Protein AF-0000000075467381 (afdb_homodimer)

Radius of gyration: 31.98 Å; Cα contacts (8 Å, |Δi|>4): 2139; chains: 2; bounding box: 88×91×66 Å

Secondary structure (DSSP, 8-state):
-BS-TTSSS--B----EEEE-TT--TTPPEEEEE--SS-SHHHHHHHTS-TTEEEHHHHHHHHTT-EEEEEPPTTBTTB-SS--STT--HHHHTT--HHHHHHHHHHHHHH----HHHHTT-TTS---GGGGSTTTS-EEEEEESHHHHHHHHHHHH-TTT--EEEEET-----EEE-TTTTHHHHHHS-HHHHHHHHHHHHHHHHHHHHS-HHHHHHHHHHHHHHHH--SS---PPPHHHHHHS-HHHHHGGGGGGGGGHHHHHIIIIIHHHHHHHHTTTTTSPPPTT-HHHHS-HHHHHHHHHHHHHHH-GGGS-PPPP-HHHHHHHHHHIIIIIEEE----TT-TT--S-TTS-HHHHHHHHHHHH-BTB-SS--THHHHTT-GGG---SSEEEEEETT-GGGGGSTT--STTS---EEE-SPPPTT-PPPTTEEEEEEETT--TT-SSEEE-S--GGGSTT--SSS---S-SHHHHHHHHHHHHHHHHHGGGTTHHHHHHHHHHHTT-/-BS-TTSSS--B----EEEE-TT--TTPPEEEEE--SS-SGGGIIIIIS-TTEEEHHHHHHHHTT-EEEEEPPTTBTTB-SS--STT--HHHHTT--HHHHHHHHHHHHHH----HHHHTT-TT----GGGGSTTTS-EEEEEESHHHHHHHHHHHH-TTT--EEEEET-----EEE-TTTTHHHHHHS-HHHHHHHHHHHHHHHHHHHHS-HHHHHHHHHHHHHHHH--SS---PPPHHHHHHS-HHHHHGGGGGGGGGHHHHHIIIIIHHHHHHHHTTTTTSPPPTT-HHHHS-HHHHHHHHHHHHHHH-GGGS-PPPP-HHHHHHHHHHIIIIIEEE----TT-TT--S-TTS-HHHHHHHHHHHH-BTB-SS--THHHHTT-GGG---SSEEEEEETT-GGGGGSTT--STTS---EEE-SPPPTT-PPPTTEEEEEEETT--TT-SSEEE-S--GGGSTT--SSS---S-SHHHHHHHHHHHHHHHHHGGGTTHHHHHHHHHHHTT-

pLDDT: mean 93.48, std 11.97, range [26.91, 98.94]

Structure (mmCIF, N/CA/C/O backbone):
data_AF-0000000075467381-model_v1
#
loop_
_entity.id
_entity.type
_entity.pdbx_description
1 polymer 'Peptidase S28'
#
loop_
_atom_site.group_PDB
_atom_site.id
_atom_site.type_symbol
_atom_site.label_atom_id
_atom_site.label_alt_id
_atom_site.label_comp_id
_atom_site.label_asym_id
_atom_site.label_entity_id
_atom_site.label_seq_id
_atom_site.pdbx_PDB_ins_code
_atom_site.Cartn_x
_atom_site.Cartn_y
_atom_site.Cartn_z
_atom_site.occupancy
_atom_site.B_iso_or_equiv
_atom_site.auth_seq_id
_atom_site.auth_comp_id
_atom_site.auth_asym_id
_atom_site.auth_atom_id
_atom_site.pdbx_PDB_model_num
ATOM 1 N N . MET A 1 1 ? 21.75 33.625 12.688 1 98 1 MET A N 1
ATOM 2 C CA . MET A 1 1 ? 20.641 33.812 11.758 1 98 1 MET A CA 1
ATOM 3 C C . MET A 1 1 ? 20.078 35.219 11.82 1 98 1 MET A C 1
ATOM 5 O O . MET A 1 1 ? 19.766 35.719 12.898 1 98 1 MET A O 1
ATOM 9 N N . PRO A 1 2 ? 19.922 35.875 10.727 1 98 2 PRO A N 1
ATOM 10 C CA . PRO A 1 2 ? 19.328 37.219 10.789 1 98 2 PRO A CA 1
ATOM 11 C C . PRO A 1 2 ? 17.875 37.188 11.25 1 98 2 PRO A C 1
ATOM 13 O O . PRO A 1 2 ? 17.125 36.281 10.875 1 98 2 PRO A O 1
ATOM 16 N N . LEU A 1 3 ? 17.531 38.125 12.039 1 98.19 3 LEU A N 1
ATOM 17 C CA . LEU A 1 3 ? 16.141 38.281 12.438 1 98.19 3 LEU A CA 1
ATOM 18 C C . LEU A 1 3 ? 15.258 38.656 11.242 1 98.19 3 LEU A C 1
ATOM 20 O O . LEU A 1 3 ? 14.148 38.125 11.102 1 98.19 3 LEU A O 1
ATOM 24 N N . ASP A 1 4 ? 15.695 39.531 10.516 1 98.25 4 ASP A N 1
ATOM 25 C CA . ASP A 1 4 ? 15.039 40 9.297 1 98.25 4 ASP A CA 1
ATOM 26 C C . ASP A 1 4 ? 15.992 39.938 8.102 1 98.25 4 ASP A C 1
ATOM 28 O O . ASP A 1 4 ? 16.969 40.719 8.039 1 98.25 4 ASP A O 1
ATOM 32 N N . HIS A 1 5 ? 15.664 39.125 7.176 1 97.88 5 HIS A N 1
ATOM 33 C CA . HIS A 1 5 ? 16.531 38.938 6.016 1 97.88 5 HIS A CA 1
ATOM 34 C C . HIS A 1 5 ? 16.344 40.062 4.996 1 97.88 5 HIS A C 1
ATOM 36 O O . HIS A 1 5 ? 17.141 40.188 4.074 1 97.88 5 HIS A O 1
ATOM 42 N N . PHE A 1 6 ? 15.391 40.875 5.102 1 95.94 6 PHE A N 1
ATOM 43 C CA . PHE A 1 6 ? 15.016 41.812 4.051 1 95.94 6 PHE A CA 1
ATOM 44 C C . PHE A 1 6 ? 15.227 43.25 4.504 1 95.94 6 PHE A C 1
ATOM 46 O O . PHE A 1 6 ? 14.711 44.188 3.885 1 95.94 6 PHE A O 1
ATOM 53 N N . GLY A 1 7 ? 16.078 43.562 5.543 1 86.56 7 GLY A N 1
ATOM 54 C CA . GLY A 1 7 ? 16.656 44.844 5.922 1 86.56 7 GLY A CA 1
ATOM 55 C C . GLY A 1 7 ? 15.734 45.719 6.758 1 86.56 7 GLY A C 1
ATOM 56 O O . GLY A 1 7 ? 16.031 46.875 7.016 1 86.56 7 GLY A O 1
ATOM 57 N N . GLY A 1 8 ? 14.805 45.281 7.312 1 82.75 8 GLY A N 1
ATOM 58 C CA . GLY A 1 8 ? 13.898 46.125 8.078 1 82.75 8 GLY A CA 1
ATOM 59 C C . GLY A 1 8 ? 14.25 46.188 9.555 1 82.75 8 GLY A C 1
ATOM 60 O O . GLY A 1 8 ? 13.883 47.156 10.242 1 82.75 8 GLY A O 1
ATOM 61 N N . ALA A 1 9 ? 14.93 45.219 10.023 1 89.12 9 ALA A N 1
ATOM 62 C CA . ALA A 1 9 ? 15.258 45.156 11.445 1 89.12 9 ALA A CA 1
ATOM 63 C C . ALA A 1 9 ? 16.609 44.469 11.672 1 89.12 9 ALA A C 1
ATOM 65 O O . ALA A 1 9 ? 16.875 43.406 11.109 1 89.12 9 ALA A O 1
ATOM 66 N N . PRO A 1 10 ? 17.438 45.156 12.422 1 92 10 PRO A N 1
ATOM 67 C CA . PRO A 1 10 ? 18.703 44.5 12.75 1 92 10 PRO A CA 1
ATOM 68 C C . PRO A 1 10 ? 18.547 43.375 13.781 1 92 10 PRO A C 1
ATOM 70 O O . PRO A 1 10 ? 17.484 43.25 14.383 1 92 10 PRO A O 1
ATOM 73 N N . GLY A 1 11 ? 19.562 42.562 13.875 1 95.31 11 GLY A N 1
ATOM 74 C CA . GLY A 1 11 ? 19.578 41.531 14.914 1 95.31 11 GLY A CA 1
ATOM 75 C C . GLY A 1 11 ? 19.734 40.125 14.367 1 95.31 11 GLY A C 1
ATOM 76 O O . GLY A 1 11 ? 19.562 39.906 13.172 1 95.31 11 GLY A O 1
ATOM 77 N N . THR A 1 12 ? 20.094 39.281 15.258 1 97.38 12 THR A N 1
ATOM 78 C CA . THR A 1 12 ? 20.25 37.875 14.969 1 97.38 12 THR A CA 1
ATOM 79 C C . THR A 1 12 ? 19.656 37.031 16.109 1 97.38 12 THR A C 1
ATOM 81 O O . THR A 1 12 ? 19.312 37.562 17.156 1 97.38 12 THR A O 1
ATOM 84 N N . PHE A 1 13 ? 19.375 35.844 15.852 1 98 13 PHE A N 1
ATOM 85 C CA . PHE A 1 13 ? 19.016 34.875 16.859 1 98 13 PHE A CA 1
ATOM 86 C C . PHE A 1 13 ? 19.781 33.562 16.656 1 98 13 PHE A C 1
ATOM 88 O O . PHE A 1 13 ? 20.375 33.375 15.609 1 98 13 PHE A O 1
ATOM 95 N N . LYS A 1 14 ? 19.781 32.781 17.672 1 97.62 14 LYS A N 1
ATOM 96 C CA . LYS A 1 14 ? 20.453 31.469 17.594 1 97.62 14 LYS A CA 1
ATOM 97 C C . LYS A 1 14 ? 19.562 30.438 16.906 1 97.62 14 LYS A C 1
ATOM 99 O O . LYS A 1 14 ? 18.375 30.312 17.234 1 97.62 14 LYS A O 1
ATOM 104 N N . ASN A 1 15 ? 20.078 29.828 15.922 1 98.06 15 ASN A N 1
ATOM 105 C CA . ASN A 1 15 ? 19.422 28.75 15.211 1 98.06 15 ASN A CA 1
ATOM 106 C C . ASN A 1 15 ? 20.016 27.391 15.578 1 98.06 15 ASN A C 1
ATOM 108 O O . ASN A 1 15 ? 21.234 27.25 15.68 1 98.06 15 ASN A O 1
ATOM 112 N N . ARG A 1 16 ? 19.141 26.375 15.82 1 98.31 16 ARG A N 1
ATOM 113 C CA . ARG A 1 16 ? 19.578 25.062 16.25 1 98.31 16 ARG A CA 1
ATOM 114 C C . ARG A 1 16 ? 19.422 24.031 15.141 1 98.31 16 ARG A C 1
ATOM 116 O O . ARG A 1 16 ? 18.406 24.031 14.438 1 98.31 16 ARG A O 1
ATOM 123 N N . TYR A 1 17 ? 20.438 23.219 14.938 1 98 17 TYR A N 1
ATOM 124 C CA . TYR A 1 17 ? 20.406 22.125 13.977 1 98 17 TYR A CA 1
ATOM 125 C C . TYR A 1 17 ? 21.328 21 14.422 1 98 17 TYR A C 1
ATOM 127 O O . TYR A 1 17 ? 22.141 21.172 15.328 1 98 17 TYR A O 1
ATOM 135 N N . TRP A 1 18 ? 21.156 19.828 13.93 1 97.88 18 TRP A N 1
ATOM 136 C CA . TRP A 1 18 ? 22 18.656 14.148 1 97.88 18 TRP A CA 1
ATOM 137 C C . TRP A 1 18 ? 22.531 18.109 12.828 1 97.88 18 TRP A C 1
ATOM 139 O O . TRP A 1 18 ? 21.891 18.281 11.781 1 97.88 18 TRP A O 1
ATOM 149 N N . VAL A 1 19 ? 23.734 17.547 12.875 1 97 19 VAL A N 1
ATOM 150 C CA . VAL A 1 19 ? 24.375 17 11.68 1 97 19 VAL A CA 1
ATOM 151 C C . VAL A 1 19 ? 24.781 15.555 11.938 1 97 19 VAL A C 1
ATOM 153 O O . VAL A 1 19 ? 25.266 15.219 13.023 1 97 19 VAL A O 1
ATOM 156 N N . ASN A 1 20 ? 24.5 14.656 11.016 1 97.19 20 ASN A N 1
ATOM 157 C CA . ASN A 1 20 ? 25.031 13.305 10.945 1 97.19 20 ASN A CA 1
ATOM 158 C C . ASN A 1 20 ? 25.781 13.062 9.633 1 97.19 20 ASN A C 1
ATOM 160 O O . ASN A 1 20 ? 25.172 12.969 8.57 1 97.19 20 ASN A O 1
ATOM 164 N N . ALA A 1 21 ? 27.094 12.969 9.727 1 95.06 21 ALA A N 1
ATOM 165 C CA . ALA A 1 21 ? 27.938 12.82 8.539 1 95.06 21 ALA A CA 1
ATOM 166 C C . ALA A 1 21 ? 28.562 11.422 8.492 1 95.06 21 ALA A C 1
ATOM 168 O O . ALA A 1 21 ? 29.656 11.25 7.93 1 95.06 21 ALA A O 1
ATOM 169 N N . SER A 1 22 ? 27.922 10.453 9.062 1 94.44 22 SER A N 1
ATOM 170 C CA . SER A 1 22 ? 28.438 9.094 9.18 1 94.44 22 SER A CA 1
ATOM 171 C C . SER A 1 22 ? 28.75 8.492 7.812 1 94.44 22 SER A C 1
ATOM 173 O O . SER A 1 22 ? 29.672 7.691 7.664 1 94.44 22 SER A O 1
ATOM 175 N N . TYR A 1 23 ? 28.031 8.898 6.773 1 95 23 TYR A N 1
ATOM 176 C CA . TYR A 1 23 ? 28.141 8.258 5.465 1 95 23 TYR A CA 1
ATOM 177 C C . TYR A 1 23 ? 28.781 9.203 4.453 1 95 23 TYR A C 1
ATOM 179 O O . TYR A 1 23 ? 28.906 8.867 3.273 1 95 23 TYR A O 1
ATOM 187 N N . TYR A 1 24 ? 29.203 10.336 4.871 1 94.31 24 TYR A N 1
ATOM 188 C CA . TYR A 1 24 ? 29.594 11.398 3.951 1 94.31 24 TYR A CA 1
ATOM 189 C C . TYR A 1 24 ? 30.922 11.07 3.27 1 94.31 24 TYR A C 1
ATOM 191 O O . TYR A 1 24 ? 31.875 10.672 3.928 1 94.31 24 TYR A O 1
ATOM 199 N N . GLU A 1 25 ? 30.891 11.141 1.985 1 91.75 25 GLU A N 1
ATOM 200 C CA . GLU A 1 25 ? 32.094 11.227 1.135 1 91.75 25 GLU A CA 1
ATOM 201 C C . GLU A 1 25 ? 32.094 12.523 0.335 1 91.75 25 GLU A C 1
ATOM 203 O O . GLU A 1 25 ? 31.031 13.07 0.015 1 91.75 25 GLU A O 1
ATOM 208 N N . LEU A 1 26 ? 33.312 12.992 0.006 1 88.31 26 LEU A N 1
ATOM 209 C CA . LEU A 1 26 ? 33.469 14.25 -0.709 1 88.31 26 LEU A CA 1
ATOM 210 C C . LEU A 1 26 ? 32.625 14.258 -1.979 1 88.31 26 LEU A C 1
ATOM 212 O O . LEU A 1 26 ? 32.656 13.297 -2.756 1 88.31 26 LEU A O 1
ATOM 216 N N . GLY A 1 27 ? 31.812 15.273 -2.064 1 88.38 27 GLY A N 1
ATOM 217 C CA . GLY A 1 27 ? 30.969 15.406 -3.244 1 88.38 27 GLY A CA 1
ATOM 218 C C . GLY A 1 27 ? 29.547 14.906 -3.027 1 88.38 27 GLY A C 1
ATOM 219 O O . GLY A 1 27 ? 28.656 15.188 -3.83 1 88.38 27 GLY A O 1
ATOM 220 N N . GLY A 1 28 ? 29.344 14.211 -1.9 1 95 28 GLY A N 1
ATOM 221 C CA . GLY A 1 28 ? 28 13.727 -1.598 1 95 28 GLY A CA 1
ATOM 222 C C . GLY A 1 28 ? 27.016 14.844 -1.294 1 95 28 GLY A C 1
ATOM 223 O O . GLY A 1 28 ? 27.406 15.914 -0.834 1 95 28 GLY A O 1
ATOM 224 N N . PRO A 1 29 ? 25.797 14.594 -1.529 1 97.56 29 PRO A N 1
ATOM 225 C CA . PRO A 1 29 ? 24.766 15.617 -1.326 1 97.56 29 PRO A CA 1
ATOM 226 C C . PRO A 1 29 ? 24.516 15.922 0.15 1 97.56 29 PRO A C 1
ATOM 228 O O . PRO A 1 29 ? 25.016 15.203 1.022 1 97.56 29 PRO A O 1
ATOM 231 N N . VAL A 1 30 ? 23.875 17.016 0.38 1 98.06 30 VAL A N 1
ATOM 232 C CA . VAL A 1 30 ? 23.344 17.312 1.699 1 98.06 30 VAL A CA 1
ATOM 233 C C . VAL A 1 30 ? 21.859 16.953 1.743 1 98.06 30 VAL A C 1
ATOM 235 O O . VAL A 1 30 ? 21.078 17.422 0.913 1 98.06 30 VAL A O 1
ATOM 238 N N . PHE A 1 31 ? 21.516 16.109 2.609 1 98.81 31 PHE A N 1
ATOM 239 C CA . PHE A 1 31 ? 20.109 15.781 2.85 1 98.81 31 PHE A CA 1
ATOM 240 C C . PHE A 1 31 ? 19.578 16.562 4.047 1 98.81 31 PHE A C 1
ATOM 242 O O . PHE A 1 31 ? 19.953 16.297 5.188 1 98.81 31 PHE A O 1
ATOM 249 N N . PHE A 1 32 ? 18.656 17.484 3.785 1 98.88 32 PHE A N 1
ATOM 250 C CA . PHE A 1 32 ? 18.156 18.469 4.734 1 98.88 32 PHE A CA 1
ATOM 251 C C . PHE A 1 32 ? 16.75 18.109 5.199 1 98.88 32 PHE A C 1
ATOM 253 O O . PHE A 1 32 ? 15.789 18.188 4.422 1 98.88 32 PHE A O 1
ATOM 260 N N . PHE A 1 33 ? 16.625 17.719 6.445 1 98.81 33 PHE A N 1
ATOM 261 C CA . PHE A 1 33 ? 15.32 17.406 7.035 1 98.81 33 PHE A CA 1
ATOM 262 C C . PHE A 1 33 ? 14.805 18.578 7.859 1 98.81 33 PHE A C 1
ATOM 264 O O . PHE A 1 33 ? 15.43 18.969 8.844 1 98.81 33 PHE A O 1
ATOM 271 N N . ASP A 1 34 ? 13.68 19.094 7.453 1 98.62 34 ASP A N 1
ATOM 272 C CA . ASP A 1 34 ? 13.062 20.234 8.133 1 98.62 34 ASP A CA 1
ATOM 273 C C . ASP A 1 34 ? 12.078 19.766 9.203 1 98.62 34 ASP A C 1
ATOM 275 O O . ASP A 1 34 ? 11.195 18.953 8.922 1 98.62 34 ASP A O 1
ATOM 279 N N . SER A 1 35 ? 12.234 20.281 10.422 1 97.75 35 SER A N 1
ATOM 280 C CA . SER A 1 35 ? 11.398 19.859 11.539 1 97.75 35 SER A CA 1
ATOM 281 C C . SER A 1 35 ? 10.039 20.547 11.508 1 97.75 35 SER A C 1
ATOM 283 O O . SER A 1 35 ? 9.078 20.062 12.109 1 97.75 35 SER A O 1
ATOM 285 N N . GLY A 1 36 ? 10.016 21.656 10.906 1 97.44 36 GLY A N 1
ATOM 286 C CA . GLY A 1 36 ? 8.75 22.359 10.789 1 97.44 36 GLY A CA 1
ATOM 287 C C . GLY A 1 36 ? 8.25 22.906 12.109 1 97.44 36 GLY A C 1
ATOM 288 O O . GLY A 1 36 ? 8.992 23.562 12.844 1 97.44 36 GLY A O 1
ATOM 289 N N . GLU A 1 37 ? 6.98 22.719 12.445 1 96.88 37 GLU A N 1
ATOM 290 C CA . GLU A 1 37 ? 6.234 23.391 13.5 1 96.88 37 GLU A CA 1
ATOM 291 C C . GLU A 1 37 ? 6.367 22.656 14.828 1 96.88 37 GLU A C 1
ATOM 293 O O . GLU A 1 37 ? 5.367 22.344 15.477 1 96.88 37 GLU A O 1
ATOM 298 N N . GLN A 1 38 ? 7.645 22.344 15.188 1 96.31 38 GLN A N 1
ATOM 299 C CA . GLN A 1 38 ? 7.855 21.641 16.453 1 96.31 38 GLN A CA 1
ATOM 300 C C . GLN A 1 38 ? 9.289 21.828 16.953 1 96.31 38 GLN A C 1
ATOM 302 O O . GLN A 1 38 ? 10.156 22.281 16.203 1 96.31 38 GLN A O 1
ATOM 307 N N . ASN A 1 39 ? 9.453 21.531 18.266 1 96.94 39 ASN A N 1
ATOM 308 C CA . ASN A 1 39 ? 10.805 21.297 18.766 1 96.94 39 ASN A CA 1
ATOM 309 C C . ASN A 1 39 ? 11.492 20.172 18.016 1 96.94 39 ASN A C 1
ATOM 311 O O . ASN A 1 39 ? 10.969 19.062 17.953 1 96.94 39 ASN A O 1
ATOM 315 N N . ALA A 1 40 ? 12.656 20.453 17.469 1 97.88 40 ALA A N 1
ATOM 316 C CA . ALA A 1 40 ? 13.305 19.5 16.578 1 97.88 40 ALA A CA 1
ATOM 317 C C . ALA A 1 40 ? 14.023 18.406 17.375 1 97.88 40 ALA A C 1
ATOM 319 O O . ALA A 1 40 ? 14.297 17.328 16.859 1 97.88 40 ALA A O 1
ATOM 320 N N . GLU A 1 41 ? 14.32 18.656 18.594 1 97.06 41 GLU A N 1
ATOM 321 C CA . GLU A 1 41 ? 15.227 17.797 19.359 1 97.06 41 GLU A CA 1
ATOM 322 C C . GLU A 1 41 ? 14.695 16.375 19.438 1 97.06 41 GLU A C 1
ATOM 324 O O . GLU A 1 41 ? 15.445 15.414 19.25 1 97.06 41 GLU A O 1
ATOM 329 N N . PRO A 1 42 ? 13.391 16.203 19.719 1 94.75 42 PRO A N 1
ATOM 330 C CA . PRO A 1 42 ? 12.898 14.82 19.828 1 94.75 42 PRO A CA 1
ATOM 331 C C . PRO A 1 42 ? 13 14.062 18.5 1 94.75 42 PRO A C 1
ATOM 333 O O . PRO A 1 42 ? 12.922 12.828 18.5 1 94.75 42 PRO A O 1
ATOM 336 N N . LEU A 1 43 ? 13.188 14.758 17.391 1 96.88 43 LEU A N 1
ATOM 337 C CA . LEU A 1 43 ? 13.258 14.125 16.078 1 96.88 43 LEU A CA 1
ATOM 338 C C . LEU A 1 43 ? 14.648 13.547 15.828 1 96.88 43 LEU A C 1
ATOM 340 O O . LEU A 1 43 ? 14.82 12.695 14.953 1 96.88 43 LEU A O 1
ATOM 344 N N . LEU A 1 44 ? 15.641 13.992 16.578 1 97.69 44 LEU A N 1
ATOM 345 C CA . LEU A 1 44 ? 17.031 13.617 16.359 1 97.69 44 LEU A CA 1
ATOM 346 C C . LEU A 1 44 ? 17.188 12.102 16.375 1 97.69 44 LEU A C 1
ATOM 348 O O . LEU A 1 44 ? 17.734 11.516 15.438 1 97.69 44 LEU A O 1
ATOM 352 N N . SER A 1 45 ? 16.609 11.438 17.375 1 96.44 45 SER A N 1
ATOM 353 C CA . SER A 1 45 ? 16.766 10 17.562 1 96.44 45 SER A CA 1
ATOM 354 C C . SER A 1 45 ? 16.156 9.227 16.391 1 96.44 45 SER A C 1
ATOM 356 O O . SER A 1 45 ? 16.672 8.164 16.016 1 96.44 45 SER A O 1
ATOM 358 N N . TYR A 1 46 ? 15.172 9.812 15.773 1 96.19 46 TYR A N 1
ATOM 359 C CA . TYR A 1 46 ? 14.406 9.047 14.797 1 96.19 46 TYR A CA 1
ATOM 360 C C . TYR A 1 46 ? 14.859 9.359 13.383 1 96.19 46 TYR A C 1
ATOM 362 O O . TYR A 1 46 ? 14.984 8.461 12.547 1 96.19 46 TYR A O 1
ATOM 370 N N . TYR A 1 47 ? 15.203 10.562 13.094 1 97.56 47 TYR A N 1
ATOM 371 C CA . TYR A 1 47 ? 15.391 10.961 11.703 1 97.56 47 TYR A CA 1
ATOM 372 C C . TYR A 1 47 ? 16.875 11.078 11.367 1 97.56 47 TYR A C 1
ATOM 374 O O . TYR A 1 47 ? 17.25 11.078 10.188 1 97.56 47 TYR A O 1
ATOM 382 N N . LEU A 1 48 ? 17.797 11.141 12.453 1 97.81 48 LEU A N 1
ATOM 383 C CA . LEU A 1 48 ? 19.219 11.227 12.164 1 97.81 48 LEU A CA 1
ATOM 384 C C . LEU A 1 48 ? 19.969 10.062 12.797 1 97.81 48 LEU A C 1
ATOM 386 O O . LEU A 1 48 ? 21.141 9.844 12.5 1 97.81 48 LEU A O 1
ATOM 390 N N . GLN A 1 49 ? 19.266 9.328 13.719 1 96.69 49 GLN A N 1
ATOM 391 C CA . GLN A 1 49 ? 19.969 8.266 14.414 1 96.69 49 GLN A CA 1
ATOM 392 C C . GLN A 1 49 ? 19.297 6.918 14.195 1 96.69 49 GLN A C 1
ATOM 394 O O . GLN A 1 49 ? 19.844 5.871 14.555 1 96.69 49 GLN A O 1
ATOM 399 N N . GLU A 1 50 ? 18.047 6.922 13.641 1 96.06 50 GLU A N 1
ATOM 400 C CA . GLU A 1 50 ? 17.297 5.738 13.242 1 96.06 50 GLU A CA 1
ATOM 401 C C . GLU A 1 50 ? 17.047 4.812 14.43 1 96.06 50 GLU A C 1
ATOM 403 O O . GLU A 1 50 ? 17.219 3.596 14.32 1 96.06 50 GLU A O 1
ATOM 408 N N . TYR A 1 51 ? 16.734 5.5 15.508 1 94.06 51 TYR A N 1
ATOM 409 C CA . TYR A 1 51 ? 16.266 4.73 16.656 1 94.06 51 TYR A CA 1
ATOM 410 C C . TYR A 1 51 ? 14.984 3.98 16.328 1 94.06 51 TYR A C 1
ATOM 412 O O . TYR A 1 51 ? 14.039 4.562 15.789 1 94.06 51 TYR A O 1
ATOM 420 N N . HIS A 1 52 ? 14.945 2.65 16.547 1 94.44 52 HIS A N 1
ATOM 421 C CA . HIS A 1 52 ? 13.805 1.745 16.453 1 94.44 52 HIS A CA 1
ATOM 422 C C . HIS A 1 52 ? 13.32 1.623 15.016 1 94.44 52 HIS A C 1
ATOM 424 O O . HIS A 1 52 ? 12.227 1.1 14.766 1 94.44 52 HIS A O 1
ATOM 430 N N . GLY A 1 53 ? 14.07 2.096 14.047 1 96.88 53 GLY A N 1
ATOM 431 C CA . GLY A 1 53 ? 13.648 2.004 12.656 1 96.88 53 GLY A CA 1
ATOM 432 C C . GLY A 1 53 ? 14.5 2.836 11.719 1 96.88 53 GLY A C 1
ATOM 433 O O . GLY A 1 53 ? 15.617 3.23 12.07 1 96.88 53 GLY A O 1
ATOM 434 N N . LEU A 1 54 ? 14.023 3.021 10.484 1 97.94 54 LEU A N 1
ATOM 435 C CA . LEU A 1 54 ? 14.773 3.711 9.438 1 97.94 54 LEU A CA 1
ATOM 436 C C . LEU A 1 54 ? 14.125 5.047 9.094 1 97.94 54 LEU A C 1
ATOM 438 O O . LEU A 1 54 ? 12.93 5.242 9.336 1 97.94 54 LEU A O 1
ATOM 442 N N . SER A 1 55 ? 14.875 5.984 8.609 1 98.25 55 SER A N 1
ATOM 443 C CA . SER A 1 55 ? 14.367 7.262 8.117 1 98.25 55 SER A CA 1
ATOM 444 C C . SER A 1 55 ? 14.789 7.504 6.672 1 98.25 55 SER A C 1
ATOM 446 O O . SER A 1 55 ? 15.828 7.016 6.23 1 98.25 55 SER A O 1
ATOM 448 N N . ALA A 1 56 ? 13.93 8.203 5.938 1 98.44 56 ALA A N 1
ATOM 449 C CA . ALA A 1 56 ? 14.25 8.578 4.562 1 98.44 56 ALA A CA 1
ATOM 450 C C . ALA A 1 56 ? 15.562 9.359 4.5 1 98.44 56 ALA A C 1
ATOM 452 O O . ALA A 1 56 ? 16.391 9.109 3.629 1 98.44 56 ALA A O 1
ATOM 453 N N . THR A 1 57 ? 15.75 10.258 5.453 1 98.56 57 THR A N 1
ATOM 454 C CA . THR A 1 57 ? 16.922 11.125 5.473 1 98.56 57 THR A CA 1
ATOM 455 C C . THR A 1 57 ? 18.203 10.305 5.57 1 98.56 57 THR A C 1
ATOM 457 O O . THR A 1 57 ? 19.125 10.5 4.781 1 98.56 57 THR A O 1
ATOM 460 N N . MET A 1 58 ? 18.234 9.383 6.453 1 98.56 58 MET A N 1
ATOM 461 C CA . MET A 1 58 ? 19.469 8.633 6.695 1 98.56 58 MET A CA 1
ATOM 462 C C . MET A 1 58 ? 19.688 7.582 5.613 1 98.56 58 MET A C 1
ATOM 464 O O . MET A 1 58 ? 20.812 7.309 5.227 1 98.56 58 MET A O 1
ATOM 468 N N . ARG A 1 59 ? 18.578 6.945 5.09 1 98.5 59 ARG A N 1
ATOM 469 C CA . ARG A 1 59 ? 18.734 5.953 4.031 1 98.5 59 ARG A CA 1
ATOM 470 C C . ARG A 1 59 ? 19.25 6.594 2.748 1 98.5 59 ARG A C 1
ATOM 472 O O . ARG A 1 59 ? 20.078 6.008 2.051 1 98.5 59 ARG A O 1
ATOM 479 N N . LEU A 1 60 ? 18.766 7.812 2.496 1 98.75 60 LEU A N 1
ATOM 480 C CA . LEU A 1 60 ? 19.266 8.531 1.327 1 98.75 60 LEU A CA 1
ATOM 481 C C . LEU A 1 60 ? 20.703 8.969 1.519 1 98.75 60 LEU A C 1
ATOM 483 O O . LEU A 1 60 ? 21.531 8.844 0.604 1 98.75 60 LEU A O 1
ATOM 487 N N . ALA A 1 61 ? 21 9.469 2.734 1 98.56 61 ALA A N 1
ATOM 488 C CA . ALA A 1 61 ? 22.375 9.852 3.02 1 98.56 61 ALA A CA 1
ATOM 489 C C . ALA A 1 61 ? 23.328 8.672 2.846 1 98.56 61 ALA A C 1
ATOM 491 O O . ALA A 1 61 ? 24.422 8.82 2.281 1 98.56 61 ALA A O 1
ATOM 492 N N . LYS A 1 62 ? 22.891 7.559 3.326 1 97.62 62 LYS A N 1
ATOM 493 C CA . LYS A 1 62 ? 23.719 6.363 3.207 1 97.62 62 LYS A CA 1
ATOM 494 C C . LYS A 1 62 ? 23.906 5.965 1.744 1 97.62 62 LYS A C 1
ATOM 496 O O . LYS A 1 62 ? 25.031 5.684 1.311 1 97.62 62 LYS A O 1
ATOM 501 N N . ARG A 1 63 ? 22.891 5.996 1 1 97.06 63 ARG A N 1
ATOM 502 C CA . ARG A 1 63 ? 22.922 5.535 -0.385 1 97.06 63 ARG A CA 1
ATOM 503 C C . ARG A 1 63 ? 23.781 6.445 -1.244 1 97.06 63 ARG A C 1
ATOM 505 O O . ARG A 1 63 ? 24.484 5.973 -2.143 1 97.06 63 ARG A O 1
ATOM 512 N N . TYR A 1 64 ? 23.75 7.727 -1.012 1 97.75 64 TYR A N 1
ATOM 513 C CA . TYR A 1 64 ? 24.391 8.68 -1.923 1 97.75 64 TYR A CA 1
ATOM 514 C C . TYR A 1 64 ? 25.609 9.32 -1.282 1 97.75 64 TYR A C 1
ATOM 516 O O . TYR A 1 64 ? 26.078 10.367 -1.734 1 97.75 64 TYR A O 1
ATOM 524 N N . ASN A 1 65 ? 26.047 8.719 -0.131 1 96.56 65 ASN A N 1
ATOM 525 C CA . ASN A 1 65 ? 27.266 9.172 0.551 1 96.56 65 ASN A CA 1
ATOM 526 C C . ASN A 1 65 ? 27.156 10.641 0.966 1 96.56 65 ASN A C 1
ATOM 528 O O . ASN A 1 65 ? 28.062 11.43 0.718 1 96.56 65 ASN A O 1
ATOM 532 N N . GLY A 1 66 ? 25.938 10.977 1.515 1 97.06 66 GLY A N 1
ATOM 533 C CA . GLY A 1 66 ? 25.672 12.367 1.833 1 97.06 66 GLY A CA 1
ATOM 534 C C . GLY A 1 66 ? 25.766 12.672 3.316 1 97.06 66 GLY A C 1
ATOM 535 O O . GLY A 1 66 ? 26.109 11.797 4.113 1 97.06 66 GLY A O 1
ATOM 536 N N . VAL A 1 67 ? 25.547 13.969 3.625 1 96.44 67 VAL A N 1
ATOM 537 C CA . VAL A 1 67 ? 25.422 14.461 4.992 1 96.44 67 VAL A CA 1
ATOM 538 C C . VAL A 1 67 ? 23.953 14.75 5.309 1 96.44 67 VAL A C 1
ATOM 540 O O . VAL A 1 67 ? 23.219 15.273 4.465 1 96.44 67 VAL A O 1
ATOM 543 N N . ALA A 1 68 ? 23.562 14.352 6.492 1 98.25 68 ALA A N 1
ATOM 544 C CA . ALA A 1 68 ? 22.203 14.617 6.93 1 98.25 68 ALA A CA 1
ATOM 545 C C . ALA A 1 68 ? 22.156 15.773 7.922 1 98.25 68 ALA A C 1
ATOM 547 O O . ALA A 1 68 ? 23.016 15.875 8.805 1 98.25 68 ALA A O 1
ATOM 548 N N . VAL A 1 69 ? 21.203 16.656 7.711 1 98.44 69 VAL A N 1
ATOM 549 C CA . VAL A 1 69 ? 20.984 17.797 8.602 1 98.44 69 VAL A CA 1
ATOM 550 C C . VAL A 1 69 ? 19.547 17.797 9.102 1 98.44 69 VAL A C 1
ATOM 552 O O . VAL A 1 69 ? 18.609 17.625 8.312 1 98.44 69 VAL A O 1
ATOM 555 N N . LEU A 1 70 ? 19.328 17.859 10.383 1 98.69 70 LEU A N 1
ATOM 556 C CA . LEU A 1 70 ? 18.047 18.188 10.992 1 98.69 70 LEU A CA 1
ATOM 557 C C . LEU A 1 70 ? 18 19.656 11.422 1 98.69 70 LEU A C 1
ATOM 559 O O . LEU A 1 70 ? 18.828 20.094 12.227 1 98.69 70 LEU A O 1
ATOM 563 N N . TRP A 1 71 ? 17.078 20.375 10.891 1 98.75 71 TRP A N 1
ATOM 564 C CA . TRP A 1 71 ? 17.078 21.828 11.039 1 98.75 71 TRP A CA 1
ATOM 565 C C . TRP A 1 71 ? 15.828 22.281 11.797 1 98.75 71 TRP A C 1
ATOM 567 O O . TRP A 1 71 ? 14.742 21.75 11.594 1 98.75 71 TRP A O 1
ATOM 577 N N . GLU A 1 72 ? 15.969 23.281 12.672 1 98.81 72 GLU A N 1
ATOM 578 C CA . GLU A 1 72 ? 14.867 23.797 13.484 1 98.81 72 GLU A CA 1
ATOM 579 C C . GLU A 1 72 ? 14.352 25.125 12.945 1 98.81 72 GLU A C 1
ATOM 581 O O . GLU A 1 72 ? 15.141 26.031 12.641 1 98.81 72 GLU A O 1
ATOM 586 N N . HIS A 1 73 ? 13.117 25.281 12.852 1 98.75 73 HIS A N 1
ATOM 587 C CA . HIS A 1 73 ? 12.414 26.438 12.297 1 98.75 73 HIS A CA 1
ATOM 588 C C . HIS A 1 73 ? 12.422 27.609 13.266 1 98.75 73 HIS A C 1
ATOM 590 O O . HIS A 1 73 ? 12.359 27.422 14.484 1 98.75 73 HIS A O 1
ATOM 596 N N . ARG A 1 74 ? 12.539 28.891 12.734 1 98.75 74 ARG A N 1
ATOM 597 C CA . ARG A 1 74 ? 12.398 30.047 13.617 1 98.75 74 ARG A CA 1
ATOM 598 C C . ARG A 1 74 ? 11.094 29.984 14.398 1 98.75 74 ARG A C 1
ATOM 600 O O . ARG A 1 74 ? 10.062 29.562 13.867 1 98.75 74 ARG A O 1
ATOM 607 N N . PHE A 1 75 ? 11.125 30.391 15.695 1 98.69 75 PHE A N 1
ATOM 608 C CA . PHE A 1 75 ? 9.992 30.5 16.609 1 98.69 75 PHE A CA 1
ATOM 609 C C . PHE A 1 75 ? 9.547 29.125 17.094 1 98.69 75 PHE A C 1
ATOM 611 O O . PHE A 1 75 ? 8.438 28.969 17.609 1 98.69 75 PHE A O 1
ATOM 618 N N . TYR A 1 76 ? 10.336 28.094 16.922 1 98.31 76 TYR A N 1
ATOM 619 C CA . TYR A 1 76 ? 10.078 26.766 17.453 1 98.31 76 TYR A CA 1
ATOM 620 C C . TYR A 1 76 ? 11.289 26.234 18.203 1 98.31 76 TYR A C 1
ATOM 622 O O . TYR A 1 76 ? 12.422 26.641 17.938 1 98.31 76 TYR A O 1
ATOM 630 N N . GLY A 1 77 ? 10.984 25.312 19.141 1 97.62 77 GLY A N 1
ATOM 631 C CA . GLY A 1 77 ? 12.07 24.75 19.922 1 97.62 77 GLY A CA 1
ATOM 632 C C . GLY A 1 77 ? 12.922 25.812 20.609 1 97.62 77 GLY A C 1
ATOM 633 O O . GLY A 1 77 ? 12.406 26.672 21.312 1 97.62 77 GLY A O 1
ATOM 634 N N . ASP A 1 78 ? 14.266 25.766 20.266 1 97.94 78 ASP A N 1
ATOM 635 C CA . ASP A 1 78 ? 15.195 26.719 20.859 1 97.94 78 ASP A CA 1
ATOM 636 C C . ASP A 1 78 ? 15.633 27.781 19.859 1 97.94 78 ASP A C 1
ATOM 638 O O . ASP A 1 78 ? 16.406 28.672 20.188 1 97.94 78 ASP A O 1
ATOM 642 N N . SER A 1 79 ? 15.102 27.641 18.656 1 98.62 79 SER A N 1
ATOM 643 C CA . SER A 1 79 ? 15.391 28.656 17.641 1 98.62 79 SER A CA 1
ATOM 644 C C . SER A 1 79 ? 14.414 29.828 17.719 1 98.62 79 SER A C 1
ATOM 646 O O . SER A 1 79 ? 13.594 30.016 16.828 1 98.62 79 SER A O 1
ATOM 648 N N . LEU A 1 80 ? 14.609 30.641 18.766 1 98.5 80 LEU A N 1
ATOM 649 C CA . LEU A 1 80 ? 13.633 31.656 19.125 1 98.5 80 LEU A CA 1
ATOM 650 C C . LEU A 1 80 ? 14.234 33.062 19 1 98.5 80 LEU A C 1
ATOM 652 O O . LEU A 1 80 ? 15.031 33.469 19.844 1 98.5 80 LEU A O 1
ATOM 656 N N . PRO A 1 81 ? 13.805 33.781 18.031 1 97.75 81 PRO A N 1
ATOM 657 C CA . PRO A 1 81 ? 14.227 35.188 18 1 97.75 81 PRO A CA 1
ATOM 658 C C . PRO A 1 81 ? 13.734 36 19.219 1 97.75 81 PRO A C 1
ATOM 660 O O . PRO A 1 81 ? 14.375 36.969 19.625 1 97.75 81 PRO A O 1
ATOM 663 N N . PHE A 1 82 ? 12.586 35.562 19.672 1 97.44 82 PHE A N 1
ATOM 664 C CA . PHE A 1 82 ? 11.953 36.125 20.859 1 97.44 82 PHE A CA 1
ATOM 665 C C . PHE A 1 82 ? 11.359 35.031 21.734 1 97.44 82 PHE A C 1
ATOM 667 O O . PHE A 1 82 ? 11.086 33.938 21.25 1 97.44 82 PHE A O 1
ATOM 674 N N . PRO A 1 83 ? 11.242 35.375 23.031 1 96.75 83 PRO A N 1
ATOM 675 C CA . PRO A 1 83 ? 10.469 34.406 23.812 1 96.75 83 PRO A CA 1
ATOM 676 C C . PRO A 1 83 ? 9.039 34.25 23.297 1 96.75 83 PRO A C 1
ATOM 678 O O . PRO A 1 83 ? 8.391 35.219 22.953 1 96.75 83 PRO A O 1
ATOM 681 N N . VAL A 1 84 ? 8.594 33.062 23.234 1 97.81 84 VAL A N 1
ATOM 682 C CA . VAL A 1 84 ? 7.242 32.781 22.75 1 97.81 84 VAL A CA 1
ATOM 683 C C . VAL A 1 84 ? 6.336 32.406 23.922 1 97.81 84 VAL A C 1
ATOM 685 O O . VAL A 1 84 ? 6.492 31.328 24.5 1 97.81 84 VAL A O 1
ATOM 688 N N . ASN A 1 85 ? 5.496 33.188 24.234 1 96.38 85 ASN A N 1
ATOM 689 C CA . ASN A 1 85 ? 4.496 33.031 25.281 1 96.38 85 ASN A CA 1
ATOM 690 C C . ASN A 1 85 ? 3.355 34.031 25.125 1 96.38 85 ASN A C 1
ATOM 692 O O . ASN A 1 85 ? 3.213 34.656 24.078 1 96.38 85 ASN A O 1
ATOM 696 N N . ASP A 1 86 ? 2.535 34.188 26.172 1 92.5 86 ASP A N 1
ATOM 697 C CA . ASP A 1 86 ? 1.333 35.031 26.094 1 92.5 86 ASP A CA 1
ATOM 698 C C . ASP A 1 86 ? 1.689 36.5 25.969 1 92.5 86 ASP A C 1
ATOM 700 O O . ASP A 1 86 ? 0.846 37.312 25.594 1 92.5 86 ASP A O 1
ATOM 704 N N . ASN A 1 87 ? 2.979 36.812 26.219 1 94.62 87 ASN A N 1
ATOM 705 C CA . ASN A 1 87 ? 3.398 38.219 26.203 1 94.62 87 ASN A CA 1
ATOM 706 C C . ASN A 1 87 ? 4.086 38.562 24.891 1 94.62 87 ASN A C 1
ATOM 708 O O . ASN A 1 87 ? 4.457 39.719 24.672 1 94.62 87 ASN A O 1
ATOM 712 N N . THR A 1 88 ? 4.289 37.562 24.062 1 96.75 88 THR A N 1
ATOM 713 C CA . THR A 1 88 ? 4.875 37.875 22.766 1 96.75 88 THR A CA 1
ATOM 714 C C . THR A 1 88 ? 3.99 38.844 21.984 1 96.75 88 THR A C 1
ATOM 716 O O . THR A 1 88 ? 2.783 38.625 21.859 1 96.75 88 THR A O 1
ATOM 719 N N . THR A 1 89 ? 4.566 39.938 21.438 1 95.88 89 THR A N 1
ATOM 720 C CA . THR A 1 89 ? 3.791 41 20.812 1 95.88 89 THR A CA 1
ATOM 721 C C . THR A 1 89 ? 3.721 40.781 19.297 1 95.88 89 THR A C 1
ATOM 723 O O . THR A 1 89 ? 4.523 40.062 18.719 1 95.88 89 THR A O 1
ATOM 726 N N . THR A 1 90 ? 2.791 41.469 18.656 1 95.75 90 THR A N 1
ATOM 727 C CA . THR A 1 90 ? 2.654 41.406 17.219 1 95.75 90 THR A CA 1
ATOM 728 C C . THR A 1 90 ? 3.895 41.969 16.531 1 95.75 90 THR A C 1
ATOM 730 O O . THR A 1 90 ? 4.246 41.531 15.422 1 95.75 90 THR A O 1
ATOM 733 N N . GLU A 1 91 ? 4.594 42.938 17.219 1 94.69 91 GLU A N 1
ATOM 734 C CA . GLU A 1 91 ? 5.84 43.5 16.688 1 94.69 91 GLU A CA 1
ATOM 735 C C . GLU A 1 91 ? 6.934 42.438 16.641 1 94.69 91 GLU A C 1
ATOM 737 O O . GLU A 1 91 ? 7.879 42.531 15.852 1 94.69 91 GLU A O 1
ATOM 742 N N . GLN A 1 92 ? 6.77 41.469 17.453 1 96.94 92 GLN A N 1
ATOM 743 C CA . GLN A 1 92 ? 7.707 40.375 17.453 1 96.94 92 GLN A CA 1
ATOM 744 C C . GLN A 1 92 ? 7.258 39.25 16.5 1 96.94 92 GLN A C 1
ATOM 746 O O . GLN A 1 92 ? 8.062 38.719 15.734 1 96.94 92 GLN A O 1
ATOM 751 N N . TRP A 1 93 ? 5.926 38.938 16.469 1 97.81 93 TRP A N 1
ATOM 752 C CA . TRP A 1 93 ? 5.352 37.875 15.641 1 97.81 93 TRP A CA 1
ATOM 753 C C . TRP A 1 93 ? 5.547 38.188 14.164 1 97.81 93 TRP A C 1
ATOM 755 O O . TRP A 1 93 ? 5.598 37.281 13.336 1 97.81 93 TRP A O 1
ATOM 765 N N . GLN A 1 94 ? 5.715 39.469 13.852 1 95.81 94 GLN A N 1
ATOM 766 C CA . GLN A 1 94 ? 5.773 39.875 12.453 1 95.81 94 GLN A CA 1
ATOM 767 C C . GLN A 1 94 ? 6.957 39.219 11.734 1 95.81 94 GLN A C 1
ATOM 769 O O . GLN A 1 94 ? 7 39.188 10.5 1 95.81 94 GLN A O 1
ATOM 774 N N . PHE A 1 95 ? 7.938 38.688 12.484 1 97.75 95 PHE A N 1
ATOM 775 C CA . PHE A 1 95 ? 9.133 38.094 11.898 1 97.75 95 PHE A CA 1
ATOM 776 C C . PHE A 1 95 ? 8.938 36.594 11.633 1 97.75 95 PHE A C 1
ATOM 778 O O . PHE A 1 95 ? 9.852 35.938 11.164 1 97.75 95 PHE A O 1
ATOM 785 N N . LEU A 1 96 ? 7.758 36.062 11.969 1 98.31 96 LEU A N 1
ATOM 786 C CA . LEU A 1 96 ? 7.379 34.688 11.586 1 98.31 96 LEU A CA 1
ATOM 787 C C . LEU A 1 96 ? 6.473 34.719 10.359 1 98.31 96 LEU A C 1
ATOM 789 O O . LEU A 1 96 ? 5.254 34.562 10.477 1 98.31 96 LEU A O 1
ATOM 793 N N . THR A 1 97 ? 7.133 34.938 9.234 1 98.12 97 THR A N 1
ATOM 794 C CA . THR A 1 97 ? 6.457 34.875 7.941 1 98.12 97 THR A CA 1
ATOM 795 C C . THR A 1 97 ? 7.023 33.75 7.074 1 98.12 97 THR A C 1
ATOM 797 O O . THR A 1 97 ? 8.125 33.281 7.324 1 98.12 97 THR A O 1
ATOM 800 N N . THR A 1 98 ? 6.27 33.375 6.078 1 98.69 98 THR A N 1
ATOM 801 C CA . THR A 1 98 ? 6.73 32.375 5.105 1 98.69 98 THR A CA 1
ATOM 802 C C . THR A 1 98 ? 8.031 32.844 4.449 1 98.69 98 THR A C 1
ATOM 804 O O . THR A 1 98 ? 8.984 32.062 4.352 1 98.69 98 THR A O 1
ATOM 807 N N . GLU A 1 99 ? 8.156 34.125 4.113 1 98.62 99 GLU A N 1
ATOM 808 C CA . GLU A 1 99 ? 9.32 34.625 3.41 1 98.62 99 GLU A CA 1
ATOM 809 C C . GLU A 1 99 ? 10.562 34.594 4.301 1 98.62 99 GLU A C 1
ATOM 811 O O . GLU A 1 99 ? 11.641 34.188 3.857 1 98.62 99 GLU A O 1
ATOM 816 N N . GLN A 1 100 ? 10.43 35.094 5.539 1 98.5 100 GLN A N 1
ATOM 817 C CA . GLN A 1 100 ? 11.555 35.031 6.473 1 98.5 100 GLN A CA 1
ATOM 818 C C . GLN A 1 100 ? 12.031 33.594 6.684 1 98.5 100 GLN A C 1
ATOM 820 O O . GLN A 1 100 ? 13.234 33.312 6.66 1 98.5 100 GLN A O 1
ATOM 825 N N . ALA A 1 101 ? 11.055 32.75 6.875 1 98.75 101 ALA A N 1
ATOM 826 C CA . ALA A 1 101 ? 11.375 31.344 7.176 1 98.75 101 ALA A CA 1
ATOM 827 C C . ALA A 1 101 ? 12.047 30.672 5.988 1 98.75 101 ALA A C 1
ATOM 829 O O . ALA A 1 101 ? 12.938 29.828 6.16 1 98.75 101 ALA A O 1
ATOM 830 N N . LEU A 1 102 ? 11.594 30.906 4.742 1 98.88 102 LEU A N 1
ATOM 831 C CA . LEU A 1 102 ? 12.242 30.375 3.551 1 98.88 102 LEU A CA 1
ATOM 832 C C . LEU A 1 102 ? 13.656 30.906 3.402 1 98.88 102 LEU A C 1
ATOM 834 O O . LEU A 1 102 ? 14.578 30.172 3.064 1 98.88 102 LEU A O 1
ATOM 838 N N . GLU A 1 103 ? 13.82 32.219 3.688 1 98.69 103 GLU A N 1
ATOM 839 C CA . GLU A 1 103 ? 15.148 32.812 3.547 1 98.69 103 GLU A CA 1
ATOM 840 C C . GLU A 1 103 ? 16.109 32.281 4.609 1 98.69 103 GLU A C 1
ATOM 842 O O . GLU A 1 103 ? 17.328 32.281 4.402 1 98.69 103 GLU A O 1
ATOM 847 N N . ASP A 1 104 ? 15.578 31.891 5.77 1 98.81 104 ASP A N 1
ATOM 848 C CA . ASP A 1 104 ? 16.422 31.281 6.801 1 98.81 104 ASP A CA 1
ATOM 849 C C . ASP A 1 104 ? 17.25 30.125 6.23 1 98.81 104 ASP A C 1
ATOM 851 O O . ASP A 1 104 ? 18.453 30.047 6.469 1 98.81 104 ASP A O 1
ATOM 855 N N . VAL A 1 105 ? 16.609 29.266 5.484 1 98.81 105 VAL A N 1
ATOM 856 C CA . VAL A 1 105 ? 17.281 28.031 5.066 1 98.81 105 VAL A CA 1
ATOM 857 C C . VAL A 1 105 ? 18.203 28.328 3.881 1 98.81 105 VAL A C 1
ATOM 859 O O . VAL A 1 105 ? 19.219 27.656 3.695 1 98.81 105 VAL A O 1
ATOM 862 N N . VAL A 1 106 ? 17.844 29.297 3.062 1 98.62 106 VAL A N 1
ATOM 863 C CA . VAL A 1 106 ? 18.766 29.734 2.014 1 98.62 106 VAL A CA 1
ATOM 864 C C . VAL A 1 106 ? 20.047 30.297 2.641 1 98.62 106 VAL A C 1
ATOM 866 O O . VAL A 1 106 ? 21.156 29.906 2.25 1 98.62 106 VAL A O 1
ATOM 869 N N . TYR A 1 107 ? 19.859 31.156 3.617 1 98.12 107 TYR A N 1
ATOM 870 C CA . TYR A 1 107 ? 20.984 31.719 4.371 1 98.12 107 TYR A CA 1
ATOM 871 C C . TYR A 1 107 ? 21.828 30.625 5 1 98.12 107 TYR A C 1
ATOM 873 O O . TYR A 1 107 ? 23.047 30.656 4.926 1 98.12 107 TYR A O 1
ATOM 881 N N . PHE A 1 108 ? 21.188 29.703 5.605 1 98.06 108 PHE A N 1
ATOM 882 C CA . PHE A 1 108 ? 21.844 28.594 6.277 1 98.06 108 PHE A CA 1
ATOM 883 C C . PHE A 1 108 ? 22.656 27.766 5.285 1 98.06 108 PHE A C 1
ATOM 885 O O . PHE A 1 108 ? 23.844 27.5 5.512 1 98.06 108 PHE A O 1
ATOM 892 N N . ALA A 1 109 ? 22.031 27.344 4.191 1 97.94 109 ALA A N 1
ATOM 893 C CA . ALA A 1 109 ? 22.672 26.484 3.193 1 97.94 109 ALA A CA 1
ATOM 894 C C . ALA A 1 109 ? 23.906 27.172 2.6 1 97.94 109 ALA A C 1
ATOM 896 O O . ALA A 1 109 ? 24.922 26.516 2.363 1 97.94 109 ALA A O 1
ATOM 897 N N . ASP A 1 110 ? 23.844 28.5 2.396 1 95.94 110 ASP A N 1
ATOM 898 C CA . ASP A 1 110 ? 24.922 29.266 1.794 1 95.94 110 ASP A CA 1
ATOM 899 C C . ASP A 1 110 ? 26.141 29.328 2.723 1 95.94 110 ASP A C 1
ATOM 901 O O . ASP A 1 110 ? 27.266 29.562 2.27 1 95.94 110 ASP A O 1
ATOM 905 N N . ARG A 1 111 ? 25.938 29.016 3.982 1 93.94 111 ARG A N 1
ATOM 906 C CA . ARG A 1 111 ? 27 29.266 4.957 1 93.94 111 ARG A CA 1
ATOM 907 C C . ARG A 1 111 ? 27.359 28 5.715 1 93.94 111 ARG A C 1
ATOM 909 O O . ARG A 1 111 ? 28.297 27.984 6.508 1 93.94 111 ARG A O 1
ATOM 916 N N . PHE A 1 112 ? 26.641 26.953 5.469 1 94.62 112 PHE A N 1
ATOM 917 C CA . PHE A 1 112 ? 26.812 25.703 6.207 1 94.62 112 PHE A CA 1
ATOM 918 C C . PHE A 1 112 ? 28.188 25.094 5.938 1 94.62 112 PHE A C 1
ATOM 920 O O . PHE A 1 112 ? 28.641 25.062 4.793 1 94.62 112 PHE A O 1
ATOM 927 N N . THR A 1 113 ? 28.844 24.75 6.984 1 90.12 113 THR A N 1
ATOM 928 C CA . THR A 1 113 ? 30.062 23.953 6.949 1 90.12 113 THR A CA 1
ATOM 929 C C . THR A 1 113 ? 29.984 22.797 7.941 1 90.12 113 THR A C 1
ATOM 931 O O . THR A 1 113 ? 29.266 22.875 8.93 1 90.12 113 THR A O 1
ATOM 934 N N . LEU A 1 114 ? 30.656 21.734 7.594 1 88.44 114 LEU A N 1
ATOM 935 C CA . LEU A 1 114 ? 30.672 20.609 8.539 1 88.44 114 LEU A CA 1
ATOM 936 C C . LEU A 1 114 ? 31.359 21.016 9.836 1 88.44 114 LEU A C 1
ATOM 938 O O . LEU A 1 114 ? 32.438 21.641 9.82 1 88.44 114 LEU A O 1
ATOM 942 N N . PRO A 1 115 ? 30.719 20.734 10.883 1 79.75 115 PRO A N 1
ATOM 943 C CA . PRO A 1 115 ? 31.359 21.062 12.156 1 79.75 115 PRO A CA 1
ATOM 944 C C . PRO A 1 115 ? 32.688 20.344 12.336 1 79.75 115 PRO A C 1
ATOM 946 O O . PRO A 1 115 ? 32.875 19.234 11.836 1 79.75 115 PRO A O 1
ATOM 949 N N . SER A 1 116 ? 33.562 21.047 12.922 1 68.31 116 SER A N 1
ATOM 950 C CA . SER A 1 116 ? 34.938 20.562 13.125 1 68.31 116 SER A CA 1
ATOM 951 C C . SER A 1 116 ? 34.938 19.188 13.781 1 68.31 116 SER A C 1
ATOM 953 O O . SER A 1 116 ? 35.812 18.344 13.484 1 68.31 116 SER A O 1
ATOM 955 N N . SER A 1 117 ? 34.031 18.922 14.672 1 63.66 117 SER A N 1
ATOM 956 C CA . SER A 1 117 ? 33.969 17.625 15.359 1 63.66 117 SER A CA 1
ATOM 957 C C . SER A 1 117 ? 33.688 16.5 14.383 1 63.66 117 SER A C 1
ATOM 959 O O . SER A 1 117 ? 34.062 15.352 14.625 1 63.66 117 SER A O 1
ATOM 961 N N . THR A 1 118 ? 33.094 16.719 13.352 1 62.94 118 THR A N 1
ATOM 962 C CA . THR A 1 118 ? 32.75 15.711 12.336 1 62.94 118 THR A CA 1
ATOM 963 C C . THR A 1 118 ? 33.906 15.516 11.375 1 62.94 118 THR A C 1
ATOM 965 O O . THR A 1 118 ? 34.094 14.422 10.828 1 62.94 118 THR A O 1
ATOM 968 N N . GLN A 1 119 ? 34.688 16.594 11.156 1 57 119 GLN A N 1
ATOM 969 C CA . GLN A 1 119 ? 35.812 16.578 10.258 1 57 119 GLN A CA 1
ATOM 970 C C . GLN A 1 119 ? 36.906 15.648 10.797 1 57 119 GLN A C 1
ATOM 972 O O . GLN A 1 119 ? 37.625 14.984 10.023 1 57 119 GLN A O 1
ATOM 977 N N . SER A 1 120 ? 37 15.641 12.062 1 50.22 120 SER A N 1
ATOM 978 C CA . SER A 1 120 ? 38.062 14.867 12.695 1 50.22 120 SER A CA 1
ATOM 979 C C . SER A 1 120 ? 37.812 13.367 12.516 1 50.22 120 SER A C 1
ATOM 981 O O . SER A 1 120 ? 38.75 12.578 12.602 1 50.22 120 SER A O 1
ATOM 983 N N . GLN A 1 121 ? 36.625 13.039 12.344 1 52.22 121 GLN A N 1
ATOM 984 C CA . GLN A 1 121 ? 36.375 11.609 12.266 1 52.22 121 GLN A CA 1
ATOM 985 C C . GLN A 1 121 ? 36.781 11.047 10.906 1 52.22 121 GLN A C 1
ATOM 987 O O . GLN A 1 121 ? 36.969 9.844 10.758 1 52.22 121 GLN A O 1
ATOM 992 N N . ASN A 1 122 ? 36.969 11.906 9.898 1 51.72 122 ASN A N 1
ATOM 993 C CA . ASN A 1 122 ? 37.5 11.484 8.594 1 51.72 122 ASN A CA 1
ATOM 994 C C . ASN A 1 122 ? 38.594 12.43 8.102 1 51.72 122 ASN A C 1
ATOM 996 O O . ASN A 1 122 ? 38.344 13.305 7.277 1 51.72 122 ASN A O 1
ATOM 1000 N N . PRO A 1 123 ? 39.781 12.383 8.711 1 49.72 123 PRO A N 1
ATOM 1001 C CA . PRO A 1 123 ? 40.875 13.312 8.438 1 49.72 123 PRO A CA 1
ATOM 1002 C C . PRO A 1 123 ? 41.25 13.375 6.953 1 49.72 123 PRO A C 1
ATOM 1004 O O . PRO A 1 123 ? 41.938 14.297 6.523 1 49.72 123 PRO A O 1
ATOM 1007 N N . SER A 1 124 ? 40.938 12.367 6.316 1 49.91 124 SER A N 1
ATOM 1008 C CA . SER A 1 124 ? 41.438 12.305 4.953 1 49.91 124 SER A CA 1
ATOM 1009 C C . SER A 1 124 ? 40.75 13.312 4.051 1 49.91 124 SER A C 1
ATOM 1011 O O . SER A 1 124 ? 41.219 13.586 2.939 1 49.91 124 SER A O 1
ATOM 1013 N N . VAL A 1 125 ? 39.625 13.852 4.551 1 51.56 125 VAL A N 1
ATOM 1014 C CA . VAL A 1 125 ? 38.906 14.75 3.658 1 51.56 125 VAL A CA 1
ATOM 1015 C C . VAL A 1 125 ? 39.031 16.188 4.156 1 51.56 125 VAL A C 1
ATOM 1017 O O . VAL A 1 125 ? 38.625 16.5 5.273 1 51.56 125 VAL A O 1
ATOM 1020 N N . ASN A 1 126 ? 40.125 16.906 3.715 1 50.75 126 ASN A N 1
ATOM 1021 C CA . ASN A 1 126 ? 40.094 18.344 3.924 1 50.75 126 ASN A CA 1
ATOM 1022 C C . ASN A 1 126 ? 38.781 18.984 3.475 1 50.75 126 ASN A C 1
ATOM 1024 O O . ASN A 1 126 ? 38.562 19.172 2.277 1 50.75 126 ASN A O 1
ATOM 1028 N N . PHE A 1 127 ? 37.812 18.984 4.355 1 55.53 127 PHE A N 1
ATOM 1029 C CA . PHE A 1 127 ? 36.469 19.531 4.051 1 55.53 127 PHE A CA 1
ATOM 1030 C C . PHE A 1 127 ? 36.531 21.062 4.02 1 55.53 127 PHE A C 1
ATOM 1032 O O . PHE A 1 127 ? 36.75 21.703 5.047 1 55.53 127 PHE A O 1
ATOM 1039 N N . SER A 1 128 ? 37 21.688 2.889 1 56.19 128 SER A N 1
ATOM 1040 C CA . SER A 1 128 ? 36.812 23.141 2.814 1 56.19 128 SER A CA 1
ATOM 1041 C C . SER A 1 128 ? 35.344 23.531 2.92 1 56.19 128 SER A C 1
ATOM 1043 O O . SER A 1 128 ? 34.469 22.766 2.514 1 56.19 128 SER A O 1
ATOM 1045 N N . SER A 1 129 ? 35.031 24.438 3.816 1 57.94 129 SER A N 1
ATOM 1046 C CA . SER A 1 129 ? 33.688 25.031 3.941 1 57.94 129 SER A CA 1
ATOM 1047 C C . SER A 1 129 ? 33.031 25.172 2.582 1 57.94 129 SER A C 1
ATOM 1049 O O . SER A 1 129 ? 31.797 25.062 2.479 1 57.94 129 SER A O 1
ATOM 1051 N N . ALA A 1 130 ? 33.781 25.297 1.556 1 64.5 130 ALA A N 1
ATOM 1052 C CA . ALA A 1 130 ? 33.281 25.531 0.209 1 64.5 130 ALA A CA 1
ATOM 1053 C C . ALA A 1 130 ? 32.719 24.266 -0.405 1 64.5 130 ALA A C 1
ATOM 1055 O O . ALA A 1 130 ? 31.859 24.312 -1.295 1 64.5 130 ALA A O 1
ATOM 1056 N N . ALA A 1 131 ? 32.906 23.25 0.323 1 80.5 131 ALA A N 1
ATOM 1057 C CA . ALA A 1 131 ? 32.594 21.984 -0.343 1 80.5 131 ALA A CA 1
ATOM 1058 C C . ALA A 1 131 ? 31.109 21.656 -0.285 1 80.5 131 ALA A C 1
ATOM 1060 O O . ALA A 1 131 ? 30.578 21.031 -1.193 1 80.5 131 ALA A O 1
ATOM 1061 N N . LEU A 1 132 ? 30.391 22.297 0.659 1 92.25 132 LEU A N 1
ATOM 1062 C CA . LEU A 1 132 ? 29 21.906 0.828 1 92.25 132 LEU A CA 1
ATOM 1063 C C . LEU A 1 132 ? 28.062 23.031 0.403 1 92.25 132 LEU A C 1
ATOM 1065 O O . LEU A 1 132 ? 26.859 22.969 0.626 1 92.25 132 LEU A O 1
ATOM 1069 N N . HIS A 1 133 ? 28.656 24.109 -0.15 1 94.31 133 HIS A N 1
ATOM 1070 C CA . HIS A 1 133 ? 27.828 25.188 -0.688 1 94.31 133 HIS A CA 1
ATOM 1071 C C . HIS A 1 133 ? 26.906 24.656 -1.778 1 94.31 133 HIS A C 1
ATOM 1073 O O . HIS A 1 133 ? 27.297 23.844 -2.605 1 94.31 133 HIS A O 1
ATOM 1079 N N . PRO A 1 134 ? 25.672 25.203 -1.849 1 96.06 134 PRO A N 1
ATOM 1080 C CA . PRO A 1 134 ? 24.688 24.672 -2.805 1 96.06 134 PRO A CA 1
ATOM 1081 C C . PRO A 1 134 ? 25.141 24.844 -4.258 1 96.06 134 PRO A C 1
ATOM 1083 O O . PRO A 1 134 ? 24.609 24.172 -5.148 1 96.06 134 PRO A O 1
ATOM 1086 N N . SER A 1 135 ? 26.078 25.719 -4.484 1 93.31 135 SER A N 1
ATOM 1087 C CA . SER A 1 135 ? 26.578 25.875 -5.848 1 93.31 135 SER A CA 1
ATOM 1088 C C . SER A 1 135 ? 27.5 24.719 -6.238 1 93.31 135 SER A C 1
ATOM 1090 O O . SER A 1 135 ? 27.75 24.5 -7.422 1 93.31 135 SER A O 1
ATOM 1092 N N . LEU A 1 136 ? 28 23.938 -5.254 1 92.19 136 LEU A N 1
ATOM 1093 C CA . LEU A 1 136 ? 28.984 22.906 -5.516 1 92.19 136 LEU A CA 1
ATOM 1094 C C . LEU A 1 13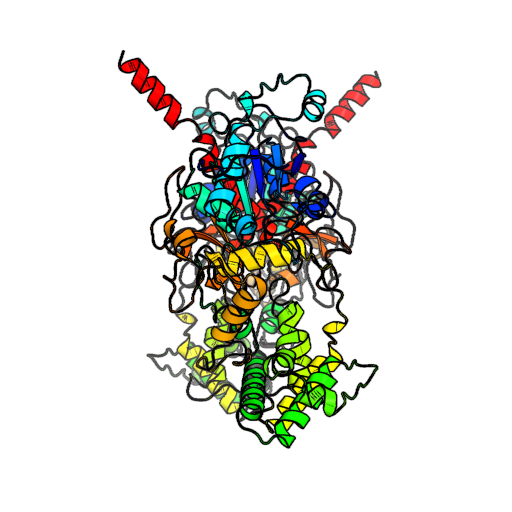6 ? 28.422 21.516 -5.219 1 92.19 136 LEU A C 1
ATOM 1096 O O . LEU A 1 136 ? 28.891 20.516 -5.766 1 92.19 136 LEU A O 1
ATOM 1100 N N . THR A 1 137 ? 27.516 21.5 -4.312 1 94.62 137 THR A N 1
ATOM 1101 C CA . THR A 1 137 ? 26.922 20.25 -3.865 1 94.62 137 THR A CA 1
ATOM 1102 C C . THR A 1 137 ? 25.391 20.328 -3.883 1 94.62 137 THR A C 1
ATOM 1104 O O . THR A 1 137 ? 24.812 21.328 -3.449 1 94.62 137 THR A O 1
ATOM 1107 N N . PRO A 1 138 ? 24.766 19.266 -4.434 1 97.31 138 PRO A N 1
ATOM 1108 C CA . PRO A 1 138 ? 23.297 19.328 -4.422 1 97.31 138 PRO A CA 1
ATOM 1109 C C . PRO A 1 138 ? 22.719 19.203 -3.016 1 97.31 138 PRO A C 1
ATOM 1111 O O . PRO A 1 138 ? 23.141 18.359 -2.236 1 97.31 138 PRO A O 1
ATOM 1114 N N . TRP A 1 139 ? 21.797 20.047 -2.688 1 98.62 139 TRP A N 1
ATOM 1115 C CA . TRP A 1 139 ? 21.016 20 -1.462 1 98.62 139 TRP A CA 1
ATOM 1116 C C . TRP A 1 139 ? 19.641 19.391 -1.729 1 98.62 139 TRP A C 1
ATOM 1118 O O . TRP A 1 139 ? 18.938 19.828 -2.639 1 98.62 139 TRP A O 1
ATOM 1128 N N . VAL A 1 140 ? 19.297 18.359 -1.014 1 98.94 140 VAL A N 1
ATOM 1129 C CA . VAL A 1 140 ? 18.031 17.656 -1.153 1 98.94 140 VAL A CA 1
ATOM 1130 C C . VAL A 1 140 ? 17.172 17.875 0.095 1 98.94 140 VAL A C 1
ATOM 1132 O O . VAL A 1 140 ? 17.594 17.547 1.208 1 98.94 140 VAL A O 1
ATOM 1135 N N . TRP A 1 141 ? 16.016 18.453 -0.102 1 98.94 141 TRP A N 1
ATOM 1136 C CA . TRP A 1 141 ? 15.086 18.766 0.979 1 98.94 141 TRP A CA 1
ATOM 1137 C C . TRP A 1 141 ? 14.133 17.594 1.223 1 98.94 141 TRP A C 1
ATOM 1139 O O . TRP A 1 141 ? 13.547 17.047 0.279 1 98.94 141 TRP A O 1
ATOM 1149 N N . ILE A 1 142 ? 13.969 17.156 2.445 1 98.88 142 ILE A N 1
ATOM 1150 C CA . ILE A 1 142 ? 12.969 16.188 2.857 1 98.88 142 ILE A CA 1
ATOM 1151 C C . ILE A 1 142 ? 12.078 16.797 3.939 1 98.88 142 ILE A C 1
ATOM 1153 O O . ILE A 1 142 ? 12.57 17.281 4.957 1 98.88 142 ILE A O 1
ATOM 1157 N N . GLY A 1 143 ? 10.781 16.766 3.779 1 98.5 143 GLY A N 1
ATOM 1158 C CA . GLY A 1 143 ? 9.875 17.344 4.758 1 98.5 143 GLY A CA 1
ATOM 1159 C C . GLY A 1 143 ? 8.445 16.844 4.605 1 98.5 143 GLY A C 1
ATOM 1160 O O . GLY A 1 143 ? 7.98 16.594 3.492 1 98.5 143 GLY A O 1
ATOM 1161 N N . GLY A 1 144 ? 7.746 16.734 5.648 1 98.44 144 GLY A N 1
ATOM 1162 C CA . GLY A 1 144 ? 6.348 16.344 5.691 1 98.44 144 GLY A CA 1
ATOM 1163 C C . GLY A 1 144 ? 5.43 17.453 6.164 1 98.44 144 GLY A C 1
ATOM 1164 O O . GLY A 1 144 ? 5.789 18.219 7.059 1 98.44 144 GLY A O 1
ATOM 1165 N N . SER A 1 145 ? 4.25 17.484 5.566 1 98.38 145 SER A N 1
ATOM 1166 C CA . SER A 1 145 ? 3.266 18.469 5.992 1 98.38 145 SER A CA 1
ATOM 1167 C C . SER A 1 145 ? 3.756 19.891 5.711 1 98.38 145 SER A C 1
ATOM 1169 O O . SER A 1 145 ? 4.113 20.219 4.578 1 98.38 145 SER A O 1
ATOM 1171 N N . TYR A 1 146 ? 3.844 20.75 6.723 1 98.62 146 TYR A N 1
ATOM 1172 C CA . TYR A 1 146 ? 4.324 22.125 6.578 1 98.62 146 TYR A CA 1
ATOM 1173 C C . TYR A 1 146 ? 5.762 22.141 6.074 1 98.62 146 TYR A C 1
ATOM 1175 O O . TYR A 1 146 ? 6.09 22.906 5.156 1 98.62 146 TYR A O 1
ATOM 1183 N N . PRO A 1 147 ? 6.637 21.266 6.539 1 98.75 147 PRO A N 1
ATOM 1184 C CA . PRO A 1 147 ? 7.98 21.203 5.961 1 98.75 147 PRO A CA 1
ATOM 1185 C C . PRO A 1 147 ? 7.969 20.844 4.477 1 98.75 147 PRO A C 1
ATOM 1187 O O . PRO A 1 147 ? 8.82 21.312 3.715 1 98.75 147 PRO A O 1
ATOM 1190 N N . GLY A 1 148 ? 7.02 19.969 4.109 1 98.81 148 GLY A N 1
ATOM 1191 C CA . GLY A 1 148 ? 6.875 19.688 2.693 1 98.81 148 GLY A CA 1
ATOM 1192 C C . GLY A 1 148 ? 6.5 20.906 1.869 1 98.81 148 GLY A C 1
ATOM 1193 O O . GLY A 1 148 ? 7 21.078 0.759 1 98.81 148 GLY A O 1
ATOM 1194 N N . VAL A 1 149 ? 5.586 21.719 2.408 1 98.94 149 VAL A N 1
ATOM 1195 C CA . VAL A 1 149 ? 5.211 22.969 1.758 1 98.94 149 VAL A CA 1
ATOM 1196 C C . VAL A 1 149 ? 6.453 23.828 1.554 1 98.94 149 VAL A C 1
ATOM 1198 O O . VAL A 1 149 ? 6.691 24.328 0.452 1 98.94 149 VAL A O 1
ATOM 1201 N N . ARG A 1 150 ? 7.227 23.953 2.596 1 98.94 150 ARG A N 1
ATOM 1202 C CA . ARG A 1 150 ? 8.406 24.812 2.533 1 98.94 150 ARG A CA 1
ATOM 1203 C C . ARG A 1 150 ? 9.383 24.328 1.47 1 98.94 150 ARG A C 1
ATOM 1205 O O . ARG A 1 150 ? 9.914 25.125 0.698 1 98.94 150 ARG A O 1
ATOM 1212 N N . GLY A 1 151 ? 9.578 23.031 1.436 1 98.94 151 GLY A N 1
ATOM 1213 C CA . GLY A 1 151 ? 10.438 22.484 0.4 1 98.94 151 GLY A CA 1
ATOM 1214 C C . GLY A 1 151 ? 9.938 22.781 -1.004 1 98.94 151 GLY A C 1
ATOM 1215 O O . GLY A 1 151 ? 10.727 23.156 -1.882 1 98.94 151 GLY A O 1
ATOM 1216 N N . ALA A 1 152 ? 8.656 22.594 -1.187 1 98.88 152 ALA A N 1
ATOM 1217 C CA . ALA A 1 152 ? 8.062 22.844 -2.496 1 98.88 152 ALA A CA 1
ATOM 1218 C C . ALA A 1 152 ? 8.195 24.312 -2.887 1 98.88 152 ALA A C 1
ATOM 1220 O O . ALA A 1 152 ? 8.531 24.625 -4.031 1 98.88 152 ALA A O 1
ATOM 1221 N N . LEU A 1 153 ? 7.953 25.234 -1.938 1 98.94 153 LEU A N 1
ATOM 1222 C CA . LEU A 1 153 ? 8.102 26.656 -2.191 1 98.94 153 LEU A CA 1
ATOM 1223 C C . LEU A 1 153 ? 9.547 27 -2.541 1 98.94 153 LEU A C 1
ATOM 1225 O O . LEU A 1 153 ? 9.797 27.812 -3.432 1 98.94 153 LEU A O 1
ATOM 1229 N N . LEU A 1 154 ? 10.477 26.375 -1.843 1 98.81 154 LEU A N 1
ATOM 1230 C CA . LEU A 1 154 ? 11.891 26.656 -2.066 1 98.81 154 LEU A CA 1
ATOM 1231 C C . LEU A 1 154 ? 12.32 26.219 -3.463 1 98.81 154 LEU A C 1
ATOM 1233 O O . LEU A 1 154 ? 13.188 26.844 -4.078 1 98.81 154 LEU A O 1
ATOM 1237 N N . ARG A 1 155 ? 11.719 25.125 -3.92 1 98.38 155 ARG A N 1
ATOM 1238 C CA . ARG A 1 155 ? 12.062 24.656 -5.262 1 98.38 155 ARG A CA 1
ATOM 1239 C C . ARG A 1 155 ? 11.625 25.656 -6.316 1 98.38 155 ARG A C 1
ATOM 1241 O O . ARG A 1 155 ? 12.25 25.781 -7.371 1 98.38 155 ARG A O 1
ATOM 1248 N N . VAL A 1 156 ? 10.57 26.375 -6.035 1 98.25 156 VAL A N 1
ATOM 1249 C CA . VAL A 1 156 ? 10.094 27.438 -6.93 1 98.25 156 VAL A CA 1
ATOM 1250 C C . VAL A 1 156 ? 10.93 28.688 -6.73 1 98.25 156 VAL A C 1
ATOM 1252 O O . VAL A 1 156 ? 11.398 29.297 -7.699 1 98.25 156 VAL A O 1
ATOM 1255 N N . ARG A 1 157 ? 11.219 29.031 -5.555 1 98 157 ARG A N 1
ATOM 1256 C CA . ARG A 1 157 ? 11.797 30.312 -5.168 1 98 157 ARG A CA 1
ATOM 1257 C C . ARG A 1 157 ? 13.312 30.297 -5.312 1 98 157 ARG A C 1
ATOM 1259 O O . ARG A 1 157 ? 13.914 31.281 -5.758 1 98 157 ARG A O 1
ATOM 1266 N N . ASN A 1 158 ? 13.93 29.234 -4.898 1 98 158 ASN A N 1
ATOM 1267 C CA . ASN A 1 158 ? 15.383 29.109 -4.863 1 98 158 ASN A CA 1
ATOM 1268 C C . ASN A 1 158 ? 15.844 27.75 -5.387 1 98 158 ASN A C 1
ATOM 1270 O O . ASN A 1 158 ? 16.547 27.016 -4.688 1 98 158 ASN A O 1
ATOM 1274 N N . PRO A 1 159 ? 15.57 27.438 -6.629 1 96.56 159 PRO A N 1
ATOM 1275 C CA . PRO A 1 159 ? 15.945 26.109 -7.156 1 96.56 159 PRO A CA 1
ATOM 1276 C C . PRO A 1 159 ? 17.453 25.906 -7.195 1 96.56 159 PRO A C 1
ATOM 1278 O O . PRO A 1 159 ? 17.922 24.766 -7.242 1 96.56 159 PRO A O 1
ATOM 1281 N N . ALA A 1 160 ? 18.234 26.984 -7.129 1 95.69 160 ALA A N 1
ATOM 1282 C CA . ALA A 1 160 ? 19.703 26.875 -7.121 1 95.69 160 ALA A CA 1
ATOM 1283 C C . ALA A 1 160 ? 20.203 26.438 -5.754 1 95.69 160 ALA A C 1
ATOM 1285 O O . ALA A 1 160 ? 21.297 25.875 -5.645 1 95.69 160 ALA A O 1
ATOM 1286 N N . THR A 1 161 ? 19.406 26.703 -4.715 1 98.12 161 THR A N 1
ATOM 1287 C CA . THR A 1 161 ? 19.812 26.328 -3.363 1 98.12 161 THR A CA 1
ATOM 1288 C C . THR A 1 161 ? 19.391 24.891 -3.053 1 98.12 161 THR A C 1
ATOM 1290 O O . THR A 1 161 ? 20.188 24.094 -2.547 1 98.12 161 THR A O 1
ATOM 1293 N N . PHE A 1 162 ? 18.203 24.562 -3.316 1 98.5 162 PHE A N 1
ATOM 1294 C CA . PHE A 1 162 ? 17.703 23.203 -3.102 1 98.5 162 PHE A CA 1
ATOM 1295 C C . PHE A 1 162 ? 17.406 22.516 -4.43 1 98.5 162 PHE A C 1
ATOM 1297 O O . PHE A 1 162 ? 16.484 22.906 -5.141 1 98.5 162 PHE A O 1
ATOM 1304 N N . PHE A 1 163 ? 18.141 21.516 -4.684 1 98.25 163 PHE A N 1
ATOM 1305 C CA . PHE A 1 163 ? 18.203 20.859 -5.984 1 98.25 163 PHE A CA 1
ATOM 1306 C C . PHE A 1 163 ? 17.031 19.906 -6.168 1 98.25 163 PHE A C 1
ATOM 1308 O O . PHE A 1 163 ? 16.516 19.75 -7.281 1 98.25 163 PHE A O 1
ATOM 1315 N N . ALA A 1 164 ? 16.609 19.234 -5.148 1 98.88 164 ALA A N 1
ATOM 1316 C CA . ALA A 1 164 ? 15.508 18.281 -5.168 1 98.88 164 ALA A CA 1
ATOM 1317 C C . ALA A 1 164 ? 14.75 18.281 -3.842 1 98.88 164 ALA A C 1
ATOM 1319 O O . ALA A 1 164 ? 15.281 18.719 -2.818 1 98.88 164 ALA A O 1
ATOM 1320 N N . VAL A 1 165 ? 13.484 17.875 -3.914 1 98.94 165 VAL A N 1
ATOM 1321 C CA . VAL A 1 165 ? 12.633 17.922 -2.729 1 98.94 165 VAL A CA 1
ATOM 1322 C C . VAL A 1 165 ? 11.758 16.672 -2.674 1 98.94 165 VAL A C 1
ATOM 1324 O O . VAL A 1 165 ? 11.234 16.234 -3.695 1 98.94 165 VAL A O 1
ATOM 1327 N N . TRP A 1 166 ? 11.688 16.016 -1.562 1 98.94 166 TRP A N 1
ATOM 1328 C CA . TRP A 1 166 ? 10.594 15.109 -1.22 1 98.94 166 TRP A CA 1
ATOM 1329 C C . TRP A 1 166 ? 9.594 15.797 -0.294 1 98.94 166 TRP A C 1
ATOM 1331 O O . TRP A 1 166 ? 9.852 15.953 0.902 1 98.94 166 TRP A O 1
ATOM 1341 N N . ALA A 1 167 ? 8.5 16.203 -0.858 1 98.94 167 ALA A N 1
ATOM 1342 C CA . ALA A 1 167 ? 7.414 16.859 -0.135 1 98.94 167 ALA A CA 1
ATOM 1343 C C . ALA A 1 167 ? 6.309 15.875 0.215 1 98.94 167 ALA A C 1
ATOM 1345 O O . ALA A 1 167 ? 5.402 15.641 -0.586 1 98.94 167 ALA A O 1
ATOM 1346 N N . SER A 1 168 ? 6.316 15.344 1.431 1 98.81 168 SER A N 1
ATOM 1347 C CA . SER A 1 168 ? 5.328 14.375 1.886 1 98.81 168 SER A CA 1
ATOM 1348 C C . SER A 1 168 ? 4.129 15.062 2.525 1 98.81 168 SER A C 1
ATOM 1350 O O . SER A 1 168 ? 4.289 15.914 3.406 1 98.81 168 SER A O 1
ATOM 1352 N N . SER A 1 169 ? 2.914 14.734 2.074 1 98.69 169 SER A N 1
ATOM 1353 C CA . SER A 1 169 ? 1.67 15.227 2.654 1 98.69 169 SER A CA 1
ATOM 1354 C C . SER A 1 169 ? 1.67 16.75 2.748 1 98.69 169 SER A C 1
ATOM 1356 O O . SER A 1 169 ? 1.274 17.312 3.771 1 98.69 169 SER A O 1
ATOM 1358 N N . ALA A 1 170 ? 2.117 17.453 1.693 1 98.88 170 ALA A N 1
ATOM 1359 C CA . ALA A 1 170 ? 2.305 18.906 1.727 1 98.88 170 ALA A CA 1
ATOM 1360 C C . ALA A 1 170 ? 1.031 19.625 1.31 1 98.88 170 ALA A C 1
ATOM 13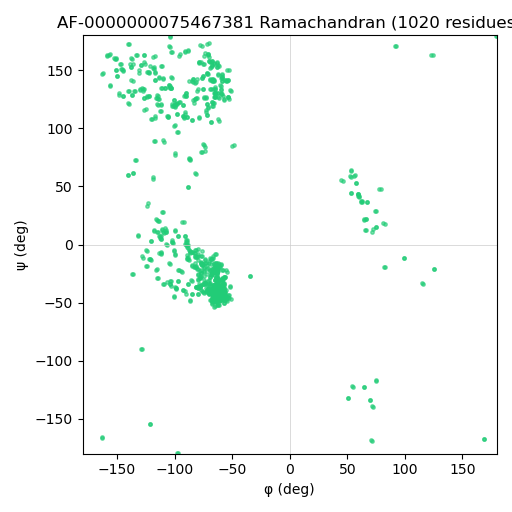62 O O . ALA A 1 170 ? 0.634 19.578 0.143 1 98.88 170 ALA A O 1
ATOM 1363 N N . PRO A 1 171 ? 0.345 20.281 2.199 1 98.75 171 PRO A N 1
ATOM 1364 C CA . PRO A 1 171 ? -0.797 21.125 1.827 1 98.75 171 PRO A CA 1
ATOM 1365 C C . PRO A 1 171 ? -0.377 22.453 1.214 1 98.75 171 PRO A C 1
ATOM 1367 O O . PRO A 1 171 ? -0.501 23.5 1.857 1 98.75 171 PRO A O 1
ATOM 1370 N N . VAL A 1 172 ? -0.024 22.469 -0.033 1 98.88 172 VAL A N 1
ATOM 1371 C CA . VAL A 1 172 ? 0.631 23.594 -0.698 1 98.88 172 VAL A CA 1
ATOM 1372 C C . VAL A 1 172 ? -0.389 24.703 -0.986 1 98.88 172 VAL A C 1
ATOM 1374 O O . VAL A 1 172 ? -0.018 25.844 -1.274 1 98.88 172 VAL A O 1
ATOM 1377 N N . GLN A 1 173 ? -1.673 24.406 -0.96 1 98.94 173 GLN A N 1
ATOM 1378 C CA . GLN A 1 173 ? -2.717 25.406 -1.13 1 98.94 173 GLN A CA 1
ATOM 1379 C C . GLN A 1 173 ? -3.154 25.984 0.215 1 98.94 173 GLN A C 1
ATOM 1381 O O . GLN A 1 173 ? -3.717 25.266 1.046 1 98.94 173 GLN A O 1
ATOM 1386 N N . ALA A 1 174 ? -2.857 27.234 0.43 1 98.81 174 ALA A N 1
ATOM 1387 C CA . ALA A 1 174 ? -3.395 27.938 1.598 1 98.81 174 ALA A CA 1
ATOM 1388 C C . ALA A 1 174 ? -4.809 28.438 1.329 1 98.81 174 ALA A C 1
ATOM 1390 O O . ALA A 1 174 ? -5.105 28.906 0.228 1 98.81 174 ALA A O 1
ATOM 1391 N N . GLN A 1 175 ? -5.566 28.281 2.33 1 98.56 175 GLN A N 1
ATOM 1392 C CA . GLN A 1 175 ? -6.961 28.703 2.223 1 98.56 175 GLN A CA 1
ATOM 1393 C C . GLN A 1 175 ? -7.551 29 3.598 1 98.56 175 GLN A C 1
ATOM 1395 O O . GLN A 1 175 ? -7.312 28.25 4.555 1 98.56 175 GLN A O 1
ATOM 1400 N N . VAL A 1 176 ? -8.289 30.078 3.672 1 98.69 176 VAL A N 1
ATOM 1401 C CA . VAL A 1 176 ? -8.867 30.453 4.961 1 98.69 176 VAL A CA 1
ATOM 1402 C C . VAL A 1 176 ? -9.883 29.391 5.387 1 98.69 176 VAL A C 1
ATOM 1404 O O . VAL A 1 176 ? -9.766 28.797 6.465 1 98.69 176 VAL A O 1
ATOM 1407 N N . ASP A 1 177 ? -10.852 29.109 4.469 1 98.38 177 ASP A N 1
ATOM 1408 C CA . ASP A 1 177 ? -11.914 28.141 4.719 1 98.38 177 ASP A CA 1
ATOM 1409 C C . ASP A 1 177 ? -11.461 26.734 4.387 1 98.38 177 ASP A C 1
ATOM 1411 O O . ASP A 1 177 ? -11.352 26.359 3.213 1 98.38 177 ASP A O 1
ATOM 1415 N N . MET A 1 178 ? -11.219 25.906 5.379 1 98.31 178 MET A N 1
ATOM 1416 C CA . MET A 1 178 ? -10.852 24.516 5.16 1 98.31 178 MET A CA 1
ATOM 1417 C C . MET A 1 178 ? -11.875 23.578 5.789 1 98.31 178 MET A C 1
ATOM 1419 O O . MET A 1 178 ? -11.523 22.703 6.586 1 98.31 178 MET A O 1
ATOM 1423 N N . ALA A 1 179 ? -13.094 23.766 5.363 1 97.88 179 ALA A N 1
ATOM 1424 C CA . ALA A 1 179 ? -14.164 22.875 5.809 1 97.88 179 ALA A CA 1
ATOM 1425 C C . ALA A 1 179 ? -13.93 21.438 5.336 1 97.88 179 ALA A C 1
ATOM 1427 O O . ALA A 1 179 ? -14.578 20.516 5.812 1 97.88 179 ALA A O 1
ATOM 1428 N N . SER A 1 180 ? -12.914 21.266 4.48 1 97.94 180 SER A N 1
ATOM 1429 C CA . SER A 1 180 ? -12.688 19.984 3.814 1 97.94 180 SER A CA 1
ATOM 1430 C C . SER A 1 180 ? -11.828 19.062 4.672 1 97.94 180 SER A C 1
ATOM 1432 O O . SER A 1 180 ? -11.656 17.891 4.352 1 97.94 180 SER A O 1
ATOM 1434 N N . TYR A 1 181 ? -11.297 19.5 5.793 1 98.12 181 TYR A N 1
ATOM 1435 C CA . TYR A 1 181 ? -10.289 18.781 6.559 1 98.12 181 TYR A CA 1
ATOM 1436 C C . TYR A 1 181 ? -10.766 17.375 6.902 1 98.12 181 TYR A C 1
ATOM 1438 O O . TYR A 1 181 ? -10.055 16.391 6.676 1 98.12 181 TYR A O 1
ATOM 1446 N N . TYR A 1 182 ? -11.969 17.188 7.367 1 97.88 182 TYR A N 1
ATOM 1447 C CA . TYR A 1 182 ? -12.414 15.875 7.828 1 97.88 182 TYR A CA 1
ATOM 1448 C C . TYR A 1 182 ? -13.242 15.164 6.762 1 97.88 182 TYR A C 1
ATOM 1450 O O . TYR A 1 182 ? -13.922 14.18 7.043 1 97.88 182 TYR A O 1
ATOM 1458 N N . LYS A 1 183 ? -13.227 15.695 5.543 1 97.19 183 LYS A N 1
ATOM 1459 C CA . LYS A 1 183 ? -13.938 15 4.477 1 97.19 183 LYS A CA 1
ATOM 1460 C C . LYS A 1 183 ? -13.328 13.625 4.215 1 97.19 183 LYS A C 1
ATOM 1462 O O . LYS A 1 183 ? -14.039 12.688 3.846 1 97.19 183 LYS A O 1
ATOM 1467 N N . ALA A 1 184 ? -12.023 13.516 4.402 1 96.56 184 ALA A N 1
ATOM 1468 C CA . ALA A 1 184 ? -11.398 12.203 4.297 1 96.56 184 ALA A CA 1
ATOM 1469 C C . ALA A 1 184 ? -11.992 11.234 5.312 1 96.56 184 ALA A C 1
ATOM 1471 O O . ALA A 1 184 ? -12.227 10.062 5 1 96.56 184 ALA A O 1
ATOM 1472 N N . ALA A 1 185 ? -12.141 11.695 6.516 1 97.94 185 ALA A N 1
ATOM 1473 C CA . ALA A 1 185 ? -12.758 10.867 7.547 1 97.94 185 ALA A CA 1
ATOM 1474 C C . ALA A 1 185 ? -14.18 10.484 7.156 1 97.94 185 ALA A C 1
ATOM 1476 O O . ALA A 1 185 ? -14.578 9.32 7.281 1 97.94 185 ALA A O 1
ATOM 1477 N N . GLU A 1 186 ? -14.977 11.5 6.656 1 97.56 186 GLU A N 1
ATOM 1478 C CA . GLU A 1 186 ? -16.344 11.234 6.195 1 97.56 186 GLU A CA 1
ATOM 1479 C C . GLU A 1 186 ? -16.359 10.102 5.172 1 97.56 186 GLU A C 1
ATOM 1481 O O . GLU A 1 186 ? -17.156 9.164 5.289 1 97.56 186 GLU A O 1
ATOM 1486 N N . ARG A 1 187 ? -15.414 10.148 4.277 1 95.69 187 ARG A N 1
ATOM 1487 C CA . ARG A 1 187 ? -15.375 9.203 3.17 1 95.69 187 ARG A CA 1
ATOM 1488 C C . ARG A 1 187 ? -14.914 7.824 3.645 1 95.69 187 ARG A C 1
ATOM 1490 O O . ARG A 1 187 ? -15.203 6.812 3.004 1 95.69 187 ARG A O 1
ATOM 1497 N N . SER A 1 188 ? -14.219 7.781 4.711 1 96.94 188 SER A N 1
ATOM 1498 C CA . SER A 1 188 ? -13.641 6.523 5.18 1 96.94 188 SER A CA 1
ATOM 1499 C C . SER A 1 188 ? -14.648 5.734 6.012 1 96.94 188 SER A C 1
ATOM 1501 O O . SER A 1 188 ? -14.477 4.531 6.223 1 96.94 188 SER A O 1
ATOM 1503 N N . LEU A 1 189 ? -15.727 6.375 6.523 1 97.19 189 LEU A N 1
ATOM 1504 C CA . LEU A 1 189 ? -16.688 5.75 7.434 1 97.19 189 LEU A CA 1
ATOM 1505 C C . LEU A 1 189 ? -17.547 4.738 6.695 1 97.19 189 LEU A C 1
ATOM 1507 O O . LEU A 1 189 ? -17.812 4.887 5.496 1 97.19 189 LEU A O 1
ATOM 1511 N N . THR A 1 190 ? -17.953 3.666 7.414 1 92.5 190 THR A N 1
ATOM 1512 C CA . THR A 1 190 ? -18.984 2.793 6.883 1 92.5 190 THR A CA 1
ATOM 1513 C C . THR A 1 190 ? -20.297 3.555 6.719 1 92.5 190 THR A C 1
ATOM 1515 O O . THR A 1 190 ? -20.516 4.582 7.367 1 92.5 190 THR A O 1
ATOM 1518 N N . ARG A 1 191 ? -21.125 3.096 5.879 1 90.12 191 ARG A N 1
ATOM 1519 C CA . ARG A 1 191 ? -22.375 3.773 5.547 1 90.12 191 ARG A CA 1
ATOM 1520 C C . ARG A 1 191 ? -23.219 4.008 6.797 1 90.12 191 ARG A C 1
ATOM 1522 O O . ARG A 1 191 ? -23.781 5.094 6.98 1 90.12 191 ARG A O 1
ATOM 1529 N N . ASN A 1 192 ? -23.328 2.994 7.645 1 93.25 192 ASN A N 1
ATOM 1530 C CA . ASN A 1 192 ? -24.188 3.111 8.828 1 93.25 192 ASN A CA 1
ATOM 1531 C C . ASN A 1 192 ? -23.594 4.074 9.852 1 93.25 192 ASN A C 1
ATOM 1533 O O . ASN A 1 192 ? -24.297 4.91 10.406 1 93.25 192 ASN A O 1
ATOM 1537 N N . CYS A 1 193 ? -22.312 3.992 10.047 1 97.25 193 CYS A N 1
ATOM 1538 C CA . CYS A 1 193 ? -21.672 4.863 11.023 1 97.25 193 CYS A CA 1
ATOM 1539 C C . CYS A 1 193 ? -21.734 6.32 10.578 1 97.25 193 CYS A C 1
ATOM 1541 O O . CYS A 1 193 ? -21.969 7.211 11.391 1 97.25 193 CYS A O 1
ATOM 1543 N N . SER A 1 194 ? -21.531 6.551 9.273 1 97.56 194 SER A N 1
ATOM 1544 C CA . SER A 1 194 ? -21.641 7.902 8.742 1 97.56 194 SER A CA 1
ATOM 1545 C C . SER A 1 194 ? -23.062 8.445 8.906 1 97.56 194 SER A C 1
ATOM 1547 O O . SER A 1 194 ? -23.25 9.602 9.289 1 97.56 194 SER A O 1
ATOM 1549 N N . ALA A 1 195 ? -24.031 7.641 8.633 1 96.81 195 ALA A N 1
ATOM 1550 C CA . ALA A 1 195 ? -25.422 8.062 8.742 1 96.81 195 ALA A CA 1
ATOM 1551 C C . ALA A 1 195 ? -25.766 8.477 10.172 1 96.81 195 ALA A C 1
ATOM 1553 O O . ALA A 1 195 ? -26.359 9.531 10.391 1 96.81 195 ALA A O 1
ATOM 1554 N N . ASP A 1 196 ? -25.359 7.676 11.102 1 98.19 196 ASP A N 1
ATOM 1555 C CA . ASP A 1 196 ? -25.688 7.969 12.492 1 98.19 196 ASP A CA 1
ATOM 1556 C C . ASP A 1 196 ? -24.891 9.172 13 1 98.19 196 ASP A C 1
ATOM 1558 O O . ASP A 1 196 ? -25.422 9.992 13.758 1 98.19 196 ASP A O 1
ATOM 1562 N N . TRP A 1 197 ? -23.641 9.25 12.641 1 98.69 197 TRP A N 1
ATOM 1563 C CA . TRP A 1 197 ? -22.812 10.383 13.062 1 98.69 197 TRP A CA 1
ATOM 1564 C C . TRP A 1 197 ? -23.375 11.695 12.539 1 98.69 197 TRP A C 1
ATOM 1566 O O . TRP A 1 197 ? -23.5 12.672 13.289 1 98.69 197 TRP A O 1
ATOM 1576 N N . VAL A 1 198 ? -23.766 11.742 11.297 1 98.38 198 VAL A N 1
ATOM 1577 C CA . VAL A 1 198 ? -24.375 12.922 10.688 1 98.38 198 VAL A CA 1
ATOM 1578 C C . VAL A 1 198 ? -25.688 13.258 11.398 1 98.38 198 VAL A C 1
ATOM 1580 O O . VAL A 1 198 ? -25.922 14.414 11.758 1 98.38 198 VAL A O 1
ATOM 1583 N N . ALA A 1 199 ? -26.516 12.25 11.594 1 98.44 199 ALA A N 1
ATOM 1584 C CA . ALA A 1 199 ? -27.812 12.469 12.234 1 98.44 199 ALA A CA 1
ATOM 1585 C C . ALA A 1 199 ? -27.656 13.031 13.641 1 98.44 199 ALA A C 1
ATOM 1587 O O . ALA A 1 199 ? -28.344 13.984 14.023 1 98.44 199 ALA A O 1
ATOM 1588 N N . VAL A 1 200 ? -26.734 12.438 14.375 1 98.75 200 VAL A N 1
ATOM 1589 C CA . VAL A 1 200 ? -26.5 12.859 15.758 1 98.75 200 VAL A CA 1
ATOM 1590 C C . VAL A 1 200 ? -25.938 14.273 15.773 1 98.75 200 VAL A C 1
ATOM 1592 O O . VAL A 1 200 ? -26.344 15.109 16.578 1 98.75 200 VAL A O 1
ATOM 1595 N N . THR A 1 201 ? -24.969 14.578 14.922 1 98.69 201 THR A N 1
ATOM 1596 C CA . THR A 1 201 ? -24.391 15.914 14.836 1 98.69 201 THR A CA 1
ATOM 1597 C C . THR A 1 201 ? -25.453 16.953 14.516 1 98.69 201 THR A C 1
ATOM 1599 O O . THR A 1 201 ? -25.531 18 15.164 1 98.69 201 THR A O 1
ATOM 1602 N N . LYS A 1 202 ? -26.328 16.672 13.539 1 98 202 LYS A N 1
ATOM 1603 C CA . LYS A 1 202 ? -27.391 17.594 13.156 1 98 202 LYS A CA 1
ATOM 1604 C C . LYS A 1 202 ? -28.375 17.797 14.297 1 98 202 LYS A C 1
ATOM 1606 O O . LYS A 1 202 ? -28.828 18.922 14.539 1 98 202 LYS A O 1
ATOM 1611 N N . TYR A 1 203 ? -28.75 16.75 14.93 1 98.5 203 TYR A N 1
ATOM 1612 C CA . TYR A 1 203 ? -29.688 16.828 16.047 1 98.5 203 TYR A CA 1
ATOM 1613 C C . TYR A 1 203 ? -29.125 17.688 17.172 1 98.5 203 TYR A C 1
ATOM 1615 O O . TYR A 1 203 ? -29.812 18.562 17.703 1 98.5 203 TYR A O 1
ATOM 1623 N N . VAL A 1 204 ? -27.891 17.422 17.516 1 98.81 204 VAL A N 1
ATOM 1624 C CA . VAL A 1 204 ? -27.25 18.156 18.594 1 98.81 204 VAL A CA 1
ATOM 1625 C C . VAL A 1 204 ? -27.141 19.641 18.219 1 98.81 204 VAL A C 1
ATOM 1627 O O . VAL A 1 204 ? -27.5 20.516 19 1 98.81 204 VAL A O 1
ATOM 1630 N N . ASP A 1 205 ? -26.672 19.922 17 1 98.56 205 ASP A N 1
ATOM 1631 C CA . ASP A 1 205 ? -26.547 21.312 16.547 1 98.56 205 ASP A CA 1
ATOM 1632 C C . ASP A 1 205 ? -27.906 22.016 16.562 1 98.56 205 ASP A C 1
ATOM 1634 O O . ASP A 1 205 ? -28.016 23.156 17.016 1 98.56 205 ASP A O 1
ATOM 1638 N N . ALA A 1 206 ? -28.938 21.344 16.094 1 98.19 206 ALA A N 1
ATOM 1639 C CA . ALA A 1 206 ? -30.266 21.938 16.031 1 98.19 206 ALA A CA 1
ATOM 1640 C C . ALA A 1 206 ? -30.797 22.234 17.438 1 98.19 206 ALA A C 1
ATOM 1642 O O . ALA A 1 206 ? -31.406 23.281 17.656 1 98.19 206 ALA A O 1
ATOM 1643 N N . THR A 1 207 ? -30.594 21.297 18.328 1 98.75 207 THR A N 1
ATOM 1644 C CA . THR A 1 207 ? -31.078 21.453 19.688 1 98.75 207 THR A CA 1
ATOM 1645 C C . THR A 1 207 ? -30.344 22.594 20.391 1 98.75 207 THR A C 1
ATOM 1647 O O . THR A 1 207 ? -30.969 23.406 21.078 1 98.75 207 THR A O 1
ATOM 1650 N N . LEU A 1 208 ? -29.078 22.641 20.219 1 98.69 208 LEU A N 1
ATOM 1651 C CA . LEU A 1 208 ? -28.297 23.672 20.875 1 98.69 208 LEU A CA 1
ATOM 1652 C C . LEU A 1 208 ? -28.578 25.047 20.266 1 98.69 208 LEU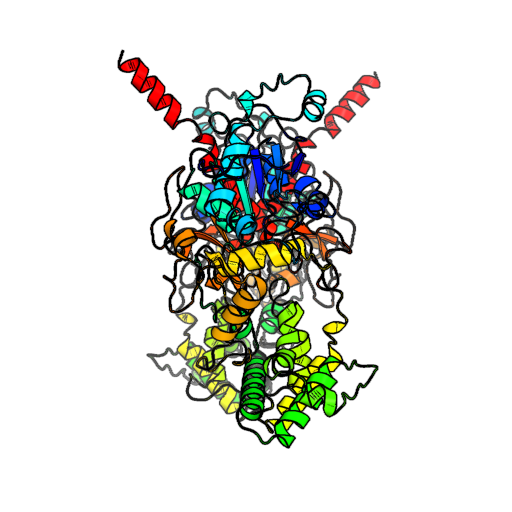 A C 1
ATOM 1654 O O . LEU A 1 208 ? -28.531 26.062 20.969 1 98.69 208 LEU A O 1
ATOM 1658 N N . ALA A 1 209 ? -28.891 25.109 19.031 1 97.94 209 ALA A N 1
ATOM 1659 C CA . ALA A 1 209 ? -29.141 26.375 18.344 1 97.94 209 ALA A CA 1
ATOM 1660 C C . ALA A 1 209 ? -30.562 26.875 18.609 1 97.94 209 ALA A C 1
ATOM 1662 O O . ALA A 1 209 ? -30.797 28.078 18.734 1 97.94 209 ALA A O 1
ATOM 1663 N N . ASN A 1 210 ? -31.562 25.938 18.703 1 97.69 210 ASN A N 1
ATOM 1664 C CA . ASN A 1 210 ? -32.938 26.359 18.594 1 97.69 210 ASN A CA 1
ATOM 1665 C C . ASN A 1 210 ? -33.781 25.828 19.766 1 97.69 210 ASN A C 1
ATOM 1667 O O . ASN A 1 210 ? -34.938 26.203 19.938 1 97.69 210 ASN A O 1
ATOM 1671 N N . GLY A 1 211 ? -33.25 24.953 20.547 1 98 211 GLY A N 1
ATOM 1672 C CA . GLY A 1 211 ? -34 24.359 21.641 1 98 211 GLY A CA 1
ATOM 1673 C C . GLY A 1 211 ? -34.25 25.328 22.781 1 98 211 GLY A C 1
ATOM 1674 O O . GLY A 1 211 ? -33.719 26.422 22.797 1 98 211 GLY A O 1
ATOM 1675 N N . THR A 1 212 ? -35.094 24.875 23.766 1 98.19 212 THR A N 1
ATOM 1676 C CA . THR A 1 212 ? -35.312 25.641 25 1 98.19 212 THR A CA 1
ATOM 1677 C C . THR A 1 212 ? -34.062 25.594 25.875 1 98.19 212 THR A C 1
ATOM 1679 O O . THR A 1 212 ? -33.188 24.75 25.703 1 98.19 212 THR A O 1
ATOM 1682 N N . ASP A 1 213 ? -34.062 26.5 26.766 1 97.56 213 ASP A N 1
ATOM 1683 C CA . ASP A 1 213 ? -32.938 26.547 27.703 1 97.56 213 ASP A CA 1
ATOM 1684 C C . ASP A 1 213 ? -32.781 25.203 28.406 1 97.56 213 ASP A C 1
ATOM 1686 O O . ASP A 1 213 ? -31.656 24.703 28.562 1 97.56 213 ASP A O 1
ATOM 1690 N N . ALA A 1 214 ? -33.844 24.703 28.797 1 97.88 214 ALA A N 1
ATOM 1691 C CA . ALA A 1 214 ? -33.812 23.422 29.516 1 97.88 214 ALA A CA 1
ATOM 1692 C C . ALA A 1 214 ? -33.281 22.312 28.641 1 97.88 214 ALA A C 1
ATOM 1694 O O . ALA A 1 214 ? -32.469 21.469 29.078 1 97.88 214 ALA A O 1
ATOM 1695 N N . GLU A 1 215 ? -33.719 22.297 27.375 1 98.12 215 GLU A N 1
ATOM 1696 C CA . GLU A 1 215 ? -33.281 21.281 26.422 1 98.12 215 GLU A CA 1
ATOM 1697 C C . GLU A 1 215 ? -31.781 21.391 26.156 1 98.12 215 GLU A C 1
ATOM 1699 O O . GLU A 1 215 ? -31.078 20.375 26.094 1 98.12 215 GLU A O 1
ATOM 1704 N N . GLN A 1 216 ? -31.328 22.578 25.984 1 98.69 216 GLN A N 1
ATOM 1705 C CA . GLN A 1 216 ? -29.922 22.828 25.719 1 98.69 216 GLN A CA 1
ATOM 1706 C C . GLN A 1 216 ? -29.062 22.375 26.891 1 98.69 216 GLN A C 1
ATOM 1708 O O . GLN A 1 216 ? -28.062 21.672 26.703 1 98.69 216 GLN A O 1
ATOM 1713 N N . ILE A 1 217 ? -29.453 22.734 28.078 1 98.56 217 ILE A N 1
ATOM 1714 C CA . ILE A 1 217 ? -28.688 22.438 29.281 1 98.56 217 ILE A CA 1
ATOM 1715 C C . ILE A 1 217 ? -28.625 20.922 29.5 1 98.56 217 ILE A C 1
ATOM 1717 O O . ILE A 1 217 ? -27.578 20.375 29.797 1 98.56 217 ILE A O 1
ATOM 1721 N N . LEU A 1 218 ? -29.781 20.266 29.312 1 98.38 218 LEU A N 1
ATOM 1722 C CA . LEU A 1 218 ? -29.828 18.812 29.516 1 98.38 218 LEU A CA 1
ATOM 1723 C C . LEU A 1 218 ? -28.969 18.094 28.484 1 98.38 218 LEU A C 1
ATOM 1725 O O . LEU A 1 218 ? -28.297 17.109 28.797 1 98.38 218 LEU A O 1
ATOM 1729 N N . LEU A 1 219 ? -29.047 18.547 27.203 1 98.75 219 LEU A N 1
ATOM 1730 C CA . LEU A 1 219 ? -28.234 17.938 26.156 1 98.75 219 LEU A CA 1
ATOM 1731 C C . LEU A 1 219 ? -26.75 18.141 26.438 1 98.75 219 LEU A C 1
ATOM 1733 O O . LEU A 1 219 ? -25.953 17.203 26.281 1 98.75 219 LEU A O 1
ATOM 1737 N N . LYS A 1 220 ? -26.359 19.344 26.828 1 98.81 220 LYS A N 1
ATOM 1738 C CA . LYS A 1 220 ? -24.969 19.609 27.188 1 98.81 220 LYS A CA 1
ATOM 1739 C C . LYS A 1 220 ? -24.516 18.703 28.328 1 98.81 220 LYS A C 1
ATOM 1741 O O . LYS A 1 220 ? -23.391 18.203 28.312 1 98.81 220 LYS A O 1
ATOM 1746 N N . GLN A 1 221 ? -25.375 18.531 29.328 1 98.62 221 GLN A N 1
ATOM 1747 C CA . GLN A 1 221 ? -25.047 17.656 30.453 1 98.62 221 GLN A CA 1
ATOM 1748 C C . GLN A 1 221 ? -24.766 16.25 29.969 1 98.62 221 GLN A C 1
ATOM 1750 O O . GLN A 1 221 ? -23.812 15.609 30.438 1 98.62 221 GLN A O 1
ATOM 1755 N N . ARG A 1 222 ? -25.547 15.75 29.047 1 98.31 222 ARG A N 1
ATOM 1756 C CA . ARG A 1 222 ? -25.375 14.398 28.516 1 98.31 222 ARG A CA 1
ATOM 1757 C C . ARG A 1 222 ? -24.047 14.273 27.766 1 98.31 222 ARG A C 1
ATOM 1759 O O . ARG A 1 222 ? -23.312 13.297 27.953 1 98.31 222 ARG A O 1
ATOM 1766 N N . LEU A 1 223 ? -23.797 15.258 26.922 1 98.62 223 LEU A N 1
ATOM 1767 C CA . LEU A 1 223 ? -22.578 15.242 26.109 1 98.62 223 LEU A CA 1
ATOM 1768 C C . LEU A 1 223 ? -21.328 15.305 27 1 98.62 223 LEU A C 1
ATOM 1770 O O . LEU A 1 223 ? -20.438 14.469 26.875 1 98.62 223 LEU A O 1
ATOM 1774 N N . LEU A 1 224 ? -21.344 16.234 27.906 1 98.25 224 LEU A N 1
ATOM 1775 C CA . LEU A 1 224 ? -20.203 16.422 28.797 1 98.25 224 LEU A CA 1
ATOM 1776 C C . LEU A 1 224 ? -20.047 15.242 29.75 1 98.25 224 LEU A C 1
ATOM 1778 O O . LEU A 1 224 ? -18.922 14.844 30.062 1 98.25 224 LEU A O 1
ATOM 1782 N N . GLY A 1 225 ? -21.156 14.742 30.234 1 97.94 225 GLY A N 1
ATOM 1783 C CA . GLY A 1 225 ? -21.109 13.562 31.078 1 97.94 225 GLY A CA 1
ATOM 1784 C C . GLY A 1 225 ? -20.5 12.359 30.406 1 97.94 225 GLY A C 1
ATOM 1785 O O . GLY A 1 225 ? -19.734 11.609 31.016 1 97.94 225 GLY A O 1
ATOM 1786 N N . ALA A 1 226 ? -20.859 12.117 29.141 1 97.81 226 ALA A N 1
ATOM 1787 C CA . ALA A 1 226 ? -20.297 11 28.375 1 97.81 226 ALA A CA 1
ATOM 1788 C C . ALA A 1 226 ? -18.781 11.133 28.25 1 97.81 226 ALA A C 1
ATOM 1790 O O . ALA A 1 226 ? -18.047 10.148 28.422 1 97.81 226 ALA A O 1
ATOM 1791 N N . ARG A 1 227 ? -18.297 12.336 27.938 1 96.75 227 ARG A N 1
ATOM 1792 C CA . ARG A 1 227 ? -16.859 12.555 27.812 1 96.75 227 ARG A CA 1
ATOM 1793 C C . ARG A 1 227 ? -16.141 12.312 29.125 1 96.75 227 ARG A C 1
ATOM 1795 O O . ARG A 1 227 ? -15.039 11.773 29.156 1 96.75 227 ARG A O 1
ATOM 1802 N N . ALA A 1 228 ? -16.766 12.719 30.203 1 96.38 228 ALA A N 1
ATOM 1803 C CA . ALA A 1 228 ? -16.141 12.641 31.531 1 96.38 228 ALA A CA 1
ATOM 1804 C C . ALA A 1 228 ? -16.188 11.219 32.062 1 96.38 228 ALA A C 1
ATOM 1806 O O . ALA A 1 228 ? -15.461 10.883 33.031 1 96.38 228 ALA A O 1
ATOM 1807 N N . SER A 1 229 ? -17 10.375 31.5 1 96.94 229 SER A N 1
ATOM 1808 C CA . SER A 1 229 ? -17.203 9.016 32 1 96.94 229 SER A CA 1
ATOM 1809 C C . SER A 1 229 ? -16.25 8.039 31.344 1 96.94 229 SER A C 1
ATOM 1811 O O . SER A 1 229 ? -15.547 8.391 30.391 1 96.94 229 SER A O 1
ATOM 1813 N N . SER A 1 230 ? -16.141 6.852 31.906 1 95.94 230 SER A N 1
ATOM 1814 C CA . SER A 1 230 ? -15.375 5.707 31.406 1 95.94 230 SER A CA 1
ATOM 1815 C C . SER A 1 230 ? -16.141 4.402 31.609 1 95.94 230 SER A C 1
ATOM 1817 O O . SER A 1 230 ? -17.203 4.391 32.25 1 95.94 230 SER A O 1
ATOM 1819 N N . PRO A 1 231 ? -15.57 3.312 31.031 1 93.25 231 PRO A N 1
ATOM 1820 C CA . PRO A 1 231 ? -16.266 2.039 31.25 1 93.25 231 PRO A CA 1
ATOM 1821 C C . PRO A 1 231 ? -16.391 1.691 32.75 1 93.25 231 PRO A C 1
ATOM 1823 O O . PRO A 1 231 ? -17.328 0.975 33.125 1 93.25 231 PRO A O 1
ATOM 1826 N N . THR A 1 232 ? -15.523 2.271 33.625 1 94.88 232 THR A N 1
ATOM 1827 C CA . THR A 1 232 ? -15.508 1.872 35.031 1 94.88 232 THR A CA 1
ATOM 1828 C C . THR A 1 232 ? -16.016 3.004 35.906 1 94.88 232 THR A C 1
ATOM 1830 O O . THR A 1 232 ? -16.141 2.838 37.125 1 94.88 232 THR A O 1
ATOM 1833 N N . LYS A 1 233 ? -16.219 4.133 35.375 1 94.81 233 LYS A N 1
ATOM 1834 C CA . LYS A 1 233 ? -16.625 5.277 36.188 1 94.81 233 LYS A CA 1
ATOM 1835 C C . LYS A 1 233 ? -17.688 6.105 35.469 1 94.81 233 LYS A C 1
ATOM 1837 O O . LYS A 1 233 ? -17.438 6.625 34.375 1 94.81 233 LYS A O 1
ATOM 1842 N N . ASN A 1 234 ? -18.828 6.25 36.062 1 95.56 234 ASN A N 1
ATOM 1843 C CA . ASN A 1 234 ? -19.906 7.109 35.562 1 95.56 234 ASN A CA 1
ATOM 1844 C C . ASN A 1 234 ? -19.859 8.484 36.219 1 95.56 234 ASN A C 1
ATOM 1846 O O . ASN A 1 234 ? -19.953 8.602 37.438 1 95.56 234 ASN A O 1
ATOM 1850 N N . VAL A 1 235 ? -19.75 9.5 35.438 1 96.56 235 VAL A N 1
ATOM 1851 C CA . VAL A 1 235 ? -19.656 10.867 35.938 1 96.56 235 VAL A CA 1
ATOM 1852 C C . VAL A 1 235 ? -20.875 11.664 35.5 1 96.56 235 VAL A C 1
ATOM 1854 O O . VAL A 1 235 ? -21.234 11.672 34.312 1 96.56 235 VAL A O 1
ATOM 1857 N N . THR A 1 236 ? -21.547 12.266 36.438 1 96.31 236 THR A N 1
ATOM 1858 C CA . THR A 1 236 ? -22.625 13.203 36.125 1 96.31 236 THR A CA 1
ATOM 1859 C C . THR A 1 236 ? -22.156 14.641 36.281 1 96.31 236 THR A C 1
ATOM 1861 O O . THR A 1 236 ? -21.734 15.07 37.344 1 96.31 236 THR A O 1
ATOM 1864 N N . VAL A 1 237 ? -22.25 15.352 35.188 1 97.69 237 VAL A N 1
ATOM 1865 C CA . VAL A 1 237 ? -21.875 16.766 35.188 1 97.69 237 VAL A CA 1
ATOM 1866 C C . VAL A 1 237 ? -23.016 17.609 35.75 1 97.69 237 VAL A C 1
ATOM 1868 O O . VAL A 1 237 ? -24.188 17.328 35.469 1 97.69 237 VAL A O 1
ATOM 1871 N N . SER A 1 238 ? -22.75 18.625 36.5 1 98.19 238 SER A N 1
ATOM 1872 C CA . SER A 1 238 ? -23.781 19.469 37.094 1 98.19 238 SER A CA 1
ATOM 1873 C C . SER A 1 238 ? -24.516 20.297 36.062 1 98.19 238 SER A C 1
ATOM 1875 O O . SER A 1 238 ? -23.938 20.625 35.031 1 98.19 238 SER A O 1
ATOM 1877 N N . LEU A 1 239 ? -25.766 20.641 36.344 1 97.88 239 LEU A N 1
ATOM 1878 C CA . LEU A 1 239 ? -26.531 21.484 35.469 1 97.88 239 LEU A CA 1
ATOM 1879 C C . LEU A 1 239 ? -25.875 22.859 35.312 1 97.88 239 LEU A C 1
ATOM 1881 O O . LEU A 1 239 ? -25.938 23.469 34.25 1 97.88 239 LEU A O 1
ATOM 1885 N N . ALA A 1 240 ? -25.266 23.297 36.375 1 98 240 ALA A N 1
ATOM 1886 C CA . ALA A 1 240 ? -24.594 24.594 36.344 1 98 240 ALA A CA 1
ATOM 1887 C C . ALA A 1 240 ? -23.422 24.562 35.375 1 98 240 ALA A C 1
ATOM 1889 O O . ALA A 1 240 ? -23.234 25.516 34.594 1 98 240 ALA A O 1
ATOM 1890 N N . THR A 1 241 ? -22.625 23.531 35.469 1 98.19 241 THR A N 1
ATOM 1891 C CA . THR A 1 241 ? -21.5 23.375 34.562 1 98.19 241 THR A CA 1
ATOM 1892 C C . THR A 1 241 ? -22 23.281 33.094 1 98.19 241 THR A C 1
ATOM 1894 O O . THR A 1 241 ? -21.422 23.922 32.219 1 98.19 241 THR A O 1
ATOM 1897 N N . ALA A 1 242 ? -23 22.5 32.844 1 98.44 242 ALA A N 1
ATOM 1898 C CA . ALA A 1 242 ? -23.594 22.359 31.516 1 98.44 242 ALA A CA 1
ATOM 1899 C C . ALA A 1 242 ? -24.078 23.719 30.984 1 98.44 242 ALA A C 1
ATOM 1901 O O . ALA A 1 242 ? -23.812 24.062 29.844 1 98.44 242 ALA A O 1
ATOM 1902 N N . ALA A 1 243 ? -24.781 24.406 31.891 1 98.12 243 ALA A N 1
ATOM 1903 C CA . ALA A 1 243 ? -25.344 25.703 31.5 1 98.12 243 ALA A CA 1
ATOM 1904 C C . ALA A 1 243 ? -24.234 26.688 31.125 1 98.12 243 ALA A C 1
ATOM 1906 O O . ALA A 1 243 ? -24.422 27.531 30.234 1 98.12 243 ALA A O 1
ATOM 1907 N N . ASN A 1 244 ? -23.109 26.578 31.75 1 98.12 244 ASN A N 1
ATOM 1908 C CA . ASN A 1 244 ? -22.016 27.531 31.562 1 98.12 244 ASN A CA 1
ATOM 1909 C C . ASN A 1 244 ? -21.109 27.094 30.406 1 98.12 244 ASN A C 1
ATOM 1911 O O . ASN A 1 244 ? -20.203 27.844 30.016 1 98.12 244 ASN A O 1
ATOM 1915 N N . THR A 1 245 ? -21.25 25.938 29.859 1 98.31 245 THR A N 1
ATOM 1916 C CA . THR A 1 245 ? -20.438 25.438 28.75 1 98.31 245 THR A CA 1
ATOM 1917 C C . THR A 1 245 ? -20.938 26 27.422 1 98.31 245 THR A C 1
ATOM 1919 O O . THR A 1 245 ? -22.141 26.031 27.172 1 98.31 245 THR A O 1
ATOM 1922 N N . SER A 1 246 ? -20.016 26.5 26.609 1 98.06 246 SER A N 1
ATOM 1923 C CA . SER A 1 246 ? -20.406 27.031 25.312 1 98.06 246 SER A CA 1
ATOM 1924 C C . SER A 1 246 ? -20.953 25.922 24.406 1 98.06 246 SER A C 1
ATOM 1926 O O . SER A 1 246 ? -20.672 24.75 24.609 1 98.06 246 SER A O 1
ATOM 1928 N N . ASP A 1 247 ? -21.797 26.281 23.391 1 98.31 247 ASP A N 1
ATOM 1929 C CA . ASP A 1 247 ? -22.359 25.312 22.453 1 98.31 247 ASP A CA 1
ATOM 1930 C C . ASP A 1 247 ? -21.281 24.578 21.672 1 98.31 247 ASP A C 1
ATOM 1932 O O . ASP A 1 247 ? -21.359 23.375 21.469 1 98.31 247 ASP A O 1
ATOM 1936 N N . VAL A 1 248 ? -20.234 25.297 21.281 1 98.31 248 VAL A N 1
ATOM 1937 C CA . VAL A 1 248 ? -19.172 24.688 20.5 1 98.31 248 VAL A CA 1
ATOM 1938 C C . VAL A 1 248 ? -18.406 23.688 21.344 1 98.31 248 VAL A C 1
ATOM 1940 O O . VAL A 1 248 ? -18.031 22.609 20.859 1 98.31 248 VAL A O 1
ATOM 1943 N N . SER A 1 249 ? -18.141 23.969 22.594 1 97.94 249 SER A N 1
ATOM 1944 C CA . SER A 1 249 ? -17.438 23.047 23.484 1 97.94 249 SER A CA 1
ATOM 1945 C C . SER A 1 249 ? -18.266 21.766 23.719 1 97.94 249 SER A C 1
ATOM 1947 O O . SER A 1 249 ? -17.703 20.672 23.75 1 97.94 249 SER A O 1
ATOM 1949 N N . ALA A 1 250 ? -19.578 21.984 23.922 1 98.56 250 ALA A N 1
ATOM 1950 C CA . ALA A 1 250 ? -20.453 20.828 24.141 1 98.56 250 ALA A CA 1
ATOM 1951 C C . ALA A 1 250 ? -20.562 19.984 22.875 1 98.56 250 ALA A C 1
ATOM 1953 O O . ALA A 1 250 ? -20.359 18.766 22.922 1 98.56 250 ALA A O 1
ATOM 1954 N N . ALA A 1 251 ? -20.875 20.625 21.75 1 98.62 251 ALA A N 1
ATOM 1955 C CA . ALA A 1 251 ? -21.031 19.891 20.5 1 98.62 251 ALA A CA 1
ATOM 1956 C C . ALA A 1 251 ? -19.734 19.219 20.078 1 98.62 251 ALA A C 1
ATOM 1958 O O . ALA A 1 251 ? -19.734 18.172 19.422 1 98.62 251 ALA A O 1
ATOM 1959 N N . GLY A 1 252 ? -18.562 19.828 20.469 1 97.94 252 GLY A N 1
ATOM 1960 C CA . GLY A 1 252 ? -17.25 19.297 20.141 1 97.94 252 GLY A CA 1
ATOM 1961 C C . GLY A 1 252 ? -17 17.906 20.703 1 97.94 252 GLY A C 1
ATOM 1962 O O . GLY A 1 252 ? -16.141 17.188 20.203 1 97.94 252 GLY A O 1
ATOM 1963 N N . VAL A 1 253 ? -17.797 17.547 21.703 1 97.88 253 VAL A N 1
ATOM 1964 C CA . VAL A 1 253 ? -17.672 16.219 22.297 1 97.88 253 VAL A CA 1
ATOM 1965 C C . VAL A 1 253 ? -17.891 15.141 21.234 1 97.88 253 VAL A C 1
ATOM 1967 O O . VAL A 1 253 ? -17.25 14.094 21.266 1 97.88 253 VAL A O 1
ATOM 1970 N N . LEU A 1 254 ? -18.75 15.438 20.25 1 98 254 LEU A N 1
ATOM 1971 C CA . LEU A 1 254 ? -19.078 14.492 19.203 1 98 254 LEU A CA 1
ATOM 1972 C C . LEU A 1 254 ? -17.875 14.281 18.281 1 98 254 LEU A C 1
ATOM 1974 O O . LEU A 1 254 ? -17.859 13.344 17.484 1 98 254 LEU A O 1
ATOM 1978 N N . MET A 1 255 ? -16.844 15.109 18.391 1 97.5 255 MET A N 1
ATOM 1979 C CA . MET A 1 255 ? -15.695 15.062 17.5 1 97.5 255 MET A CA 1
ATOM 1980 C C . MET A 1 255 ? -14.508 14.391 18.156 1 97.5 255 MET A C 1
ATOM 1982 O O . MET A 1 255 ? -13.445 14.234 17.547 1 97.5 255 MET A O 1
ATOM 1986 N N . ASP A 1 256 ? -14.633 13.891 19.391 1 95.88 256 ASP A N 1
ATOM 1987 C CA . ASP A 1 256 ? -13.539 13.281 20.141 1 95.88 256 ASP A CA 1
ATOM 1988 C C . ASP A 1 256 ? -12.922 12.117 19.359 1 95.88 256 ASP A C 1
ATOM 1990 O O . ASP A 1 256 ? -11.703 11.969 19.328 1 95.88 256 ASP A O 1
ATOM 1994 N N . PRO A 1 257 ? -13.719 11.289 18.672 1 95.25 257 PRO A N 1
ATOM 1995 C CA . PRO A 1 257 ? -13.125 10.18 17.922 1 95.25 257 PRO A CA 1
ATOM 1996 C C . PRO A 1 257 ? -12.188 10.656 16.812 1 95.25 257 PRO A C 1
ATOM 1998 O O . PRO A 1 257 ? -11.336 9.898 16.344 1 95.25 257 PRO A O 1
ATOM 2001 N N . LEU A 1 258 ? -12.328 11.906 16.359 1 96.44 258 LEU A N 1
ATOM 2002 C CA . LEU A 1 258 ? -11.586 12.438 15.219 1 96.44 258 LEU A CA 1
ATOM 2003 C C . LEU A 1 258 ? -10.195 12.906 15.641 1 96.44 258 LEU A C 1
ATOM 2005 O O . LEU A 1 258 ? -9.328 13.148 14.805 1 96.44 258 LEU A O 1
ATOM 2009 N N . ASP A 1 259 ? -9.891 12.93 16.938 1 92.31 259 ASP A N 1
ATOM 2010 C CA . ASP A 1 259 ? -8.68 13.539 17.469 1 92.31 259 ASP A CA 1
ATOM 2011 C C . ASP A 1 259 ? -7.43 12.812 16.984 1 92.31 259 ASP A C 1
ATOM 2013 O O . ASP A 1 259 ? -6.352 13.406 16.891 1 92.31 259 ASP A O 1
ATOM 2017 N N . PHE A 1 260 ? -7.562 11.602 16.531 1 91.75 260 PHE A N 1
ATOM 2018 C CA . PHE A 1 260 ? -6.383 10.812 16.188 1 91.75 260 PHE A CA 1
ATOM 2019 C C . PHE A 1 260 ? -6.406 10.398 14.727 1 91.75 260 PHE A C 1
ATOM 2021 O O . PHE A 1 260 ? -5.508 9.688 14.266 1 91.75 260 PHE A O 1
ATOM 2028 N N . TYR A 1 261 ? -7.387 10.852 14.039 1 95.88 261 TYR A N 1
ATOM 2029 C CA . TYR A 1 261 ? -7.633 10.375 12.68 1 95.88 261 TYR A CA 1
ATOM 2030 C C . TYR A 1 261 ? -6.449 10.688 11.773 1 95.88 261 TYR A C 1
ATOM 2032 O O . TYR A 1 261 ? -6.078 9.867 10.922 1 95.88 261 TYR A O 1
ATOM 2040 N N . GLN A 1 262 ? -5.809 11.812 11.953 1 96.31 262 GLN A N 1
ATOM 2041 C CA . GLN A 1 262 ? -4.793 12.312 11.039 1 96.31 262 GLN A CA 1
ATOM 2042 C C . GLN A 1 262 ? -3.662 11.305 10.859 1 96.31 262 GLN A C 1
ATOM 2044 O O . GLN A 1 262 ? -3.148 11.125 9.75 1 96.31 262 GLN A O 1
ATOM 2049 N N . TYR A 1 263 ? -3.281 10.609 11.938 1 95.25 263 TYR A N 1
ATOM 2050 C CA . TYR A 1 263 ? -2.123 9.727 11.852 1 95.25 263 TYR A CA 1
ATOM 2051 C C . TYR A 1 263 ? -2.539 8.266 11.969 1 95.25 263 TYR A C 1
ATOM 2053 O O . TYR A 1 263 ? -1.747 7.367 11.688 1 95.25 263 TYR A O 1
ATOM 2061 N N . TYR A 1 264 ? -3.869 8.016 12.297 1 94.62 264 TYR A N 1
ATOM 2062 C CA . TYR A 1 264 ? -4.219 6.633 12.602 1 94.62 264 TYR A CA 1
ATOM 2063 C C . TYR A 1 264 ? -5.355 6.145 11.711 1 94.62 264 TYR A C 1
ATOM 2065 O O . TYR A 1 264 ? -5.582 4.941 11.586 1 94.62 264 TYR A O 1
ATOM 2073 N N . GLY A 1 265 ? -6.117 7.055 11.094 1 96.25 265 GLY A N 1
ATOM 2074 C CA . GLY A 1 265 ? -7.102 6.703 10.078 1 96.25 265 GLY A CA 1
ATOM 2075 C C . GLY A 1 265 ? -8.312 5.992 10.648 1 96.25 265 GLY A C 1
ATOM 2076 O O . GLY A 1 265 ? -8.516 5.965 11.859 1 96.25 265 GLY A O 1
ATOM 2077 N N . PHE A 1 266 ? -9.117 5.449 9.797 1 97.44 266 PHE A N 1
ATOM 2078 C CA . PHE A 1 266 ? -10.406 4.855 10.125 1 97.44 266 PHE A CA 1
ATOM 2079 C C . PHE A 1 266 ? -10.227 3.602 10.969 1 97.44 266 PHE A C 1
ATOM 2081 O O . PHE A 1 266 ? -10.789 3.498 12.062 1 97.44 266 PHE A O 1
ATOM 2088 N N . ASN A 1 267 ? -9.359 2.723 10.531 1 94.75 267 ASN A N 1
ATOM 2089 C CA . ASN A 1 267 ? -9.266 1.396 11.141 1 94.75 267 ASN A CA 1
ATOM 2090 C C . ASN A 1 267 ? -8.82 1.471 12.594 1 94.75 267 ASN A C 1
ATOM 2092 O O . ASN A 1 267 ? -9.375 0.784 13.453 1 94.75 267 ASN A O 1
ATOM 2096 N N . ALA A 1 268 ? -7.859 2.346 12.797 1 92.69 268 ALA A N 1
ATOM 2097 C CA . ALA A 1 268 ? -7.285 2.385 14.133 1 92.69 268 ALA A CA 1
ATOM 2098 C C . ALA A 1 268 ? -8.055 3.348 15.031 1 92.69 268 ALA A C 1
ATOM 2100 O O . ALA A 1 268 ? -8.242 3.08 16.219 1 92.69 268 ALA A O 1
ATOM 2101 N N . SER A 1 269 ? -8.562 4.414 14.469 1 93.44 269 SER A N 1
ATOM 2102 C CA . SER A 1 269 ? -9.086 5.469 15.344 1 93.44 269 SER A CA 1
ATOM 2103 C C . SER A 1 269 ? -10.609 5.457 15.375 1 93.44 269 SER A C 1
ATOM 2105 O O . SER A 1 269 ? -11.211 5.75 16.406 1 93.44 269 SER A O 1
ATOM 2107 N N . LEU A 1 270 ? -11.328 5.121 14.305 1 97.06 270 LEU A N 1
ATOM 2108 C CA . LEU A 1 270 ? -12.766 5.34 14.234 1 97.06 270 LEU A CA 1
ATOM 2109 C C . LEU A 1 270 ? -13.523 4.012 14.281 1 97.06 270 LEU A C 1
ATOM 2111 O O . LEU A 1 270 ? -14.617 3.939 14.836 1 97.06 270 LEU A O 1
ATOM 2115 N N . LEU A 1 271 ? -12.938 2.977 13.711 1 97 271 LEU A N 1
ATOM 2116 C CA . LEU A 1 271 ? -13.664 1.72 13.547 1 97 271 LEU A CA 1
ATOM 2117 C C . LEU A 1 271 ? -14.078 1.146 14.898 1 97 271 LEU A C 1
ATOM 2119 O O . LEU A 1 271 ? -15.203 0.682 15.055 1 97 271 LEU A O 1
ATOM 2123 N N . PRO A 1 272 ? -13.195 1.125 15.922 1 95.75 272 PRO A N 1
ATOM 2124 C CA . PRO A 1 272 ? -13.633 0.622 17.219 1 95.75 272 PRO A CA 1
ATOM 2125 C C . PRO A 1 272 ? -14.844 1.379 17.766 1 95.75 272 PRO A C 1
ATOM 2127 O O . PRO A 1 272 ? -15.758 0.769 18.328 1 95.75 272 PRO A O 1
ATOM 2130 N N . PHE A 1 273 ? -14.875 2.709 17.609 1 97.19 273 PHE A N 1
ATOM 2131 C CA . PHE A 1 273 ? -16 3.535 18.016 1 97.19 273 PHE A CA 1
ATOM 2132 C C . PHE A 1 273 ? -17.25 3.186 17.219 1 97.19 273 PHE A C 1
ATOM 2134 O O . PHE A 1 273 ? -18.328 2.994 17.797 1 97.19 273 PHE A O 1
ATOM 2141 N N . CYS A 1 274 ? -17.156 3.037 15.93 1 97.75 274 CYS A N 1
ATOM 2142 C CA . CYS A 1 274 ? -18.281 2.736 15.047 1 97.75 274 CYS A CA 1
ATOM 2143 C C . CYS A 1 274 ? -18.875 1.373 15.375 1 97.75 274 CYS A C 1
ATOM 2145 O O . CYS A 1 274 ? -20.094 1.193 15.305 1 97.75 274 CYS A O 1
ATOM 2147 N N . ASN A 1 275 ? -18 0.419 15.695 1 96.56 275 ASN A N 1
ATOM 2148 C CA . ASN A 1 275 ? -18.484 -0.903 16.062 1 96.56 275 ASN A CA 1
ATOM 2149 C C . ASN A 1 275 ? -19.375 -0.84 17.297 1 96.56 275 ASN A C 1
ATOM 2151 O O . ASN A 1 275 ? -20.438 -1.478 17.344 1 96.56 275 ASN A O 1
ATOM 2155 N N . ILE A 1 276 ? -18.969 -0.106 18.25 1 97.38 276 ILE A N 1
ATOM 2156 C CA . ILE A 1 276 ? -19.75 0.038 19.469 1 97.38 276 ILE A CA 1
ATOM 2157 C C . ILE A 1 276 ? -21.047 0.786 19.156 1 97.38 276 ILE A C 1
ATOM 2159 O O . ILE A 1 276 ? -22.141 0.341 19.531 1 97.38 276 ILE A O 1
ATOM 2163 N N . LEU A 1 277 ? -20.984 1.909 18.453 1 97.88 277 LEU A N 1
ATOM 2164 C CA . LEU A 1 277 ? -22.125 2.742 18.109 1 97.88 277 LEU A CA 1
ATOM 2165 C C . LEU A 1 277 ? -23.188 1.929 17.359 1 97.88 277 LEU A C 1
ATOM 2167 O O . LEU A 1 277 ? -24.359 1.921 17.766 1 97.88 277 LEU A O 1
ATOM 2171 N N . GLU A 1 278 ? -22.734 1.174 16.391 1 95.94 278 GLU A N 1
ATOM 2172 C CA . GLU A 1 278 ? -23.672 0.56 15.453 1 95.94 278 GLU A CA 1
ATOM 2173 C C . GLU A 1 278 ? -24.266 -0.721 16.031 1 95.94 278 GLU A C 1
ATOM 2175 O O . GLU A 1 278 ? -25.25 -1.248 15.516 1 95.94 278 GLU A O 1
ATOM 2180 N N . THR A 1 279 ? -23.672 -1.187 17.172 1 94.44 279 THR A N 1
ATOM 2181 C CA . THR A 1 279 ? -24.188 -2.408 17.781 1 94.44 279 THR A CA 1
ATOM 2182 C C . THR A 1 279 ? -24.719 -2.129 19.188 1 94.44 279 THR A C 1
ATOM 2184 O O . THR A 1 279 ? -25 -3.059 19.953 1 94.44 279 THR A O 1
ATOM 2187 N N . HIS A 1 280 ? -24.844 -0.9 19.484 1 91.56 280 HIS A N 1
ATOM 2188 C CA . HIS A 1 280 ? -25.25 -0.542 20.844 1 91.56 280 HIS A CA 1
ATOM 2189 C C . HIS A 1 280 ? -24.438 -1.332 21.875 1 91.56 280 HIS A C 1
ATOM 2191 O O . HIS A 1 280 ? -25.016 -2.012 22.734 1 91.56 280 HIS A O 1
ATOM 2197 N N . ASN A 1 281 ? -23.109 -1.187 21.688 1 93.81 281 ASN A N 1
ATOM 2198 C CA . ASN A 1 281 ? -22.141 -1.861 22.562 1 93.81 281 ASN A CA 1
ATOM 2199 C C . ASN A 1 281 ? -22.266 -3.379 22.469 1 93.81 281 ASN A C 1
ATOM 2201 O O . ASN A 1 281 ? -22.297 -4.074 23.484 1 93.81 281 ASN A O 1
ATOM 2205 N N . PHE A 1 282 ? -22.547 -3.871 21.297 1 91.5 282 PHE A N 1
ATOM 2206 C CA . PHE A 1 282 ? -22.531 -5.277 20.906 1 91.5 282 PHE A CA 1
ATOM 2207 C C . PHE A 1 282 ? -23.75 -6.004 21.469 1 91.5 282 PHE A C 1
ATOM 2209 O O . PHE A 1 282 ? -23.703 -7.207 21.734 1 91.5 282 PHE A O 1
ATOM 2216 N N . ILE A 1 283 ? -24.781 -5.293 21.641 1 91.5 283 ILE A N 1
ATOM 2217 C CA . ILE A 1 283 ? -26.016 -5.871 22.172 1 91.5 283 ILE A CA 1
ATOM 2218 C C . ILE A 1 283 ? -26.953 -6.215 21.016 1 91.5 283 ILE A C 1
ATOM 2220 O O . ILE A 1 283 ? -27.75 -7.152 21.109 1 91.5 283 ILE A O 1
ATOM 2224 N N . VAL A 1 284 ? -26.859 -5.402 19.938 1 88.81 284 VAL A N 1
ATOM 2225 C CA . VAL A 1 284 ? -27.719 -5.625 18.781 1 88.81 284 VAL A CA 1
ATOM 2226 C C . VAL A 1 284 ? -26.875 -5.742 17.516 1 88.81 284 VAL A C 1
ATOM 2228 O O . VAL A 1 284 ? -25.719 -5.336 17.5 1 88.81 284 VAL A O 1
ATOM 2231 N N . ASP A 1 285 ? -27.453 -6.273 16.469 1 85 285 ASP A N 1
ATOM 2232 C CA . ASP A 1 285 ? -26.781 -6.328 15.164 1 85 285 ASP A CA 1
ATOM 2233 C C . ASP A 1 285 ? -26.781 -4.957 14.492 1 85 285 ASP A C 1
ATOM 2235 O O . ASP A 1 285 ? -27.75 -4.203 14.602 1 85 285 ASP A O 1
ATOM 2239 N N . ALA A 1 286 ? -25.719 -4.703 13.789 1 87.75 286 ALA A N 1
ATOM 2240 C CA . ALA A 1 286 ? -25.609 -3.441 13.062 1 87.75 286 ALA A CA 1
ATOM 2241 C C . ALA A 1 286 ? -26.641 -3.379 11.93 1 87.75 286 ALA A C 1
ATOM 2243 O O . ALA A 1 286 ? -26.906 -4.391 11.281 1 87.75 286 ALA A O 1
ATOM 2244 N N . GLN A 1 287 ? -27.188 -2.203 11.781 1 85.06 287 GLN A N 1
ATOM 2245 C CA . GLN A 1 287 ? -28.141 -1.947 10.711 1 85.06 287 GLN A CA 1
ATOM 2246 C C . GLN A 1 287 ? -27.484 -1.188 9.562 1 85.06 287 GLN A C 1
ATOM 2248 O O . GLN A 1 287 ? -26.688 -0.274 9.789 1 85.06 287 GLN A O 1
ATOM 2253 N N . GLU A 1 288 ? -27.828 -1.448 8.289 1 81.31 288 GLU A N 1
ATOM 2254 C CA . GLU A 1 288 ? -27.172 -0.929 7.09 1 81.31 288 GLU A CA 1
ATOM 2255 C C . GLU A 1 288 ? -27.266 0.593 7.027 1 81.31 288 GLU A C 1
ATOM 2257 O O . GLU A 1 288 ? -26.328 1.259 6.578 1 81.31 288 GLU A O 1
ATOM 2262 N N . PHE A 1 289 ? -28.406 1.086 7.492 1 88.5 289 PHE A N 1
ATOM 2263 C CA . PHE A 1 289 ? -28.625 2.516 7.301 1 88.5 289 PHE A CA 1
ATOM 2264 C C . PHE A 1 289 ? -28.5 3.264 8.625 1 88.5 289 PHE A C 1
ATOM 2266 O O . PHE A 1 289 ? -28.844 4.441 8.711 1 88.5 289 PHE A O 1
ATOM 2273 N N . GLY A 1 290 ? -28 2.549 9.688 1 93.25 290 GLY A N 1
ATOM 2274 C CA . GLY A 1 290 ? -27.734 3.18 10.977 1 93.25 290 GLY A CA 1
ATOM 2275 C C . GLY A 1 290 ? -28.922 3.092 11.93 1 93.25 290 GLY A C 1
ATOM 2276 O O . GLY A 1 290 ? -30.016 2.715 11.531 1 93.25 290 GLY A O 1
ATOM 2277 N N . LEU A 1 291 ? -28.75 3.445 13.125 1 96 291 LEU A N 1
ATOM 2278 C CA . LEU A 1 291 ? -29.688 3.32 14.227 1 96 291 LEU A CA 1
ATOM 2279 C C . LEU A 1 291 ? -30.75 4.41 14.156 1 96 291 LEU A C 1
ATOM 2281 O O . LEU A 1 291 ? -31.906 4.176 14.5 1 96 291 LEU A O 1
ATOM 2285 N N . ALA A 1 292 ? -30.328 5.633 13.711 1 96.81 292 ALA A N 1
ATOM 2286 C CA . ALA A 1 292 ? -31.281 6.734 13.641 1 96.81 292 ALA A CA 1
ATOM 2287 C C . ALA A 1 292 ? -32.438 6.402 12.688 1 96.81 292 ALA A C 1
ATOM 2289 O O . ALA A 1 292 ? -33.594 6.695 12.984 1 96.81 292 ALA A O 1
ATOM 2290 N N . ALA A 1 293 ? -32.125 5.844 11.578 1 94.12 293 ALA A N 1
ATOM 2291 C CA . ALA A 1 293 ? -33.125 5.477 10.578 1 94.12 293 ALA A CA 1
ATOM 2292 C C . ALA A 1 293 ? -33.875 4.234 11.008 1 94.12 293 ALA A C 1
ATOM 2294 O O . ALA A 1 293 ? -35.094 4.137 10.781 1 94.12 293 ALA A O 1
ATOM 2295 N N . ALA A 1 294 ? -33.219 3.248 11.57 1 91.38 294 ALA A N 1
ATOM 2296 C CA . ALA A 1 294 ? -33.812 1.951 11.891 1 91.38 294 ALA A CA 1
ATOM 2297 C C . ALA A 1 294 ? -34.656 2.031 13.164 1 91.38 294 ALA A C 1
ATOM 2299 O O . ALA A 1 294 ? -35.625 1.271 13.336 1 91.38 294 ALA A O 1
ATOM 2300 N N . ASP A 1 295 ? -34.344 2.887 14.055 1 94.38 295 ASP A N 1
ATOM 2301 C CA . ASP A 1 295 ? -35.031 3.018 15.336 1 94.38 295 ASP A CA 1
ATOM 2302 C C . ASP A 1 295 ? -35.438 4.465 15.594 1 94.38 295 ASP A C 1
ATOM 2304 O O . ASP A 1 295 ? -36.375 4.957 14.992 1 94.38 295 ASP A O 1
ATOM 2308 N N . SER A 1 296 ? -34.5 5.34 16.297 1 97.12 296 SER A N 1
ATOM 2309 C CA . SER A 1 296 ? -34.781 6.746 16.578 1 97.12 296 SER A CA 1
ATOM 2310 C C . SER A 1 296 ? -33.5 7.535 16.766 1 97.12 296 SER A C 1
ATOM 2312 O O . SER A 1 296 ? -32.438 6.957 17.016 1 97.12 296 SER A O 1
ATOM 2314 N N . ILE A 1 297 ? -33.625 8.82 16.688 1 97.94 297 ILE A N 1
ATOM 2315 C CA . ILE A 1 297 ? -32.5 9.703 16.906 1 97.94 297 ILE A CA 1
ATOM 2316 C C . ILE A 1 297 ? -32 9.562 18.344 1 97.94 297 ILE A C 1
ATOM 2318 O O . ILE A 1 297 ? -30.797 9.664 18.609 1 97.94 297 ILE A O 1
ATOM 2322 N N . GLU A 1 298 ? -32.906 9.273 19.281 1 97.69 298 GLU A N 1
ATOM 2323 C CA . GLU A 1 298 ? -32.531 9.117 20.688 1 97.69 298 GLU A CA 1
ATOM 2324 C C . GLU A 1 298 ? -31.688 7.875 20.906 1 97.69 298 GLU A C 1
ATOM 2326 O O . GLU A 1 298 ? -30.734 7.898 21.688 1 97.69 298 GLU A O 1
ATOM 2331 N N . VAL A 1 299 ? -32.031 6.824 20.234 1 97.06 299 VAL A N 1
ATOM 2332 C CA . VAL A 1 299 ? -31.25 5.59 20.328 1 97.06 299 VAL A CA 1
ATOM 2333 C C . VAL A 1 299 ? -29.859 5.797 19.734 1 97.06 299 VAL A C 1
ATOM 2335 O O . VAL A 1 299 ? -28.859 5.34 20.297 1 97.06 299 VAL A O 1
ATOM 2338 N N . ALA A 1 300 ? -29.812 6.484 18.562 1 97.94 300 ALA A N 1
ATOM 2339 C CA . ALA A 1 300 ? -28.531 6.777 17.922 1 97.94 300 ALA A CA 1
ATOM 2340 C C . ALA A 1 300 ? -27.641 7.633 18.828 1 97.94 300 ALA A C 1
ATOM 2342 O O . ALA A 1 300 ? -26.453 7.371 18.969 1 97.94 300 ALA A O 1
ATOM 2343 N N . LEU A 1 301 ? -28.25 8.648 19.453 1 98.62 301 LEU A N 1
ATOM 2344 C CA . LEU A 1 301 ? -27.5 9.516 20.359 1 98.62 301 LEU A CA 1
ATOM 2345 C C . LEU A 1 301 ? -26.984 8.727 21.562 1 98.62 301 LEU A C 1
ATOM 2347 O O . LEU A 1 301 ? -25.828 8.852 21.938 1 98.62 301 LEU A O 1
ATOM 2351 N N . ASP A 1 302 ? -27.875 7.922 22.156 1 97.94 302 ASP A N 1
ATOM 2352 C CA . ASP A 1 302 ? -27.484 7.121 23.312 1 97.94 302 ASP A CA 1
ATOM 2353 C C . ASP A 1 302 ? -26.328 6.188 22.969 1 97.94 302 ASP A C 1
ATOM 2355 O O . ASP A 1 302 ? -25.391 6.035 23.75 1 97.94 302 ASP A O 1
ATOM 2359 N N . SER A 1 303 ? -26.422 5.539 21.828 1 98.25 303 SER A N 1
ATOM 2360 C CA . SER A 1 303 ? -25.375 4.625 21.391 1 98.25 303 SER A CA 1
ATOM 2361 C C . SER A 1 303 ? -24.078 5.367 21.109 1 98.25 303 SER A C 1
ATOM 2363 O O . SER A 1 303 ? -23 4.855 21.391 1 98.25 303 SER A O 1
ATOM 2365 N N . PHE A 1 304 ? -24.203 6.547 20.484 1 98.5 304 PHE A N 1
ATOM 2366 C CA . PHE A 1 304 ? -23.047 7.398 20.234 1 98.5 304 PHE A CA 1
ATOM 2367 C C . PHE A 1 304 ? -22.328 7.727 21.531 1 98.5 304 PHE A C 1
ATOM 2369 O O . PHE A 1 304 ? -21.109 7.566 21.625 1 98.5 304 PHE A O 1
ATOM 2376 N N . LEU A 1 305 ? -23.062 8.172 22.516 1 98.25 305 LEU A N 1
ATOM 2377 C CA . LEU A 1 305 ? -22.484 8.547 23.797 1 98.25 305 LEU A CA 1
ATOM 2378 C C . LEU A 1 305 ? -21.891 7.332 24.5 1 98.25 305 LEU A C 1
ATOM 2380 O O . LEU A 1 305 ? -20.859 7.438 25.172 1 98.25 305 LEU A O 1
ATOM 2384 N N . THR A 1 306 ? -22.516 6.184 24.328 1 97.56 306 THR A N 1
ATOM 2385 C CA . THR A 1 306 ? -21.953 4.945 24.859 1 97.56 306 THR A CA 1
ATOM 2386 C C . THR A 1 306 ? -20.594 4.66 24.234 1 97.56 306 THR A C 1
ATOM 2388 O O . THR A 1 306 ? -19.672 4.227 24.922 1 97.56 306 THR A O 1
ATOM 2391 N N . GLY A 1 307 ? -20.531 4.887 22.906 1 97.5 307 GLY A N 1
ATOM 2392 C CA . GLY A 1 307 ? -19.25 4.727 22.234 1 97.5 307 GLY A CA 1
ATOM 2393 C C . GLY A 1 307 ? -18.156 5.605 22.812 1 97.5 307 GLY A C 1
ATOM 2394 O O . GLY A 1 307 ? -17.031 5.156 23 1 97.5 307 GLY A O 1
ATOM 2395 N N . LEU A 1 308 ? -18.5 6.855 23.141 1 97.31 308 LEU A N 1
ATOM 2396 C CA . LEU A 1 308 ? -17.531 7.785 23.719 1 97.31 308 LEU A CA 1
ATOM 2397 C C . LEU A 1 308 ? -17.078 7.305 25.094 1 97.31 308 LEU A C 1
ATOM 2399 O O . LEU A 1 308 ? -15.891 7.363 25.406 1 97.31 308 LEU A O 1
ATOM 2403 N N . VAL A 1 309 ? -17.984 6.801 25.875 1 96.94 309 VAL A N 1
ATOM 2404 C CA . VAL A 1 309 ? -17.672 6.32 27.219 1 96.94 309 VAL A CA 1
ATOM 2405 C C . VAL A 1 309 ? -16.766 5.098 27.141 1 96.94 309 VAL A C 1
ATOM 2407 O O . VAL A 1 309 ? -15.758 5.016 27.844 1 96.94 309 VAL A O 1
ATOM 2410 N N . GLN A 1 310 ? -17.094 4.188 26.25 1 95.81 310 GLN A N 1
ATOM 2411 C CA . GLN A 1 310 ? -16.406 2.902 26.188 1 95.81 310 GLN A CA 1
ATOM 2412 C C . GLN A 1 310 ? -14.992 3.066 25.656 1 95.81 310 GLN A C 1
ATOM 2414 O O . GLN A 1 310 ? -14.07 2.383 26.109 1 95.81 310 GLN A O 1
ATOM 2419 N N . ILE A 1 311 ? -14.797 3.957 24.672 1 93.44 311 ILE A N 1
ATOM 2420 C CA . ILE A 1 311 ? -13.469 4.148 24.094 1 93.44 311 ILE A CA 1
ATOM 2421 C C . ILE A 1 311 ? -12.617 5.008 25.031 1 93.44 311 ILE A C 1
ATOM 2423 O O . ILE A 1 311 ? -11.406 4.812 25.141 1 93.44 311 ILE A O 1
ATOM 2427 N N . ASN A 1 312 ? -13.25 6.004 25.688 1 92.31 312 ASN A N 1
ATOM 2428 C CA . ASN A 1 312 ? -12.594 6.867 26.672 1 92.31 312 ASN A CA 1
ATOM 2429 C C . ASN A 1 312 ? -11.375 7.566 26.062 1 92.31 312 ASN A C 1
ATOM 2431 O O . ASN A 1 312 ? -10.266 7.457 26.578 1 92.31 312 ASN A O 1
ATOM 2435 N N . TYR A 1 313 ? -11.609 8.352 25.016 1 85.31 313 TYR A N 1
ATOM 2436 C CA . TYR A 1 313 ? -10.562 9.023 24.25 1 85.31 313 TYR A CA 1
ATOM 2437 C C . TYR A 1 313 ? -9.734 9.938 25.156 1 85.31 313 TYR A C 1
ATOM 2439 O O . TYR A 1 313 ? -8.547 10.156 24.922 1 85.31 313 TYR A O 1
ATOM 2447 N N . ASP A 1 314 ? -10.281 10.492 26.25 1 81.38 314 ASP A N 1
ATOM 2448 C CA . ASP A 1 314 ? -9.609 11.43 27.156 1 81.38 314 ASP A CA 1
ATOM 2449 C C . ASP A 1 314 ? -8.477 10.742 27.906 1 81.38 314 ASP A C 1
ATOM 2451 O O . ASP A 1 314 ? -7.555 11.414 28.391 1 81.38 314 ASP A O 1
ATOM 2455 N N . GLU A 1 315 ? -8.586 9.461 27.953 1 81.94 315 GLU A N 1
ATOM 2456 C CA . GLU A 1 315 ? -7.574 8.734 28.719 1 81.94 315 GLU A CA 1
ATOM 2457 C C . GLU A 1 315 ? -6.375 8.391 27.828 1 81.94 315 GLU A C 1
ATOM 2459 O O . GLU A 1 315 ? -5.312 8.016 28.344 1 81.94 315 GLU A O 1
ATOM 2464 N N . ILE A 1 316 ? -6.492 8.531 26.578 1 79.38 316 ILE A N 1
ATOM 2465 C CA . ILE A 1 316 ? -5.375 8.242 25.688 1 79.38 316 ILE A CA 1
ATOM 2466 C C . ILE A 1 316 ? -4.32 9.344 25.812 1 79.38 316 ILE A C 1
ATOM 2468 O O . ILE A 1 316 ? -4.613 10.523 25.609 1 79.38 316 ILE A O 1
ATOM 2472 N N . PRO A 1 317 ? -3.127 8.875 26.312 1 73.38 317 PRO A N 1
ATOM 2473 C CA . PRO A 1 317 ? -2.092 9.891 26.547 1 73.38 317 PRO A CA 1
ATOM 2474 C C . PRO A 1 317 ? -1.657 10.594 25.266 1 73.38 317 PRO A C 1
ATOM 2476 O O . PRO A 1 317 ? -1.476 9.945 24.234 1 73.38 317 PRO A O 1
ATOM 2479 N N . GLY A 1 318 ? -2.008 11.742 25.109 1 67.88 318 GLY A N 1
ATOM 2480 C CA . GLY A 1 318 ? -1.523 12.477 23.953 1 67.88 318 GLY A CA 1
ATOM 2481 C C . GLY A 1 318 ? -0.098 12.977 24.109 1 67.88 318 GLY A C 1
ATOM 2482 O O . GLY A 1 318 ? 0.58 12.625 25.078 1 67.88 318 GLY A O 1
ATOM 2483 N N . ASP A 1 319 ? 0.508 13.531 23 1 66.81 319 ASP A N 1
ATOM 2484 C CA . ASP A 1 319 ? 1.833 14.141 23.031 1 66.81 319 ASP A CA 1
ATOM 2485 C C . ASP A 1 319 ? 1.876 15.297 24.031 1 66.81 319 ASP A C 1
ATOM 2487 O O . ASP A 1 319 ? 0.856 15.945 24.281 1 66.81 319 ASP A O 1
ATOM 2491 N N . PRO A 1 320 ? 3.051 15.438 24.641 1 72.69 320 PRO A N 1
ATOM 2492 C CA . PRO A 1 320 ? 3.178 16.578 25.547 1 72.69 320 PRO A CA 1
ATOM 2493 C C . PRO A 1 320 ? 2.85 17.906 24.875 1 72.69 320 PRO A C 1
ATOM 2495 O O . PRO A 1 320 ? 3.156 18.094 23.688 1 72.69 320 PRO A O 1
ATOM 2498 N N . ASP A 1 321 ? 2.211 18.672 25.641 1 81 321 ASP A N 1
ATOM 2499 C CA . ASP A 1 321 ? 1.855 20.016 25.172 1 81 321 ASP A CA 1
ATOM 2500 C C . ASP A 1 321 ? 3.104 20.859 24.938 1 81 321 ASP A C 1
ATOM 2502 O O . ASP A 1 321 ? 4.047 20.828 25.734 1 81 321 ASP A O 1
ATOM 2506 N N . ASP A 1 322 ? 3.211 21.5 23.781 1 92.31 322 ASP A N 1
ATOM 2507 C CA . ASP A 1 322 ? 4.242 22.484 23.438 1 92.31 322 ASP A CA 1
ATOM 2508 C C . ASP A 1 322 ? 3.627 23.844 23.141 1 92.31 322 ASP A C 1
ATOM 2510 O O . ASP A 1 322 ? 3.361 24.156 21.969 1 92.31 322 ASP A O 1
ATOM 2514 N N . PRO A 1 323 ? 3.486 24.641 24.219 1 94.69 323 PRO A N 1
ATOM 2515 C CA . PRO A 1 323 ? 2.814 25.938 24.031 1 94.69 323 PRO A CA 1
ATOM 2516 C C . PRO A 1 323 ? 3.516 26.828 23.016 1 94.69 323 PRO A C 1
ATOM 2518 O O . PRO A 1 323 ? 2.861 27.609 22.328 1 94.69 323 PRO A O 1
ATOM 2521 N N . VAL A 1 324 ? 4.828 26.672 22.969 1 96.12 324 VAL A N 1
ATOM 2522 C CA . VAL A 1 324 ? 5.59 27.453 22 1 96.12 324 VAL A CA 1
ATOM 2523 C C . VAL A 1 324 ? 5.164 27.078 20.578 1 96.12 324 VAL A C 1
ATOM 2525 O O . VAL A 1 324 ? 4.824 27.938 19.781 1 96.12 324 VAL A O 1
ATOM 2528 N N . ALA A 1 325 ? 5.188 25.781 20.312 1 96.5 325 ALA A N 1
ATOM 2529 C CA . ALA A 1 325 ? 4.801 25.297 18.984 1 96.5 325 ALA A CA 1
ATOM 2530 C C . ALA A 1 325 ? 3.355 25.672 18.672 1 96.5 325 ALA A C 1
ATOM 2532 O O . ALA A 1 325 ? 3.039 26.062 17.531 1 96.5 325 ALA A O 1
ATOM 2533 N N . ASP A 1 326 ? 2.486 25.625 19.656 1 96.44 326 ASP A N 1
ATOM 2534 C CA . ASP A 1 326 ? 1.068 25.906 19.453 1 96.44 326 ASP A CA 1
ATOM 2535 C C . ASP A 1 326 ? 0.847 27.375 19.062 1 96.44 326 ASP A C 1
ATOM 2537 O O . ASP A 1 326 ? 0.124 27.656 18.094 1 96.44 326 ASP A O 1
ATOM 2541 N N . LEU A 1 327 ? 1.461 28.25 19.797 1 97.75 327 LEU A N 1
ATOM 2542 C CA . LEU A 1 327 ? 1.283 29.672 19.531 1 97.75 327 LEU A CA 1
ATOM 2543 C C . LEU A 1 327 ? 1.909 30.062 18.188 1 97.75 327 LEU A C 1
ATOM 2545 O O . LEU A 1 327 ? 1.335 30.859 17.438 1 97.75 327 LEU A O 1
ATOM 2549 N N . SER A 1 328 ? 3.066 29.5 17.938 1 98.56 328 SER A N 1
ATOM 2550 C CA . SER A 1 328 ? 3.756 29.812 16.688 1 98.56 328 SER A CA 1
ATOM 2551 C C . SER A 1 328 ? 2.949 29.344 15.484 1 98.56 328 SER A C 1
ATOM 2553 O O . SER A 1 328 ? 2.764 30.094 14.523 1 98.56 328 SER A O 1
ATOM 2555 N N . TRP A 1 329 ? 2.49 28.141 15.539 1 98.12 329 TRP A N 1
ATOM 2556 C CA . TRP A 1 329 ? 1.686 27.641 14.43 1 98.12 329 TRP A CA 1
ATOM 2557 C C . TRP A 1 329 ? 0.386 28.422 14.297 1 98.12 329 TRP A C 1
ATOM 2559 O O . TRP A 1 329 ? -0.066 28.703 13.188 1 98.12 329 TRP A O 1
ATOM 2569 N N . MET A 1 330 ? -0.24 28.766 15.453 1 98.19 330 MET A N 1
ATOM 2570 C CA . MET A 1 330 ? -1.454 29.578 15.414 1 98.19 330 MET A CA 1
ATOM 2571 C C . MET A 1 330 ? -1.196 30.906 14.719 1 98.19 330 MET A C 1
ATOM 2573 O O . MET A 1 330 ? -2.014 31.359 13.914 1 98.19 330 MET A O 1
ATOM 2577 N N . TRP A 1 331 ? -0.091 31.516 15.016 1 98.5 331 TRP A N 1
ATOM 2578 C CA . TRP A 1 331 ? 0.242 32.75 14.328 1 98.5 331 TRP A CA 1
ATOM 2579 C C . TRP A 1 331 ? 0.33 32.531 12.82 1 98.5 331 TRP A C 1
ATOM 2581 O O . TRP A 1 331 ? -0.185 33.344 12.031 1 98.5 331 TRP A O 1
ATOM 2591 N N . GLN A 1 332 ? 0.961 31.453 12.445 1 98.75 332 GLN A N 1
ATOM 2592 C CA . GLN A 1 332 ? 1.181 31.172 11.031 1 98.75 332 GLN A CA 1
ATOM 2593 C C . GLN A 1 332 ? -0.143 30.953 10.305 1 98.75 332 GLN A C 1
ATOM 2595 O O . GLN A 1 332 ? -0.348 31.5 9.211 1 98.75 332 GLN A O 1
ATOM 2600 N N . TYR A 1 333 ? -1.108 30.141 10.875 1 98.5 333 TYR A N 1
ATOM 2601 C CA . TYR A 1 333 ? -2.334 29.922 10.117 1 98.5 333 TYR A CA 1
ATOM 2602 C C . TYR A 1 333 ? -3.264 31.125 10.219 1 98.5 333 TYR A C 1
ATOM 2604 O O . TYR A 1 333 ? -4.07 31.359 9.32 1 98.5 333 TYR A O 1
ATOM 2612 N N . CYS A 1 334 ? -3.137 32 11.289 1 98.56 334 CYS A N 1
ATOM 2613 C CA . CYS A 1 334 ? -3.945 33.188 11.422 1 98.56 334 CYS A CA 1
ATOM 2614 C C . CYS A 1 334 ? -3.443 34.312 10.5 1 98.56 334 CYS A C 1
ATOM 2616 O O . CYS A 1 334 ? -4.211 35.188 10.086 1 98.56 334 CYS A O 1
ATOM 2618 N N . SER A 1 335 ? -2.17 34.281 10.203 1 98.69 335 SER A N 1
ATOM 2619 C CA . SER A 1 335 ? -1.6 35.406 9.469 1 98.69 335 SER A CA 1
ATOM 2620 C C . SER A 1 335 ? -1.49 35.094 7.977 1 98.69 335 SER A C 1
ATOM 2622 O O . SER A 1 335 ? -1.718 35.969 7.133 1 98.69 335 SER A O 1
ATOM 2624 N N . GLU A 1 336 ? -1.138 33.781 7.664 1 98.75 336 GLU A N 1
ATOM 2625 C CA . GLU A 1 336 ? -0.786 33.625 6.258 1 98.75 336 GLU A CA 1
ATOM 2626 C C . GLU A 1 336 ? -1.407 32.344 5.68 1 98.75 336 GLU A C 1
ATOM 2628 O O . GLU A 1 336 ? -1.609 32.25 4.469 1 98.75 336 GLU A O 1
ATOM 2633 N N . TYR A 1 337 ? -1.732 31.281 6.41 1 98.81 337 TYR A N 1
ATOM 2634 C CA . TYR A 1 337 ? -2.062 29.984 5.816 1 98.81 337 TYR A CA 1
ATOM 2635 C C . TYR A 1 337 ? -3.566 29.75 5.836 1 98.81 337 TYR A C 1
ATOM 2637 O O . TYR A 1 337 ? -4.102 29.062 4.965 1 98.81 337 TYR A O 1
ATOM 2645 N N . GLY A 1 338 ? -4.238 30.328 6.906 1 98.75 338 GLY A N 1
ATOM 2646 C CA . GLY A 1 338 ? -5.641 29.969 7.074 1 98.75 338 GLY A CA 1
ATOM 2647 C C . GLY A 1 338 ? -5.844 28.578 7.641 1 98.75 338 GLY A C 1
ATOM 2648 O O . GLY A 1 338 ? -5.375 28.281 8.734 1 98.75 338 GLY A O 1
ATOM 2649 N N . PHE A 1 339 ? -6.48 27.719 6.836 1 98.75 339 PHE A N 1
ATOM 2650 C CA . PHE A 1 339 ? -6.727 26.344 7.246 1 98.75 339 PHE A CA 1
ATOM 2651 C C . PHE A 1 339 ? -7.711 26.281 8.406 1 98.75 339 PHE A C 1
ATOM 2653 O O . PHE A 1 339 ? -7.488 25.578 9.383 1 98.75 339 PHE A O 1
ATOM 2660 N N . TYR A 1 340 ? -8.727 27.188 8.398 1 98.62 340 TYR A N 1
ATOM 2661 C CA . TYR A 1 340 ? -9.781 27.094 9.398 1 98.62 340 TYR A CA 1
ATOM 2662 C C . TYR A 1 340 ? -10.641 25.859 9.188 1 98.62 340 TYR A C 1
ATOM 2664 O O . TYR A 1 340 ? -11.469 25.812 8.273 1 98.62 340 TYR A O 1
ATOM 2672 N N . GLN A 1 341 ? -10.453 24.875 10.016 1 98.12 341 GLN A N 1
ATOM 2673 C CA . GLN A 1 341 ? -11.086 23.562 9.891 1 98.12 341 GLN A CA 1
ATOM 2674 C C . GLN A 1 341 ? -12.508 23.594 10.461 1 98.12 341 GLN A C 1
ATOM 2676 O O . GLN A 1 341 ? -12.82 22.828 11.375 1 98.12 341 GLN A O 1
ATOM 2681 N N . ARG A 1 342 ? -13.344 24.422 9.891 1 97.62 342 ARG A N 1
ATOM 2682 C CA . ARG A 1 342 ? -14.695 24.672 10.383 1 97.62 342 ARG A CA 1
ATOM 2683 C C . ARG A 1 342 ? -15.641 23.547 9.977 1 97.62 342 ARG A C 1
ATOM 2685 O O . ARG A 1 342 ? -15.367 22.812 9.031 1 97.62 342 ARG A O 1
ATOM 2692 N N . GLY A 1 343 ? -16.75 23.391 10.75 1 97.44 343 GLY A N 1
ATOM 2693 C CA . GLY A 1 343 ? -17.859 22.547 10.328 1 97.44 343 GLY A CA 1
ATOM 2694 C C . GLY A 1 343 ? -18.797 23.25 9.375 1 97.44 343 GLY A C 1
ATOM 2695 O O . GLY A 1 343 ? -19.234 24.375 9.625 1 97.44 343 GLY A O 1
ATOM 2696 N N . ASP A 1 344 ? -19.047 22.641 8.172 1 95.75 344 ASP A N 1
ATOM 2697 C CA . ASP A 1 344 ? -19.875 23.25 7.137 1 95.75 344 ASP A CA 1
ATOM 2698 C C . ASP A 1 344 ? -21.328 22.828 7.273 1 95.75 344 ASP A C 1
ATOM 2700 O O . ASP A 1 344 ? -21.688 21.688 6.965 1 95.75 344 ASP A O 1
ATOM 2704 N N . PRO A 1 345 ? -22.203 23.734 7.664 1 93.62 345 PRO A N 1
ATOM 2705 C CA . PRO A 1 345 ? -23.609 23.359 7.812 1 93.62 345 PRO A CA 1
ATOM 2706 C C . PRO A 1 345 ? -24.266 23 6.48 1 93.62 345 PRO A C 1
ATOM 2708 O O . PRO A 1 345 ? -25.328 22.391 6.465 1 93.62 345 PRO A O 1
ATOM 2711 N N . ASN A 1 346 ? -23.688 23.344 5.391 1 94.12 346 ASN A N 1
ATOM 2712 C CA . ASN A 1 346 ? -24.25 23.062 4.082 1 94.12 346 ASN A CA 1
ATOM 2713 C C . ASN A 1 346 ? -23.797 21.703 3.557 1 94.12 346 ASN A C 1
ATOM 2715 O O . ASN A 1 346 ? -24.281 21.234 2.523 1 94.12 346 ASN A O 1
ATOM 2719 N N . ASN A 1 347 ? -22.844 21.109 4.156 1 95.38 347 ASN A N 1
ATOM 2720 C CA . ASN A 1 347 ? -22.422 19.75 3.838 1 95.38 347 ASN A CA 1
ATOM 2721 C C . ASN A 1 347 ? -23.359 18.703 4.469 1 95.38 347 ASN A C 1
ATOM 2723 O O . ASN A 1 347 ? -23.359 18.547 5.688 1 95.38 347 ASN A O 1
ATOM 2727 N N . PRO A 1 348 ? -24.141 18.047 3.676 1 95.19 348 PRO A N 1
ATOM 2728 C CA . PRO A 1 348 ? -25.109 17.109 4.238 1 95.19 348 PRO A CA 1
ATOM 2729 C C . PRO A 1 348 ? -24.438 15.898 4.895 1 95.19 348 PRO A C 1
ATOM 2731 O O . PRO A 1 348 ? -25.094 15.148 5.621 1 95.19 348 PRO A O 1
ATOM 2734 N N . LEU A 1 349 ? -23.141 15.711 4.719 1 95.19 349 LEU A N 1
ATOM 2735 C CA . LEU A 1 349 ? -22.422 14.555 5.254 1 95.19 349 LEU A CA 1
ATOM 2736 C C . LEU A 1 349 ? -21.5 14.969 6.383 1 95.19 349 LEU A C 1
ATOM 2738 O O . LEU A 1 349 ? -20.672 14.172 6.836 1 95.19 349 LEU A O 1
ATOM 2742 N N . SER A 1 350 ? -21.609 16.172 6.855 1 95.69 350 SER A N 1
ATOM 2743 C CA . SER A 1 350 ? -20.656 16.688 7.828 1 95.69 350 SER A CA 1
ATOM 2744 C C . SER A 1 350 ? -20.766 15.938 9.156 1 95.69 350 SER A C 1
ATOM 2746 O O . SER A 1 350 ? -21.859 15.695 9.648 1 95.69 350 SER A O 1
ATOM 2748 N N . ILE A 1 351 ? -19.625 15.547 9.703 1 98 351 ILE A N 1
ATOM 2749 C CA . ILE A 1 351 ? -19.531 14.93 11.016 1 98 351 ILE A CA 1
ATOM 2750 C C . ILE A 1 351 ? -18.891 15.914 12 1 98 351 ILE A C 1
ATOM 2752 O O . ILE A 1 351 ? -18.453 15.523 13.086 1 98 351 ILE A O 1
ATOM 2756 N N . GLU A 1 352 ? -18.797 17.172 11.641 1 98.06 352 GLU A N 1
ATOM 2757 C CA . GLU A 1 352 ? -18.297 18.266 12.469 1 98.06 352 GLU A CA 1
ATOM 2758 C C . GLU A 1 352 ? -19.438 19.219 12.859 1 98.06 352 GLU A C 1
ATOM 2760 O O . GLU A 1 352 ? -20.312 19.516 12.047 1 98.06 352 GLU A O 1
ATOM 2765 N N . THR A 1 353 ? -19.391 19.734 14.07 1 98.44 353 THR A N 1
ATOM 2766 C CA . THR A 1 353 ? -20.406 20.688 14.508 1 98.44 353 THR A CA 1
ATOM 2767 C C . THR A 1 353 ? -20.281 22 13.727 1 98.44 353 THR A C 1
ATOM 2769 O O . THR A 1 353 ? -19.172 22.453 13.438 1 98.44 353 THR A O 1
ATOM 2772 N N . SER A 1 354 ? -21.422 22.578 13.422 1 97.25 354 SER A N 1
ATOM 2773 C CA . SER A 1 354 ? -21.453 23.844 12.688 1 97.25 354 SER A CA 1
ATOM 2774 C C . SER A 1 354 ? -21.094 25.016 13.586 1 97.25 354 SER A C 1
ATOM 2776 O O . SER A 1 354 ? -20.859 26.125 13.102 1 97.25 354 SER A O 1
ATOM 2778 N N . PHE A 1 355 ? -21.016 24.75 14.883 1 98.25 355 PHE A N 1
ATOM 2779 C CA . PHE A 1 355 ? -20.625 25.797 15.812 1 98.25 355 PHE A CA 1
ATOM 2780 C C . PHE A 1 355 ? -19.156 26.172 15.633 1 98.25 355 PHE A C 1
ATOM 2782 O O . PHE A 1 355 ? -18.719 27.234 16.062 1 98.25 355 PHE A O 1
ATOM 2789 N N . LEU A 1 356 ? -18.359 25.25 15.062 1 98.12 356 LEU A N 1
ATOM 2790 C CA . LEU A 1 356 ? -17.016 25.609 14.609 1 98.12 356 LEU A CA 1
ATOM 2791 C C . LEU A 1 356 ? -17.078 26.422 13.32 1 98.12 356 LEU A C 1
ATOM 2793 O O . LEU A 1 356 ? -16.891 25.859 12.227 1 98.12 356 LEU A O 1
ATOM 2797 N N . SER A 1 357 ? -17.234 27.656 13.43 1 97.5 357 SER A N 1
ATOM 2798 C CA . SER A 1 357 ? -17.484 28.516 12.281 1 97.5 357 SER A CA 1
ATOM 2799 C C . SER A 1 357 ? -16.234 29.281 11.875 1 97.5 357 SER A C 1
ATOM 2801 O O . SER A 1 357 ? -15.258 29.328 12.633 1 97.5 357 SER A O 1
ATOM 2803 N N . LEU A 1 358 ? -16.281 29.828 10.711 1 97 358 LEU A N 1
ATOM 2804 C CA . LEU A 1 358 ? -15.195 30.703 10.25 1 97 358 LEU A CA 1
ATOM 2805 C C . LEU A 1 358 ? -15.023 31.891 11.18 1 97 358 LEU A C 1
ATOM 2807 O O . LEU A 1 358 ? -13.891 32.281 11.484 1 97 358 LEU A O 1
ATOM 2811 N N . GLU A 1 359 ? -16.156 32.406 11.586 1 97.06 359 GLU A N 1
ATOM 2812 C CA . GLU A 1 359 ? -16.141 33.562 12.477 1 97.06 359 GLU A CA 1
ATOM 2813 C C . GLU A 1 359 ? -15.477 33.219 13.812 1 97.06 359 GLU A C 1
ATOM 2815 O O . GLU A 1 359 ? -14.719 34.031 14.352 1 97.06 359 GLU A O 1
ATOM 2820 N N . LEU A 1 360 ? -15.789 32.062 14.281 1 97.69 360 LEU A N 1
ATOM 2821 C CA . LEU A 1 360 ? -15.195 31.656 15.547 1 97.69 360 LEU A CA 1
ATOM 2822 C C . LEU A 1 360 ? -13.68 31.531 15.422 1 97.69 360 LEU A C 1
ATOM 2824 O O . LEU A 1 360 ? -12.938 31.984 16.297 1 97.69 360 LEU A O 1
ATOM 2828 N N . PHE A 1 361 ? -13.195 30.891 14.359 1 97.88 361 PHE A N 1
ATOM 2829 C CA . PHE A 1 361 ? -11.758 30.766 14.133 1 97.88 361 PHE A CA 1
ATOM 2830 C C . PHE A 1 361 ? -11.094 32.125 14.086 1 97.88 361 PHE A C 1
ATOM 2832 O O . PHE A 1 361 ? -10.062 32.344 14.734 1 97.88 361 PHE A O 1
ATOM 2839 N N . GLN A 1 362 ? -11.688 33.031 13.352 1 97.75 362 GLN A N 1
ATOM 2840 C CA . GLN A 1 362 ? -11.117 34.375 13.234 1 97.75 362 GLN A CA 1
ATOM 2841 C C . GLN A 1 362 ? -11.125 35.094 14.578 1 97.75 362 GLN A C 1
ATOM 2843 O O . GLN A 1 362 ? -10.164 35.812 14.906 1 97.75 362 GLN A O 1
ATOM 2848 N N . GLN A 1 363 ? -12.195 34.938 15.32 1 97.44 363 GLN A N 1
ATOM 2849 C CA . GLN A 1 363 ? -12.289 35.562 16.641 1 97.44 363 GLN A CA 1
ATOM 2850 C C . GLN A 1 363 ? -11.195 35.031 17.562 1 97.44 363 GLN A C 1
ATOM 2852 O O . GLN A 1 363 ? -10.602 35.812 18.328 1 97.44 363 GLN A O 1
ATOM 2857 N N . GLU A 1 364 ? -10.992 33.75 17.531 1 97.44 364 GLU A N 1
ATOM 2858 C CA . GLU A 1 364 ? -9.938 33.156 18.344 1 97.44 364 GLU A CA 1
ATOM 2859 C C . GLU A 1 364 ? -8.57 33.719 17.969 1 97.44 364 GLU A C 1
ATOM 2861 O O . GLU A 1 364 ? -7.754 34.031 18.859 1 97.44 364 GLU A O 1
ATOM 2866 N N . CYS A 1 365 ? -8.312 33.875 16.672 1 98 365 CYS A N 1
ATOM 2867 C CA . CYS A 1 365 ? -7.078 34.5 16.203 1 98 365 CYS A CA 1
ATOM 2868 C C . CYS A 1 365 ? -6.961 35.938 16.719 1 98 365 CYS A C 1
ATOM 2870 O O . CYS A 1 365 ? -5.922 36.312 17.25 1 98 365 CYS A O 1
ATOM 2872 N N . ASN A 1 366 ? -8.047 36.719 16.625 1 97.56 366 ASN A N 1
ATOM 2873 C CA . ASN A 1 366 ? -8.062 38.094 17.062 1 97.56 366 ASN A CA 1
ATOM 2874 C C . ASN A 1 366 ? -7.832 38.188 18.578 1 97.56 366 ASN A C 1
ATOM 2876 O O . ASN A 1 366 ? -7.105 39.094 19.031 1 97.56 366 ASN A O 1
ATOM 2880 N N . ASN A 1 367 ? -8.461 37.312 19.266 1 96.69 367 ASN A N 1
ATOM 2881 C CA . ASN A 1 367 ? -8.344 37.344 20.734 1 96.69 367 ASN A CA 1
ATOM 2882 C C . ASN A 1 367 ? -6.922 37 21.188 1 96.69 367 ASN A C 1
ATOM 2884 O O . ASN A 1 367 ? -6.449 37.531 22.188 1 96.69 367 ASN A O 1
ATOM 2888 N N . THR A 1 368 ? -6.301 36.094 20.469 1 97 368 THR A N 1
ATOM 2889 C CA . THR A 1 368 ? -4.984 35.625 20.891 1 97 368 THR A CA 1
ATOM 2890 C C . THR A 1 368 ? -3.904 36.656 20.547 1 97 368 THR A C 1
ATOM 2892 O O . THR A 1 368 ? -3.012 36.906 21.359 1 97 368 THR A O 1
ATOM 2895 N N . PHE A 1 369 ? -3.971 37.344 19.359 1 96.88 369 PHE A N 1
ATOM 2896 C CA . PHE A 1 369 ? -2.826 38.125 18.891 1 96.88 369 PHE A CA 1
ATOM 2897 C C . PHE A 1 369 ? -3.158 39.594 18.844 1 96.88 369 PHE A C 1
ATOM 2899 O O . PHE A 1 369 ? -2.258 40.438 18.828 1 96.88 369 PHE A O 1
ATOM 2906 N N . GLY A 1 370 ? -4.426 39.938 18.781 1 91.81 370 GLY A N 1
ATOM 2907 C CA . GLY A 1 370 ? -4.867 41.344 18.891 1 91.81 370 GLY A CA 1
ATOM 2908 C C . GLY A 1 370 ? -4.531 42.188 17.672 1 91.81 370 GLY A C 1
ATOM 2909 O O . GLY A 1 370 ? -4.633 41.688 16.547 1 91.81 370 GLY A O 1
ATOM 2910 N N . SER A 1 371 ? -4.113 43.406 18.125 1 88.38 371 SER A N 1
ATOM 2911 C CA . SER A 1 371 ? -3.877 44.375 17.078 1 88.38 371 SER A CA 1
ATOM 2912 C C . SER A 1 371 ? -2.584 44.094 16.328 1 88.38 371 SER A C 1
ATOM 2914 O O . SER A 1 371 ? -1.601 43.625 16.922 1 88.38 371 SER A O 1
ATOM 2916 N N . GLY A 1 372 ? -2.531 44.125 15.016 1 91.44 372 GLY A N 1
ATOM 2917 C CA . GLY A 1 372 ? -1.379 43.844 14.172 1 91.44 372 GLY A CA 1
ATOM 2918 C C . GLY A 1 372 ? -1.556 42.625 13.305 1 91.44 372 GLY A C 1
ATOM 2919 O O . GLY A 1 372 ? -0.865 42.438 12.297 1 91.44 372 GLY A O 1
ATOM 2920 N N . LEU A 1 373 ? -2.314 41.688 13.945 1 96 373 LEU A N 1
ATOM 2921 C CA . LEU A 1 373 ? -2.699 40.562 13.094 1 96 373 LEU A CA 1
ATOM 2922 C C . LEU A 1 373 ? -3.504 41.062 11.891 1 96 373 LEU A C 1
ATOM 2924 O O . LEU A 1 373 ? -4.355 41.938 12.023 1 96 373 LEU A O 1
ATOM 2928 N N . PRO A 1 374 ? -3.178 40.594 10.719 1 96 374 PRO A N 1
ATOM 2929 C CA . PRO A 1 374 ? -4.051 40.938 9.602 1 96 374 PRO A CA 1
ATOM 2930 C C . PRO A 1 374 ? -5.512 40.562 9.844 1 96 374 PRO A C 1
ATOM 2932 O O . PRO A 1 374 ? -5.793 39.625 10.578 1 96 374 PRO A O 1
ATOM 2935 N N . PRO A 1 375 ? -6.449 41.344 9.227 1 96 375 PRO A N 1
ATOM 2936 C CA . PRO A 1 375 ? -7.871 41.062 9.445 1 96 375 PRO A CA 1
ATOM 2937 C C . PRO A 1 375 ? -8.273 39.656 9.016 1 96 375 PRO A C 1
ATOM 2939 O O . PRO A 1 375 ? -9.258 39.125 9.516 1 96 375 PRO A O 1
ATOM 2942 N N . SER A 1 376 ? -7.586 39.125 8.039 1 97.31 376 SER A N 1
ATOM 2943 C CA . SER A 1 376 ? -7.727 37.75 7.566 1 97.31 376 SER A CA 1
ATOM 2944 C C . SER A 1 376 ? -6.383 37.188 7.125 1 97.31 376 SER A C 1
ATOM 2946 O O . SER A 1 376 ? -5.48 37.938 6.742 1 97.31 376 SER A O 1
ATOM 2948 N N . PRO A 1 377 ? -6.258 35.875 7.27 1 98.56 377 PRO A N 1
ATOM 2949 C CA . PRO A 1 377 ? -4.996 35.312 6.797 1 98.56 377 PRO A CA 1
ATOM 2950 C C . PRO A 1 377 ? -4.668 35.719 5.359 1 98.56 377 PRO A C 1
ATOM 2952 O O . PRO A 1 377 ? -5.535 35.656 4.484 1 98.56 377 PRO A O 1
ATOM 2955 N N . GLN A 1 378 ? -3.475 36.125 5.152 1 98.62 378 GLN A N 1
ATOM 2956 C CA . GLN A 1 378 ? -3.014 36.562 3.838 1 98.62 378 GLN A CA 1
ATOM 2957 C C . GLN A 1 378 ? -2.492 35.375 3.025 1 98.62 378 GLN A C 1
ATOM 2959 O O . GLN A 1 378 ? -1.297 35.281 2.738 1 98.62 378 GLN A O 1
ATOM 2964 N N . VAL A 1 379 ? -3.377 34.531 2.527 1 98.81 379 VAL A N 1
ATOM 2965 C CA . VAL A 1 379 ? -3.068 33.219 1.93 1 98.81 379 VAL A CA 1
ATOM 2966 C C . VAL A 1 379 ? -2.266 33.438 0.646 1 98.81 379 VAL A C 1
ATOM 2968 O O . VAL A 1 379 ? -1.528 32.531 0.221 1 98.81 379 VAL A O 1
ATOM 2971 N N . GLU A 1 380 ? -2.303 34.625 0.056 1 98.5 380 GLU A N 1
ATOM 2972 C CA . GLU A 1 380 ? -1.58 34.906 -1.181 1 98.5 380 GLU A CA 1
ATOM 2973 C C . GLU A 1 380 ? -0.071 34.875 -0.955 1 98.5 380 GLU A C 1
ATOM 2975 O O . GLU A 1 380 ? 0.702 34.719 -1.9 1 98.5 380 GLU A O 1
ATOM 2980 N N . HIS A 1 381 ? 0.358 35.094 0.309 1 98.5 381 HIS A N 1
ATOM 2981 C CA . HIS A 1 381 ? 1.778 35.031 0.634 1 98.5 381 HIS A CA 1
ATOM 2982 C C . HIS A 1 381 ? 2.324 33.625 0.414 1 98.5 381 HIS A C 1
ATOM 2984 O O . HIS A 1 381 ? 3.521 33.438 0.184 1 98.5 381 HIS A O 1
ATOM 2990 N N . VAL A 1 382 ? 1.468 32.625 0.428 1 98.75 382 VAL A N 1
ATOM 2991 C CA . VAL A 1 382 ? 1.843 31.219 0.18 1 98.75 382 VAL A CA 1
ATOM 2992 C C . VAL A 1 382 ? 1.486 30.844 -1.255 1 98.75 382 VAL A C 1
ATOM 2994 O O . VAL A 1 382 ? 2.316 30.297 -1.982 1 98.75 382 VAL A O 1
ATOM 2997 N N . ASN A 1 383 ? 0.288 31.25 -1.66 1 98.81 383 ASN A N 1
ATOM 2998 C CA . ASN A 1 383 ? -0.271 30.781 -2.922 1 98.81 383 ASN A CA 1
ATOM 2999 C C . ASN A 1 383 ? 0.417 31.422 -4.117 1 98.81 383 ASN A C 1
ATOM 3001 O O . ASN A 1 383 ? 0.273 30.953 -5.25 1 98.81 383 ASN A O 1
ATOM 3005 N N . LYS A 1 384 ? 1.167 32.531 -3.898 1 98.69 384 LYS A N 1
ATOM 3006 C CA . LYS A 1 384 ? 1.905 33.156 -4.988 1 98.69 384 LYS A CA 1
ATOM 3007 C C . LYS A 1 384 ? 2.918 32.188 -5.598 1 98.69 384 LYS A C 1
ATOM 3009 O O . LYS A 1 384 ? 3.371 32.406 -6.727 1 98.69 384 LYS A O 1
ATOM 3014 N N . TYR A 1 385 ? 3.25 31.141 -4.926 1 98.69 385 TYR A N 1
ATOM 3015 C CA . TYR A 1 385 ? 4.203 30.156 -5.426 1 98.69 385 TYR A CA 1
ATOM 3016 C C . TYR A 1 385 ? 3.5 29.078 -6.246 1 98.69 385 TYR A C 1
ATOM 3018 O O . TYR A 1 385 ? 4.137 28.141 -6.73 1 98.69 385 TYR A O 1
ATOM 3026 N N . GLY A 1 386 ? 2.195 29.156 -6.387 1 98.25 386 GLY A N 1
ATOM 3027 C CA . GLY A 1 386 ? 1.488 28.312 -7.336 1 98.25 386 GLY A CA 1
ATOM 3028 C C . GLY A 1 386 ? 0.365 27.5 -6.703 1 98.25 386 GLY A C 1
ATOM 3029 O O . GLY A 1 386 ? -0.557 27.062 -7.391 1 98.25 386 GLY A O 1
ATOM 3030 N N . GLY A 1 387 ? 0.407 27.281 -5.309 1 98.5 387 GLY A N 1
ATOM 3031 C CA . GLY A 1 387 ? -0.632 26.5 -4.664 1 98.5 387 GLY A CA 1
ATOM 3032 C C . GLY A 1 387 ? -0.877 25.156 -5.344 1 98.5 387 GLY A C 1
ATOM 3033 O O . GLY A 1 387 ? 0.067 24.422 -5.641 1 98.5 387 GLY A O 1
ATOM 3034 N N . TRP A 1 388 ? -2.152 24.859 -5.586 1 98.62 388 TRP A N 1
ATOM 3035 C CA . TRP A 1 388 ? -2.578 23.609 -6.223 1 98.62 388 TRP A CA 1
ATOM 3036 C C . TRP A 1 388 ? -2.023 23.516 -7.641 1 98.62 388 TRP A C 1
ATOM 3038 O O . TRP A 1 388 ? -1.922 22.422 -8.195 1 98.62 388 TRP A O 1
ATOM 3048 N N . ASP A 1 389 ? -1.62 24.609 -8.211 1 98.12 389 ASP A N 1
ATOM 3049 C CA . ASP A 1 389 ? -1.235 24.609 -9.625 1 98.12 389 ASP A CA 1
ATOM 3050 C C . ASP A 1 389 ? 0.284 24.609 -9.773 1 98.12 389 ASP A C 1
ATOM 3052 O O . ASP A 1 389 ? 0.8 24.609 -10.898 1 98.12 389 ASP A O 1
ATOM 3056 N N . MET A 1 390 ? 1.029 24.562 -8.672 1 98.38 390 MET A N 1
ATOM 3057 C CA . MET A 1 390 ? 2.484 24.594 -8.789 1 98.38 390 MET A CA 1
ATOM 3058 C C . MET A 1 390 ? 2.998 23.375 -9.555 1 98.38 390 MET A C 1
ATOM 3060 O O . MET A 1 390 ? 2.391 22.312 -9.508 1 98.38 390 MET A O 1
ATOM 3064 N N . SER A 1 391 ? 4.047 23.547 -10.297 1 97.44 391 SER A N 1
ATOM 3065 C CA . SER A 1 391 ? 4.672 22.469 -11.062 1 97.44 391 SER A CA 1
ATOM 3066 C C . SER A 1 391 ? 6.191 22.578 -11.023 1 97.44 391 SER A C 1
ATOM 3068 O O . SER A 1 391 ? 6.84 22.672 -12.07 1 97.44 391 SER A O 1
ATOM 3070 N N . PRO A 1 392 ? 6.758 22.516 -9.844 1 98 392 PRO A N 1
ATOM 3071 C CA . PRO A 1 392 ? 8.219 22.609 -9.766 1 98 392 PRO A CA 1
ATOM 3072 C C . PRO A 1 392 ? 8.914 21.359 -10.289 1 98 392 PRO A C 1
ATOM 3074 O O . PRO A 1 392 ? 8.344 20.266 -10.227 1 98 392 PRO A O 1
ATOM 3077 N N . SER A 1 393 ? 10.078 21.516 -10.891 1 98.12 393 SER A N 1
ATOM 3078 C CA . SER A 1 393 ? 10.914 20.375 -11.273 1 98.12 393 SER A CA 1
ATOM 3079 C C . SER A 1 393 ? 11.609 19.766 -10.062 1 98.12 393 SER A C 1
ATOM 3081 O O . SER A 1 393 ? 11.773 20.422 -9.031 1 98.12 393 SER A O 1
ATOM 3083 N N . ASN A 1 394 ? 11.984 18.484 -10.109 1 98.75 394 ASN A N 1
ATOM 3084 C CA . ASN A 1 394 ? 12.797 17.766 -9.133 1 98.75 394 ASN A CA 1
ATOM 3085 C C . ASN A 1 394 ? 12.117 17.703 -7.77 1 98.75 394 ASN A C 1
ATOM 3087 O O . ASN A 1 394 ? 12.773 17.875 -6.742 1 98.75 394 ASN A O 1
ATOM 3091 N N . VAL A 1 395 ? 10.789 17.547 -7.758 1 98.94 395 VAL A N 1
ATOM 3092 C CA . VAL A 1 395 ? 10.047 17.406 -6.508 1 98.94 395 VAL A CA 1
ATOM 3093 C C . VAL A 1 395 ? 9.18 16.156 -6.555 1 98.94 395 VAL A C 1
ATOM 3095 O O . VAL A 1 395 ? 8.445 15.938 -7.523 1 98.94 395 VAL A O 1
ATOM 3098 N N . LEU A 1 396 ? 9.305 15.312 -5.609 1 98.94 396 LEU A N 1
ATOM 3099 C CA . LEU A 1 396 ? 8.367 14.227 -5.367 1 98.94 396 LEU A CA 1
ATOM 3100 C C . LEU A 1 396 ? 7.293 14.641 -4.375 1 98.94 396 LEU A C 1
ATOM 3102 O O . LEU A 1 396 ? 7.598 15.023 -3.242 1 98.94 396 LEU A O 1
ATOM 3106 N N . PHE A 1 397 ? 6.039 14.609 -4.801 1 98.94 397 PHE A N 1
ATOM 3107 C CA . PHE A 1 397 ? 4.906 14.82 -3.908 1 98.94 397 PHE A CA 1
ATOM 3108 C C . PHE A 1 397 ? 4.254 13.5 -3.533 1 98.94 397 PHE A C 1
ATOM 3110 O O . PHE A 1 397 ? 3.789 12.758 -4.406 1 98.94 397 PHE A O 1
ATOM 3117 N N . THR A 1 398 ? 4.223 13.156 -2.258 1 98.81 398 THR A N 1
ATOM 3118 C CA . THR A 1 398 ? 3.494 11.977 -1.793 1 98.81 398 THR A CA 1
ATOM 3119 C C . THR A 1 398 ? 2.369 12.383 -0.844 1 98.81 398 THR A C 1
ATOM 3121 O O . THR A 1 398 ? 2.465 13.398 -0.156 1 98.81 398 THR A O 1
ATOM 3124 N N . MET A 1 399 ? 1.276 11.648 -0.839 1 98.06 399 MET A N 1
ATOM 3125 C CA . MET A 1 399 ? 0.112 11.891 0.007 1 98.06 399 MET A CA 1
ATOM 3126 C C . MET A 1 399 ? -0.548 10.578 0.417 1 98.06 399 MET A C 1
ATOM 3128 O O . MET A 1 399 ? -0.378 9.562 -0.252 1 98.06 399 MET A O 1
ATOM 3132 N N . GLY A 1 400 ? -1.165 10.578 1.563 1 98.31 400 GLY A N 1
ATOM 3133 C CA . GLY A 1 400 ? -2.066 9.492 1.899 1 98.31 400 GLY A CA 1
ATOM 3134 C C . GLY A 1 400 ? -3.465 9.68 1.341 1 98.31 400 GLY A C 1
ATOM 3135 O O . GLY A 1 400 ? -3.984 10.797 1.315 1 98.31 400 GLY A O 1
ATOM 3136 N N . GLU A 1 401 ? -4.055 8.617 0.92 1 98.12 401 GLU A N 1
ATOM 3137 C CA . GLU A 1 401 ? -5.395 8.664 0.333 1 98.12 401 GLU A CA 1
ATOM 3138 C C . GLU A 1 401 ? -6.406 9.25 1.311 1 98.12 401 GLU A C 1
ATOM 3140 O O . GLU A 1 401 ? -7.297 10 0.91 1 98.12 401 GLU A O 1
ATOM 3145 N N . PHE A 1 402 ? -6.203 8.969 2.562 1 98.31 402 PHE A N 1
ATOM 3146 C CA . PHE A 1 402 ? -7.16 9.406 3.568 1 98.31 402 PHE A CA 1
ATOM 3147 C C . PHE A 1 402 ? -6.531 10.43 4.504 1 98.31 402 PHE A C 1
ATOM 3149 O O . PHE A 1 402 ? -6.957 10.578 5.652 1 98.31 402 PHE A O 1
ATOM 3156 N N . ASP A 1 403 ? -5.473 11.023 4.039 1 98.5 403 ASP A N 1
ATOM 3157 C CA . ASP A 1 403 ? -4.867 12.164 4.723 1 98.5 403 ASP A CA 1
ATOM 3158 C C . ASP A 1 403 ? -5.801 13.375 4.699 1 98.5 403 ASP A C 1
ATOM 3160 O O . ASP A 1 403 ? -6.172 13.859 3.631 1 98.5 403 ASP A O 1
ATOM 3164 N N . PRO A 1 404 ? -6.148 13.883 5.875 1 98.31 404 PRO A N 1
ATOM 3165 C CA . PRO A 1 404 ? -6.988 15.086 5.867 1 98.31 404 PRO A CA 1
ATOM 3166 C C . PRO A 1 404 ? -6.363 16.234 5.09 1 98.31 404 PRO A C 1
ATOM 3168 O O . PRO A 1 404 ? -7.082 17.047 4.484 1 98.31 404 PRO A O 1
ATOM 3171 N N . TRP A 1 405 ? -5.074 16.234 5.047 1 98.69 405 TRP A N 1
ATOM 3172 C CA . TRP A 1 405 ? -4.379 17.359 4.422 1 98.69 405 TRP A CA 1
ATOM 3173 C C . TRP A 1 405 ? -4.266 17.156 2.912 1 98.69 405 TRP A C 1
ATOM 3175 O O . TRP A 1 405 ? -3.855 18.062 2.188 1 98.69 405 TRP A O 1
ATOM 3185 N N . ARG A 1 406 ? -4.676 15.961 2.402 1 98.5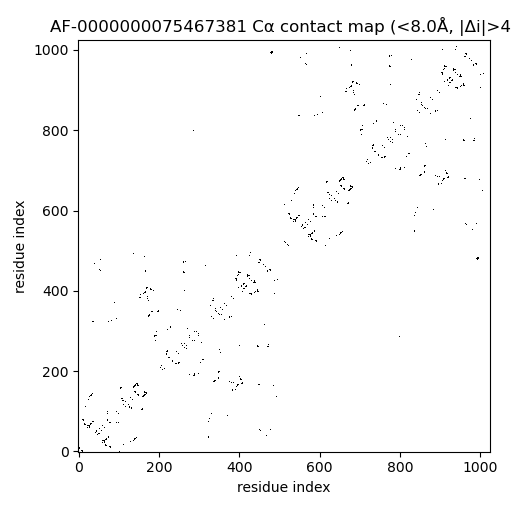6 406 ARG A N 1
ATOM 3186 C CA . ARG A 1 406 ? -4.723 15.758 0.958 1 98.56 406 ARG A CA 1
ATOM 3187 C C . ARG A 1 406 ? -5.602 16.812 0.287 1 98.56 406 ARG A C 1
ATOM 3189 O O . ARG A 1 406 ? -5.316 17.25 -0.832 1 98.56 406 ARG A O 1
ATOM 3196 N N . THR A 1 407 ? -6.609 17.344 1.019 1 98.38 407 THR A N 1
ATOM 3197 C CA . THR A 1 407 ? -7.57 18.312 0.492 1 98.38 407 THR A CA 1
ATOM 3198 C C . THR A 1 407 ? -6.867 19.594 0.076 1 98.38 407 THR A C 1
ATOM 3200 O O . THR A 1 407 ? -7.367 20.328 -0.779 1 98.38 407 THR A O 1
ATOM 3203 N N . MET A 1 408 ? -5.699 19.875 0.67 1 98.81 408 MET A N 1
ATOM 3204 C CA . MET A 1 408 ? -4.957 21.094 0.357 1 98.81 408 MET A CA 1
ATOM 3205 C C . MET A 1 408 ? -3.658 20.781 -0.37 1 98.81 408 MET A C 1
ATOM 3207 O O . MET A 1 408 ? -2.803 21.641 -0.543 1 98.81 408 MET A O 1
ATOM 3211 N N . GLY A 1 409 ? -3.441 19.516 -0.749 1 98.75 409 GLY A N 1
ATOM 3212 C CA . GLY A 1 409 ? -2.281 19.078 -1.515 1 98.75 409 GLY A CA 1
ATOM 3213 C C . GLY A 1 409 ? -2.561 18.969 -3.002 1 98.75 409 GLY A C 1
ATOM 3214 O O . GLY A 1 409 ? -3.691 19.172 -3.445 1 98.75 409 GLY A O 1
ATOM 3215 N N . LEU A 1 410 ? -1.598 18.578 -3.756 1 98.69 410 LEU A N 1
ATOM 3216 C CA . LEU A 1 410 ? -1.723 18.516 -5.207 1 98.69 410 LEU A CA 1
ATOM 3217 C C . LEU A 1 410 ? -2.711 17.422 -5.617 1 98.69 410 LEU A C 1
ATOM 3219 O O . LEU A 1 410 ? -3.359 17.531 -6.66 1 98.69 410 LEU A O 1
ATOM 3223 N N . ALA A 1 411 ? -2.893 16.438 -4.781 1 98.5 411 ALA A N 1
ATOM 3224 C CA . ALA A 1 411 ? -3.762 15.312 -5.117 1 98.5 411 ALA A CA 1
ATOM 3225 C C . ALA A 1 411 ? -5.18 15.539 -4.602 1 98.5 411 ALA A C 1
ATOM 3227 O O . ALA A 1 411 ? -5.941 14.586 -4.418 1 98.5 411 ALA A O 1
ATOM 3228 N N . SER A 1 412 ? -5.523 16.75 -4.32 1 98.62 412 SER A N 1
ATOM 3229 C CA . SER A 1 412 ? -6.855 17.062 -3.811 1 98.62 412 SER A CA 1
ATOM 3230 C C . SER A 1 412 ? -7.941 16.625 -4.789 1 98.62 412 SER A C 1
ATOM 3232 O O . SER A 1 412 ? -7.793 16.781 -6 1 98.62 412 SER A O 1
ATOM 3234 N N . ILE A 1 413 ? -9.023 16.109 -4.219 1 97.81 413 ILE A N 1
ATOM 3235 C CA . ILE A 1 413 ? -10.164 15.695 -5.023 1 97.81 413 ILE A CA 1
ATOM 3236 C C . ILE A 1 413 ? -11.375 16.562 -4.691 1 97.81 413 ILE A C 1
ATOM 3238 O O . ILE A 1 413 ? -12.508 16.219 -5.02 1 97.81 413 ILE A O 1
ATOM 3242 N N . GLU A 1 414 ? -11.117 17.641 -3.932 1 97.12 414 GLU A N 1
ATOM 3243 C CA . GLU A 1 414 ? -12.195 18.531 -3.535 1 97.12 414 GLU A CA 1
ATOM 3244 C C . GLU A 1 414 ? -12.742 19.297 -4.734 1 97.12 414 GLU A C 1
ATOM 3246 O O . GLU A 1 414 ? -12.023 19.547 -5.703 1 97.12 414 GLU A O 1
ATOM 3251 N N . ASP A 1 415 ? -13.992 19.781 -4.656 1 95.75 415 ASP A N 1
ATOM 3252 C CA . ASP A 1 415 ? -14.695 20.391 -5.777 1 95.75 415 ASP A CA 1
ATOM 3253 C C . ASP A 1 415 ? -13.984 21.641 -6.262 1 95.75 415 ASP A C 1
ATOM 3255 O O . ASP A 1 415 ? -14 21.953 -7.453 1 95.75 415 ASP A O 1
ATOM 3259 N N . ASN A 1 416 ? -13.414 22.344 -5.383 1 96.75 416 ASN A N 1
ATOM 3260 C CA . ASN A 1 416 ? -12.789 23.609 -5.75 1 96.75 416 ASN A CA 1
ATOM 3261 C C . ASN A 1 416 ? -11.336 23.422 -6.16 1 96.75 416 ASN A C 1
ATOM 3263 O O . ASN A 1 416 ? -10.648 24.375 -6.523 1 96.75 416 ASN A O 1
ATOM 3267 N N . SER A 1 417 ? -10.742 22.234 -6.121 1 98 417 SER A N 1
ATOM 3268 C CA . SER A 1 417 ? -9.359 21.969 -6.492 1 98 417 SER A CA 1
ATOM 3269 C C . SER A 1 417 ? -9.242 21.656 -7.98 1 98 417 SER A C 1
ATOM 3271 O O . SER A 1 417 ? -10.242 21.375 -8.648 1 98 417 SER A O 1
ATOM 3273 N N . PRO A 1 418 ? -8.062 21.641 -8.57 1 98.19 418 PRO A N 1
ATOM 3274 C CA . PRO A 1 418 ? -7.891 21.359 -9.992 1 98.19 418 PRO A CA 1
ATOM 3275 C C . PRO A 1 418 ? -7.902 19.859 -10.305 1 98.19 418 PRO A C 1
ATOM 3277 O O . PRO A 1 418 ? -7.824 19.469 -11.469 1 98.19 418 PRO A O 1
ATOM 3280 N N . HIS A 1 419 ? -7.961 19 -9.375 1 97.94 419 HIS A N 1
ATOM 3281 C CA . HIS A 1 419 ? -8.008 17.547 -9.57 1 97.94 419 HIS A CA 1
ATOM 3282 C C . HIS A 1 419 ? -6.805 17.062 -10.359 1 97.94 419 HIS A C 1
ATOM 3284 O O . HIS A 1 419 ? -6.957 16.359 -11.359 1 97.94 419 HIS A O 1
ATOM 3290 N N . ARG A 1 420 ? -5.633 17.453 -9.844 1 97.81 420 ARG A N 1
ATOM 3291 C CA . ARG A 1 420 ? -4.398 17.016 -10.484 1 97.81 420 ARG A CA 1
ATOM 3292 C C . ARG A 1 420 ? -4.164 15.523 -10.281 1 97.81 420 ARG A C 1
ATOM 3294 O O . ARG A 1 420 ? -4.727 14.922 -9.359 1 97.81 420 ARG A O 1
ATOM 3301 N N . LEU A 1 421 ? -3.35 14.914 -11.172 1 95.62 421 LEU A N 1
ATOM 3302 C CA . LEU A 1 421 ? -3.131 13.469 -11.172 1 95.62 421 LEU A CA 1
ATOM 3303 C C . LEU A 1 421 ? -1.68 13.141 -10.844 1 95.62 421 LEU A C 1
ATOM 3305 O O . LEU A 1 421 ? -0.764 13.586 -11.539 1 95.62 421 LEU A O 1
ATOM 3309 N N . PRO A 1 422 ? -1.465 12.383 -9.773 1 97.81 422 PRO A N 1
ATOM 3310 C CA . PRO A 1 422 ? -0.092 11.945 -9.508 1 97.81 422 PRO A CA 1
ATOM 3311 C C . PRO A 1 422 ? 0.43 10.969 -10.555 1 97.81 422 PRO A C 1
ATOM 3313 O O . PRO A 1 422 ? -0.332 10.141 -11.07 1 97.81 422 PRO A O 1
ATOM 3316 N N . SER A 1 423 ? 1.644 11.062 -10.945 1 97.94 423 SER A N 1
ATOM 3317 C CA . SER A 1 423 ? 2.342 10.141 -11.828 1 97.94 423 SER A CA 1
ATOM 3318 C C . SER A 1 423 ? 3.652 9.664 -11.211 1 97.94 423 SER A C 1
ATOM 3320 O O . SER A 1 423 ? 4.414 10.469 -10.672 1 97.94 423 SER A O 1
ATOM 3322 N N . VAL A 1 424 ? 3.906 8.344 -11.281 1 98.12 424 VAL A N 1
ATOM 3323 C CA . VAL A 1 424 ? 5.141 7.801 -10.719 1 98.12 424 VAL A CA 1
ATOM 3324 C C . VAL A 1 424 ? 6.238 7.82 -11.781 1 98.12 424 VAL A C 1
ATOM 3326 O O . VAL A 1 424 ? 7.363 7.375 -11.523 1 98.12 424 VAL A O 1
ATOM 3329 N N . VAL A 1 425 ? 5.973 8.336 -12.977 1 97.75 425 VAL A N 1
ATOM 3330 C CA . VAL A 1 425 ? 6.996 8.477 -14.008 1 97.75 425 VAL A CA 1
ATOM 3331 C C . VAL A 1 425 ? 7.98 9.578 -13.609 1 97.75 425 VAL A C 1
ATOM 3333 O O . VAL A 1 425 ? 7.586 10.734 -13.445 1 97.75 425 VAL A O 1
ATOM 3336 N N . VAL A 1 426 ? 9.219 9.242 -13.438 1 97.88 426 VAL A N 1
ATOM 3337 C CA . VAL A 1 426 ? 10.242 10.195 -13.023 1 97.88 426 VAL A CA 1
ATOM 3338 C C . VAL A 1 426 ? 10.477 11.211 -14.141 1 97.88 426 VAL A C 1
ATOM 3340 O O . VAL A 1 426 ? 10.867 10.844 -15.25 1 97.88 426 VAL A O 1
ATOM 3343 N N . PRO A 1 427 ? 10.242 12.5 -13.852 1 98.12 427 PRO A N 1
ATOM 3344 C CA . PRO A 1 427 ? 10.555 13.508 -14.867 1 98.12 427 PRO A CA 1
ATOM 3345 C C . PRO A 1 427 ? 12.055 13.641 -15.125 1 98.12 427 PRO A C 1
ATOM 3347 O O . PRO A 1 427 ? 12.867 13.289 -14.266 1 98.12 427 PRO A O 1
ATOM 3350 N N . ARG A 1 428 ? 12.422 14.172 -16.312 1 96.69 428 ARG A N 1
ATOM 3351 C CA . ARG A 1 428 ? 13.812 14.516 -16.594 1 96.69 428 ARG A CA 1
ATOM 3352 C C . ARG A 1 428 ? 14.305 15.609 -15.648 1 96.69 428 ARG A C 1
ATOM 3354 O O . ARG A 1 428 ? 13.508 16.406 -15.148 1 96.69 428 ARG A O 1
ATOM 3361 N N . CYS A 1 429 ? 15.547 15.586 -15.445 1 96.94 429 CYS A N 1
ATOM 3362 C CA . CYS A 1 429 ? 16.188 16.547 -14.555 1 96.94 429 CYS A CA 1
ATOM 3363 C C . CYS A 1 429 ? 15.836 17.969 -14.953 1 96.94 429 CYS A C 1
ATOM 3365 O O . CYS A 1 429 ? 15.953 18.344 -16.125 1 96.94 429 CYS A O 1
ATOM 3367 N N . ASN A 1 430 ? 15.359 18.734 -14.016 1 96.81 430 ASN A N 1
ATOM 3368 C CA . ASN A 1 430 ? 15.062 20.156 -14.141 1 96.81 430 ASN A CA 1
ATOM 3369 C C . ASN A 1 430 ? 13.914 20.406 -15.109 1 96.81 430 ASN A C 1
ATOM 3371 O O . ASN A 1 430 ? 13.789 21.5 -15.68 1 96.81 430 ASN A O 1
ATOM 3375 N N . GLU A 1 431 ? 13.117 19.406 -15.32 1 96.75 431 GLU A N 1
ATOM 3376 C CA . GLU A 1 431 ? 11.914 19.547 -16.125 1 96.75 431 GLU A CA 1
ATOM 3377 C C . GLU A 1 431 ? 10.656 19.359 -15.281 1 96.75 431 GLU A C 1
ATOM 3379 O O . GLU A 1 431 ? 10.523 18.359 -14.57 1 96.75 431 GLU A O 1
ATOM 3384 N N . ALA A 1 432 ? 9.828 20.297 -15.336 1 96.12 432 ALA A N 1
ATOM 3385 C CA . ALA A 1 432 ? 8.547 20.203 -14.633 1 96.12 432 ALA A CA 1
ATOM 3386 C C . ALA A 1 432 ? 7.645 19.156 -15.273 1 96.12 432 ALA A C 1
ATOM 3388 O O . ALA A 1 432 ? 7.613 19.016 -16.5 1 96.12 432 ALA A O 1
ATOM 3389 N N . PRO A 1 433 ? 6.918 18.422 -14.5 1 95.88 433 PRO A N 1
ATOM 3390 C CA . PRO A 1 433 ? 5.926 17.5 -15.086 1 95.88 433 PRO A CA 1
ATOM 3391 C C . PRO A 1 433 ? 4.844 18.234 -15.867 1 95.88 433 PRO A C 1
ATOM 3393 O O . PRO A 1 433 ? 4.551 19.406 -15.586 1 95.88 433 PRO A O 1
ATOM 3396 N N . ALA A 1 434 ? 4.277 17.547 -16.797 1 94.06 434 ALA A N 1
ATOM 3397 C CA . ALA A 1 434 ? 3.23 18.156 -17.609 1 94.06 434 ALA A CA 1
ATOM 3398 C C . ALA A 1 434 ? 1.927 18.281 -16.828 1 94.06 434 ALA A C 1
ATOM 3400 O O . ALA A 1 434 ? 1.462 17.312 -16.219 1 94.06 434 ALA A O 1
ATOM 3401 N N . TYR A 1 435 ? 1.427 19.484 -16.828 1 94 435 TYR A N 1
ATOM 3402 C CA . TYR A 1 435 ? 0.118 19.719 -16.234 1 94 435 TYR A CA 1
ATOM 3403 C C . TYR A 1 435 ? -0.975 18.984 -17 1 94 435 TYR A C 1
ATOM 3405 O O . TYR A 1 435 ? -0.96 18.953 -18.234 1 94 435 TYR A O 1
ATOM 3413 N N . PRO A 1 436 ? -1.917 18.281 -16.328 1 96.56 436 PRO A N 1
ATOM 3414 C CA . PRO A 1 436 ? -2.262 18.438 -14.914 1 96.56 436 PRO A CA 1
ATOM 3415 C C . PRO A 1 436 ? -1.566 17.406 -14.023 1 96.56 436 PRO A C 1
ATOM 3417 O O . PRO A 1 436 ? -1.844 17.328 -12.828 1 96.56 436 PRO A O 1
ATOM 3420 N N . SER A 1 437 ? -0.663 16.625 -14.586 1 97.19 437 SER A N 1
ATOM 3421 C CA . SER A 1 437 ? 0.026 15.625 -13.789 1 97.19 437 SER A CA 1
ATOM 3422 C C . SER A 1 437 ? 1.119 16.25 -12.93 1 97.19 437 SER A C 1
ATOM 3424 O O . SER A 1 437 ? 1.533 17.391 -13.172 1 97.19 437 SER A O 1
ATOM 3426 N N . PHE A 1 438 ? 1.504 15.648 -11.914 1 98.56 438 PHE A N 1
ATOM 3427 C CA . PHE A 1 438 ? 2.684 15.953 -11.117 1 98.56 438 PHE A CA 1
ATOM 3428 C C . PHE A 1 438 ? 3.408 14.68 -10.711 1 98.56 438 PHE A C 1
ATOM 3430 O O . PHE A 1 438 ? 2.824 13.594 -10.719 1 98.56 438 PHE A O 1
ATOM 3437 N N . PHE A 1 439 ? 4.688 14.758 -10.5 1 98.75 439 PHE A N 1
ATOM 3438 C CA . PHE A 1 439 ? 5.457 13.602 -10.055 1 98.75 439 PHE A CA 1
ATOM 3439 C C . PHE A 1 439 ? 5.141 13.273 -8.602 1 98.75 439 PHE A C 1
ATOM 3441 O O . PHE A 1 439 ? 5.398 14.078 -7.703 1 98.75 439 PHE A O 1
ATOM 3448 N N . GLY A 1 440 ? 4.492 12.156 -8.414 1 98.56 440 GLY A N 1
ATOM 3449 C CA . GLY A 1 440 ? 4.094 11.82 -7.055 1 98.56 440 GLY A CA 1
ATOM 3450 C C . GLY A 1 440 ? 3.342 10.508 -6.961 1 98.56 440 GLY A C 1
ATOM 3451 O O . GLY A 1 440 ? 3.227 9.781 -7.945 1 98.56 440 GLY A O 1
ATOM 3452 N N . LEU A 1 441 ? 2.98 10.164 -5.742 1 98.5 441 LEU A N 1
ATOM 3453 C CA . LEU A 1 441 ? 2.305 8.914 -5.406 1 98.5 441 LEU A CA 1
ATOM 3454 C C . LEU A 1 441 ? 1.304 9.133 -4.273 1 98.5 441 LEU A C 1
ATOM 3456 O O . LEU A 1 441 ? 1.611 9.805 -3.285 1 98.5 441 LEU A O 1
ATOM 3460 N N . THR A 1 442 ? 0.061 8.711 -4.449 1 98.31 442 THR A N 1
ATOM 3461 C CA . THR A 1 442 ? -0.907 8.625 -3.363 1 98.31 442 THR A CA 1
ATOM 3462 C C . THR A 1 442 ? -0.893 7.238 -2.729 1 98.31 442 THR A C 1
ATOM 3464 O O . THR A 1 442 ? -1.266 6.254 -3.369 1 98.31 442 THR A O 1
ATOM 3467 N N . HIS A 1 443 ? -0.422 7.117 -1.513 1 98.31 443 HIS A N 1
ATOM 3468 C CA . HIS A 1 443 ? -0.411 5.844 -0.801 1 98.31 443 HIS A CA 1
ATOM 3469 C C . HIS A 1 443 ? -1.827 5.387 -0.465 1 98.31 443 HIS A C 1
ATOM 3471 O O . HIS A 1 443 ? -2.568 6.098 0.214 1 98.31 443 HIS A O 1
ATOM 3477 N N . ALA A 1 444 ? -2.172 4.215 -0.923 1 96.62 444 ALA A N 1
ATOM 3478 C CA . ALA A 1 444 ? -3.525 3.686 -0.772 1 96.62 444 ALA A CA 1
ATOM 3479 C C . ALA A 1 444 ? -3.861 3.445 0.697 1 96.62 444 ALA A C 1
ATOM 3481 O O . ALA A 1 444 ? -3.084 2.818 1.422 1 96.62 444 ALA A O 1
ATOM 3482 N N . ASN A 1 445 ? -4.973 4 1.14 1 95.88 445 ASN A N 1
ATOM 3483 C CA . ASN A 1 445 ? -5.543 3.805 2.469 1 95.88 445 ASN A CA 1
ATOM 3484 C C . ASN A 1 445 ? -4.625 4.355 3.557 1 95.88 445 ASN A C 1
ATOM 3486 O O . ASN A 1 445 ? -4.648 3.883 4.695 1 95.88 445 ASN A O 1
ATOM 3490 N N . MET A 1 446 ? -3.746 5.266 3.189 1 97.94 446 MET A N 1
ATOM 3491 C CA . MET A 1 446 ? -2.787 5.789 4.16 1 97.94 446 MET A CA 1
ATOM 3492 C C . MET A 1 446 ? -3.18 7.195 4.609 1 97.94 446 MET A C 1
ATOM 3494 O O . MET A 1 446 ? -4.082 7.805 4.035 1 97.94 446 MET A O 1
ATOM 3498 N N . VAL A 1 447 ? -2.445 7.621 5.641 1 97.94 447 VAL A N 1
ATOM 3499 C CA . VAL A 1 447 ? -2.783 8.883 6.293 1 97.94 447 VAL A CA 1
ATOM 3500 C C . VAL A 1 447 ? -1.588 9.836 6.234 1 97.94 447 VAL A C 1
ATOM 3502 O O . VAL A 1 447 ? -0.774 9.758 5.309 1 97.94 447 VAL A O 1
ATOM 3505 N N . HIS A 1 448 ? -1.518 10.766 7.172 1 98.06 448 HIS A N 1
ATOM 3506 C CA . HIS A 1 448 ? -0.632 11.93 7.145 1 98.06 448 HIS A CA 1
ATOM 3507 C C . HIS A 1 448 ? 0.818 11.516 7.375 1 98.06 448 HIS A C 1
ATOM 3509 O O . HIS A 1 448 ? 1.126 10.836 8.359 1 98.06 448 HIS A O 1
ATOM 3515 N N . VAL A 1 449 ? 1.733 11.805 6.43 1 98 449 VAL A N 1
ATOM 3516 C CA . VAL A 1 449 ? 3.184 11.648 6.469 1 98 449 VAL A CA 1
ATOM 3517 C C . VAL A 1 449 ? 3.539 10.219 6.879 1 98 449 VAL A C 1
ATOM 3519 O O . VAL A 1 449 ? 4.293 10.008 7.832 1 98 449 VAL A O 1
ATOM 3522 N N . SER A 1 450 ? 3.084 9.289 6.125 1 96.62 450 SER A N 1
ATOM 3523 C CA . SER A 1 450 ? 3.244 7.875 6.449 1 96.62 450 SER A CA 1
ATOM 3524 C C . SER A 1 450 ? 4.539 7.316 5.867 1 96.62 450 SER A C 1
ATOM 3526 O O . SER A 1 450 ? 4.871 6.148 6.086 1 96.62 450 SER A O 1
ATOM 3528 N N . ASP A 1 451 ? 5.371 8.109 5.25 1 98.38 451 ASP A N 1
ATOM 3529 C CA . ASP A 1 451 ? 6.332 7.48 4.348 1 98.38 451 ASP A CA 1
ATOM 3530 C C . ASP A 1 451 ? 7.746 8 4.605 1 98.38 451 ASP A C 1
ATOM 3532 O O . ASP A 1 451 ? 8.672 7.691 3.857 1 98.38 451 ASP A O 1
ATOM 3536 N N . LEU A 1 452 ? 7.996 8.812 5.668 1 98.38 452 LEU A N 1
ATOM 3537 C CA . LEU A 1 452 ? 9.328 9.383 5.832 1 98.38 452 LEU A CA 1
ATOM 3538 C C . LEU A 1 452 ? 10.141 8.594 6.852 1 98.38 452 LEU A C 1
ATOM 3540 O O . LEU A 1 452 ? 11.336 8.844 7.031 1 98.38 452 LEU A O 1
ATOM 3544 N N . ARG A 1 453 ? 9.492 7.688 7.512 1 97.19 453 ARG A N 1
ATOM 3545 C CA . ARG A 1 453 ? 10.141 6.801 8.469 1 97.19 453 ARG A CA 1
ATOM 3546 C C . ARG A 1 453 ? 9.391 5.48 8.594 1 97.19 453 ARG A C 1
ATOM 3548 O O . ARG A 1 453 ? 8.219 5.391 8.211 1 97.19 453 ARG A O 1
ATOM 3555 N N . VAL A 1 454 ? 10.07 4.457 9.102 1 97.31 454 VAL A N 1
ATOM 3556 C CA . VAL A 1 454 ? 9.422 3.174 9.359 1 97.31 454 VAL A CA 1
ATOM 3557 C C . VAL A 1 454 ? 9.844 2.658 10.734 1 97.31 454 VAL A C 1
ATOM 3559 O O . VAL A 1 454 ? 11 2.779 11.125 1 97.31 454 VAL A O 1
ATOM 3562 N N . LEU A 1 455 ? 8.914 2.225 11.531 1 96.31 455 LEU A N 1
ATOM 3563 C CA . LEU A 1 455 ? 9.172 1.577 12.812 1 96.31 455 LEU A CA 1
ATOM 3564 C C . LEU A 1 455 ? 9.453 0.091 12.625 1 96.31 455 LEU A C 1
ATOM 3566 O O . LEU A 1 455 ? 8.656 -0.625 12.016 1 96.31 455 LEU A O 1
ATOM 3570 N N . LEU A 1 456 ? 10.562 -0.429 13.078 1 96.31 456 LEU A N 1
ATOM 3571 C CA . LEU A 1 456 ? 10.938 -1.829 12.922 1 96.31 456 LEU A CA 1
ATOM 3572 C C . LEU A 1 456 ? 10.797 -2.582 14.242 1 96.31 456 LEU A C 1
ATOM 3574 O O . LEU A 1 456 ? 10.57 -3.795 14.25 1 96.31 456 LEU A O 1
ATOM 3578 N N . THR A 1 457 ? 11.023 -1.935 15.352 1 94.12 457 THR A N 1
ATOM 3579 C CA . THR A 1 457 ? 10.836 -2.496 16.688 1 94.12 457 THR A CA 1
ATOM 3580 C C . THR A 1 457 ? 9.93 -1.604 17.531 1 94.12 457 THR A C 1
ATOM 3582 O O . THR A 1 457 ? 9.797 -0.408 17.25 1 94.12 457 THR A O 1
ATOM 3585 N N . PRO A 1 458 ? 9.344 -2.178 18.5 1 90.62 458 PRO A N 1
ATOM 3586 C CA . PRO A 1 458 ? 8.43 -1.382 19.344 1 90.62 458 PRO A CA 1
ATOM 3587 C C . PRO A 1 458 ? 9.109 -0.163 19.953 1 90.62 458 PRO A C 1
ATOM 3589 O O . PRO A 1 458 ? 10.305 -0.205 20.25 1 90.62 458 PRO A O 1
ATOM 3592 N N . ASP A 1 459 ? 8.375 0.865 20 1 91.75 459 ASP A N 1
ATOM 3593 C CA . ASP A 1 459 ? 8.812 2.135 20.562 1 91.75 459 ASP A CA 1
ATOM 3594 C C . ASP A 1 459 ? 7.707 2.76 21.422 1 91.75 459 ASP A C 1
ATOM 3596 O O . ASP A 1 459 ? 6.594 2.975 20.938 1 91.75 459 ASP A O 1
ATOM 3600 N N . SER A 1 460 ? 7.996 3.143 22.625 1 88.56 460 SER A N 1
ATOM 3601 C CA . SER A 1 460 ? 6.996 3.672 23.547 1 88.56 460 SER A CA 1
ATOM 3602 C C . SER A 1 460 ? 6.457 5.016 23.078 1 88.56 460 SER A C 1
ATOM 3604 O O . SER A 1 460 ? 5.324 5.387 23.391 1 88.56 460 SER A O 1
ATOM 3606 N N . ASN A 1 461 ? 7.277 5.715 22.297 1 88.56 461 ASN A N 1
ATOM 3607 C CA . ASN A 1 461 ? 6.848 7.02 21.812 1 88.56 461 ASN A CA 1
ATOM 3608 C C . ASN A 1 461 ? 5.906 6.891 20.625 1 88.56 461 ASN A C 1
ATOM 3610 O O . ASN A 1 461 ? 5.324 7.883 20.172 1 88.56 461 ASN A O 1
ATOM 3614 N N . HIS A 1 462 ? 5.734 5.715 20.094 1 88.31 462 HIS A N 1
ATOM 3615 C CA . HIS A 1 462 ? 4.836 5.465 18.969 1 88.31 462 HIS A CA 1
ATOM 3616 C C . HIS A 1 462 ? 3.812 4.387 19.312 1 88.31 462 HIS A C 1
ATOM 3618 O O . HIS A 1 462 ? 3.523 3.514 18.5 1 88.31 462 HIS A O 1
ATOM 3624 N N . SER A 1 463 ? 3.4 4.336 20.578 1 83.88 463 SER A N 1
ATOM 3625 C CA . SER A 1 463 ? 2.361 3.441 21.078 1 83.88 463 SER A CA 1
ATOM 3626 C C . SER A 1 463 ? 1.178 4.227 21.625 1 83.88 463 SER A C 1
ATOM 3628 O O . SER A 1 463 ? 1.295 5.422 21.906 1 83.88 463 SER A O 1
ATOM 3630 N N . ASP A 1 464 ? 0.036 3.682 21.609 1 81.88 464 ASP A N 1
ATOM 3631 C CA . ASP A 1 464 ? -1.158 4.254 22.219 1 81.88 464 ASP A CA 1
ATOM 3632 C C . ASP A 1 464 ? -1.485 5.621 21.625 1 81.88 464 ASP A C 1
ATOM 3634 O O . ASP A 1 464 ? -1.669 6.598 22.344 1 81.88 464 ASP A O 1
ATOM 3638 N N . PHE A 1 465 ? -1.387 5.73 20.312 1 85.38 465 PHE A N 1
ATOM 3639 C CA . PHE A 1 465 ? -1.751 6.902 19.531 1 85.38 465 PHE A CA 1
ATOM 3640 C C . PHE A 1 465 ? -0.765 8.039 19.75 1 85.38 465 PHE A C 1
ATOM 3642 O O . PHE A 1 465 ? -1.079 9.203 19.5 1 85.38 465 PHE A O 1
ATOM 3649 N N . ARG A 1 466 ? 0.403 7.734 20.422 1 85.19 466 ARG A N 1
ATOM 3650 C CA . ARG A 1 466 ? 1.509 8.68 20.484 1 85.19 466 ARG A CA 1
ATOM 3651 C C . ARG A 1 466 ? 2.396 8.578 19.25 1 85.19 466 ARG A C 1
ATOM 3653 O O . ARG A 1 466 ? 2.646 7.477 18.75 1 85.19 466 ARG A O 1
ATOM 3660 N N . THR A 1 467 ? 2.832 9.672 18.781 1 86.12 467 THR A N 1
ATOM 3661 C CA . THR A 1 467 ? 3.793 9.68 17.688 1 86.12 467 THR A CA 1
ATOM 3662 C C . THR A 1 467 ? 4.695 10.906 17.781 1 86.12 467 THR A C 1
ATOM 3664 O O . THR A 1 467 ? 4.262 11.977 18.219 1 86.12 467 THR A O 1
ATOM 3667 N N . VAL A 1 468 ? 5.906 10.734 17.406 1 84.12 468 VAL A N 1
ATOM 3668 C CA . VAL A 1 468 ? 6.871 11.828 17.312 1 84.12 468 VAL A CA 1
ATOM 3669 C C . VAL A 1 468 ? 7.219 12.094 15.852 1 84.12 468 VAL A C 1
ATOM 3671 O O . VAL A 1 468 ? 7.469 11.156 15.086 1 84.12 468 VAL A O 1
ATOM 3674 N N . GLY A 1 469 ? 7.25 13.383 15.406 1 82.81 469 GLY A N 1
ATOM 3675 C CA . GLY A 1 469 ? 7.863 13.797 14.156 1 82.81 469 GLY A CA 1
ATOM 3676 C C . GLY A 1 469 ? 6.992 13.523 12.938 1 82.81 469 GLY A C 1
ATOM 3677 O O . GLY A 1 469 ? 7.488 13.078 11.906 1 82.81 469 GLY A O 1
ATOM 3678 N N . PHE A 1 470 ? 5.699 13.82 12.805 1 86.44 470 PHE A N 1
ATOM 3679 C CA . PHE A 1 470 ? 4.82 13.648 11.656 1 86.44 470 PHE A CA 1
ATOM 3680 C C . PHE A 1 470 ? 4.875 12.211 11.148 1 86.44 470 PHE A C 1
ATOM 3682 O O . PHE A 1 470 ? 5.344 11.953 10.039 1 86.44 470 PHE A O 1
ATOM 3689 N N . TYR A 1 471 ? 4.496 11.406 11.867 1 92.06 471 TYR A N 1
ATOM 3690 C CA . TYR A 1 471 ? 4.668 10 11.523 1 92.06 471 TYR A CA 1
ATOM 3691 C C . TYR A 1 471 ? 3.416 9.203 11.859 1 92.06 471 TYR A C 1
ATOM 3693 O O . TYR A 1 471 ? 2.75 9.469 12.859 1 92.06 471 TYR A O 1
ATOM 3701 N N . SER A 1 472 ? 3.133 8.273 10.961 1 94.06 472 SER A N 1
ATOM 3702 C CA . SER A 1 472 ? 2.088 7.301 11.25 1 94.06 472 SER A CA 1
ATOM 3703 C C . SER A 1 472 ? 2.664 5.891 11.359 1 94.06 472 SER A C 1
ATOM 3705 O O . SER A 1 472 ? 3.363 5.43 10.453 1 94.06 472 SER A O 1
ATOM 3707 N N . PRO A 1 473 ? 2.389 5.148 12.43 1 92.62 473 PRO A N 1
ATOM 3708 C CA . PRO A 1 473 ? 2.908 3.789 12.602 1 92.62 473 PRO A CA 1
ATOM 3709 C C . PRO A 1 473 ? 1.967 2.723 12.047 1 92.62 473 PRO A C 1
ATOM 3711 O O . PRO A 1 473 ? 2.193 1.526 12.25 1 92.62 473 PRO A O 1
ATOM 3714 N N . VAL A 1 474 ? 0.839 3.137 11.328 1 93.56 474 VAL A N 1
ATOM 3715 C CA . VAL A 1 474 ? -0.243 2.207 11.023 1 93.56 474 VAL A CA 1
ATOM 3716 C C . VAL A 1 474 ? 0.194 1.249 9.922 1 93.56 474 VAL A C 1
ATOM 3718 O O . VAL A 1 474 ? -0.412 0.191 9.734 1 93.56 474 VAL A O 1
ATOM 3721 N N . SER A 1 475 ? 1.196 1.571 9.156 1 95.44 475 SER A N 1
ATOM 3722 C CA . SER A 1 475 ? 1.729 0.704 8.109 1 95.44 475 SER A CA 1
ATOM 3723 C C . SER A 1 475 ? 3.215 0.963 7.879 1 95.44 475 SER A C 1
ATOM 3725 O O . SER A 1 475 ? 3.689 2.084 8.062 1 95.44 475 SER A O 1
ATOM 3727 N N . GLN A 1 476 ? 3.924 0.004 7.484 1 96.75 476 GLN A N 1
ATOM 3728 C CA . GLN A 1 476 ? 5.348 0.139 7.199 1 96.75 476 GLN A CA 1
ATOM 3729 C C . GLN A 1 476 ? 5.59 0.361 5.711 1 96.75 476 GLN A C 1
ATOM 3731 O O . GLN A 1 476 ? 6.633 0.89 5.316 1 96.75 476 GLN A O 1
ATOM 3736 N N . GLU A 1 477 ? 4.688 -0 4.852 1 97.5 477 GLU A N 1
ATOM 3737 C CA . GLU A 1 477 ? 4.879 -0.166 3.416 1 97.5 477 GLU A CA 1
ATOM 3738 C C . GLU A 1 477 ? 5.148 1.174 2.736 1 97.5 477 GLU A C 1
ATOM 3740 O O . GLU A 1 477 ? 6.02 1.271 1.867 1 97.5 477 GLU A O 1
ATOM 3745 N N . PRO A 1 478 ? 4.449 2.316 3.176 1 98.31 478 PRO A N 1
ATOM 3746 C CA . PRO A 1 478 ? 4.633 3.578 2.457 1 98.31 478 PRO A CA 1
ATOM 3747 C C . PRO A 1 478 ? 6.078 4.078 2.51 1 98.31 478 PRO A C 1
ATOM 3749 O O . PRO A 1 478 ? 6.543 4.727 1.567 1 98.31 478 PRO A O 1
ATOM 3752 N N . PHE A 1 479 ? 6.801 3.736 3.605 1 98.69 479 PHE A N 1
ATOM 3753 C CA . PHE A 1 479 ? 8.203 4.133 3.721 1 98.69 479 PHE A CA 1
ATOM 3754 C C . PHE A 1 479 ? 9.016 3.59 2.553 1 98.69 479 PHE A C 1
ATOM 3756 O O . PHE A 1 479 ? 9.766 4.332 1.914 1 98.69 479 PHE A O 1
ATOM 3763 N N . TYR A 1 480 ? 8.812 2.336 2.254 1 98.81 480 TYR A N 1
ATOM 3764 C CA . TYR A 1 480 ? 9.602 1.667 1.229 1 98.81 480 TYR A CA 1
ATOM 3765 C C . TYR A 1 480 ? 9.211 2.145 -0.164 1 98.81 480 TYR A C 1
ATOM 3767 O O . TYR A 1 480 ? 10.07 2.357 -1.021 1 98.81 480 TYR A O 1
ATOM 3775 N N . SER A 1 481 ? 7.895 2.344 -0.434 1 98.69 481 SER A N 1
ATOM 3776 C CA . SER A 1 481 ? 7.48 2.809 -1.755 1 98.69 481 SER A CA 1
ATOM 3777 C C . SER A 1 481 ? 7.973 4.227 -2.02 1 98.69 481 SER A C 1
ATOM 3779 O O . SER A 1 481 ? 8.469 4.523 -3.109 1 98.69 481 SER A O 1
ATOM 3781 N N . GLY A 1 482 ? 7.832 5.121 -0.983 1 98.81 482 GLY A N 1
ATOM 3782 C CA . GLY A 1 482 ? 8.352 6.469 -1.14 1 98.81 482 GLY A CA 1
ATOM 3783 C C . GLY A 1 482 ? 9.852 6.504 -1.354 1 98.81 482 GLY A C 1
ATOM 3784 O O . GLY A 1 482 ? 10.344 7.242 -2.209 1 98.81 482 GLY A O 1
ATOM 3785 N N . LEU A 1 483 ? 10.602 5.688 -0.578 1 98.81 483 LEU A N 1
ATOM 3786 C CA . LEU A 1 483 ? 12.055 5.641 -0.657 1 98.81 483 LEU A CA 1
ATOM 3787 C C . LEU A 1 483 ? 12.508 5.211 -2.049 1 98.81 483 LEU A C 1
ATOM 3789 O O . LEU A 1 483 ? 13.359 5.867 -2.66 1 98.81 483 LEU A O 1
ATOM 3793 N N . ALA A 1 484 ? 11.891 4.145 -2.604 1 98.75 484 ALA A N 1
ATOM 3794 C CA . ALA A 1 484 ? 12.281 3.639 -3.916 1 98.75 484 ALA A CA 1
ATOM 3795 C C . ALA A 1 484 ? 12 4.668 -5.008 1 98.75 484 ALA A C 1
ATOM 3797 O O . ALA A 1 484 ? 12.828 4.883 -5.895 1 98.75 484 ALA A O 1
ATOM 3798 N N . LEU A 1 485 ? 10.844 5.227 -4.957 1 98.75 485 LEU A N 1
ATOM 3799 C CA . LEU A 1 485 ? 10.469 6.188 -5.988 1 98.75 485 LEU A CA 1
ATOM 3800 C C . LEU A 1 485 ? 11.398 7.395 -5.977 1 98.75 485 LEU A C 1
ATOM 3802 O O . LEU A 1 485 ? 11.828 7.859 -7.035 1 98.75 485 LEU A O 1
ATOM 3806 N N . PHE A 1 486 ? 11.727 7.906 -4.77 1 98.88 486 PHE A N 1
ATOM 3807 C CA . PHE A 1 486 ? 12.602 9.07 -4.695 1 98.88 486 PHE A CA 1
ATOM 3808 C C . PHE A 1 486 ? 14.031 8.703 -5.094 1 98.88 486 PHE A C 1
ATOM 3810 O O . PHE A 1 486 ? 14.734 9.508 -5.711 1 98.88 486 PHE A O 1
ATOM 3817 N N . GLU A 1 487 ? 14.492 7.496 -4.715 1 98.75 487 GLU A N 1
ATOM 3818 C CA . GLU A 1 487 ? 15.82 7.051 -5.133 1 98.75 487 GLU A CA 1
ATOM 3819 C C . GLU A 1 487 ? 15.914 6.957 -6.652 1 98.75 487 GLU A C 1
ATOM 3821 O O . GLU A 1 487 ? 16.922 7.336 -7.246 1 98.75 487 GLU A O 1
ATOM 3826 N N . LEU A 1 488 ? 14.859 6.402 -7.297 1 98.44 488 LEU A N 1
ATOM 3827 C CA . LEU A 1 488 ? 14.836 6.363 -8.75 1 98.44 488 LEU A CA 1
ATOM 3828 C C . LEU A 1 488 ? 14.93 7.77 -9.336 1 98.44 488 LEU A C 1
ATOM 3830 O O . LEU A 1 488 ? 15.625 7.988 -10.328 1 98.44 488 LEU A O 1
ATOM 3834 N N . ALA A 1 489 ? 14.266 8.734 -8.719 1 98.69 489 ALA A N 1
ATOM 3835 C CA . ALA A 1 489 ? 14.297 10.125 -9.18 1 98.69 489 ALA A CA 1
ATOM 3836 C C . ALA A 1 489 ? 15.68 10.727 -8.992 1 98.69 489 ALA A C 1
ATOM 3838 O O . ALA A 1 489 ? 16.203 11.383 -9.898 1 98.69 489 ALA A O 1
ATOM 3839 N N . LEU A 1 490 ? 16.266 10.5 -7.809 1 98.69 490 LEU A N 1
ATOM 3840 C CA . LEU A 1 490 ? 17.594 11.062 -7.543 1 98.69 490 LEU A CA 1
ATOM 3841 C C . LEU A 1 490 ? 18.641 10.461 -8.477 1 98.69 490 LEU A C 1
ATOM 3843 O O . LEU A 1 490 ? 19.562 11.148 -8.898 1 98.69 490 LEU A O 1
ATOM 3847 N N . ASP A 1 491 ? 18.5 9.148 -8.789 1 97.44 491 ASP A N 1
ATOM 3848 C CA . ASP A 1 491 ? 19.391 8.516 -9.758 1 97.44 491 ASP A CA 1
ATOM 3849 C C . ASP A 1 491 ? 19.344 9.234 -11.102 1 97.44 491 ASP A C 1
ATOM 3851 O O . ASP A 1 491 ? 20.344 9.289 -11.82 1 97.44 491 ASP A O 1
ATOM 3855 N N . GLU A 1 492 ? 18.219 9.719 -11.422 1 96.75 492 GLU A N 1
ATOM 3856 C CA . GLU A 1 492 ? 18.031 10.461 -12.672 1 96.75 492 GLU A CA 1
ATOM 3857 C C . GLU A 1 492 ? 18.531 11.898 -12.539 1 96.75 492 GLU A C 1
ATOM 3859 O O . GLU A 1 492 ? 19.125 12.438 -13.477 1 96.75 492 GLU A O 1
ATOM 3864 N N . TRP A 1 493 ? 18.359 12.562 -11.398 1 98.19 493 TRP A N 1
ATOM 3865 C CA . TRP A 1 493 ? 18.516 14 -11.266 1 98.19 493 TRP A CA 1
ATOM 3866 C C . TRP A 1 493 ? 19.938 14.352 -10.836 1 98.19 493 TRP A C 1
ATOM 3868 O O . TRP A 1 493 ? 20.5 15.352 -11.289 1 98.19 493 TRP A O 1
ATOM 3878 N N . LEU A 1 494 ? 20.531 13.57 -9.945 1 97.5 494 LEU A N 1
ATOM 3879 C CA . LEU A 1 494 ? 21.812 13.953 -9.336 1 97.5 494 LEU A CA 1
ATOM 3880 C C . LEU A 1 494 ? 22.906 14.086 -10.398 1 97.5 494 LEU A C 1
ATOM 3882 O O . LEU A 1 494 ? 23.703 15.016 -10.344 1 97.5 494 LEU A O 1
ATOM 3886 N N . PRO A 1 495 ? 22.922 13.18 -11.438 1 94.75 495 PRO A N 1
ATOM 3887 C CA . PRO A 1 495 ? 23.953 13.312 -12.469 1 94.75 495 PRO A CA 1
ATOM 3888 C C . PRO A 1 495 ? 23.859 14.633 -13.234 1 94.75 495 PRO A C 1
ATOM 3890 O O . PRO A 1 495 ? 24.828 15.07 -13.852 1 94.75 495 PRO A O 1
ATOM 3893 N N . CYS A 1 496 ? 22.734 15.188 -13.219 1 93.88 496 CYS A N 1
ATOM 3894 C CA . CYS A 1 496 ? 22.547 16.406 -14 1 93.88 496 CYS A CA 1
ATOM 3895 C C . CYS A 1 496 ? 22.938 17.641 -13.188 1 93.88 496 CYS A C 1
ATOM 3897 O O . CYS A 1 496 ? 22.953 18.75 -13.719 1 93.88 496 CYS A O 1
ATOM 3899 N N . PHE A 1 497 ? 23.266 17.469 -11.961 1 94.69 497 PHE A N 1
ATOM 3900 C CA . PHE A 1 497 ? 23.688 18.609 -11.148 1 94.69 497 PHE A CA 1
ATOM 3901 C C . PHE A 1 497 ? 24.984 19.203 -11.664 1 94.69 497 PHE A C 1
ATOM 3903 O O . PHE A 1 497 ? 25.969 18.484 -11.867 1 94.69 497 PHE A O 1
ATOM 3910 N N . GLY A 1 498 ? 25.125 20.422 -11.93 1 83.38 498 GLY A N 1
ATOM 3911 C CA . GLY A 1 498 ? 26.312 21.125 -12.391 1 83.38 498 GLY A CA 1
ATOM 3912 C C . GLY A 1 498 ? 26.531 21 -13.883 1 83.38 498 GLY A C 1
ATOM 3913 O O . GLY A 1 498 ? 27.469 21.609 -14.43 1 83.38 498 GLY A O 1
ATOM 3914 N N . ALA A 1 499 ? 25.891 19.969 -14.555 1 69.56 499 ALA A N 1
ATOM 3915 C CA . ALA A 1 499 ? 26.078 19.781 -15.992 1 69.56 499 ALA A CA 1
ATOM 3916 C C . ALA A 1 499 ? 25.734 21.047 -16.766 1 69.56 499 ALA A C 1
ATOM 3918 O O . ALA A 1 499 ? 26.375 21.359 -17.781 1 69.56 499 ALA A O 1
ATOM 3919 N N . ASP A 1 500 ? 24.766 21.719 -16.406 1 54.94 500 ASP A N 1
ATOM 3920 C CA . ASP A 1 500 ? 24.469 22.969 -17.125 1 54.94 500 ASP A CA 1
ATOM 3921 C C . ASP A 1 500 ? 25.516 24.031 -16.812 1 54.94 500 ASP A C 1
ATOM 3923 O O . ASP A 1 500 ? 25.672 25 -17.562 1 54.94 500 ASP A O 1
ATOM 3927 N N . LYS A 1 501 ? 26.297 23.953 -15.703 1 49.19 501 LYS A N 1
ATOM 3928 C CA . LYS A 1 501 ? 27.344 24.938 -15.406 1 49.19 501 LYS A CA 1
ATOM 3929 C C . LYS A 1 501 ? 28.562 24.734 -16.297 1 49.19 501 LYS A C 1
ATOM 3931 O O . LYS A 1 501 ? 29.266 25.688 -16.625 1 49.19 501 LYS A O 1
ATOM 3936 N N . THR A 1 502 ? 28.828 23.516 -16.609 1 43.19 502 THR A N 1
ATOM 3937 C CA . THR A 1 502 ? 29.953 23.234 -17.484 1 43.19 502 THR A CA 1
ATOM 3938 C C . THR A 1 502 ? 29.641 23.641 -18.922 1 43.19 502 THR A C 1
ATOM 3940 O O . THR A 1 502 ? 30.516 24.094 -19.656 1 43.19 502 THR A O 1
ATOM 3943 N N . ILE A 1 503 ? 28.469 23.516 -19.312 1 40.06 503 ILE A N 1
ATOM 3944 C CA . ILE A 1 503 ? 28.172 23.953 -20.672 1 40.06 503 ILE A CA 1
ATOM 3945 C C . ILE A 1 503 ? 28.266 25.484 -20.75 1 40.06 503 ILE A C 1
ATOM 3947 O O . ILE A 1 503 ? 28.797 26.031 -21.719 1 40.06 503 ILE A O 1
ATOM 3951 N N . GLN A 1 504 ? 27.891 26.078 -19.688 1 35.22 504 GLN A N 1
ATOM 3952 C CA . GLN A 1 504 ? 28.016 27.531 -19.719 1 35.22 504 GLN A CA 1
ATOM 3953 C C . GLN A 1 504 ? 29.484 27.953 -19.594 1 35.22 504 GLN A C 1
ATOM 3955 O O . GLN A 1 504 ? 29.906 28.922 -20.234 1 35.22 504 GLN A O 1
ATOM 3960 N N . SER A 1 505 ? 30.219 27.25 -18.906 1 36.47 505 SER A N 1
ATOM 3961 C CA . SER A 1 505 ? 31.641 27.594 -18.875 1 36.47 505 SER A CA 1
ATOM 3962 C C . SER A 1 505 ? 32.312 27.25 -20.203 1 36.47 505 SER A C 1
ATOM 3964 O O . SER A 1 505 ? 33.188 27.984 -20.656 1 36.47 505 SER A O 1
ATOM 3966 N N . VAL A 1 506 ? 31.938 26.141 -20.781 1 40.38 506 VAL A N 1
ATOM 3967 C CA . VAL A 1 506 ? 32.531 25.797 -22.078 1 40.38 506 VAL A CA 1
ATOM 3968 C C . VAL A 1 506 ? 32.031 26.766 -23.156 1 40.38 506 VAL A C 1
ATOM 3970 O O . VAL A 1 506 ? 32.781 27.141 -24.047 1 40.38 506 VAL A O 1
ATOM 3973 N N . LEU A 1 507 ? 30.859 27.172 -22.984 1 37.62 507 LEU A N 1
ATOM 3974 C CA . LEU A 1 507 ? 30.359 28.156 -23.953 1 37.62 507 LEU A CA 1
ATOM 3975 C C . LEU A 1 507 ? 30.984 29.531 -23.703 1 37.62 507 LEU A C 1
ATOM 3977 O O . LEU A 1 507 ? 31.109 30.328 -24.625 1 37.62 507 LEU A O 1
ATOM 3981 N N . MET A 1 508 ? 31.312 29.688 -22.516 1 39.78 508 MET A N 1
ATOM 3982 C CA . MET A 1 508 ? 32.031 30.938 -22.266 1 39.78 508 MET A CA 1
ATOM 3983 C C . MET A 1 508 ? 33.469 30.828 -22.766 1 39.78 508 MET A C 1
ATOM 3985 O O . MET A 1 508 ? 34.062 31.828 -23.188 1 39.78 508 MET A O 1
ATOM 3989 N N . ASP A 1 509 ? 34 29.75 -22.672 1 32.72 509 ASP A N 1
ATOM 3990 C CA . ASP A 1 509 ? 35.375 29.641 -23.156 1 32.72 509 ASP A CA 1
ATOM 3991 C C . ASP A 1 509 ? 35.406 29.609 -24.688 1 32.72 509 ASP A C 1
ATOM 3993 O O . ASP A 1 509 ? 36.406 30 -25.297 1 32.72 509 ASP A O 1
ATOM 3997 N N . ARG A 1 510 ? 34.406 29.016 -25.391 1 37.03 510 ARG A N 1
ATOM 3998 C CA . ARG A 1 510 ? 34.5 29.031 -26.844 1 37.03 510 ARG A CA 1
ATOM 3999 C C . ARG A 1 510 ? 34.25 30.422 -27.406 1 37.03 510 ARG A C 1
ATOM 4001 O O . ARG A 1 510 ? 34.375 30.656 -28.609 1 37.03 510 ARG A O 1
ATOM 4008 N N . ARG A 1 511 ? 33.656 31.125 -26.484 1 34.12 511 ARG A N 1
ATOM 4009 C CA . ARG A 1 511 ? 33.438 32.469 -27 1 34.12 511 ARG A CA 1
ATOM 4010 C C . ARG A 1 511 ? 34.719 33.312 -26.906 1 34.12 511 ARG A C 1
ATOM 4012 O O . ARG A 1 511 ? 34.719 34.469 -27.297 1 34.12 511 ARG A O 1
ATOM 4019 N N . PHE A 1 512 ? 35.688 32.812 -26.156 1 26.91 512 PHE A N 1
ATOM 4020 C CA . PHE A 1 512 ? 36.906 33.562 -26.375 1 26.91 512 PHE A CA 1
ATOM 4021 C C . PHE A 1 512 ? 37.781 32.875 -27.438 1 26.91 512 PHE A C 1
ATOM 4023 O O . PHE A 1 512 ? 37.906 31.656 -27.469 1 26.91 512 PHE A O 1
ATOM 4030 N N . MET B 1 1 ? 21.641 -28.594 -22.328 1 98 1 MET B N 1
ATOM 4031 C CA . MET B 1 1 ? 21.078 -28.953 -21.031 1 98 1 MET B CA 1
ATOM 4032 C C . MET B 1 1 ? 20.891 -30.469 -20.922 1 98 1 MET B C 1
ATOM 4034 O O . MET B 1 1 ? 20.297 -31.078 -21.812 1 98 1 MET B O 1
ATOM 4038 N N . PRO B 1 2 ? 21.359 -31.078 -19.906 1 98 2 PRO B N 1
ATOM 4039 C CA . PRO B 1 2 ? 21.109 -32.531 -19.781 1 98 2 PRO B CA 1
ATOM 4040 C C . PRO B 1 2 ? 19.641 -32.844 -19.594 1 98 2 PRO B C 1
ATOM 4042 O O . PRO B 1 2 ? 18.922 -32.125 -18.906 1 98 2 PRO B O 1
ATOM 4045 N N . LEU B 1 3 ? 19.219 -33.906 -20.219 1 98.19 3 LEU B N 1
ATOM 4046 C CA . LEU B 1 3 ? 17.875 -34.406 -20.016 1 98.19 3 LEU B CA 1
ATOM 4047 C C . LEU B 1 3 ? 17.672 -34.875 -18.578 1 98.19 3 LEU B C 1
ATOM 4049 O O . LEU B 1 3 ? 16.641 -34.625 -17.969 1 98.19 3 LEU B O 1
ATOM 4053 N N . ASP B 1 4 ? 18.562 -35.625 -18.141 1 98.25 4 ASP B N 1
ATOM 4054 C CA . ASP B 1 4 ? 18.594 -36.156 -16.781 1 98.25 4 ASP B CA 1
ATOM 4055 C C . ASP B 1 4 ? 19.906 -35.812 -16.094 1 98.25 4 ASP B C 1
ATOM 4057 O O . ASP B 1 4 ? 20.969 -36.312 -16.469 1 98.25 4 ASP B O 1
ATOM 4061 N N . HIS B 1 5 ? 19.812 -35.062 -15.062 1 97.88 5 HIS B N 1
ATOM 4062 C CA . HIS B 1 5 ? 21.016 -34.594 -14.359 1 97.88 5 HIS B CA 1
ATOM 4063 C C . HIS B 1 5 ? 21.531 -35.688 -13.406 1 97.88 5 HIS B C 1
ATOM 4065 O O . HIS B 1 5 ? 22.641 -35.594 -12.906 1 97.88 5 HIS B O 1
ATOM 4071 N N . PHE B 1 6 ? 20.828 -36.719 -13.148 1 96 6 PHE B N 1
ATOM 4072 C CA . PHE B 1 6 ? 21.156 -37.656 -12.086 1 96 6 PHE B CA 1
ATOM 4073 C C . PHE B 1 6 ? 21.484 -39.031 -12.656 1 96 6 PHE B C 1
ATOM 4075 O O . PHE B 1 6 ? 21.5 -40 -11.93 1 96 6 PHE B O 1
ATOM 4082 N N . GLY B 1 7 ? 21.891 -39.156 -13.969 1 86.75 7 GLY B N 1
ATOM 4083 C CA . GLY B 1 7 ? 22.547 -40.281 -14.617 1 86.75 7 GLY B CA 1
ATOM 4084 C C . GLY B 1 7 ? 21.578 -41.375 -15.031 1 86.75 7 GLY B C 1
ATOM 4085 O O . GLY B 1 7 ? 22 -42.469 -15.438 1 86.75 7 GLY B O 1
ATOM 4086 N N . GLY B 1 8 ? 20.406 -41.219 -15.141 1 83.38 8 GLY B N 1
ATOM 4087 C CA . GLY B 1 8 ? 19.484 -42.281 -15.5 1 83.38 8 GLY B CA 1
ATOM 4088 C C . GLY B 1 8 ? 19.203 -42.344 -16.984 1 83.38 8 GLY B C 1
ATOM 4089 O O . GLY B 1 8 ? 18.797 -43.406 -17.5 1 83.38 8 GLY B O 1
ATOM 4090 N N . ALA B 1 9 ? 19.391 -41.25 -17.641 1 89.44 9 ALA B N 1
ATOM 4091 C CA . ALA B 1 9 ? 19.078 -41.219 -19.078 1 89.44 9 ALA B CA 1
ATOM 4092 C C . ALA B 1 9 ? 20.016 -40.25 -19.812 1 89.44 9 ALA B C 1
ATOM 4094 O O . ALA B 1 9 ? 20.266 -39.156 -19.344 1 89.44 9 ALA B O 1
ATOM 4095 N N . PRO B 1 10 ? 20.578 -40.75 -20.875 1 92.12 10 PRO B N 1
ATOM 4096 C CA . PRO B 1 10 ? 21.422 -39.875 -21.672 1 92.12 10 PRO B CA 1
ATOM 4097 C C . PRO B 1 10 ? 20.609 -38.875 -22.484 1 92.12 10 PRO B C 1
ATOM 4099 O O . PRO B 1 10 ? 19.375 -39 -22.578 1 92.12 10 PRO B O 1
ATOM 4102 N N . GLY B 1 11 ? 21.266 -37.812 -22.953 1 95.38 11 GLY B N 1
ATOM 4103 C CA . GLY B 1 11 ? 20.625 -36.875 -23.859 1 95.38 11 GLY B CA 1
ATOM 4104 C C . GLY B 1 11 ? 20.656 -35.438 -23.359 1 95.38 11 GLY B C 1
ATOM 4105 O O . GLY B 1 11 ? 20.938 -35.188 -22.172 1 95.38 11 GLY B O 1
ATOM 4106 N N . THR B 1 12 ? 20.422 -34.594 -24.266 1 97.38 12 THR B N 1
ATOM 4107 C CA . THR B 1 12 ? 20.344 -33.156 -24 1 97.38 12 THR B CA 1
ATOM 4108 C C . THR B 1 12 ? 19.172 -32.531 -24.734 1 97.38 12 THR B C 1
ATOM 4110 O O . THR B 1 12 ? 18.547 -33.188 -25.594 1 97.38 12 THR B O 1
ATOM 4113 N N . PHE B 1 13 ? 18.75 -31.453 -24.328 1 98 13 PHE B N 1
ATOM 4114 C CA . PHE B 1 13 ? 17.797 -30.641 -25.062 1 98 13 PHE B CA 1
ATOM 4115 C C . PHE B 1 13 ? 18.25 -29.188 -25.109 1 98 13 PHE B C 1
ATOM 4117 O O . PHE B 1 13 ? 19.156 -28.781 -24.391 1 98 13 PHE B O 1
ATOM 4124 N N . LYS B 1 14 ? 17.672 -28.453 -26 1 97.62 14 LYS B N 1
ATOM 4125 C CA . LYS B 1 14 ? 17.984 -27.031 -26.125 1 97.62 14 LYS B CA 1
ATOM 4126 C C . LYS B 1 14 ? 17.25 -26.203 -25.094 1 97.62 14 LYS B C 1
ATOM 4128 O O . LYS B 1 14 ? 16.047 -26.359 -24.891 1 97.62 14 LYS B O 1
ATOM 4133 N N . ASN B 1 15 ? 17.969 -25.438 -24.375 1 98.06 15 ASN B N 1
ATOM 4134 C CA . ASN B 1 15 ? 17.422 -24.484 -23.406 1 98.06 15 ASN B CA 1
ATOM 4135 C C . ASN B 1 15 ? 17.484 -23.047 -23.922 1 98.06 15 ASN B C 1
ATOM 4137 O O . ASN B 1 15 ? 18.484 -22.641 -24.516 1 98.06 15 ASN B O 1
ATOM 4141 N N . ARG B 1 16 ? 16.391 -22.281 -23.734 1 98.31 16 ARG B N 1
ATOM 4142 C CA . ARG B 1 16 ? 16.297 -20.922 -24.25 1 98.31 16 ARG B CA 1
ATOM 4143 C C . ARG B 1 16 ? 16.375 -19.906 -23.109 1 98.31 16 ARG B C 1
ATOM 4145 O O . ARG B 1 16 ? 15.773 -20.094 -22.062 1 98.31 16 ARG B O 1
ATOM 4152 N N . TYR B 1 17 ? 17.172 -18.875 -23.312 1 97.94 17 TYR B N 1
ATOM 4153 C CA . TYR B 1 17 ? 17.297 -17.766 -22.375 1 97.94 17 TYR B CA 1
ATOM 4154 C C . TYR B 1 17 ? 17.656 -16.484 -23.094 1 97.94 17 TYR B C 1
ATOM 4156 O O . TYR B 1 17 ? 18.031 -16.516 -24.266 1 97.94 17 TYR B O 1
ATOM 4164 N N . TRP B 1 18 ? 17.438 -15.359 -22.531 1 97.88 18 TRP B N 1
ATOM 4165 C CA . TRP B 1 18 ? 17.828 -14.047 -23.016 1 97.88 18 TRP B CA 1
ATOM 4166 C C . TRP B 1 18 ? 18.703 -13.32 -22.016 1 97.88 18 TRP B C 1
ATOM 4168 O O . TRP B 1 18 ? 18.625 -13.578 -20.812 1 97.88 18 TRP B O 1
ATOM 4178 N N . VAL B 1 19 ? 19.609 -12.492 -22.516 1 97 19 VAL B N 1
ATOM 4179 C CA . VAL B 1 19 ? 20.547 -11.75 -21.672 1 97 19 VAL B CA 1
ATOM 4180 C C . VAL B 1 19 ? 20.484 -10.258 -22 1 97 19 VAL B C 1
ATOM 4182 O O . VAL B 1 19 ? 20.375 -9.883 -23.172 1 97 19 VAL B O 1
ATOM 4185 N N . ASN B 1 20 ? 20.391 -9.406 -21 1 97.19 20 ASN B N 1
ATOM 4186 C CA . ASN B 1 20 ? 20.578 -7.965 -21.094 1 97.19 20 ASN B CA 1
ATOM 4187 C C . ASN B 1 20 ? 21.734 -7.492 -20.203 1 97.19 20 ASN B C 1
ATOM 4189 O O . ASN B 1 20 ? 21.609 -7.48 -18.984 1 97.19 20 ASN B O 1
ATOM 4193 N N . ALA B 1 21 ? 22.844 -7.113 -20.812 1 95.06 21 ALA B N 1
ATOM 4194 C CA . ALA B 1 21 ? 24.031 -6.711 -20.078 1 95.06 21 ALA B CA 1
ATOM 4195 C C . ALA B 1 21 ? 24.281 -5.211 -20.219 1 95.06 21 ALA B C 1
ATOM 4197 O O . ALA B 1 21 ? 25.422 -4.754 -20.156 1 95.06 21 ALA B O 1
ATOM 4198 N N . SER B 1 22 ? 23.25 -4.438 -20.422 1 94.38 22 SER B N 1
ATOM 4199 C CA . SER B 1 22 ? 23.344 -3.004 -20.672 1 94.38 22 SER B CA 1
ATOM 4200 C C . SER B 1 22 ? 24.031 -2.285 -19.531 1 94.38 22 SER B C 1
ATOM 4202 O O . SER B 1 22 ? 24.719 -1.287 -19.734 1 94.38 22 SER B O 1
ATOM 4204 N N . TYR B 1 23 ? 23.922 -2.793 -18.312 1 95 23 TYR B N 1
ATOM 4205 C CA . TYR B 1 23 ? 24.406 -2.08 -17.141 1 95 23 TYR B CA 1
ATOM 4206 C C . TYR B 1 23 ? 25.609 -2.793 -16.531 1 95 23 TYR B C 1
ATOM 4208 O O . TYR B 1 23 ? 26.125 -2.381 -15.492 1 95 23 TYR B O 1
ATOM 4216 N N . TYR B 1 24 ? 26.078 -3.818 -17.141 1 94.31 24 TYR B N 1
ATOM 4217 C CA . TYR B 1 24 ? 27.047 -4.711 -16.531 1 94.31 24 TYR B CA 1
ATOM 4218 C C . TYR B 1 24 ? 28.422 -4.055 -16.438 1 94.31 24 TYR B C 1
ATOM 4220 O O . TYR B 1 24 ? 28.906 -3.48 -17.422 1 94.31 24 TYR B O 1
ATOM 4228 N N . GLU B 1 25 ? 28.953 -4.047 -15.266 1 91.62 25 GLU B N 1
ATOM 4229 C CA . GLU B 1 25 ? 30.359 -3.812 -14.984 1 91.62 25 GLU B CA 1
ATOM 4230 C C . GLU B 1 25 ? 31 -5.027 -14.32 1 91.62 25 GLU B C 1
ATOM 4232 O O . GLU B 1 25 ? 30.328 -5.789 -13.625 1 91.62 25 GLU B O 1
ATOM 4237 N N . LEU B 1 26 ? 32.344 -5.191 -14.562 1 88.12 26 LEU B N 1
ATOM 4238 C CA . LEU B 1 26 ? 33.031 -6.348 -14.031 1 88.12 26 LEU B CA 1
ATOM 4239 C C . LEU B 1 26 ? 32.812 -6.477 -12.523 1 88.12 26 LEU B C 1
ATOM 4241 O O . LEU B 1 26 ? 32.969 -5.5 -11.789 1 88.12 26 LEU B O 1
ATOM 4245 N N . GLY B 1 27 ? 32.375 -7.641 -12.172 1 88.25 27 GLY B N 1
ATOM 4246 C CA . GLY B 1 27 ? 32.156 -7.898 -10.758 1 88.25 27 GLY B CA 1
ATOM 4247 C C . GLY B 1 27 ? 30.719 -7.754 -10.344 1 88.25 27 GLY B C 1
ATOM 4248 O O . GLY B 1 27 ? 30.328 -8.188 -9.258 1 88.25 27 GLY B O 1
ATOM 4249 N N . GLY B 1 28 ? 29.906 -7.191 -11.242 1 95 28 GLY B N 1
ATOM 4250 C CA . GLY B 1 28 ? 28.484 -7.051 -10.938 1 95 28 GLY B CA 1
ATOM 4251 C C . GLY B 1 28 ? 27.75 -8.375 -10.859 1 95 28 GLY B C 1
ATOM 4252 O O . GLY B 1 28 ? 28.156 -9.352 -11.492 1 95 28 GLY B O 1
ATOM 4253 N N . PRO B 1 29 ? 26.703 -8.406 -10.141 1 97.5 29 PRO B N 1
ATOM 4254 C CA . PRO B 1 29 ? 25.938 -9.648 -9.945 1 97.5 29 PRO B CA 1
ATOM 4255 C C . PRO B 1 29 ? 25.188 -10.078 -11.203 1 97.5 29 PRO B C 1
ATOM 4257 O O . PRO B 1 29 ? 25.109 -9.312 -12.172 1 97.5 29 PRO B O 1
ATOM 4260 N N . VAL B 1 30 ? 24.781 -11.297 -11.195 1 98.06 30 VAL B N 1
ATOM 4261 C CA . VAL B 1 30 ? 23.828 -11.789 -12.188 1 98.06 30 VAL B CA 1
ATOM 4262 C C . VAL B 1 30 ? 22.422 -11.781 -11.594 1 98.06 30 VAL B C 1
ATOM 4264 O O . VAL B 1 30 ? 22.172 -12.367 -10.539 1 98.06 30 VAL B O 1
ATOM 4267 N N . PHE B 1 31 ? 21.562 -11.086 -12.195 1 98.81 31 PHE B N 1
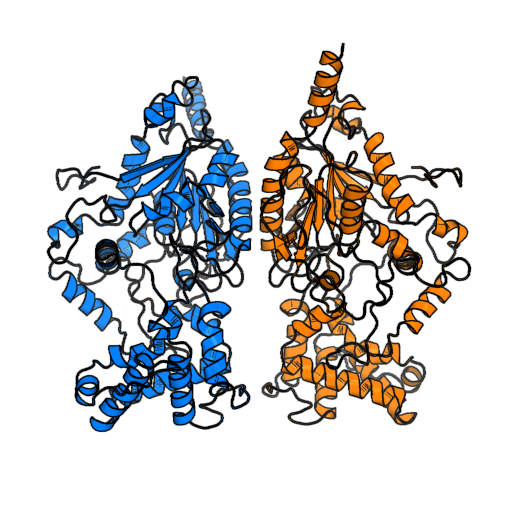ATOM 4268 C CA . PHE B 1 31 ? 20.156 -11.102 -11.82 1 98.81 31 PHE B CA 1
ATOM 4269 C C . PHE B 1 31 ? 19.359 -12.039 -12.727 1 98.81 31 PHE B C 1
ATOM 4271 O O . PHE B 1 31 ? 19.172 -11.75 -13.906 1 98.81 31 PHE B O 1
ATOM 4278 N N . PHE B 1 32 ? 18.875 -13.133 -12.148 1 98.88 32 PHE B N 1
ATOM 4279 C CA . PHE B 1 32 ? 18.281 -14.258 -12.852 1 98.88 32 PHE B CA 1
ATOM 4280 C C . PHE B 1 32 ? 16.766 -14.258 -12.68 1 98.88 32 PHE B C 1
ATOM 4282 O O . PHE B 1 32 ? 16.25 -14.508 -11.586 1 98.88 32 PHE B O 1
ATOM 4289 N N . PHE B 1 33 ? 16.047 -13.969 -13.75 1 98.81 33 PHE B N 1
ATOM 4290 C CA . PHE B 1 33 ? 14.586 -13.992 -13.734 1 98.81 33 PHE B CA 1
ATOM 4291 C C . PHE B 1 33 ? 14.055 -15.289 -14.328 1 98.81 33 PHE B C 1
ATOM 4293 O O . PHE B 1 33 ? 14.289 -15.578 -15.5 1 98.81 33 PHE B O 1
ATOM 4300 N N . ASP B 1 34 ? 13.359 -16.031 -13.516 1 98.62 34 ASP B N 1
ATOM 4301 C CA . ASP B 1 34 ? 12.789 -17.312 -13.938 1 98.62 34 ASP B CA 1
ATOM 4302 C C . ASP B 1 34 ? 11.375 -17.125 -14.477 1 98.62 34 ASP B C 1
ATOM 4304 O O . ASP B 1 34 ? 10.516 -16.531 -13.82 1 98.62 34 ASP B O 1
ATOM 4308 N N . SER B 1 35 ? 11.133 -17.672 -15.68 1 97.75 35 SER B N 1
ATOM 4309 C CA . SER B 1 35 ? 9.836 -17.516 -16.328 1 97.75 35 SER B CA 1
ATOM 4310 C C . SER B 1 35 ? 8.812 -18.484 -15.766 1 97.75 35 SER B C 1
ATOM 4312 O O . SER B 1 35 ? 7.602 -18.266 -15.875 1 97.75 35 SER B O 1
ATOM 4314 N N . GLY B 1 36 ? 9.297 -19.547 -15.266 1 97.5 36 GLY B N 1
ATOM 4315 C CA . GLY B 1 36 ? 8.398 -20.516 -14.672 1 97.5 36 GLY B CA 1
ATOM 4316 C C . GLY B 1 36 ? 7.527 -21.234 -15.695 1 97.5 36 GLY B C 1
ATOM 4317 O O . GLY B 1 36 ? 8.023 -21.719 -16.703 1 97.5 36 GLY B O 1
ATOM 4318 N N . GLU B 1 37 ? 6.23 -21.359 -15.461 1 96.88 37 GLU B N 1
ATOM 4319 C CA . GLU B 1 37 ? 5.289 -22.234 -16.141 1 96.88 37 GLU B CA 1
ATOM 4320 C C . GLU B 1 37 ? 4.688 -21.547 -17.375 1 96.88 37 GLU B C 1
ATOM 4322 O O . GLU B 1 37 ? 3.467 -21.516 -17.531 1 96.88 37 GLU B O 1
ATOM 4327 N N . GLN B 1 38 ? 5.594 -20.969 -18.203 1 96.25 38 GLN B N 1
ATOM 4328 C CA . GLN B 1 38 ? 5.098 -20.312 -19.406 1 96.25 38 GLN B CA 1
ATOM 4329 C C . GLN B 1 38 ? 6.191 -20.188 -20.469 1 96.25 38 GLN B C 1
ATOM 4331 O O . GLN B 1 38 ? 7.371 -20.375 -20.172 1 96.25 38 GLN B O 1
ATOM 4336 N N . ASN B 1 39 ? 5.711 -19.938 -21.719 1 96.88 39 ASN B N 1
ATOM 4337 C CA . ASN B 1 39 ? 6.641 -19.422 -22.719 1 96.88 39 ASN B CA 1
ATOM 4338 C C . ASN B 1 39 ? 7.301 -18.125 -22.266 1 96.88 39 ASN B C 1
ATOM 4340 O O . ASN B 1 39 ? 6.613 -17.156 -21.938 1 96.88 39 ASN B O 1
ATOM 4344 N N . ALA B 1 40 ? 8.625 -18.125 -22.266 1 97.88 40 ALA B N 1
ATOM 4345 C CA . ALA B 1 40 ? 9.344 -17 -21.688 1 97.88 40 ALA B CA 1
ATOM 4346 C C . ALA B 1 40 ? 9.398 -15.812 -22.641 1 97.88 40 ALA B C 1
ATOM 4348 O O . ALA B 1 40 ? 9.609 -14.672 -22.234 1 97.88 40 ALA B O 1
ATOM 4349 N N . GLU B 1 41 ? 9.219 -16.031 -23.891 1 97.06 41 GLU B N 1
ATOM 4350 C CA . GLU B 1 41 ? 9.5 -15.039 -24.922 1 97.06 41 GLU B CA 1
ATOM 4351 C C . GLU B 1 41 ? 8.672 -13.773 -24.703 1 97.06 41 GLU B C 1
ATOM 4353 O O . GLU B 1 41 ? 9.188 -12.664 -24.781 1 97.06 41 GLU B O 1
ATOM 4358 N N . PRO B 1 42 ? 7.371 -13.93 -24.406 1 94.62 42 PRO B N 1
ATOM 4359 C CA . PRO B 1 42 ? 6.57 -12.711 -24.219 1 94.62 42 PRO B CA 1
ATOM 4360 C C . PRO B 1 42 ? 7.031 -11.875 -23.031 1 94.62 42 PRO B C 1
ATOM 4362 O O . PRO B 1 42 ? 6.672 -10.703 -22.922 1 94.62 42 PRO B O 1
ATOM 4365 N N . LEU B 1 43 ? 7.82 -12.453 -22.141 1 96.88 43 LEU B N 1
ATOM 4366 C CA . LEU B 1 43 ? 8.281 -11.75 -20.938 1 96.88 43 LEU B CA 1
ATOM 4367 C C . LEU B 1 43 ? 9.469 -10.859 -21.266 1 96.88 43 LEU B C 1
ATOM 4369 O O . LEU B 1 43 ? 9.797 -9.945 -20.5 1 96.88 43 LEU B O 1
ATOM 4373 N N . LEU B 1 44 ? 10.141 -11.102 -22.375 1 97.69 44 LEU B N 1
ATOM 4374 C CA . LEU B 1 44 ? 11.367 -10.398 -22.734 1 97.69 44 LEU B CA 1
ATOM 4375 C C . LEU B 1 44 ? 11.148 -8.891 -22.734 1 97.69 44 LEU B C 1
ATOM 4377 O O . LEU B 1 44 ? 11.883 -8.156 -22.078 1 97.69 44 LEU B O 1
ATOM 4381 N N . SER B 1 45 ? 10.078 -8.438 -23.391 1 96.5 45 SER B N 1
ATOM 4382 C CA . SER B 1 45 ? 9.812 -7.012 -23.547 1 96.5 45 SER B CA 1
ATOM 4383 C C . SER B 1 45 ? 9.57 -6.34 -22.188 1 96.5 45 SER B C 1
ATOM 4385 O O . SER B 1 45 ? 9.938 -5.176 -22 1 96.5 45 SER B O 1
ATOM 4387 N N . TYR B 1 46 ? 9.086 -7.109 -21.266 1 96.25 46 TYR B N 1
ATOM 4388 C CA . TYR B 1 46 ? 8.633 -6.496 -20.016 1 96.25 46 TYR B CA 1
ATOM 4389 C C . TYR B 1 46 ? 9.695 -6.613 -18.938 1 96.25 46 TYR B C 1
ATOM 4391 O O . TYR B 1 46 ? 9.953 -5.656 -18.203 1 96.25 46 TYR B O 1
ATOM 4399 N N . TYR B 1 47 ? 10.391 -7.688 -18.859 1 97.5 47 TYR B N 1
ATOM 4400 C CA . TYR B 1 47 ? 11.227 -7.953 -17.688 1 97.5 47 TYR B CA 1
ATOM 4401 C C . TYR B 1 47 ? 12.695 -7.703 -18 1 97.5 47 TYR B C 1
ATOM 4403 O O . TYR B 1 47 ? 13.508 -7.543 -17.094 1 97.5 47 TYR B O 1
ATOM 4411 N N . LEU B 1 48 ? 13.078 -7.621 -19.359 1 97.81 48 LEU B N 1
ATOM 4412 C CA . LEU B 1 48 ? 14.477 -7.359 -19.703 1 97.81 48 LEU B CA 1
ATOM 4413 C C . LEU B 1 48 ? 14.609 -6.086 -20.516 1 97.81 48 LEU B C 1
ATOM 4415 O O . LEU B 1 48 ? 15.719 -5.586 -20.719 1 97.81 48 LEU B O 1
ATOM 4419 N N . GLN B 1 49 ? 13.43 -5.574 -21.016 1 96.81 49 GLN B N 1
ATOM 4420 C CA . GLN B 1 49 ? 13.523 -4.41 -21.891 1 96.81 49 GLN B CA 1
ATOM 4421 C C . GLN B 1 49 ? 12.703 -3.246 -21.344 1 96.81 49 GLN B C 1
ATOM 4423 O O . GLN B 1 49 ? 12.781 -2.129 -21.859 1 96.81 49 GLN B O 1
ATOM 4428 N N . GLU B 1 50 ? 11.836 -3.51 -20.328 1 96.19 50 GLU B N 1
ATOM 4429 C CA . GLU B 1 50 ? 11.07 -2.508 -19.594 1 96.19 50 GLU B CA 1
ATOM 4430 C C . GLU B 1 50 ? 10.141 -1.734 -20.531 1 96.19 50 GLU B C 1
ATOM 4432 O O . GLU B 1 50 ? 10.047 -0.509 -20.438 1 96.19 50 GLU B O 1
ATOM 4437 N N . TYR B 1 51 ? 9.57 -2.535 -21.391 1 94.25 51 TYR B N 1
ATOM 4438 C CA . TYR B 1 51 ? 8.508 -1.964 -22.203 1 94.25 51 TYR B CA 1
ATOM 4439 C C . TYR B 1 51 ? 7.34 -1.506 -21.344 1 94.25 51 TYR B C 1
ATOM 4441 O O . TYR B 1 51 ? 6.871 -2.25 -20.484 1 94.25 51 TYR B O 1
ATOM 4449 N N . HIS B 1 52 ? 6.902 -0.227 -21.484 1 94.62 52 HIS B N 1
ATOM 4450 C CA . HIS B 1 52 ? 5.738 0.403 -20.875 1 94.62 52 HIS B CA 1
ATOM 4451 C C . HIS B 1 52 ? 5.883 0.482 -19.359 1 94.62 52 HIS B C 1
ATOM 4453 O O . HIS B 1 52 ? 4.91 0.75 -18.656 1 94.62 52 HIS B O 1
ATOM 4459 N N . GLY B 1 53 ? 7.047 0.244 -18.812 1 97 53 GLY B N 1
ATOM 4460 C CA . GLY B 1 53 ? 7.234 0.307 -17.375 1 97 53 GLY B CA 1
ATOM 4461 C C . GLY B 1 53 ? 8.562 -0.257 -16.922 1 97 53 GLY B C 1
ATOM 4462 O O . GLY B 1 53 ? 9.484 -0.408 -17.719 1 97 53 GLY B O 1
ATOM 4463 N N . LEU B 1 54 ? 8.719 -0.481 -15.602 1 98 54 LEU B N 1
ATOM 4464 C CA . LEU B 1 54 ? 9.961 -0.928 -15 1 98 54 LEU B CA 1
ATOM 4465 C C . LEU B 1 54 ? 9.836 -2.359 -14.484 1 98 54 LEU B C 1
ATOM 4467 O O . LEU B 1 54 ? 8.734 -2.832 -14.211 1 98 54 LEU B O 1
ATOM 4471 N N . SER B 1 55 ? 10.922 -3.076 -14.406 1 98.25 55 SER B N 1
ATOM 4472 C CA . SER B 1 55 ? 10.969 -4.406 -13.812 1 98.25 55 SER B CA 1
ATOM 4473 C C . SER B 1 55 ? 11.992 -4.473 -12.68 1 98.25 55 SER B C 1
ATOM 4475 O O . SER B 1 55 ? 12.984 -3.744 -12.695 1 98.25 55 SER B O 1
ATOM 4477 N N . ALA B 1 56 ? 11.695 -5.305 -11.703 1 98.44 56 ALA B N 1
ATOM 4478 C CA . ALA B 1 56 ? 12.625 -5.523 -10.602 1 98.44 56 ALA B CA 1
ATOM 4479 C C . ALA B 1 56 ? 13.984 -5.984 -11.117 1 98.44 56 ALA B C 1
ATOM 4481 O O . ALA B 1 56 ? 15.023 -5.504 -10.656 1 98.44 56 ALA B O 1
ATOM 4482 N N . THR B 1 57 ? 13.969 -6.859 -12.109 1 98.56 57 THR B N 1
ATOM 4483 C CA . THR B 1 57 ? 15.188 -7.438 -12.648 1 98.56 57 THR B CA 1
ATOM 4484 C C . THR B 1 57 ? 16.094 -6.352 -13.234 1 98.56 57 THR B C 1
ATOM 4486 O O . THR B 1 57 ? 17.281 -6.285 -12.906 1 98.56 57 THR B O 1
ATOM 4489 N N . MET B 1 58 ? 15.555 -5.492 -14 1 98.56 58 MET B N 1
ATOM 4490 C CA . MET B 1 58 ? 16.359 -4.492 -14.688 1 98.56 58 MET B CA 1
ATOM 4491 C C . MET B 1 58 ? 16.75 -3.363 -13.742 1 98.56 58 MET B C 1
ATOM 4493 O O . MET B 1 58 ? 17.859 -2.816 -13.852 1 98.56 58 MET B O 1
ATOM 4497 N N . ARG B 1 59 ? 15.859 -2.973 -12.781 1 98.56 59 ARG B N 1
ATOM 4498 C CA . ARG B 1 59 ? 16.188 -1.922 -11.828 1 98.56 59 ARG B CA 1
ATOM 4499 C C . ARG B 1 59 ? 17.328 -2.357 -10.914 1 98.56 59 ARG B C 1
ATOM 4501 O O . ARG B 1 59 ? 18.219 -1.563 -10.594 1 98.56 59 ARG B O 1
ATOM 4508 N N . LEU B 1 60 ? 17.297 -3.641 -10.547 1 98.75 60 LEU B N 1
ATOM 4509 C CA . LEU B 1 60 ? 18.375 -4.172 -9.719 1 98.75 60 LEU B CA 1
ATOM 4510 C C . LEU B 1 60 ? 19.672 -4.273 -10.516 1 98.75 60 LEU B C 1
ATOM 4512 O O . LEU B 1 60 ? 20.734 -3.918 -10.016 1 98.75 60 LEU B O 1
ATOM 4516 N N . ALA B 1 61 ? 19.547 -4.742 -11.766 1 98.56 61 ALA B N 1
ATOM 4517 C CA . ALA B 1 61 ? 20.734 -4.816 -12.617 1 98.56 61 ALA B CA 1
ATOM 4518 C C . ALA B 1 61 ? 21.359 -3.441 -12.789 1 98.56 61 ALA B C 1
ATOM 4520 O O . ALA B 1 61 ? 22.594 -3.305 -12.734 1 98.56 61 ALA B O 1
ATOM 4521 N N . LYS B 1 62 ? 20.531 -2.488 -12.984 1 97.69 62 LYS B N 1
ATOM 4522 C CA . LYS B 1 62 ? 21.031 -1.128 -13.164 1 97.69 62 LYS B CA 1
ATOM 4523 C C . LYS B 1 62 ? 21.703 -0.626 -11.891 1 97.69 62 LYS B C 1
ATOM 4525 O O . LYS B 1 62 ? 22.812 -0.077 -11.945 1 97.69 62 LYS B O 1
ATOM 4530 N N . ARG B 1 63 ? 21.109 -0.859 -10.797 1 97.19 63 ARG B N 1
ATOM 4531 C CA . ARG B 1 63 ? 21.609 -0.332 -9.523 1 97.19 63 ARG B CA 1
ATOM 4532 C C . ARG B 1 63 ? 22.938 -0.969 -9.148 1 97.19 63 ARG B C 1
ATOM 4534 O O . ARG B 1 63 ? 23.828 -0.303 -8.602 1 97.19 63 ARG B O 1
ATOM 4541 N N . TYR B 1 64 ? 23.109 -2.23 -9.414 1 97.75 64 TYR B N 1
ATOM 4542 C CA . TYR B 1 64 ? 24.266 -2.963 -8.891 1 97.75 64 TYR B CA 1
ATOM 4543 C C . TYR B 1 64 ? 25.219 -3.34 -10.016 1 97.75 64 TYR B C 1
ATOM 4545 O O . TYR B 1 64 ? 26.062 -4.227 -9.852 1 97.75 64 TYR B O 1
ATOM 4553 N N . ASN B 1 65 ? 25 -2.715 -11.219 1 96.56 65 ASN B N 1
ATOM 4554 C CA . ASN B 1 65 ? 25.891 -2.914 -12.359 1 96.56 65 ASN B CA 1
ATOM 4555 C C . ASN B 1 65 ? 25.953 -4.383 -12.766 1 96.56 65 ASN B C 1
ATOM 4557 O O . ASN B 1 65 ? 27.047 -4.926 -12.961 1 96.56 65 ASN B O 1
ATOM 4561 N N . GLY B 1 66 ? 24.75 -5.012 -12.781 1 97 66 GLY B N 1
ATOM 4562 C CA . GLY B 1 66 ? 24.703 -6.445 -13.031 1 97 66 GLY B CA 1
ATOM 4563 C C . GLY B 1 66 ? 24.234 -6.793 -14.43 1 97 66 GLY B C 1
ATOM 4564 O O . GLY B 1 66 ? 24 -5.902 -15.25 1 97 66 GLY B O 1
ATOM 4565 N N . VAL B 1 67 ? 24.203 -8.133 -14.68 1 96.44 67 VAL B N 1
ATOM 4566 C CA . VAL B 1 67 ? 23.656 -8.711 -15.898 1 96.44 67 VAL B CA 1
ATOM 4567 C C . VAL B 1 67 ? 22.297 -9.336 -15.594 1 96.44 67 VAL B C 1
ATOM 4569 O O . VAL B 1 67 ? 22.109 -9.969 -14.547 1 96.44 67 VAL B O 1
ATOM 4572 N N . ALA B 1 68 ? 21.375 -9.102 -16.484 1 98.19 68 ALA B N 1
ATOM 4573 C CA . ALA B 1 68 ? 20.047 -9.695 -16.344 1 98.19 68 ALA B CA 1
ATOM 4574 C C . ALA B 1 68 ? 19.859 -10.875 -17.281 1 98.19 68 ALA B C 1
ATOM 4576 O O . ALA B 1 68 ? 20.281 -10.828 -18.438 1 98.19 68 ALA B O 1
ATOM 4577 N N . VAL B 1 69 ? 19.312 -11.945 -16.734 1 98.44 69 VAL B N 1
ATOM 4578 C CA . VAL B 1 69 ? 19.016 -13.148 -17.516 1 98.44 69 VAL B CA 1
ATOM 4579 C C . VAL B 1 69 ? 17.531 -13.508 -17.375 1 98.44 69 VAL B C 1
ATOM 4581 O O . VAL B 1 69 ? 17 -13.508 -16.266 1 98.44 69 VAL B O 1
ATOM 4584 N N . LEU B 1 70 ? 16.828 -13.688 -18.453 1 98.69 70 LEU B N 1
ATOM 4585 C CA . LEU B 1 70 ? 15.523 -14.336 -18.484 1 98.69 70 LEU B CA 1
ATOM 4586 C C . LEU B 1 70 ? 15.656 -15.789 -18.938 1 98.69 70 LEU B C 1
ATOM 4588 O O . LEU B 1 70 ? 16.156 -16.062 -20.031 1 98.69 70 LEU B O 1
ATOM 4592 N N . TRP B 1 71 ? 15.227 -16.672 -18.094 1 98.75 71 TRP B N 1
ATOM 4593 C CA . TRP B 1 71 ? 15.492 -18.078 -18.312 1 98.75 71 TRP B CA 1
ATOM 4594 C C . TRP B 1 71 ? 14.195 -18.859 -18.5 1 98.75 71 TRP B C 1
ATOM 4596 O O . TRP B 1 71 ? 13.195 -18.578 -17.828 1 98.75 71 TRP B O 1
ATOM 4606 N N . GLU B 1 72 ? 14.18 -19.844 -19.406 1 98.81 72 GLU B N 1
ATOM 4607 C CA . GLU B 1 72 ? 12.992 -20.641 -19.719 1 98.81 72 GLU B CA 1
ATOM 4608 C C . GLU B 1 72 ? 13.07 -22.016 -19.078 1 98.81 72 GLU B C 1
ATOM 4610 O O . GLU B 1 72 ? 14.094 -22.703 -19.172 1 98.81 72 GLU B O 1
ATOM 4615 N N . HIS B 1 73 ? 12.055 -22.453 -18.484 1 98.75 73 HIS B N 1
ATOM 4616 C CA . HIS B 1 73 ? 11.93 -23.703 -17.734 1 98.75 73 HIS B CA 1
ATOM 4617 C C . HIS B 1 73 ? 11.805 -24.891 -18.688 1 98.75 73 HIS B C 1
ATOM 4619 O O . HIS B 1 73 ? 11.203 -24.781 -19.75 1 98.75 73 HIS B O 1
ATOM 4625 N N . ARG B 1 74 ? 12.422 -26.078 -18.328 1 98.75 74 ARG B N 1
ATOM 4626 C CA . ARG B 1 74 ? 12.203 -27.281 -19.125 1 98.75 74 ARG B CA 1
ATOM 4627 C C . ARG B 1 74 ? 10.719 -27.562 -19.281 1 98.75 74 ARG B C 1
ATOM 4629 O O . ARG B 1 74 ? 9.93 -27.359 -18.359 1 98.75 74 ARG B O 1
ATOM 4636 N N . PHE B 1 75 ? 10.305 -28.031 -20.5 1 98.69 75 PHE B N 1
ATOM 4637 C CA . PHE B 1 75 ? 8.953 -28.438 -20.859 1 98.69 75 PHE B CA 1
ATOM 4638 C C . PHE B 1 75 ? 8.047 -27.219 -21.047 1 98.69 75 PHE B C 1
ATOM 4640 O O . PHE B 1 75 ? 6.82 -27.359 -21.047 1 98.69 75 PHE B O 1
ATOM 4647 N N . TYR B 1 76 ? 8.578 -26.031 -21.172 1 98.31 76 TYR B N 1
ATOM 4648 C CA . TYR B 1 76 ? 7.824 -24.828 -21.469 1 98.31 76 TYR B CA 1
ATOM 4649 C C . TYR B 1 76 ? 8.453 -24.062 -22.641 1 98.31 76 TYR B C 1
ATOM 4651 O O . TYR B 1 76 ? 9.656 -24.188 -22.875 1 98.31 76 TYR B O 1
ATOM 4659 N N . GLY B 1 77 ? 7.598 -23.297 -23.312 1 97.62 77 GLY B N 1
ATOM 4660 C CA . GLY B 1 77 ? 8.102 -22.531 -24.438 1 97.62 77 GLY B CA 1
ATOM 4661 C C . GLY B 1 77 ? 8.812 -23.406 -25.469 1 97.62 77 GLY B C 1
ATOM 4662 O O . GLY B 1 77 ? 8.258 -24.406 -25.938 1 97.62 77 GLY B O 1
ATOM 4663 N N . ASP B 1 78 ? 10.117 -23.047 -25.719 1 97.94 78 ASP B N 1
ATOM 4664 C CA . ASP B 1 78 ? 10.906 -23.781 -26.703 1 97.94 78 ASP B CA 1
ATOM 4665 C C . ASP B 1 78 ? 11.953 -24.656 -26.016 1 97.94 78 ASP B C 1
ATOM 4667 O O . ASP B 1 78 ? 12.703 -25.375 -26.688 1 97.94 78 ASP B O 1
ATOM 4671 N N . SER B 1 79 ? 11.953 -24.594 -24.703 1 98.62 79 SER B N 1
ATOM 4672 C CA . SER B 1 79 ? 12.859 -25.453 -23.953 1 98.62 79 SER B CA 1
ATOM 4673 C C . SER B 1 79 ? 12.234 -26.812 -23.688 1 98.62 79 SER B C 1
ATOM 4675 O O . SER B 1 79 ? 11.922 -27.141 -22.531 1 98.62 79 SER B O 1
ATOM 4677 N N . LEU B 1 80 ? 12.156 -27.609 -24.75 1 98.5 80 LEU B N 1
ATOM 4678 C CA . LEU B 1 80 ? 11.383 -28.859 -24.719 1 98.5 80 LEU B CA 1
ATOM 4679 C C . LEU B 1 80 ? 12.289 -30.062 -24.922 1 98.5 80 LEU B C 1
ATOM 4681 O O . LEU B 1 80 ? 12.734 -30.328 -26.047 1 98.5 80 LEU B O 1
ATOM 4685 N N . PRO B 1 81 ? 12.477 -30.844 -23.906 1 97.75 81 PRO B N 1
ATOM 4686 C CA . PRO B 1 81 ? 13.18 -32.094 -24.125 1 97.75 81 PRO B CA 1
ATOM 4687 C C . PRO B 1 81 ? 12.43 -33.031 -25.062 1 97.75 81 PRO B C 1
ATOM 4689 O O . PRO B 1 81 ? 13.047 -33.875 -25.734 1 97.75 81 PRO B O 1
ATOM 4692 N N . PHE B 1 82 ? 11.125 -32.938 -24.984 1 97.44 82 PHE B N 1
ATOM 4693 C CA . PHE B 1 82 ? 10.203 -33.688 -25.828 1 97.44 82 PHE B CA 1
ATOM 4694 C C . PHE B 1 82 ? 9.07 -32.781 -26.328 1 97.44 82 PHE B C 1
ATOM 4696 O O . PHE B 1 82 ? 8.773 -31.75 -25.719 1 97.44 82 PHE B O 1
ATOM 4703 N N . PRO B 1 83 ? 8.508 -33.219 -27.469 1 96.69 83 PRO B N 1
ATOM 4704 C CA . PRO B 1 83 ? 7.277 -32.5 -27.812 1 96.69 83 PRO B CA 1
ATOM 4705 C C . PRO B 1 83 ? 6.195 -32.625 -26.75 1 96.69 83 PRO B C 1
ATOM 4707 O O . PRO B 1 83 ? 5.996 -33.719 -26.203 1 96.69 83 PRO B O 1
ATOM 4710 N N . VAL B 1 84 ? 5.551 -31.578 -26.438 1 97.81 84 VAL B N 1
ATOM 4711 C CA . VAL B 1 84 ? 4.504 -31.609 -25.422 1 97.81 84 VAL B CA 1
ATOM 4712 C C . VAL B 1 84 ? 3.135 -31.5 -26.094 1 97.81 84 VAL B C 1
ATOM 4714 O O . VAL B 1 84 ? 2.781 -30.438 -26.625 1 97.81 84 VAL B O 1
ATOM 4717 N N . ASN B 1 85 ? 2.443 -32.469 -26.078 1 96.25 85 ASN B N 1
ATOM 4718 C CA . ASN B 1 85 ? 1.093 -32.625 -26.609 1 96.25 85 ASN B CA 1
ATOM 4719 C C . ASN B 1 85 ? 0.382 -33.844 -26.047 1 96.25 85 ASN B C 1
ATOM 4721 O O . ASN B 1 85 ? 0.834 -34.438 -25.062 1 96.25 85 ASN B O 1
ATOM 4725 N N . ASP B 1 86 ? -0.744 -34.219 -26.672 1 92.5 86 ASP B N 1
ATOM 4726 C CA . ASP B 1 86 ? -1.58 -35.312 -26.141 1 92.5 86 ASP B CA 1
ATOM 4727 C C . ASP B 1 86 ? -0.874 -36.656 -26.25 1 92.5 86 ASP B C 1
ATOM 4729 O O . ASP B 1 86 ? -1.273 -37.625 -25.594 1 92.5 86 ASP B O 1
ATOM 4733 N N . ASN B 1 87 ? 0.225 -36.656 -27.031 1 94.62 87 ASN B N 1
ATOM 4734 C CA . ASN B 1 87 ? 0.927 -37.938 -27.25 1 94.62 87 ASN B CA 1
ATOM 4735 C C . ASN B 1 87 ? 2.16 -38.031 -26.359 1 94.62 87 ASN B C 1
ATOM 4737 O O . ASN B 1 87 ? 2.844 -39.062 -26.375 1 94.62 87 ASN B O 1
ATOM 4741 N N . THR B 1 88 ? 2.459 -37 -25.656 1 96.81 88 THR B N 1
ATOM 4742 C CA . THR B 1 88 ? 3.582 -37.094 -24.719 1 96.81 88 THR B CA 1
ATOM 4743 C C . THR B 1 88 ? 3.35 -38.188 -23.688 1 96.81 88 THR B C 1
ATOM 4745 O O . THR B 1 88 ? 2.287 -38.25 -23.078 1 96.81 88 THR B O 1
ATOM 4748 N N . THR B 1 89 ? 4.336 -39.094 -23.484 1 95.88 89 THR B N 1
ATOM 4749 C CA . THR B 1 89 ? 4.156 -40.281 -22.656 1 95.88 89 THR B CA 1
ATOM 4750 C C . THR B 1 89 ? 4.672 -40.031 -21.234 1 95.88 89 THR B C 1
ATOM 4752 O O . THR B 1 89 ? 5.441 -39.094 -21.016 1 95.88 89 THR B O 1
ATOM 4755 N N . THR B 1 90 ? 4.266 -40.844 -20.312 1 95.75 90 THR B N 1
ATOM 4756 C CA . THR B 1 90 ? 4.727 -40.75 -18.938 1 95.75 90 THR B CA 1
ATOM 4757 C C . THR B 1 90 ? 6.23 -40.969 -18.859 1 95.75 90 THR B C 1
ATOM 4759 O O . THR B 1 90 ? 6.898 -40.438 -17.969 1 95.75 90 THR B O 1
ATOM 4762 N N . GLU B 1 91 ? 6.793 -41.812 -19.812 1 94.69 91 GLU B N 1
ATOM 4763 C CA . GLU B 1 91 ? 8.234 -42.031 -19.875 1 94.69 91 GLU B CA 1
ATOM 4764 C C . GLU B 1 91 ? 8.977 -40.75 -20.234 1 94.69 91 GLU B C 1
ATOM 4766 O O . GLU B 1 91 ? 10.156 -40.594 -19.906 1 94.69 91 GLU B O 1
ATOM 4771 N N . GLN B 1 92 ? 8.266 -39.906 -20.859 1 96.94 92 GLN B N 1
ATOM 4772 C CA . GLN B 1 92 ? 8.836 -38.594 -21.203 1 96.94 92 GLN B CA 1
ATOM 4773 C C . GLN B 1 92 ? 8.578 -37.594 -20.094 1 96.94 92 GLN B C 1
ATOM 4775 O O . GLN B 1 92 ? 9.484 -36.844 -19.703 1 96.94 92 GLN B O 1
ATOM 4780 N N . TRP B 1 93 ? 7.348 -37.562 -19.484 1 97.81 93 TRP B N 1
ATOM 4781 C CA . TRP B 1 93 ? 6.945 -36.625 -18.453 1 97.81 93 TRP B CA 1
ATOM 4782 C C . TRP B 1 93 ? 7.801 -36.812 -17.203 1 97.81 93 TRP B C 1
ATOM 4784 O O . TRP B 1 93 ? 7.98 -35.875 -16.422 1 97.81 93 TRP B O 1
ATOM 4794 N N . GLN B 1 94 ? 8.375 -38 -17.047 1 95.81 94 GLN B N 1
ATOM 4795 C CA . GLN B 1 94 ? 9.094 -38.312 -15.812 1 95.81 94 GLN B CA 1
ATOM 4796 C C . GLN B 1 94 ? 10.289 -37.375 -15.625 1 95.81 94 GLN B C 1
ATOM 4798 O O . GLN B 1 94 ? 10.828 -37.25 -14.523 1 95.81 94 GLN B O 1
ATOM 4803 N N . PHE B 1 95 ? 10.719 -36.656 -16.688 1 97.75 95 PHE B N 1
ATOM 4804 C CA . PHE B 1 95 ? 11.883 -35.781 -16.625 1 97.75 95 PHE B CA 1
ATOM 4805 C C . PHE B 1 95 ? 11.469 -34.344 -16.234 1 97.75 95 PHE B C 1
ATOM 4807 O O . PHE B 1 95 ? 12.312 -33.469 -16.156 1 97.75 95 PHE B O 1
ATOM 4814 N N . LEU B 1 96 ? 10.164 -34.125 -16.016 1 98.31 96 LEU B N 1
ATOM 4815 C CA . LEU B 1 96 ? 9.68 -32.875 -15.445 1 98.31 96 LEU B CA 1
ATOM 4816 C C . LEU B 1 96 ? 9.391 -33.031 -13.961 1 98.31 96 LEU B C 1
ATOM 4818 O O . LEU B 1 96 ? 8.234 -33.188 -13.555 1 98.31 96 LEU B O 1
ATOM 4822 N N . THR B 1 97 ? 10.477 -33 -13.211 1 98.12 97 THR B N 1
ATOM 4823 C CA . THR B 1 97 ? 10.406 -33.062 -11.758 1 98.12 97 THR B CA 1
ATOM 4824 C C . THR B 1 97 ? 11.008 -31.797 -11.141 1 98.12 97 THR B C 1
ATOM 4826 O O . THR B 1 97 ? 11.766 -31.078 -11.805 1 98.12 97 THR B O 1
ATOM 4829 N N . THR B 1 98 ? 10.672 -31.547 -9.906 1 98.69 98 THR B N 1
ATOM 4830 C CA . THR B 1 98 ? 11.25 -30.422 -9.164 1 98.69 98 THR B CA 1
ATOM 4831 C C . THR B 1 98 ? 12.773 -30.531 -9.125 1 98.69 98 THR B C 1
ATOM 4833 O O . THR B 1 98 ? 13.469 -29.547 -9.391 1 98.69 98 THR B O 1
ATOM 4836 N N . GLU B 1 99 ? 13.312 -31.719 -8.938 1 98.62 99 GLU B N 1
ATOM 4837 C CA . GLU B 1 99 ? 14.75 -31.922 -8.812 1 98.62 99 GLU B CA 1
ATOM 4838 C C . GLU B 1 99 ? 15.469 -31.656 -10.133 1 98.62 99 GLU B C 1
ATOM 4840 O O . GLU B 1 99 ? 16.516 -31 -10.156 1 98.62 99 GLU B O 1
ATOM 4845 N N . GLN B 1 100 ? 14.961 -32.219 -11.227 1 98.5 100 GLN B N 1
ATOM 4846 C CA . GLN B 1 100 ? 15.547 -31.969 -12.539 1 98.5 100 GLN B CA 1
ATOM 4847 C C . GLN B 1 100 ? 15.547 -30.469 -12.859 1 98.5 100 GLN B C 1
ATOM 4849 O O . GLN B 1 100 ? 16.562 -29.938 -13.32 1 98.5 100 GLN B O 1
ATOM 4854 N N . ALA B 1 101 ? 14.414 -29.875 -12.578 1 98.75 101 ALA B N 1
ATOM 4855 C CA . ALA B 1 101 ? 14.25 -28.469 -12.922 1 98.75 101 ALA B CA 1
ATOM 4856 C C . ALA B 1 101 ? 15.172 -27.594 -12.078 1 98.75 101 ALA B C 1
ATOM 4858 O O . ALA B 1 101 ? 15.695 -26.578 -12.57 1 98.75 101 ALA B O 1
ATOM 4859 N N . LEU B 1 102 ? 15.352 -27.859 -10.773 1 98.88 102 LEU B N 1
ATOM 4860 C CA . LEU B 1 102 ? 16.281 -27.125 -9.93 1 98.88 102 LEU B CA 1
ATOM 4861 C C . LEU B 1 102 ? 17.719 -27.328 -10.406 1 98.88 102 LEU B C 1
ATOM 4863 O O . LEU B 1 102 ? 18.5 -26.375 -10.438 1 98.88 102 LEU B O 1
ATOM 4867 N N . GLU B 1 103 ? 18.047 -28.547 -10.797 1 98.69 103 GLU B N 1
ATOM 4868 C CA . GLU B 1 103 ? 19.406 -28.828 -11.242 1 98.69 103 GLU B CA 1
ATOM 4869 C C . GLU B 1 103 ? 19.703 -28.156 -12.578 1 98.69 103 GLU B C 1
ATOM 4871 O O . GLU B 1 103 ? 20.844 -27.844 -12.891 1 98.69 103 GLU B O 1
ATOM 4876 N N . ASP B 1 104 ? 18.656 -27.938 -13.398 1 98.81 104 ASP B N 1
ATOM 4877 C CA . ASP B 1 104 ? 18.828 -27.219 -14.648 1 98.81 104 ASP B CA 1
ATOM 4878 C C . ASP B 1 104 ? 19.531 -25.875 -14.422 1 98.81 104 ASP B C 1
ATOM 4880 O O . ASP B 1 104 ? 20.484 -25.531 -15.133 1 98.81 104 ASP B O 1
ATOM 4884 N N . VAL B 1 105 ? 19.094 -25.141 -13.438 1 98.81 105 VAL B N 1
ATOM 4885 C CA . VAL B 1 105 ? 19.578 -23.781 -13.273 1 98.81 105 VAL B CA 1
ATOM 4886 C C . VAL B 1 105 ? 20.953 -23.781 -12.594 1 98.81 105 VAL B C 1
ATOM 4888 O O . VAL B 1 105 ? 21.766 -22.891 -12.812 1 98.81 105 VAL B O 1
ATOM 4891 N N . VAL B 1 106 ? 21.188 -24.781 -11.758 1 98.69 106 VAL B N 1
ATOM 4892 C CA . VAL B 1 106 ? 22.531 -24.938 -11.203 1 98.69 106 VAL B CA 1
ATOM 4893 C C . VAL B 1 106 ? 23.531 -25.219 -12.328 1 98.69 106 VAL B C 1
ATOM 4895 O O . VAL B 1 106 ? 24.578 -24.562 -12.414 1 98.69 106 VAL B O 1
ATOM 4898 N N . TYR B 1 107 ? 23.156 -26.156 -13.188 1 98.19 107 TYR B N 1
ATOM 4899 C CA . TYR B 1 107 ? 23.953 -26.484 -14.367 1 98.19 107 TYR B CA 1
ATOM 4900 C C . TYR B 1 107 ? 24.188 -25.25 -15.227 1 98.19 107 TYR B C 1
ATOM 4902 O O . TYR B 1 107 ? 25.312 -24.984 -15.672 1 98.19 107 TYR B O 1
ATOM 4910 N N . PHE B 1 108 ? 23.156 -24.516 -15.461 1 98.12 108 PHE B N 1
ATOM 4911 C CA . PHE B 1 108 ? 23.219 -23.328 -16.297 1 98.12 108 PHE B CA 1
ATOM 4912 C C . PHE B 1 108 ? 24.156 -22.281 -15.68 1 98.12 108 PHE B C 1
ATOM 4914 O O . PHE B 1 108 ? 25.031 -21.766 -16.359 1 98.12 108 PHE B O 1
ATOM 4921 N N . ALA B 1 109 ? 23.953 -21.969 -14.414 1 97.94 109 ALA B N 1
ATOM 4922 C CA . ALA B 1 109 ? 24.734 -20.938 -13.727 1 97.94 109 ALA B CA 1
ATOM 4923 C C . ALA B 1 109 ? 26.219 -21.281 -13.727 1 97.94 109 ALA B C 1
ATOM 4925 O O . ALA B 1 109 ? 27.062 -20.406 -13.906 1 97.94 109 ALA B O 1
ATOM 4926 N N . ASP B 1 110 ? 26.547 -22.578 -13.586 1 95.94 110 ASP B N 1
ATOM 4927 C CA . ASP B 1 110 ? 27.938 -23.031 -13.523 1 95.94 110 ASP B CA 1
ATOM 4928 C C . ASP B 1 110 ? 28.625 -22.875 -14.875 1 95.94 110 ASP B C 1
ATOM 4930 O O . ASP B 1 110 ? 29.859 -22.812 -14.938 1 95.94 110 ASP B O 1
ATOM 4934 N N . ARG B 1 111 ? 27.875 -22.688 -15.93 1 93.94 111 ARG B N 1
ATOM 4935 C CA . ARG B 1 111 ? 28.453 -22.734 -17.266 1 93.94 111 ARG B CA 1
ATOM 4936 C C . ARG B 1 111 ? 28.172 -21.453 -18.031 1 93.94 111 ARG B C 1
ATOM 4938 O O . ARG B 1 111 ? 28.672 -21.266 -19.141 1 93.94 111 ARG B O 1
ATOM 4945 N N . PHE B 1 112 ? 27.406 -20.578 -17.469 1 94.56 112 PHE B N 1
ATOM 4946 C CA . PHE B 1 112 ? 26.953 -19.375 -18.141 1 94.56 112 PHE B CA 1
ATOM 4947 C C . PHE B 1 112 ? 28.141 -18.453 -18.422 1 94.56 112 PHE B C 1
ATOM 4949 O O . PHE B 1 112 ? 29 -18.25 -17.578 1 94.56 112 PHE B O 1
ATOM 4956 N N . THR B 1 113 ? 28.219 -18.016 -19.641 1 90.19 113 THR B N 1
ATOM 4957 C CA . THR B 1 113 ? 29.125 -16.969 -20.078 1 90.19 113 THR B CA 1
ATOM 4958 C C . THR B 1 113 ? 28.391 -15.914 -20.891 1 90.19 113 THR B C 1
ATOM 4960 O O . THR B 1 113 ? 27.359 -16.203 -21.484 1 90.19 113 THR B O 1
ATOM 4963 N N . LEU B 1 114 ? 28.859 -14.703 -20.781 1 88.44 114 LEU B N 1
ATOM 4964 C CA . LEU B 1 114 ? 28.234 -13.664 -21.594 1 88.44 114 LEU B CA 1
ATOM 4965 C C . LEU B 1 114 ? 28.406 -13.961 -23.094 1 88.44 114 LEU B C 1
ATOM 4967 O O . LEU B 1 114 ? 29.5 -14.32 -23.531 1 88.44 114 LEU B O 1
ATOM 4971 N N . PRO B 1 115 ? 27.344 -13.883 -23.766 1 79.75 115 PRO B N 1
ATOM 4972 C CA . PRO B 1 115 ? 27.469 -14.109 -25.203 1 79.75 115 PRO B CA 1
ATOM 4973 C C . PRO B 1 115 ? 28.422 -13.125 -25.875 1 79.75 115 PRO B C 1
ATOM 4975 O O . PRO B 1 115 ? 28.531 -11.969 -25.438 1 79.75 115 PRO B O 1
ATOM 4978 N N . SER B 1 116 ? 29.109 -13.617 -26.797 1 68.25 116 SER B N 1
ATOM 4979 C CA . SER B 1 116 ? 30.125 -12.844 -27.516 1 68.25 116 SER B CA 1
ATOM 4980 C C . SER B 1 116 ? 29.547 -11.531 -28.047 1 68.25 116 SER B C 1
ATOM 4982 O O . SER B 1 116 ? 30.234 -10.516 -28.078 1 68.25 116 SER B O 1
ATOM 4984 N N . SER B 1 117 ? 28.328 -11.531 -28.469 1 63.81 117 SER B N 1
ATOM 4985 C CA . SER B 1 117 ? 27.672 -10.336 -29 1 63.81 117 SER B CA 1
ATOM 4986 C C . SER B 1 117 ? 27.562 -9.25 -27.938 1 63.81 117 SER B C 1
ATOM 4988 O O . SER B 1 117 ? 27.547 -8.062 -28.266 1 63.81 117 SER B O 1
ATOM 4990 N N . THR B 1 118 ? 27.5 -9.547 -26.75 1 63.09 118 THR B N 1
ATOM 4991 C CA . THR B 1 118 ? 27.391 -8.602 -25.656 1 63.09 118 THR B CA 1
ATOM 4992 C C . THR B 1 118 ? 28.781 -8.094 -25.25 1 63.09 118 THR B C 1
ATOM 4994 O O . THR B 1 118 ? 28.906 -6.965 -24.766 1 63.09 118 THR B O 1
ATOM 4997 N N . GLN B 1 119 ? 29.781 -8.969 -25.422 1 57.47 119 GLN B N 1
ATOM 4998 C CA . GLN B 1 119 ? 31.156 -8.633 -25.078 1 57.47 119 GLN B CA 1
ATOM 4999 C C . GLN B 1 119 ? 31.688 -7.52 -25.969 1 57.47 119 GLN B C 1
ATOM 5001 O O . GLN B 1 119 ? 32.469 -6.672 -25.516 1 57.47 119 GLN B O 1
ATOM 5006 N N . SER B 1 120 ? 31.25 -7.559 -27.141 1 50.78 120 SER B N 1
ATOM 5007 C CA . SER B 1 120 ? 31.75 -6.602 -28.125 1 50.78 120 SER B CA 1
ATOM 5008 C C . SER B 1 120 ? 31.297 -5.184 -27.797 1 50.78 120 SER B C 1
ATOM 5010 O O . SER B 1 120 ? 31.922 -4.211 -28.219 1 50.78 120 SER B O 1
ATOM 5012 N N . GLN B 1 121 ? 30.25 -5.113 -27.141 1 52.28 121 GLN B N 1
ATOM 5013 C CA . GLN B 1 121 ? 29.719 -3.775 -26.891 1 52.28 121 GLN B CA 1
ATOM 5014 C C . GLN B 1 121 ? 30.516 -3.066 -25.797 1 52.28 121 GLN B C 1
ATOM 5016 O O . GLN B 1 121 ? 30.484 -1.838 -25.703 1 52.28 121 GLN B O 1
ATOM 5021 N N . ASN B 1 122 ? 31.297 -3.816 -25.016 1 51.56 122 ASN B N 1
ATOM 5022 C CA . ASN B 1 122 ? 32.188 -3.225 -24.031 1 51.56 122 ASN B CA 1
ATOM 5023 C C . ASN B 1 122 ? 33.562 -3.859 -24.078 1 51.56 122 ASN B C 1
ATOM 5025 O O . ASN B 1 122 ? 33.875 -4.73 -23.266 1 51.56 122 ASN B O 1
ATOM 5029 N N . PRO B 1 123 ? 34.375 -3.574 -25.125 1 49.94 123 PRO B N 1
ATOM 5030 C CA . PRO B 1 123 ? 35.656 -4.215 -25.375 1 49.94 123 PRO B CA 1
ATOM 5031 C C . PRO B 1 123 ? 36.625 -4.117 -24.188 1 49.94 123 PRO B C 1
ATOM 5033 O O . PRO B 1 123 ? 37.625 -4.848 -24.125 1 49.94 123 PRO B O 1
ATOM 5036 N N . SER B 1 124 ? 36.344 -3.172 -23.422 1 49.94 124 SER B N 1
ATOM 5037 C CA . SER B 1 124 ? 37.375 -2.918 -22.391 1 49.94 124 SER B CA 1
ATOM 5038 C C . SER B 1 124 ? 37.344 -3.996 -21.312 1 49.94 124 SER B C 1
ATOM 5040 O O . SER B 1 124 ? 38.25 -4.086 -20.5 1 49.94 124 SER B O 1
ATOM 5042 N N . VAL B 1 125 ? 36.25 -4.793 -21.344 1 51.09 125 VAL B N 1
ATOM 5043 C CA . VAL B 1 125 ? 36.188 -5.785 -20.281 1 51.09 125 VAL B CA 1
ATOM 5044 C C . VAL B 1 125 ? 36.406 -7.18 -20.844 1 51.09 125 VAL B C 1
ATOM 5046 O O . VAL B 1 125 ? 35.656 -7.641 -21.719 1 51.09 125 VAL B O 1
ATOM 5049 N N . ASN B 1 126 ? 37.719 -7.629 -20.891 1 50.44 126 ASN B N 1
ATOM 5050 C CA . ASN B 1 126 ? 37.969 -9.039 -21.156 1 50.44 126 ASN B CA 1
ATOM 5051 C C . ASN B 1 126 ? 37.125 -9.938 -20.234 1 50.44 126 ASN B C 1
ATOM 5053 O O . ASN B 1 126 ? 37.469 -10.109 -19.062 1 50.44 126 ASN B O 1
ATOM 5057 N N . PHE B 1 127 ? 35.875 -10.219 -20.609 1 56 127 PHE B N 1
ATOM 5058 C CA . PHE B 1 127 ? 35 -11.062 -19.812 1 56 127 PHE B CA 1
ATOM 5059 C C . PHE B 1 127 ? 35.406 -12.523 -19.906 1 56 127 PHE B C 1
ATOM 5061 O O . PHE B 1 127 ? 35.344 -13.133 -20.969 1 56 127 PHE B O 1
ATOM 5068 N N . SER B 1 128 ? 36.406 -12.984 -19.078 1 57 128 SER B N 1
ATOM 5069 C CA . SER B 1 128 ? 36.656 -14.422 -19.031 1 57 128 SER B CA 1
ATOM 5070 C C . SER B 1 128 ? 35.375 -15.164 -18.594 1 57 128 SER B C 1
ATOM 5072 O O . SER B 1 128 ? 34.562 -14.625 -17.828 1 57 128 SER B O 1
ATOM 5074 N N . SER B 1 129 ? 34.969 -16.156 -19.312 1 58.22 129 SER B N 1
ATOM 5075 C CA . SER B 1 129 ? 33.875 -17.062 -18.953 1 58.22 129 SER B CA 1
ATOM 5076 C C . SER B 1 129 ? 33.844 -17.281 -17.438 1 58.22 129 SER B C 1
ATOM 5078 O O . SER B 1 129 ? 32.75 -17.469 -16.875 1 58.22 129 SER B O 1
ATOM 5080 N N . ALA B 1 130 ? 34.969 -17.156 -16.781 1 64.38 130 ALA B N 1
ATOM 5081 C CA . ALA B 1 130 ? 35.062 -17.453 -15.359 1 64.38 130 ALA B CA 1
ATOM 5082 C C . ALA B 1 130 ? 34.531 -16.297 -14.516 1 64.38 130 ALA B C 1
ATOM 5084 O O . ALA B 1 130 ? 34.125 -16.5 -13.367 1 64.38 130 ALA B O 1
ATOM 5085 N N . ALA B 1 131 ? 34.188 -15.305 -15.188 1 80.75 131 ALA B N 1
ATOM 5086 C CA . ALA B 1 131 ? 33.906 -14.102 -14.406 1 80.75 131 ALA B CA 1
ATOM 5087 C C . ALA B 1 131 ? 32.5 -14.133 -13.836 1 80.75 131 ALA B C 1
ATOM 5089 O O . ALA B 1 131 ? 32.25 -13.594 -12.75 1 80.75 131 ALA B O 1
ATOM 5090 N N . LEU B 1 132 ? 31.625 -14.969 -14.422 1 92.19 132 LEU B N 1
ATOM 5091 C CA . LEU B 1 132 ? 30.234 -14.922 -13.977 1 92.19 132 LEU B CA 1
ATOM 5092 C C . LEU B 1 132 ? 29.844 -16.219 -13.273 1 92.19 132 LEU B C 1
ATOM 5094 O O . LEU B 1 132 ? 28.672 -16.453 -12.984 1 92.19 132 LEU B O 1
ATOM 5098 N N . HIS B 1 133 ? 30.844 -17.094 -13.047 1 94.38 133 HIS B N 1
ATOM 5099 C CA . HIS B 1 133 ? 30.594 -18.297 -12.266 1 94.38 133 HIS B CA 1
ATOM 5100 C C . HIS B 1 133 ? 30.094 -17.938 -10.867 1 94.38 133 HIS B C 1
ATOM 5102 O O . HIS B 1 133 ? 30.609 -17 -10.242 1 94.38 133 HIS B O 1
ATOM 5108 N N . PRO B 1 134 ? 29.172 -18.75 -10.32 1 96.06 134 PRO B N 1
ATOM 5109 C CA . PRO B 1 134 ? 28.578 -18.422 -9.023 1 96.06 134 PRO B CA 1
ATOM 5110 C C . PRO B 1 134 ? 29.609 -18.391 -7.898 1 96.06 134 PRO B C 1
ATOM 5112 O O . PRO B 1 134 ? 29.359 -17.812 -6.836 1 96.06 134 PRO B O 1
ATOM 5115 N N . SER B 1 135 ? 30.75 -19 -8.117 1 93.31 135 SER B N 1
ATOM 5116 C CA . SER B 1 135 ? 31.781 -18.969 -7.094 1 93.31 135 SER B CA 1
ATOM 5117 C C . SER B 1 135 ? 32.5 -17.625 -7.066 1 93.31 135 SER B C 1
ATOM 5119 O O . SER B 1 135 ? 33.156 -17.281 -6.082 1 93.31 135 SER B O 1
ATOM 5121 N N . LEU B 1 136 ? 32.344 -16.812 -8.133 1 92.25 136 LEU B N 1
ATOM 5122 C CA . LEU B 1 136 ? 33.062 -15.555 -8.258 1 92.25 136 LEU B CA 1
ATOM 5123 C C . LEU B 1 136 ? 32.125 -14.359 -8.227 1 92.25 136 LEU B C 1
ATOM 5125 O O . LEU B 1 136 ? 32.531 -13.25 -7.883 1 92.25 136 LEU B O 1
ATOM 5129 N N . THR B 1 137 ? 30.953 -14.609 -8.664 1 94.62 137 THR B N 1
ATOM 5130 C CA . THR B 1 137 ? 29.953 -13.555 -8.781 1 94.62 137 THR B CA 1
ATOM 5131 C C . THR B 1 137 ? 28.641 -13.977 -8.125 1 94.62 137 THR B C 1
ATOM 5133 O O . THR B 1 137 ? 28.172 -15.102 -8.328 1 94.62 137 THR B O 1
ATOM 5136 N N . PRO B 1 138 ? 28.078 -13.062 -7.309 1 97.31 138 PRO B N 1
ATOM 5137 C CA . PRO B 1 138 ? 26.797 -13.453 -6.711 1 97.31 138 PRO B CA 1
ATOM 5138 C C . PRO B 1 138 ? 25.672 -13.547 -7.742 1 97.31 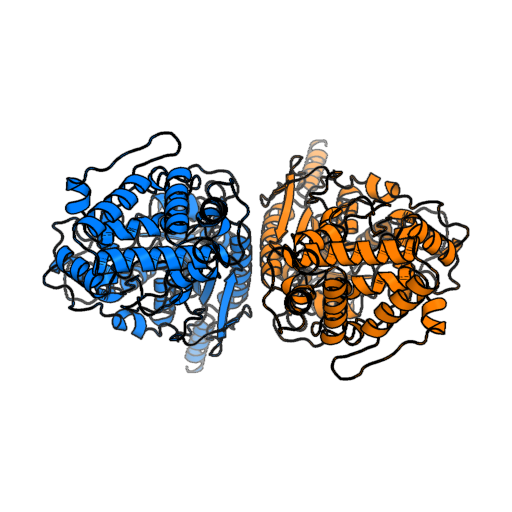138 PRO B C 1
ATOM 5140 O O . PRO B 1 138 ? 25.516 -12.648 -8.578 1 97.31 138 PRO B O 1
ATOM 5143 N N . TRP B 1 139 ? 24.922 -14.578 -7.703 1 98.62 139 TRP B N 1
ATOM 5144 C CA . TRP B 1 139 ? 23.703 -14.766 -8.484 1 98.62 139 TRP B CA 1
ATOM 5145 C C . TRP B 1 139 ? 22.469 -14.484 -7.648 1 98.62 139 TRP B C 1
ATOM 5147 O O . TRP B 1 139 ? 22.312 -15.031 -6.551 1 98.62 139 TRP B O 1
ATOM 5157 N N . VAL B 1 140 ? 21.641 -13.586 -8.102 1 98.94 140 VAL B N 1
ATOM 5158 C CA . VAL B 1 140 ? 20.422 -13.195 -7.414 1 98.94 140 VAL B CA 1
ATOM 5159 C C . VAL B 1 140 ? 19.203 -13.664 -8.211 1 98.94 140 VAL B C 1
ATOM 5161 O O . VAL B 1 140 ? 19.031 -13.312 -9.375 1 98.94 140 VAL B O 1
ATOM 5164 N N . TRP B 1 141 ? 18.391 -14.484 -7.578 1 98.94 141 TRP B N 1
ATOM 5165 C CA . TRP B 1 141 ? 17.188 -15.047 -8.195 1 98.94 141 TRP B CA 1
ATOM 5166 C C . TRP B 1 141 ? 15.977 -14.148 -7.961 1 98.94 141 TRP B C 1
ATOM 5168 O O . TRP B 1 141 ? 15.734 -13.711 -6.836 1 98.94 141 TRP B O 1
ATOM 5178 N N . ILE B 1 142 ? 15.234 -13.828 -8.992 1 98.88 142 ILE B N 1
ATOM 5179 C CA . ILE B 1 142 ? 13.961 -13.133 -8.906 1 98.88 142 ILE B CA 1
ATOM 5180 C C . ILE B 1 142 ? 12.867 -13.977 -9.547 1 98.88 142 ILE B C 1
ATOM 5182 O O . ILE B 1 142 ? 12.992 -14.398 -10.703 1 98.88 142 ILE B O 1
ATOM 5186 N N . GLY B 1 143 ? 11.781 -14.234 -8.867 1 98.5 143 GLY B N 1
ATOM 5187 C CA . GLY B 1 143 ? 10.711 -15.055 -9.406 1 98.5 143 GLY B CA 1
ATOM 5188 C C . GLY B 1 143 ? 9.398 -14.898 -8.664 1 98.5 143 GLY B C 1
ATOM 5189 O O . GLY B 1 143 ? 9.398 -14.711 -7.441 1 98.5 143 GLY B O 1
ATOM 5190 N N . GLY B 1 144 ? 8.328 -15 -9.32 1 98.44 144 GLY B N 1
ATOM 5191 C CA . GLY B 1 144 ? 6.988 -14.938 -8.766 1 98.44 144 GLY B CA 1
ATOM 5192 C C . GLY B 1 144 ? 6.238 -16.25 -8.867 1 98.44 144 GLY B C 1
ATOM 5193 O O . GLY B 1 144 ? 6.363 -16.969 -9.859 1 98.44 144 GLY B O 1
ATOM 5194 N N . SER B 1 145 ? 5.457 -16.531 -7.832 1 98.31 145 SER B N 1
ATOM 5195 C CA . SER B 1 145 ? 4.645 -17.734 -7.852 1 98.31 145 SER B CA 1
ATOM 5196 C C . SER B 1 145 ? 5.52 -18.984 -7.871 1 98.31 145 SER B C 1
ATOM 5198 O O . SER B 1 145 ? 6.379 -19.156 -7.008 1 98.31 145 SER B O 1
ATOM 5200 N N . TYR B 1 146 ? 5.375 -19.859 -8.859 1 98.62 146 TYR B N 1
ATOM 5201 C CA . TYR B 1 146 ? 6.172 -21.062 -9 1 98.62 146 TYR B CA 1
ATOM 5202 C C . TYR B 1 146 ? 7.652 -20.734 -9.133 1 98.62 146 TYR B C 1
ATOM 5204 O O . TYR B 1 146 ? 8.492 -21.344 -8.477 1 98.62 146 TYR B O 1
ATOM 5212 N N . PRO B 1 147 ? 8.031 -19.703 -9.883 1 98.75 147 PRO B N 1
ATOM 5213 C CA . PRO B 1 147 ? 9.445 -19.312 -9.906 1 98.75 147 PRO B CA 1
ATOM 5214 C C . PRO B 1 147 ? 9.961 -18.875 -8.539 1 98.75 147 PRO B C 1
ATOM 5216 O O . PRO B 1 147 ? 11.133 -19.094 -8.219 1 98.75 147 PRO B O 1
ATOM 5219 N N . GLY B 1 148 ? 9.078 -18.234 -7.766 1 98.81 148 GLY B N 1
ATOM 5220 C CA . GLY B 1 148 ? 9.469 -17.922 -6.402 1 98.81 148 GLY B CA 1
ATOM 5221 C C . GLY B 1 148 ? 9.75 -19.141 -5.559 1 98.81 148 GLY B C 1
ATOM 5222 O O . GLY B 1 148 ? 10.695 -19.156 -4.766 1 98.81 148 GLY B O 1
ATOM 5223 N N . VAL B 1 149 ? 8.914 -20.172 -5.715 1 98.94 149 VAL B N 1
ATOM 5224 C CA . VAL B 1 149 ? 9.141 -21.438 -5.031 1 98.94 149 VAL B CA 1
ATOM 5225 C C . VAL B 1 149 ? 10.516 -21.984 -5.398 1 98.94 149 VAL B C 1
ATOM 5227 O O . VAL B 1 149 ? 11.297 -22.359 -4.523 1 98.94 149 VAL B O 1
ATOM 5230 N N . ARG B 1 150 ? 10.789 -21.984 -6.672 1 98.94 150 ARG B N 1
ATOM 5231 C CA . ARG B 1 150 ? 12.055 -22.547 -7.145 1 98.94 150 ARG B CA 1
ATOM 5232 C C . ARG B 1 150 ? 13.242 -21.797 -6.559 1 98.94 150 ARG B C 1
ATOM 5234 O O . ARG B 1 150 ? 14.219 -22.422 -6.113 1 98.94 150 ARG B O 1
ATOM 5241 N N . GLY B 1 151 ? 13.141 -20.5 -6.539 1 98.94 151 GLY B N 1
ATOM 5242 C CA . GLY B 1 151 ? 14.203 -19.719 -5.926 1 98.94 151 GLY B CA 1
ATOM 5243 C C . GLY B 1 151 ? 14.406 -20.031 -4.461 1 98.94 151 GLY B C 1
ATOM 5244 O O . GLY B 1 151 ? 15.547 -20.172 -4 1 98.94 151 GLY B O 1
ATOM 5245 N N . ALA B 1 152 ? 13.305 -20.156 -3.752 1 98.88 152 ALA B N 1
ATOM 5246 C CA . ALA B 1 152 ? 13.383 -20.469 -2.326 1 98.88 152 ALA B CA 1
ATOM 5247 C C . ALA B 1 152 ? 14 -21.844 -2.102 1 98.88 152 ALA B C 1
ATOM 5249 O O . ALA B 1 152 ? 14.836 -22.016 -1.215 1 98.88 152 ALA B O 1
ATOM 5250 N N . LEU B 1 153 ? 13.602 -22.828 -2.914 1 98.94 153 LEU B N 1
ATOM 5251 C CA . LEU B 1 153 ? 14.164 -24.172 -2.814 1 98.94 153 LEU B CA 1
ATOM 5252 C C . LEU B 1 153 ? 15.664 -24.156 -3.109 1 98.94 153 LEU B C 1
ATOM 5254 O O . LEU B 1 153 ? 16.438 -24.844 -2.445 1 98.94 153 LEU B O 1
ATOM 5258 N N . LEU B 1 154 ? 16.047 -23.375 -4.102 1 98.81 154 LEU B N 1
ATOM 5259 C CA . LEU B 1 154 ? 17.453 -23.297 -4.496 1 98.81 154 LEU B CA 1
ATOM 5260 C C . LEU B 1 154 ? 18.297 -22.703 -3.381 1 98.81 154 LEU B C 1
ATOM 5262 O O . LEU B 1 154 ? 19.469 -23.094 -3.209 1 98.81 154 LEU B O 1
ATOM 5266 N N . ARG B 1 155 ? 17.719 -21.75 -2.654 1 98.44 155 ARG B N 1
ATOM 5267 C CA . ARG B 1 155 ? 18.469 -21.156 -1.551 1 98.44 155 ARG B CA 1
ATOM 5268 C C . ARG B 1 155 ? 18.75 -22.188 -0.461 1 98.44 155 ARG B C 1
ATOM 5270 O O . ARG B 1 155 ? 19.766 -22.109 0.231 1 98.44 155 ARG B O 1
ATOM 5277 N N . VAL B 1 156 ? 17.859 -23.141 -0.326 1 98.25 156 VAL B N 1
ATOM 5278 C CA . VAL B 1 156 ? 18.047 -24.234 0.627 1 98.25 156 VAL B CA 1
ATOM 5279 C C . VAL B 1 156 ? 19 -25.281 0.037 1 98.25 156 VAL B C 1
ATOM 5281 O O . VAL B 1 156 ? 19.953 -25.703 0.692 1 98.25 156 VAL B O 1
ATOM 5284 N N . ARG B 1 157 ? 18.844 -25.594 -1.165 1 98 157 ARG B N 1
ATOM 5285 C CA . ARG B 1 157 ? 19.484 -26.734 -1.821 1 98 157 ARG B CA 1
ATOM 5286 C C . ARG B 1 157 ? 20.875 -26.359 -2.318 1 98 157 ARG B C 1
ATOM 5288 O O . ARG B 1 157 ? 21.812 -27.141 -2.217 1 98 157 ARG B O 1
ATOM 5295 N N . ASN B 1 158 ? 21.016 -25.203 -2.904 1 98 158 ASN B N 1
ATOM 5296 C CA . ASN B 1 158 ? 22.25 -24.75 -3.531 1 98 158 ASN B CA 1
ATOM 5297 C C . ASN B 1 158 ? 22.562 -23.297 -3.174 1 98 158 ASN B C 1
ATOM 5299 O O . ASN B 1 158 ? 22.719 -22.453 -4.059 1 98 158 ASN B O 1
ATOM 5303 N N . PRO B 1 159 ? 22.75 -23 -1.914 1 96.56 159 PRO B N 1
ATOM 5304 C CA . PRO B 1 159 ? 23 -21.609 -1.522 1 96.56 159 PRO B CA 1
ATOM 5305 C C . PRO B 1 159 ? 24.297 -21.047 -2.1 1 96.56 159 PRO B C 1
ATOM 5307 O O . PRO B 1 159 ? 24.469 -19.828 -2.191 1 96.56 159 PRO B O 1
ATOM 5310 N N . ALA B 1 160 ? 25.219 -21.922 -2.549 1 95.69 160 ALA B N 1
ATOM 5311 C CA . ALA B 1 160 ? 26.469 -21.484 -3.15 1 95.69 160 ALA B CA 1
ATOM 5312 C C . ALA B 1 160 ? 26.25 -21 -4.582 1 95.69 160 ALA B C 1
ATOM 5314 O O . ALA B 1 160 ? 27.031 -20.203 -5.102 1 95.69 160 ALA B O 1
ATOM 5315 N N . THR B 1 161 ? 25.188 -21.5 -5.211 1 98.12 161 THR B N 1
ATOM 5316 C CA . THR B 1 161 ? 24.891 -21.094 -6.586 1 98.12 161 THR B CA 1
ATOM 5317 C C . THR B 1 161 ? 24.062 -19.828 -6.617 1 98.12 161 THR B C 1
ATOM 5319 O O . THR B 1 161 ? 24.359 -18.891 -7.367 1 98.12 161 THR B O 1
ATOM 5322 N N . PHE B 1 162 ? 23.062 -19.766 -5.863 1 98.5 162 PHE B N 1
ATOM 5323 C CA . PHE B 1 162 ? 22.219 -18.578 -5.785 1 98.5 162 PHE B CA 1
ATOM 5324 C C . PHE B 1 162 ? 22.344 -17.906 -4.422 1 98.5 162 PHE B C 1
ATOM 5326 O O . PHE B 1 162 ? 21.922 -18.453 -3.408 1 98.5 162 PHE B O 1
ATOM 5333 N N . PHE B 1 163 ? 22.859 -16.75 -4.457 1 98.25 163 PHE B N 1
ATOM 5334 C CA . PHE B 1 163 ? 23.312 -16.031 -3.266 1 98.25 163 PHE B CA 1
ATOM 5335 C C . PHE B 1 163 ? 22.125 -15.359 -2.566 1 98.25 163 PHE B C 1
ATOM 5337 O O . PHE B 1 163 ? 22.109 -15.258 -1.338 1 98.25 163 PHE B O 1
ATOM 5344 N N . ALA B 1 164 ? 21.172 -14.867 -3.287 1 98.88 164 ALA B N 1
ATOM 5345 C CA . ALA B 1 164 ? 20 -14.18 -2.766 1 98.88 164 ALA B CA 1
ATOM 5346 C C . ALA B 1 164 ? 18.781 -14.43 -3.658 1 98.88 164 ALA B C 1
ATOM 5348 O O . ALA B 1 164 ? 18.922 -14.789 -4.828 1 98.88 164 ALA B O 1
ATOM 5349 N N . VAL B 1 165 ? 17.609 -14.312 -3.041 1 98.94 165 VAL B N 1
ATOM 5350 C CA . VAL B 1 165 ? 16.375 -14.609 -3.768 1 98.94 165 VAL B CA 1
ATOM 5351 C C . VAL B 1 165 ? 15.297 -13.594 -3.393 1 98.94 165 VAL B C 1
ATOM 5353 O O . VAL B 1 165 ? 15.148 -13.242 -2.221 1 98.94 165 VAL B O 1
ATOM 5356 N N . TRP B 1 166 ? 14.617 -13.031 -4.344 1 98.94 166 TRP B N 1
ATOM 5357 C CA . TRP B 1 166 ? 13.305 -12.422 -4.156 1 98.94 166 TRP B CA 1
ATOM 5358 C C . TRP B 1 166 ? 12.195 -13.359 -4.617 1 98.94 166 TRP B C 1
ATOM 5360 O O . TRP B 1 166 ? 11.961 -13.508 -5.816 1 98.94 166 TRP B O 1
ATOM 5370 N N . ALA B 1 167 ? 11.562 -13.992 -3.676 1 98.94 167 ALA B N 1
ATOM 5371 C CA . ALA B 1 167 ? 10.461 -14.914 -3.918 1 98.94 167 ALA B CA 1
ATOM 5372 C C . ALA B 1 167 ? 9.109 -14.219 -3.73 1 98.94 167 ALA B C 1
ATOM 5374 O O . ALA B 1 167 ? 8.586 -14.164 -2.615 1 98.94 167 ALA B O 1
ATOM 5375 N N . SER B 1 168 ? 8.492 -13.766 -4.812 1 98.81 168 SER B N 1
ATOM 5376 C CA . SER B 1 168 ? 7.215 -13.07 -4.77 1 98.81 168 SER B CA 1
ATOM 5377 C C . SER B 1 168 ? 6.051 -14.047 -4.891 1 98.81 168 SER B C 1
ATOM 5379 O O . SER B 1 168 ? 6.016 -14.875 -5.805 1 98.81 168 SER B O 1
ATOM 5381 N N . SER B 1 169 ? 5.102 -13.977 -3.953 1 98.69 169 SER B N 1
ATOM 5382 C CA . SER B 1 169 ? 3.877 -14.766 -3.99 1 98.69 169 SER B CA 1
ATOM 5383 C C . SER B 1 169 ? 4.184 -16.25 -4.152 1 98.69 169 SER B C 1
ATOM 5385 O O . SER B 1 169 ? 3.537 -16.938 -4.941 1 98.69 169 SER B O 1
ATOM 5387 N N . ALA B 1 170 ? 5.172 -16.797 -3.418 1 98.88 170 ALA B N 1
ATOM 5388 C CA . ALA B 1 170 ? 5.652 -18.156 -3.598 1 98.88 170 ALA B CA 1
ATOM 5389 C C . ALA B 1 170 ? 4.867 -19.141 -2.727 1 98.88 170 ALA B C 1
ATOM 5391 O O . ALA B 1 170 ? 4.984 -19.109 -1.499 1 98.88 170 ALA B O 1
ATOM 5392 N N . PRO B 1 171 ? 4.043 -19.984 -3.287 1 98.75 171 PRO B N 1
ATOM 5393 C CA . PRO B 1 171 ? 3.381 -21.031 -2.516 1 98.75 171 PRO B CA 1
ATOM 5394 C C . PRO B 1 171 ? 4.309 -22.203 -2.199 1 98.75 171 PRO B C 1
ATOM 5396 O O . PRO B 1 171 ? 4.172 -23.281 -2.779 1 98.75 171 PRO B O 1
ATOM 5399 N N . VAL B 1 172 ? 5.148 -22.078 -1.212 1 98.88 172 VAL B N 1
ATOM 5400 C CA . VAL B 1 172 ? 6.262 -22.984 -0.937 1 98.88 172 VAL B CA 1
ATOM 5401 C C . VAL B 1 172 ? 5.734 -24.266 -0.312 1 98.88 172 VAL B C 1
ATOM 5403 O O . VAL B 1 172 ? 6.441 -25.281 -0.265 1 98.88 172 VAL B O 1
ATOM 5406 N N . GLN B 1 173 ? 4.523 -24.281 0.217 1 98.94 173 GLN B N 1
ATOM 5407 C CA . GLN B 1 173 ? 3.908 -25.484 0.75 1 98.94 173 GLN B CA 1
ATOM 5408 C C . GLN B 1 173 ? 3.098 -26.203 -0.322 1 98.94 173 GLN B C 1
ATOM 5410 O O . GLN B 1 173 ? 2.102 -25.688 -0.817 1 98.94 173 GLN B O 1
ATOM 5415 N N . ALA B 1 174 ? 3.551 -27.391 -0.698 1 98.81 174 ALA B N 1
ATOM 5416 C CA . ALA B 1 174 ? 2.754 -28.234 -1.572 1 98.81 174 ALA B CA 1
ATOM 5417 C C . ALA B 1 174 ? 1.738 -29.047 -0.769 1 98.81 174 ALA B C 1
ATOM 5419 O O . ALA B 1 174 ? 2.039 -29.516 0.33 1 98.81 174 ALA B O 1
ATOM 5420 N N . GLN B 1 175 ? 0.616 -29.109 -1.354 1 98.56 175 GLN B N 1
ATOM 5421 C CA . GLN B 1 175 ? -0.47 -29.828 -0.703 1 98.56 175 GLN B CA 1
ATOM 5422 C C . GLN B 1 175 ? -1.496 -30.312 -1.723 1 98.56 175 GLN B C 1
ATOM 5424 O O . GLN B 1 175 ? -1.854 -29.594 -2.648 1 98.56 175 GLN B O 1
ATOM 5429 N N . VAL B 1 176 ? -1.932 -31.562 -1.545 1 98.69 176 VAL B N 1
ATOM 5430 C CA . VAL B 1 176 ? -2.893 -32.094 -2.496 1 98.69 176 VAL B CA 1
ATOM 5431 C C . VAL B 1 176 ? -4.207 -31.328 -2.408 1 98.69 176 VAL B C 1
ATOM 5433 O O . VAL B 1 176 ? -4.68 -30.781 -3.406 1 98.69 176 VAL B O 1
ATOM 5436 N N . ASP B 1 177 ? -4.75 -31.234 -1.166 1 98.38 177 ASP B N 1
ATOM 5437 C CA . ASP B 1 177 ? -6.012 -30.547 -0.905 1 98.38 177 ASP B CA 1
ATOM 5438 C C . ASP B 1 177 ? -5.793 -29.047 -0.721 1 98.38 177 ASP B C 1
ATOM 5440 O O . ASP B 1 177 ? -5.301 -28.609 0.32 1 98.38 177 ASP B O 1
ATOM 5444 N N . MET B 1 178 ? -6.172 -28.25 -1.683 1 98.31 178 MET B N 1
ATOM 5445 C CA . MET B 1 178 ? -6.078 -26.797 -1.569 1 98.31 178 MET B CA 1
ATOM 5446 C C . MET B 1 178 ? -7.457 -26.156 -1.673 1 98.31 178 MET B C 1
ATOM 5448 O O . MET B 1 178 ? -7.676 -25.266 -2.502 1 98.31 178 MET B O 1
ATOM 5452 N N . ALA B 1 179 ? -8.312 -26.578 -0.78 1 97.88 179 ALA B N 1
ATOM 5453 C CA . ALA B 1 179 ? -9.648 -25.984 -0.697 1 97.88 179 ALA B CA 1
ATOM 5454 C C . ALA B 1 179 ? -9.57 -24.516 -0.297 1 97.88 179 ALA B C 1
ATOM 5456 O O . ALA B 1 179 ? -10.555 -23.781 -0.412 1 97.88 179 ALA B O 1
ATOM 5457 N N . SER B 1 180 ? -8.367 -24.078 0.066 1 98 180 SER B N 1
ATOM 5458 C CA . SER B 1 180 ? -8.18 -22.734 0.638 1 98 180 SER B CA 1
ATOM 5459 C C . SER B 1 180 ? -7.988 -21.688 -0.452 1 98 180 SER B C 1
ATOM 5461 O O . SER B 1 180 ? -7.977 -20.5 -0.172 1 98 180 SER B O 1
ATOM 5463 N N . TYR B 1 181 ? -7.875 -22.047 -1.721 1 98.06 181 TYR B N 1
ATOM 5464 C CA . TYR B 1 181 ? -7.469 -21.156 -2.797 1 98.06 181 TYR B CA 1
ATOM 5465 C C . TYR B 1 181 ? -8.352 -19.922 -2.842 1 98.06 181 TYR B C 1
ATOM 5467 O O . TYR B 1 181 ? -7.855 -18.797 -2.867 1 98.06 181 TYR B O 1
ATOM 5475 N N . TYR B 1 182 ? -9.648 -20.031 -2.756 1 97.88 182 TYR B N 1
ATOM 5476 C CA . TYR B 1 182 ? -10.531 -18.891 -2.93 1 97.88 182 TYR B CA 1
ATOM 5477 C C . TYR B 1 182 ? -10.984 -18.344 -1.58 1 97.88 182 TYR B C 1
ATOM 5479 O O . TYR B 1 182 ? -11.93 -17.547 -1.509 1 97.88 182 TYR B O 1
ATOM 5487 N N . LYS B 1 183 ? -10.352 -18.781 -0.5 1 97.19 183 LYS B N 1
ATOM 5488 C CA . LYS B 1 183 ? -10.695 -18.219 0.799 1 97.19 183 LYS B CA 1
ATOM 5489 C C . LYS B 1 183 ? -10.367 -16.719 0.852 1 97.19 183 LYS B C 1
ATOM 5491 O O . LYS B 1 183 ? -11.047 -15.953 1.53 1 97.19 183 LYS B O 1
ATOM 5496 N N . ALA B 1 184 ? -9.32 -16.344 0.141 1 96.5 184 ALA B N 1
ATOM 5497 C CA . ALA B 1 184 ? -9.023 -14.914 0.041 1 96.5 184 ALA B CA 1
ATOM 5498 C C . ALA B 1 184 ? -10.195 -14.156 -0.587 1 96.5 184 ALA B C 1
ATOM 5500 O O . ALA B 1 184 ? -10.547 -13.062 -0.138 1 96.5 184 ALA B O 1
ATOM 5501 N N . ALA B 1 185 ? -10.711 -14.703 -1.635 1 97.94 185 ALA B N 1
ATOM 5502 C CA . ALA B 1 185 ? -11.875 -14.094 -2.271 1 97.94 185 ALA B CA 1
ATOM 5503 C C . ALA B 1 185 ? -13.055 -14.023 -1.309 1 97.94 185 ALA B C 1
ATOM 5505 O O . ALA B 1 185 ? -13.719 -12.992 -1.2 1 97.94 185 ALA B O 1
ATOM 5506 N N . GLU B 1 186 ? -13.32 -15.156 -0.575 1 97.5 186 GLU B N 1
ATOM 5507 C CA . GLU B 1 186 ? -14.391 -15.188 0.422 1 97.5 186 GLU B CA 1
ATOM 5508 C C . GLU B 1 186 ? -14.242 -14.039 1.417 1 97.5 186 GLU B C 1
ATOM 5510 O O . GLU B 1 186 ? -15.211 -13.32 1.688 1 97.5 186 GLU B O 1
ATOM 5515 N N . ARG B 1 187 ? -13.031 -13.836 1.83 1 95.69 187 ARG B N 1
ATOM 5516 C CA . ARG B 1 187 ? -12.758 -12.844 2.865 1 95.69 187 ARG B CA 1
ATOM 5517 C C . ARG B 1 187 ? -12.859 -11.43 2.311 1 95.69 187 ARG B C 1
ATOM 5519 O O . ARG B 1 187 ? -13.078 -10.477 3.062 1 95.69 187 ARG B O 1
ATOM 5526 N N . SER B 1 188 ? -12.703 -11.273 1.06 1 96.94 188 SER B N 1
ATOM 5527 C CA . SER B 1 188 ? -12.68 -9.945 0.455 1 96.94 188 SER B CA 1
ATOM 5528 C C . SER B 1 188 ? -14.094 -9.453 0.153 1 96.94 188 SER B C 1
ATOM 5530 O O . SER B 1 188 ? -14.305 -8.258 -0.046 1 96.94 188 SER B O 1
ATOM 5532 N N . LEU B 1 189 ? -15.109 -10.352 0.099 1 97.25 189 LEU B N 1
ATOM 5533 C CA . LEU B 1 189 ? -16.469 -10.008 -0.302 1 97.25 189 LEU B CA 1
ATOM 5534 C C . LEU B 1 189 ? -17.156 -9.18 0.778 1 97.25 189 LEU B C 1
ATOM 5536 O O . LEU B 1 189 ? -16.859 -9.32 1.965 1 97.25 189 LEU B O 1
ATOM 5540 N N . THR B 1 190 ? -18.047 -8.273 0.346 1 92.5 190 THR B N 1
ATOM 5541 C CA . THR B 1 190 ? -18.953 -7.633 1.301 1 92.5 190 THR B CA 1
ATOM 5542 C C . THR B 1 190 ? -19.875 -8.664 1.953 1 92.5 190 THR B C 1
ATOM 5544 O O . THR B 1 190 ? -20.094 -9.742 1.4 1 92.5 190 THR B O 1
ATOM 5547 N N . ARG B 1 191 ? -20.359 -8.359 3.078 1 90.12 191 ARG B N 1
ATOM 5548 C CA . ARG B 1 191 ? -21.172 -9.289 3.859 1 90.12 191 ARG B CA 1
ATOM 5549 C C . ARG B 1 191 ? -22.375 -9.766 3.059 1 90.12 191 ARG B C 1
ATOM 5551 O O . ARG B 1 191 ? -22.688 -10.961 3.068 1 90.12 191 ARG B O 1
ATOM 5558 N N . ASN B 1 192 ? -23.047 -8.852 2.385 1 93.25 192 ASN B N 1
ATOM 5559 C CA . ASN B 1 192 ? -24.25 -9.219 1.652 1 93.25 192 ASN B CA 1
ATOM 5560 C C . ASN B 1 192 ? -23.938 -10.07 0.428 1 93.25 192 ASN B C 1
ATOM 5562 O O . ASN B 1 192 ? -24.594 -11.078 0.174 1 93.25 192 ASN B O 1
ATOM 5566 N N . CYS B 1 193 ? -22.906 -9.711 -0.273 1 97.25 193 CYS B N 1
ATOM 5567 C CA . CYS B 1 193 ? -22.547 -10.461 -1.47 1 97.25 193 CYS B CA 1
ATOM 5568 C C . CYS B 1 193 ? -22.078 -11.867 -1.112 1 97.25 193 CYS B C 1
ATOM 5570 O O . CYS B 1 193 ? -22.438 -12.836 -1.797 1 97.25 193 CYS B O 1
ATOM 5572 N N . SER B 1 194 ? -21.312 -11.992 -0.018 1 97.56 194 SER B N 1
ATOM 5573 C CA . SER B 1 194 ? -20.891 -13.305 0.448 1 97.56 194 SER B CA 1
ATOM 5574 C C . SER B 1 194 ? -22.078 -14.164 0.855 1 97.56 194 SER B C 1
ATOM 5576 O O . SER B 1 194 ? -22.141 -15.352 0.524 1 97.56 194 SER B O 1
ATOM 5578 N N . ALA B 1 195 ? -23 -13.578 1.539 1 96.88 195 ALA B N 1
ATOM 5579 C CA . ALA B 1 195 ? -24.188 -14.305 1.993 1 96.88 195 ALA B CA 1
ATOM 5580 C C . ALA B 1 195 ? -24.969 -14.867 0.811 1 96.88 195 ALA B C 1
ATOM 5582 O O . ALA B 1 195 ? -25.344 -16.031 0.805 1 96.88 195 ALA B O 1
ATOM 5583 N N . ASP B 1 196 ? -25.188 -14.031 -0.161 1 98.19 196 ASP B N 1
ATOM 5584 C CA . ASP B 1 196 ? -25.984 -14.461 -1.312 1 98.19 196 ASP B CA 1
ATOM 5585 C C . ASP B 1 196 ? -25.219 -15.484 -2.154 1 98.19 196 ASP B C 1
ATOM 5587 O O . ASP B 1 196 ? -25.797 -16.438 -2.664 1 98.19 196 ASP B O 1
ATOM 5591 N N . TRP B 1 197 ? -23.938 -15.266 -2.354 1 98.69 197 TRP B N 1
ATOM 5592 C CA . TRP B 1 197 ? -23.125 -16.203 -3.129 1 98.69 197 TRP B CA 1
ATOM 5593 C C . TRP B 1 197 ? -23.109 -17.578 -2.484 1 98.69 197 TRP B C 1
ATOM 5595 O O . TRP B 1 197 ? -23.312 -18.594 -3.164 1 98.69 197 TRP B O 1
ATOM 5605 N N . VAL B 1 198 ? -22.938 -17.641 -1.19 1 98.38 198 VAL B N 1
ATOM 5606 C CA . VAL B 1 198 ? -22.953 -18.906 -0.444 1 98.38 198 VAL B CA 1
ATOM 5607 C C . VAL B 1 198 ? -24.312 -19.562 -0.571 1 98.38 198 VAL B C 1
ATOM 5609 O O . VAL B 1 198 ? -24.406 -20.766 -0.854 1 98.38 198 VAL B O 1
ATOM 5612 N N . ALA B 1 199 ? -25.375 -18.781 -0.358 1 98.44 199 ALA B N 1
ATOM 5613 C CA . ALA B 1 199 ? -26.734 -19.328 -0.416 1 98.44 199 ALA B CA 1
ATOM 5614 C C . ALA B 1 199 ? -27.031 -19.906 -1.795 1 98.44 199 ALA B C 1
ATOM 5616 O O . ALA B 1 199 ? -27.578 -21.016 -1.906 1 98.44 199 ALA B O 1
ATOM 5617 N N . VAL B 1 200 ? -26.656 -19.156 -2.811 1 98.75 200 VAL B N 1
ATOM 5618 C CA . VAL B 1 200 ? -26.922 -19.594 -4.18 1 98.75 200 VAL B CA 1
ATOM 5619 C C . VAL B 1 200 ? -26.109 -20.828 -4.5 1 98.75 200 VAL B C 1
ATOM 5621 O O . VAL B 1 200 ? -26.609 -21.781 -5.102 1 98.75 200 VAL B O 1
ATOM 5624 N N . THR B 1 201 ? -24.844 -20.875 -4.137 1 98.69 201 THR B N 1
ATOM 5625 C CA . THR B 1 201 ? -23.984 -22.031 -4.363 1 98.69 201 THR B CA 1
ATOM 5626 C C . THR B 1 201 ? -24.562 -23.266 -3.682 1 98.69 201 THR B C 1
ATOM 5628 O O . THR B 1 201 ? -24.656 -24.328 -4.297 1 98.69 201 THR B O 1
ATOM 5631 N N . LYS B 1 202 ? -24.984 -23.141 -2.42 1 98 202 LYS B N 1
ATOM 5632 C CA . LYS B 1 202 ? -25.547 -24.266 -1.678 1 98 202 LYS B CA 1
ATOM 5633 C C . LYS B 1 202 ? -26.844 -24.75 -2.322 1 98 202 LYS B C 1
ATOM 5635 O O . LYS B 1 202 ? -27.078 -25.953 -2.416 1 98 202 LYS B O 1
ATOM 5640 N N . TYR B 1 203 ? -27.672 -23.844 -2.695 1 98.5 203 TYR B N 1
ATOM 5641 C CA . TYR B 1 203 ? -28.938 -24.188 -3.332 1 98.5 203 TYR B CA 1
ATOM 5642 C C . TYR B 1 203 ? -28.703 -24.953 -4.625 1 98.5 203 TYR B C 1
ATOM 5644 O O . TYR B 1 203 ? -29.344 -25.984 -4.863 1 98.5 203 TYR B O 1
ATOM 5652 N N . VAL B 1 204 ? -27.828 -24.438 -5.445 1 98.81 204 VAL B N 1
ATOM 5653 C CA . VAL B 1 204 ? -27.531 -25.062 -6.727 1 98.81 204 VAL B CA 1
ATOM 5654 C C . VAL B 1 204 ? -26.938 -26.453 -6.492 1 98.81 204 VAL B C 1
ATOM 5656 O O . VAL B 1 204 ? -27.391 -27.438 -7.098 1 98.81 204 VAL B O 1
ATOM 5659 N N . ASP B 1 205 ? -25.969 -26.562 -5.59 1 98.56 205 ASP B N 1
ATOM 5660 C CA . ASP B 1 205 ? -25.359 -27.859 -5.285 1 98.56 205 ASP B CA 1
ATOM 5661 C C . ASP B 1 205 ? -26.406 -28.844 -4.777 1 98.56 205 ASP B C 1
ATOM 5663 O O . ASP B 1 205 ? -26.422 -30 -5.203 1 98.56 205 ASP B O 1
ATOM 5667 N N . ALA B 1 206 ? -27.266 -28.406 -3.902 1 98.19 206 ALA B N 1
ATOM 5668 C CA . ALA B 1 206 ? -28.281 -29.281 -3.328 1 98.19 206 ALA B CA 1
ATOM 5669 C C . ALA B 1 206 ? -29.266 -29.766 -4.398 1 98.19 206 ALA B C 1
ATOM 5671 O O . ALA B 1 206 ? -29.641 -30.938 -4.414 1 98.19 206 ALA B O 1
ATOM 5672 N N . THR B 1 207 ? -29.672 -28.859 -5.25 1 98.75 207 THR B N 1
ATOM 5673 C CA . THR B 1 207 ? -30.625 -29.188 -6.301 1 98.75 207 THR B CA 1
ATOM 5674 C C . THR B 1 207 ? -30 -30.156 -7.301 1 98.75 207 THR B C 1
ATOM 5676 O O . THR B 1 207 ? -30.656 -31.125 -7.707 1 98.75 207 THR B O 1
ATOM 5679 N N . LEU B 1 208 ? -28.797 -29.922 -7.656 1 98.69 208 LEU B N 1
ATOM 5680 C CA . LEU B 1 208 ? -28.141 -30.781 -8.633 1 98.69 208 LEU B CA 1
ATOM 5681 C C . LEU B 1 208 ? -27.828 -32.156 -8.031 1 98.69 208 LEU B C 1
ATOM 5683 O O . LEU B 1 208 ? -27.828 -33.156 -8.734 1 98.69 208 LEU B O 1
ATOM 5687 N N . ALA B 1 209 ? -27.578 -32.219 -6.777 1 97.94 209 ALA B N 1
ATOM 5688 C CA . ALA B 1 209 ? -27.234 -33.469 -6.105 1 97.94 209 ALA B CA 1
ATOM 5689 C C . ALA B 1 209 ? -28.484 -34.281 -5.785 1 97.94 209 ALA B C 1
ATOM 5691 O O . ALA B 1 209 ? -28.469 -35.531 -5.859 1 97.94 209 ALA B O 1
ATOM 5692 N N . ASN B 1 210 ? -29.609 -33.594 -5.41 1 97.62 210 ASN B N 1
ATOM 5693 C CA . ASN B 1 210 ? -30.703 -34.312 -4.77 1 97.62 210 ASN B CA 1
ATOM 5694 C C . ASN B 1 210 ? -32.031 -34.062 -5.473 1 97.62 210 ASN B C 1
ATOM 5696 O O . ASN B 1 210 ? -33.031 -34.719 -5.172 1 97.62 210 ASN B O 1
ATOM 5700 N N . GLY B 1 211 ? -32.094 -33.125 -6.336 1 98 211 GLY B N 1
ATOM 5701 C CA . GLY B 1 211 ? -33.344 -32.781 -6.992 1 98 211 GLY B CA 1
ATOM 5702 C C . GLY B 1 211 ? -33.812 -33.844 -7.984 1 98 211 GLY B C 1
ATOM 5703 O O . GLY B 1 211 ? -33.094 -34.781 -8.281 1 98 211 GLY B O 1
ATOM 5704 N N . THR B 1 212 ? -35.062 -33.625 -8.523 1 98.19 212 THR B N 1
ATOM 5705 C CA . THR B 1 212 ? -35.594 -34.469 -9.594 1 98.19 212 THR B CA 1
ATOM 5706 C C . THR B 1 212 ? -34.844 -34.219 -10.898 1 98.19 212 THR B C 1
ATOM 5708 O O . THR B 1 212 ? -34.219 -33.156 -11.047 1 98.19 212 THR B O 1
ATOM 5711 N N . ASP B 1 213 ? -34.969 -35.125 -11.758 1 97.5 213 ASP B N 1
ATOM 5712 C CA . ASP B 1 213 ? -34.375 -34.969 -13.078 1 97.5 213 ASP B CA 1
ATOM 5713 C C . ASP B 1 213 ? -34.812 -33.656 -13.727 1 97.5 213 ASP B C 1
ATOM 5715 O O . ASP B 1 213 ? -34.031 -32.938 -14.297 1 97.5 213 ASP B O 1
ATOM 5719 N N . ALA B 1 214 ? -36.062 -33.438 -13.617 1 97.81 214 ALA B N 1
ATOM 5720 C CA . ALA B 1 214 ? -36.625 -32.219 -14.219 1 97.81 214 ALA B CA 1
ATOM 5721 C C . ALA B 1 214 ? -36.031 -30.969 -13.578 1 97.81 214 ALA B C 1
ATOM 5723 O O . ALA B 1 214 ? -35.688 -30 -14.273 1 97.81 214 ALA B O 1
ATOM 5724 N N . GLU B 1 215 ? -35.906 -31 -12.242 1 98.12 215 GLU B N 1
ATOM 5725 C CA . GLU B 1 215 ? -35.375 -29.859 -11.516 1 98.12 215 GLU B CA 1
ATOM 5726 C C . GLU B 1 215 ? -33.906 -29.609 -11.891 1 98.12 215 GLU B C 1
ATOM 5728 O O . GLU B 1 215 ? -33.5 -28.469 -12.07 1 98.12 215 GLU B O 1
ATOM 5733 N N . GLN B 1 216 ? -33.156 -30.656 -11.969 1 98.69 216 GLN B N 1
ATOM 5734 C CA . GLN B 1 216 ? -31.75 -30.562 -12.32 1 98.69 216 GLN B CA 1
ATOM 5735 C C . GLN B 1 216 ? -31.578 -29.984 -13.719 1 98.69 216 GLN B C 1
ATOM 5737 O O . GLN B 1 216 ? -30.781 -29.078 -13.922 1 98.69 216 GLN B O 1
ATOM 5742 N N . ILE B 1 217 ? -32.344 -30.5 -14.664 1 98.56 217 ILE B N 1
ATOM 5743 C CA . ILE B 1 217 ? -32.219 -30.094 -16.062 1 98.56 217 ILE B CA 1
ATOM 5744 C C . ILE B 1 217 ? -32.594 -28.625 -16.203 1 98.56 217 ILE B C 1
ATOM 5746 O O . ILE B 1 217 ? -31.906 -27.859 -16.891 1 98.56 217 ILE B O 1
ATOM 5750 N N . LEU B 1 218 ? -33.688 -28.219 -15.531 1 98.38 218 LEU B N 1
ATOM 5751 C CA . LEU B 1 218 ? -34.156 -26.844 -15.625 1 98.38 218 LEU B CA 1
ATOM 5752 C C . LEU B 1 218 ? -33.125 -25.891 -15 1 98.38 218 LEU B C 1
ATOM 5754 O O . LEU B 1 218 ? -32.875 -24.797 -15.531 1 98.38 218 LEU B O 1
ATOM 5758 N N . LEU B 1 219 ? -32.562 -26.281 -13.836 1 98.69 219 LEU B N 1
ATOM 5759 C CA . LEU B 1 219 ? -31.562 -25.453 -13.188 1 98.69 219 LEU B CA 1
ATOM 5760 C C . LEU B 1 219 ? -30.328 -25.328 -14.07 1 98.69 219 LEU B C 1
ATOM 5762 O O . LEU B 1 219 ? -29.766 -24.234 -14.219 1 98.69 219 LEU B O 1
ATOM 5766 N N . LYS B 1 220 ? -29.859 -26.422 -14.633 1 98.81 220 LYS B N 1
ATOM 5767 C CA . LYS B 1 220 ? -28.719 -26.391 -15.547 1 98.81 220 LYS B CA 1
ATOM 5768 C C . LYS B 1 220 ? -28.984 -25.469 -16.734 1 98.81 220 LYS B C 1
ATOM 5770 O O . LYS B 1 220 ? -28.109 -24.719 -17.156 1 98.81 220 LYS B O 1
ATOM 5775 N N . GLN B 1 221 ? -30.203 -25.547 -17.281 1 98.62 221 GLN B N 1
ATOM 5776 C CA . GLN B 1 221 ? -30.562 -24.672 -18.391 1 98.62 221 GLN B CA 1
ATOM 5777 C C . GLN B 1 221 ? -30.438 -23.203 -18 1 98.62 221 GLN B C 1
ATOM 5779 O O . GLN B 1 221 ? -29.938 -22.406 -18.781 1 98.62 221 GLN B O 1
ATOM 5784 N N . ARG B 1 222 ? -30.859 -22.859 -16.812 1 98.31 222 ARG B N 1
ATOM 5785 C CA . ARG B 1 222 ? -30.797 -21.484 -16.328 1 98.31 222 ARG B CA 1
ATOM 5786 C C . ARG B 1 222 ? -29.359 -21.016 -16.188 1 98.31 222 ARG B C 1
ATOM 5788 O O . ARG B 1 222 ? -29.016 -19.906 -16.625 1 98.31 222 ARG B O 1
ATOM 5795 N N . LEU B 1 223 ? -28.547 -21.875 -15.578 1 98.62 223 LEU B N 1
ATOM 5796 C CA . LEU B 1 223 ? -27.156 -21.547 -15.344 1 98.62 223 LEU B CA 1
ATOM 5797 C C . LEU B 1 223 ? -26.406 -21.375 -16.672 1 98.62 223 LEU B C 1
ATOM 5799 O O . LEU B 1 223 ? -25.75 -20.344 -16.875 1 98.62 223 LEU B O 1
ATOM 5803 N N . LEU B 1 224 ? -26.578 -22.328 -17.531 1 98.25 224 LEU B N 1
ATOM 5804 C CA . LEU B 1 224 ? -25.891 -22.297 -18.828 1 98.25 224 LEU B CA 1
ATOM 5805 C C . LEU B 1 224 ? -26.406 -21.156 -19.688 1 98.25 224 LEU B C 1
ATOM 5807 O O . LEU B 1 224 ? -25.641 -20.531 -20.422 1 98.25 224 LEU B O 1
ATOM 5811 N N . GLY B 1 225 ? -27.703 -20.953 -19.656 1 97.88 225 GLY B N 1
ATOM 5812 C CA . GLY B 1 225 ? -28.297 -19.828 -20.391 1 97.88 225 GLY B CA 1
ATOM 5813 C C . GLY B 1 225 ? -27.734 -18.484 -19.969 1 97.88 225 GLY B C 1
ATOM 5814 O O . GLY B 1 225 ? -27.484 -17.625 -20.797 1 97.88 225 GLY B O 1
ATOM 5815 N N . ALA B 1 226 ? -27.594 -18.266 -18.656 1 97.81 226 ALA B N 1
ATOM 5816 C CA . ALA B 1 226 ? -27.047 -17.016 -18.141 1 97.81 226 ALA B CA 1
ATOM 5817 C C . ALA B 1 226 ? -25.625 -16.781 -18.656 1 97.81 226 ALA B C 1
ATOM 5819 O O . ALA B 1 226 ? -25.281 -15.672 -19.062 1 97.81 226 ALA B O 1
ATOM 5820 N N . ARG B 1 227 ? -24.797 -17.828 -18.625 1 96.69 227 ARG B N 1
ATOM 5821 C CA . ARG B 1 227 ? -23.422 -17.703 -19.109 1 96.69 227 ARG B CA 1
ATOM 5822 C C . ARG B 1 227 ? -23.391 -17.375 -20.594 1 96.69 227 ARG B C 1
ATOM 5824 O O . ARG B 1 227 ? -22.531 -16.609 -21.047 1 96.69 227 ARG B O 1
ATOM 5831 N N . ALA B 1 228 ? -24.281 -17.984 -21.328 1 96.31 228 ALA B N 1
ATOM 5832 C CA . ALA B 1 228 ? -24.281 -17.828 -22.781 1 96.31 228 ALA B CA 1
ATOM 5833 C C . ALA B 1 228 ? -24.875 -16.484 -23.203 1 96.31 228 ALA B C 1
ATOM 5835 O O . ALA B 1 228 ? -24.703 -16.047 -24.344 1 96.31 228 ALA B O 1
ATOM 5836 N N . SER B 1 229 ? -25.562 -15.805 -22.312 1 96.88 229 SER B N 1
ATOM 5837 C CA . SER B 1 229 ? -26.25 -14.555 -22.609 1 96.88 229 SER B CA 1
ATOM 5838 C C . SER B 1 229 ? -25.359 -13.352 -22.359 1 96.88 229 SER B C 1
ATOM 5840 O O . SER B 1 229 ? -24.281 -13.484 -21.781 1 96.88 229 SER B O 1
ATOM 5842 N N . SER B 1 230 ? -25.766 -12.203 -22.859 1 95.88 230 SER B N 1
ATOM 5843 C CA . SER B 1 230 ? -25.156 -10.891 -22.656 1 95.88 230 SER B CA 1
ATOM 5844 C C . SER B 1 230 ? -26.219 -9.812 -22.484 1 95.88 230 SER B C 1
ATOM 5846 O O . SER B 1 230 ? -27.406 -10.078 -22.609 1 95.88 230 SER B O 1
ATOM 5848 N N . PRO B 1 231 ? -25.719 -8.586 -22.125 1 93.12 231 PRO B N 1
ATOM 5849 C CA . PRO B 1 231 ? -26.719 -7.516 -21.984 1 93.12 231 PRO B CA 1
ATOM 5850 C C . PRO B 1 231 ? -27.516 -7.289 -23.266 1 93.12 231 PRO B C 1
ATOM 5852 O O . PRO B 1 231 ? -28.656 -6.828 -23.203 1 93.12 231 PRO B O 1
ATOM 5855 N N . THR B 1 232 ? -26.984 -7.691 -24.438 1 94.88 232 THR B N 1
ATOM 5856 C CA . THR B 1 232 ? -27.641 -7.375 -25.703 1 94.88 232 THR B CA 1
ATOM 5857 C C . THR B 1 232 ? -28.188 -8.641 -26.359 1 94.88 232 THR B C 1
ATOM 5859 O O . THR B 1 232 ? -28.828 -8.57 -27.406 1 94.88 232 THR B O 1
ATOM 5862 N N . LYS B 1 233 ? -27.906 -9.742 -25.828 1 95.12 233 LYS B N 1
ATOM 5863 C CA . LYS B 1 233 ? -28.328 -10.992 -26.438 1 95.12 233 LYS B CA 1
ATOM 5864 C C . LYS B 1 233 ? -28.781 -12 -25.391 1 95.12 233 LYS B C 1
ATOM 5866 O O . LYS B 1 233 ? -28 -12.391 -24.516 1 95.12 233 LYS B O 1
ATOM 5871 N N . ASN B 1 234 ? -29.984 -12.445 -25.5 1 95.44 234 ASN B N 1
ATOM 5872 C CA . ASN B 1 234 ? -30.531 -13.5 -24.656 1 95.44 234 ASN B CA 1
ATOM 5873 C C . ASN B 1 234 ? -30.438 -14.867 -25.328 1 95.44 234 ASN B C 1
ATOM 5875 O O . ASN B 1 234 ? -31 -15.055 -26.406 1 95.44 234 ASN B O 1
ATOM 5879 N N . VAL B 1 235 ? -29.797 -15.805 -24.703 1 96.5 235 VAL B N 1
ATOM 5880 C CA . VAL B 1 235 ? -29.609 -17.141 -25.266 1 96.5 235 VAL B CA 1
ATOM 5881 C C . VAL B 1 235 ? -30.328 -18.172 -24.406 1 96.5 235 VAL B C 1
ATOM 5883 O O . VAL B 1 235 ? -30.156 -18.203 -23.172 1 96.5 235 VAL B O 1
ATOM 5886 N N . THR B 1 236 ? -31.156 -18.953 -25.016 1 96.31 236 THR B N 1
ATOM 5887 C CA . THR B 1 236 ? -31.781 -20.094 -24.359 1 96.31 236 THR B CA 1
ATOM 5888 C C . THR B 1 236 ? -31.078 -21.391 -24.734 1 96.31 236 THR B C 1
ATOM 5890 O O . THR B 1 236 ? -31.031 -21.766 -25.906 1 96.31 236 THR B O 1
ATOM 5893 N N . VAL B 1 237 ? -30.562 -22.047 -23.734 1 97.69 237 VAL B N 1
ATOM 5894 C CA . VAL B 1 237 ? -29.906 -23.328 -23.938 1 97.69 237 VAL B CA 1
ATOM 5895 C C . VAL B 1 237 ? -30.953 -24.438 -24.016 1 97.69 237 VAL B C 1
ATOM 5897 O O . VAL B 1 237 ? -31.938 -24.422 -23.281 1 97.69 237 VAL B O 1
ATOM 5900 N N . SER B 1 238 ? -30.812 -25.422 -24.891 1 98.12 238 SER B N 1
ATOM 5901 C CA . SER B 1 238 ? -31.781 -26.5 -25.062 1 98.12 238 SER B CA 1
ATOM 5902 C C . SER B 1 238 ? -31.797 -27.406 -23.844 1 98.12 238 SER B C 1
ATOM 5904 O O . SER B 1 238 ? -30.781 -27.547 -23.141 1 98.12 238 SER B O 1
ATOM 5906 N N . LEU B 1 239 ? -32.938 -28.047 -23.609 1 97.88 239 LEU B N 1
ATOM 5907 C CA . LEU B 1 239 ? -33.062 -29 -22.516 1 97.88 239 LEU B CA 1
ATOM 5908 C C . LEU B 1 239 ? -32.125 -30.172 -22.734 1 97.88 239 LEU B C 1
ATOM 5910 O O . LEU B 1 239 ? -31.594 -30.734 -21.766 1 97.88 239 LEU B O 1
ATOM 5914 N N . ALA B 1 240 ? -31.922 -30.5 -23.969 1 97.94 240 ALA B N 1
ATOM 5915 C CA . ALA B 1 240 ? -31 -31.609 -24.281 1 97.94 240 ALA B CA 1
ATOM 5916 C C . ALA B 1 240 ? -29.578 -31.266 -23.875 1 97.94 240 ALA B C 1
ATOM 5918 O O . ALA B 1 240 ? -28.875 -32.094 -23.281 1 97.94 240 ALA B O 1
ATOM 5919 N N . THR B 1 241 ? -29.156 -30.094 -24.234 1 98.19 241 THR B N 1
ATOM 5920 C CA . THR B 1 241 ? -27.828 -29.625 -23.859 1 98.19 241 THR B CA 1
ATOM 5921 C C . THR B 1 241 ? -27.688 -29.594 -22.328 1 98.19 241 THR B C 1
ATOM 5923 O O . THR B 1 241 ? -26.672 -30.031 -21.781 1 98.19 241 THR B O 1
ATOM 5926 N N . ALA B 1 242 ? -28.656 -29.047 -21.656 1 98.44 242 ALA B N 1
ATOM 5927 C CA . ALA B 1 242 ? -28.656 -28.984 -20.188 1 98.44 242 ALA B CA 1
ATOM 5928 C C . ALA B 1 242 ? -28.562 -30.375 -19.578 1 98.44 242 ALA B C 1
ATOM 5930 O O . ALA B 1 242 ? -27.781 -30.609 -18.656 1 98.44 242 ALA B O 1
ATOM 5931 N N . ALA B 1 243 ? -29.391 -31.266 -20.141 1 98.06 243 ALA B N 1
ATOM 5932 C CA . ALA B 1 243 ? -29.422 -32.625 -19.609 1 98.06 243 ALA B CA 1
ATOM 5933 C C . ALA B 1 243 ? -28.078 -33.312 -19.766 1 98.06 243 ALA B C 1
ATOM 5935 O O . ALA B 1 243 ? -27.672 -34.125 -18.938 1 98.06 243 ALA B O 1
ATOM 5936 N N . ASN B 1 244 ? -27.344 -32.969 -20.797 1 98.06 244 ASN B N 1
ATOM 5937 C CA . ASN B 1 244 ? -26.094 -33.625 -21.125 1 98.06 244 ASN B CA 1
ATOM 5938 C C . ASN B 1 244 ? -24.906 -32.969 -20.422 1 98.06 244 ASN B C 1
ATOM 5940 O O . ASN B 1 244 ? -23.781 -33.469 -20.469 1 98.06 244 ASN B O 1
ATOM 5944 N N . THR B 1 245 ? -25.094 -31.828 -19.812 1 98.31 245 THR B N 1
ATOM 5945 C CA . THR B 1 245 ? -24.031 -31.109 -19.109 1 98.31 245 THR B CA 1
ATOM 5946 C C . THR B 1 245 ? -23.797 -31.703 -17.734 1 98.31 245 THR B C 1
ATOM 5948 O O . THR B 1 245 ? -24.75 -31.984 -17 1 98.31 245 THR B O 1
ATOM 5951 N N . SER B 1 246 ? -22.547 -31.922 -17.391 1 98.06 246 SER B N 1
ATOM 5952 C CA . SER B 1 246 ? -22.219 -32.469 -16.078 1 98.06 246 SER B CA 1
ATOM 5953 C C . SER B 1 246 ? -22.594 -31.469 -14.977 1 98.06 246 SER B C 1
ATOM 5955 O O . SER B 1 246 ? -22.688 -30.266 -15.227 1 98.06 246 SER B O 1
ATOM 5957 N N . ASP B 1 247 ? -22.844 -31.953 -13.711 1 98.31 247 ASP B N 1
ATOM 5958 C CA . ASP B 1 247 ? -23.172 -31.109 -12.578 1 98.31 247 ASP B CA 1
ATOM 5959 C C . ASP B 1 247 ? -22.062 -30.094 -12.289 1 98.31 247 ASP B C 1
ATOM 5961 O O . ASP B 1 247 ? -22.344 -28.922 -12.008 1 98.31 247 ASP B O 1
ATOM 5965 N N . VAL B 1 248 ? -20.812 -30.531 -12.391 1 98.31 248 VAL B N 1
ATOM 5966 C CA . VAL B 1 248 ? -19.688 -29.656 -12.078 1 98.31 248 VAL B CA 1
ATOM 5967 C C . VAL B 1 248 ? -19.594 -28.547 -13.117 1 98.31 248 VAL B C 1
ATOM 5969 O O . VAL B 1 248 ? -19.312 -27.391 -12.781 1 98.31 248 VAL B O 1
ATOM 5972 N N . SER B 1 249 ? -19.812 -28.828 -14.375 1 97.94 249 SER B N 1
ATOM 5973 C CA . SER B 1 249 ? -19.781 -27.812 -15.43 1 97.94 249 SER B CA 1
ATOM 5974 C C . SER B 1 249 ? -20.875 -26.781 -15.242 1 97.94 249 SER B C 1
ATOM 5976 O O . SER B 1 249 ? -20.656 -25.578 -15.445 1 97.94 249 SER B O 1
ATOM 5978 N N . ALA B 1 250 ? -22.078 -27.297 -14.898 1 98.56 250 ALA B N 1
ATOM 5979 C CA . ALA B 1 250 ? -23.203 -26.391 -14.695 1 98.56 250 ALA B CA 1
ATOM 5980 C C . ALA B 1 250 ? -22.984 -25.516 -13.453 1 98.56 250 ALA B C 1
ATOM 5982 O O . ALA B 1 250 ? -23.109 -24.297 -13.523 1 98.56 250 ALA B O 1
ATOM 5983 N N . ALA B 1 251 ? -22.641 -26.156 -12.336 1 98.62 251 ALA B N 1
ATOM 5984 C CA . ALA B 1 251 ? -22.438 -25.422 -11.086 1 98.62 251 ALA B CA 1
ATOM 5985 C C . ALA B 1 251 ? -21.25 -24.453 -11.211 1 98.62 251 ALA B C 1
ATOM 5987 O O . ALA B 1 251 ? -21.25 -23.406 -10.562 1 98.62 251 ALA B O 1
ATOM 5988 N N . GLY B 1 252 ? -20.266 -24.797 -12.078 1 97.94 252 GLY B N 1
ATOM 5989 C CA . GLY B 1 252 ? -19.078 -23.969 -12.289 1 97.94 252 GLY B CA 1
ATOM 5990 C C . GLY B 1 252 ? -19.406 -22.594 -12.836 1 97.94 252 GLY B C 1
ATOM 5991 O O . GLY B 1 252 ? -18.609 -21.656 -12.719 1 97.94 252 GLY B O 1
ATOM 5992 N N . VAL B 1 253 ? -20.594 -22.453 -13.414 1 97.88 253 VAL B N 1
ATOM 5993 C CA . VAL B 1 253 ? -21.047 -21.172 -13.945 1 97.88 253 VAL B CA 1
ATOM 5994 C C . VAL B 1 253 ? -21.031 -20.109 -12.836 1 97.88 253 VAL B C 1
ATOM 5996 O O . VAL B 1 253 ? -20.719 -18.953 -13.078 1 97.88 253 VAL B O 1
ATOM 5999 N N . LEU B 1 254 ? -21.344 -20.562 -11.602 1 98 254 LEU B N 1
ATOM 6000 C CA . LEU B 1 254 ? -21.406 -19.656 -10.461 1 98 254 LEU B CA 1
ATOM 6001 C C . LEU B 1 254 ? -20.016 -19.125 -10.109 1 98 254 LEU B C 1
ATOM 6003 O O . LEU B 1 254 ? -19.891 -18.172 -9.344 1 98 254 LEU B O 1
ATOM 6007 N N . MET B 1 255 ? -18.969 -19.719 -10.672 1 97.5 255 MET B N 1
ATOM 6008 C CA . MET B 1 255 ? -17.594 -19.359 -10.32 1 97.5 255 MET B CA 1
ATOM 6009 C C . MET B 1 255 ? -16.969 -18.469 -11.383 1 97.5 255 MET B C 1
ATOM 6011 O O . MET B 1 255 ? -15.82 -18.047 -11.25 1 97.5 255 MET B O 1
ATOM 6015 N N . ASP B 1 256 ? -17.703 -18.062 -12.43 1 95.75 256 ASP B N 1
ATOM 6016 C CA . ASP B 1 256 ? -17.172 -17.25 -13.531 1 95.75 256 ASP B CA 1
ATOM 6017 C C . ASP B 1 256 ? -16.578 -15.953 -13.016 1 95.75 256 ASP B C 1
ATOM 6019 O O . ASP B 1 256 ? -15.516 -15.531 -13.477 1 95.75 256 ASP B O 1
ATOM 6023 N N . PRO B 1 257 ? -17.172 -15.281 -12.023 1 95.12 257 PRO B N 1
ATOM 6024 C CA . PRO B 1 257 ? -16.594 -14.031 -11.531 1 95.12 257 PRO B CA 1
ATOM 6025 C C . PRO B 1 257 ? -15.211 -14.227 -10.914 1 95.12 257 PRO B C 1
ATOM 6027 O O . PRO B 1 257 ? -14.438 -13.266 -10.805 1 95.12 257 PRO B O 1
ATOM 6030 N N . LEU B 1 258 ? -14.867 -15.453 -10.508 1 96.44 258 LEU B N 1
ATOM 6031 C CA . LEU B 1 258 ? -13.625 -15.742 -9.805 1 96.44 258 LEU B CA 1
ATOM 6032 C C . LEU B 1 258 ? -12.469 -15.914 -10.781 1 96.44 258 LEU B C 1
ATOM 6034 O O . LEU B 1 258 ? -11.305 -15.914 -10.383 1 96.44 258 LEU B O 1
ATOM 6038 N N . ASP B 1 259 ? -12.719 -15.945 -12.086 1 92.25 259 ASP B N 1
ATOM 6039 C CA . ASP B 1 259 ? -11.727 -16.281 -13.102 1 92.25 259 ASP B CA 1
ATOM 6040 C C . ASP B 1 259 ? -10.594 -15.266 -13.133 1 92.25 259 ASP B C 1
ATOM 6042 O O . ASP B 1 259 ? -9.477 -15.586 -13.539 1 92.25 259 ASP B O 1
ATOM 6046 N N . PHE B 1 260 ? -10.812 -14.094 -12.617 1 91.75 260 PHE B N 1
ATOM 6047 C CA . PHE B 1 260 ? -9.836 -13.031 -12.766 1 91.75 260 PHE B CA 1
ATOM 6048 C C . PHE B 1 260 ? -9.344 -12.547 -11.406 1 91.75 260 PHE B C 1
ATOM 6050 O O . PHE B 1 260 ? -8.523 -11.633 -11.32 1 91.75 260 PHE B O 1
ATOM 6057 N N . TYR B 1 261 ? -9.812 -13.18 -10.398 1 95.88 261 TYR B N 1
ATOM 6058 C CA . TYR B 1 261 ? -9.578 -12.711 -9.039 1 95.88 261 TYR B CA 1
ATOM 6059 C C . TYR B 1 261 ? -8.086 -12.688 -8.719 1 95.88 261 TYR B C 1
ATOM 6061 O O . TYR B 1 261 ? -7.594 -11.766 -8.062 1 95.88 261 TYR B O 1
ATOM 6069 N N . GLN B 1 262 ? -7.332 -13.641 -9.211 1 96.31 262 GLN B N 1
ATOM 6070 C CA . GLN B 1 262 ? -5.938 -13.852 -8.828 1 96.31 262 GLN B CA 1
ATOM 6071 C C . GLN B 1 262 ? -5.105 -12.602 -9.086 1 96.31 262 GLN B C 1
ATOM 6073 O O . GLN B 1 262 ? -4.227 -12.25 -8.297 1 96.31 262 GLN B O 1
ATOM 6078 N N . TYR B 1 263 ? -5.387 -11.891 -10.18 1 95.25 263 TYR B N 1
ATOM 6079 C CA . TYR B 1 263 ? -4.531 -10.766 -10.547 1 95.25 263 TYR B CA 1
ATOM 6080 C C . TYR B 1 263 ? -5.281 -9.445 -10.422 1 95.25 263 TYR B C 1
ATOM 6082 O O . TYR B 1 263 ? -4.676 -8.375 -10.453 1 95.25 263 TYR B O 1
ATOM 6090 N N . TYR B 1 264 ? -6.652 -9.523 -10.148 1 94.56 264 TYR B N 1
ATOM 6091 C CA . TYR B 1 264 ? -7.406 -8.273 -10.219 1 94.56 264 TYR B CA 1
ATOM 6092 C C . TYR B 1 264 ? -8.156 -8.016 -8.914 1 94.56 264 TYR B C 1
ATOM 6094 O O . TYR B 1 264 ? -8.586 -6.891 -8.648 1 94.56 264 TYR B O 1
ATOM 6102 N N . GLY B 1 265 ? -8.359 -9.031 -8.078 1 96.25 265 GLY B N 1
ATOM 6103 C CA . GLY B 1 265 ? -8.883 -8.867 -6.73 1 96.25 265 GLY B CA 1
ATOM 6104 C C . GLY B 1 265 ? -10.352 -8.484 -6.703 1 96.25 265 GLY B C 1
ATOM 6105 O O . GLY B 1 265 ? -11.031 -8.562 -7.727 1 96.25 265 GLY B O 1
ATOM 6106 N N . PHE B 1 266 ? -10.828 -8.094 -5.57 1 97.38 266 PHE B N 1
ATOM 6107 C CA . PHE B 1 266 ? -12.234 -7.836 -5.301 1 97.38 266 PHE B CA 1
ATOM 6108 C C . PHE B 1 266 ? -12.719 -6.621 -6.082 1 97.38 266 PHE B C 1
ATOM 6110 O O . PHE B 1 266 ? -13.688 -6.707 -6.836 1 97.38 266 PHE B O 1
ATOM 6117 N N . ASN B 1 267 ? -11.969 -5.547 -6.012 1 94.69 267 ASN B N 1
ATOM 6118 C CA . ASN B 1 267 ? -12.445 -4.27 -6.531 1 94.69 267 ASN B CA 1
ATOM 6119 C C . ASN B 1 267 ? -12.633 -4.316 -8.047 1 94.69 267 ASN B C 1
ATOM 6121 O O . ASN B 1 267 ? -13.633 -3.816 -8.562 1 94.69 267 ASN B O 1
ATOM 6125 N N . ALA B 1 268 ? -11.672 -4.953 -8.664 1 92.69 268 ALA B N 1
ATOM 6126 C CA . ALA B 1 268 ? -11.711 -4.938 -10.125 1 92.69 268 ALA B CA 1
ATOM 6127 C C . ALA B 1 268 ? -12.539 -6.102 -10.664 1 92.69 268 ALA B C 1
ATOM 6129 O O . ALA B 1 268 ? -13.258 -5.949 -11.648 1 92.69 268 ALA B O 1
ATOM 6130 N N . SER B 1 269 ? -12.508 -7.219 -9.992 1 93.44 269 SER B N 1
ATOM 6131 C CA . SER B 1 269 ? -13.078 -8.414 -10.602 1 93.44 269 SER B CA 1
ATOM 6132 C C . SER B 1 269 ? -14.438 -8.742 -10.008 1 93.44 269 SER B C 1
ATOM 6134 O O . SER B 1 269 ? -15.336 -9.211 -10.719 1 93.44 269 SER B O 1
ATOM 6136 N N . LEU B 1 270 ? -14.711 -8.531 -8.727 1 97.06 270 LEU B N 1
ATOM 6137 C CA . LEU B 1 270 ? -15.906 -9.062 -8.07 1 97.06 270 LEU B CA 1
ATOM 6138 C C . LEU B 1 270 ? -16.891 -7.945 -7.75 1 97.06 270 LEU B C 1
ATOM 6140 O O . LEU B 1 270 ? -18.109 -8.148 -7.801 1 97.06 270 LEU B O 1
ATOM 6144 N N . LEU B 1 271 ? -16.375 -6.777 -7.422 1 96.94 271 LEU B N 1
ATOM 6145 C CA . LEU B 1 271 ? -17.234 -5.711 -6.914 1 96.94 271 LEU B CA 1
ATOM 6146 C C . LEU B 1 271 ? -18.281 -5.316 -7.949 1 96.94 271 LEU B C 1
ATOM 6148 O O . LEU B 1 271 ? -19.453 -5.129 -7.613 1 96.94 271 LEU B O 1
ATOM 6152 N N . PRO B 1 272 ? -17.922 -5.156 -9.242 1 95.62 272 PRO B N 1
ATOM 6153 C CA . PRO B 1 272 ? -18.953 -4.836 -10.219 1 95.62 272 PRO B CA 1
ATOM 6154 C C . PRO B 1 272 ? -20.078 -5.875 -10.258 1 95.62 272 PRO B C 1
ATOM 6156 O O . PRO B 1 272 ? -21.25 -5.516 -10.367 1 95.62 272 PRO B O 1
ATOM 6159 N N . PHE B 1 273 ? -19.75 -7.164 -10.156 1 97.12 273 PHE B N 1
ATOM 6160 C CA . PHE B 1 273 ? -20.719 -8.25 -10.109 1 97.12 273 PHE B CA 1
ATOM 6161 C C . PHE B 1 273 ? -21.578 -8.148 -8.859 1 97.12 273 PHE B C 1
ATOM 6163 O O . PHE B 1 273 ? -22.812 -8.242 -8.93 1 97.12 273 PHE B O 1
ATOM 6170 N N . CYS B 1 274 ? -21 -7.918 -7.719 1 97.69 274 CYS B N 1
ATOM 6171 C CA . CYS B 1 274 ? -21.688 -7.836 -6.441 1 97.69 274 CYS B CA 1
ATOM 6172 C C . CYS B 1 274 ? -22.672 -6.664 -6.426 1 97.69 274 CYS B C 1
ATOM 6174 O O . CYS B 1 274 ? -23.75 -6.766 -5.855 1 97.69 274 CYS B O 1
ATOM 6176 N N . ASN B 1 275 ? -22.234 -5.551 -7.031 1 96.56 275 ASN B N 1
ATOM 6177 C CA . ASN B 1 275 ? -23.125 -4.395 -7.105 1 96.56 275 ASN B CA 1
ATOM 6178 C C . ASN B 1 275 ? -24.406 -4.727 -7.863 1 96.56 275 ASN B C 1
ATOM 6180 O O . ASN B 1 275 ? -25.5 -4.348 -7.434 1 96.56 275 ASN B O 1
ATOM 6184 N N . ILE B 1 276 ? -24.266 -5.395 -8.938 1 97.38 276 ILE B N 1
ATOM 6185 C CA . ILE B 1 276 ? -25.422 -5.777 -9.727 1 97.38 276 ILE B CA 1
ATOM 6186 C C . ILE B 1 276 ? -26.266 -6.785 -8.945 1 97.38 276 ILE B C 1
ATOM 6188 O O . ILE B 1 276 ? -27.484 -6.617 -8.812 1 97.38 276 ILE B O 1
ATOM 6192 N N . LEU B 1 277 ? -25.656 -7.824 -8.383 1 97.88 277 LEU B N 1
ATOM 6193 C CA . LEU B 1 277 ? -26.328 -8.875 -7.637 1 97.88 277 LEU B CA 1
ATOM 6194 C C . LEU B 1 277 ? -27.141 -8.289 -6.488 1 97.88 277 LEU B C 1
ATOM 6196 O O . LEU B 1 277 ? -28.344 -8.562 -6.371 1 97.88 277 LEU B O 1
ATOM 6200 N N . GLU B 1 278 ? -26.516 -7.398 -5.75 1 95.88 278 GLU B N 1
ATOM 6201 C CA . GLU B 1 278 ? -27.109 -6.969 -4.484 1 95.88 278 GLU B CA 1
ATOM 6202 C C . GLU B 1 278 ? -28.156 -5.891 -4.711 1 95.88 278 GLU B C 1
ATOM 6204 O O . GLU B 1 278 ? -28.938 -5.574 -3.803 1 95.88 278 GLU B O 1
ATOM 6209 N N . THR B 1 279 ? -28.219 -5.363 -5.965 1 94.44 279 THR B N 1
ATOM 6210 C CA . THR B 1 279 ? -29.203 -4.324 -6.258 1 94.44 279 THR B CA 1
ATOM 6211 C C . THR B 1 279 ? -30.172 -4.793 -7.328 1 94.44 279 THR B C 1
ATOM 6213 O O . THR B 1 279 ? -30.953 -3.996 -7.855 1 94.44 279 THR B O 1
ATOM 6216 N N . HIS B 1 280 ? -30.141 -6.035 -7.598 1 91.56 280 HIS B N 1
ATOM 6217 C CA . HIS B 1 280 ? -30.969 -6.547 -8.688 1 91.56 280 HIS B CA 1
ATOM 6218 C C . HIS B 1 280 ? -30.875 -5.648 -9.914 1 91.56 280 HIS B C 1
ATOM 6220 O O . HIS B 1 280 ? -31.891 -5.164 -10.414 1 91.56 280 HIS B O 1
ATOM 6226 N N . ASN B 1 281 ? -29.578 -5.477 -10.32 1 93.81 281 ASN B N 1
ATOM 6227 C CA . ASN B 1 281 ? -29.25 -4.645 -11.477 1 93.81 281 ASN B CA 1
ATOM 6228 C C . ASN B 1 281 ? -29.672 -3.193 -11.258 1 93.81 281 ASN B C 1
ATOM 6230 O O . ASN B 1 281 ? -30.281 -2.58 -12.125 1 93.81 281 ASN B O 1
ATOM 6234 N N . PHE B 1 282 ? -29.531 -2.725 -10.055 1 91.44 282 PHE B N 1
ATOM 6235 C CA . PHE B 1 282 ? -29.688 -1.337 -9.633 1 91.44 282 PHE B CA 1
ATOM 6236 C C . PHE B 1 282 ? -31.156 -0.937 -9.602 1 91.44 282 PHE B C 1
ATOM 6238 O O . PHE B 1 282 ? -31.484 0.231 -9.805 1 91.44 282 PHE B O 1
ATOM 6245 N N . ILE B 1 283 ? -31.969 -1.857 -9.375 1 91.44 283 ILE B N 1
ATOM 6246 C CA . ILE B 1 283 ? -33.406 -1.605 -9.32 1 91.44 283 ILE B CA 1
ATOM 6247 C C . ILE B 1 283 ? -33.844 -1.423 -7.863 1 91.44 283 ILE B C 1
ATOM 6249 O O . ILE B 1 283 ? -34.781 -0.698 -7.582 1 91.44 283 ILE B O 1
ATOM 6253 N N . VAL B 1 284 ? -33.125 -2.133 -6.961 1 88.88 284 VAL B N 1
ATOM 6254 C CA . VAL B 1 284 ? -33.469 -2.055 -5.543 1 88.88 284 VAL B CA 1
ATOM 6255 C C . VAL B 1 284 ? -32.219 -1.685 -4.734 1 88.88 284 VAL B C 1
ATOM 6257 O O . VAL B 1 284 ? -31.094 -1.816 -5.219 1 88.88 284 VAL B O 1
ATOM 6260 N N . ASP B 1 285 ? -32.438 -1.24 -3.518 1 85 285 ASP B N 1
ATOM 6261 C CA . ASP B 1 285 ? -31.328 -0.966 -2.605 1 85 285 ASP B CA 1
ATOM 6262 C C . ASP B 1 285 ? -30.734 -2.262 -2.059 1 85 285 ASP B C 1
ATOM 6264 O O . ASP B 1 285 ? -31.453 -3.221 -1.791 1 85 285 ASP B O 1
ATOM 6268 N N . ALA B 1 286 ? -29.438 -2.234 -1.867 1 87.69 286 ALA B N 1
ATOM 6269 C CA . ALA B 1 286 ? -28.766 -3.398 -1.301 1 87.69 286 ALA B CA 1
ATOM 6270 C C . ALA B 1 286 ? -29.188 -3.629 0.147 1 87.69 286 ALA B C 1
ATOM 6272 O O . ALA B 1 286 ? -29.406 -2.674 0.894 1 87.69 286 ALA B O 1
ATOM 6273 N N . GLN B 1 287 ? -29.328 -4.891 0.447 1 85 287 GLN B N 1
ATOM 6274 C CA . GLN B 1 287 ? -29.672 -5.301 1.805 1 85 287 GLN B CA 1
ATOM 6275 C C . GLN B 1 287 ? -28.453 -5.836 2.545 1 85 287 GLN B C 1
ATOM 6277 O O . GLN B 1 287 ? -27.625 -6.555 1.966 1 85 287 GLN B O 1
ATOM 6282 N N . GLU B 1 288 ? -28.297 -5.598 3.854 1 81.56 288 GLU B N 1
ATOM 6283 C CA . GLU B 1 288 ? -27.109 -5.895 4.656 1 81.56 288 GLU B CA 1
ATOM 6284 C C . GLU B 1 288 ? -26.812 -7.395 4.672 1 81.56 288 GLU B C 1
ATOM 6286 O O . GLU B 1 288 ? -25.656 -7.801 4.664 1 81.56 288 GLU B O 1
ATOM 6291 N N . PHE B 1 289 ? -27.906 -8.156 4.695 1 88.62 289 PHE B N 1
ATOM 6292 C CA . PHE B 1 289 ? -27.688 -9.586 4.887 1 88.62 289 PHE B CA 1
ATOM 6293 C C . PHE B 1 289 ? -27.938 -10.352 3.592 1 88.62 289 PHE B C 1
ATOM 6295 O O . PHE B 1 289 ? -28.016 -11.578 3.598 1 88.62 289 PHE B O 1
ATOM 6302 N N . GLY B 1 290 ? -28.094 -9.586 2.449 1 93.31 290 GLY B N 1
ATOM 6303 C CA . GLY B 1 290 ? -28.25 -10.203 1.143 1 93.31 290 GLY B CA 1
ATOM 6304 C C . GLY B 1 290 ? -29.703 -10.438 0.76 1 93.31 290 GLY B C 1
ATOM 6305 O O . GLY B 1 290 ? -30.609 -10.289 1.593 1 93.31 290 GLY B O 1
ATOM 6306 N N . LEU B 1 291 ? -29.969 -10.812 -0.416 1 96.06 291 LEU B N 1
ATOM 6307 C CA . LEU B 1 291 ? -31.281 -10.961 -1.024 1 96.06 291 LEU B CA 1
ATOM 6308 C C . LEU B 1 291 ? -31.953 -12.258 -0.575 1 96.06 291 LEU B C 1
ATOM 6310 O O . LEU B 1 291 ? -33.156 -12.312 -0.406 1 96.06 291 LEU B O 1
ATOM 6314 N N . ALA B 1 292 ? -31.109 -13.328 -0.404 1 96.81 292 ALA B N 1
ATOM 6315 C CA . ALA B 1 292 ? -31.672 -14.617 -0.002 1 96.81 292 ALA B CA 1
ATOM 6316 C C . ALA B 1 292 ? -32.375 -14.508 1.35 1 96.81 292 ALA B C 1
ATOM 6318 O O . ALA B 1 292 ? -33.469 -15.062 1.542 1 96.81 292 ALA B O 1
ATOM 6319 N N . ALA B 1 293 ? -31.766 -13.828 2.258 1 94.19 293 ALA B N 1
ATOM 6320 C CA . ALA B 1 293 ? -32.312 -13.648 3.596 1 94.19 293 ALA B CA 1
ATOM 6321 C C . ALA B 1 293 ? -33.469 -12.641 3.582 1 94.19 293 ALA B C 1
ATOM 6323 O O . ALA B 1 293 ? -34.469 -12.805 4.289 1 94.19 293 ALA B O 1
ATOM 6324 N N . ALA B 1 294 ? -33.344 -11.547 2.852 1 91.5 294 ALA B N 1
ATOM 6325 C CA . ALA B 1 294 ? -34.281 -10.445 2.865 1 91.5 294 ALA B CA 1
ATOM 6326 C C . ALA B 1 294 ? -35.531 -10.773 2.043 1 91.5 294 ALA B C 1
ATOM 6328 O O . ALA B 1 294 ? -36.625 -10.258 2.316 1 91.5 294 ALA B O 1
ATOM 6329 N N . ASP B 1 295 ? -35.406 -11.586 1.07 1 94.38 295 ASP B N 1
ATOM 6330 C CA . ASP B 1 295 ? -36.5 -11.938 0.176 1 94.38 295 ASP B CA 1
ATOM 6331 C C . ASP B 1 295 ? -36.656 -13.445 0.043 1 94.38 295 ASP B C 1
ATOM 6333 O O . ASP B 1 295 ? -37.125 -14.117 0.955 1 94.38 295 ASP B O 1
ATOM 6337 N N . SER B 1 296 ? -35.906 -14.125 -1.027 1 97.19 296 SER B N 1
ATOM 6338 C CA . SER B 1 296 ? -35.969 -15.57 -1.238 1 97.19 296 SER B CA 1
ATOM 6339 C C . SER B 1 296 ? -34.719 -16.062 -1.987 1 97.19 296 SER B C 1
ATOM 6341 O O . SER B 1 296 ? -34.031 -15.266 -2.619 1 97.19 296 SER B O 1
ATOM 6343 N N . ILE B 1 297 ? -34.531 -17.344 -1.916 1 97.94 297 ILE B N 1
ATOM 6344 C CA . ILE B 1 297 ? -33.406 -17.953 -2.623 1 97.94 297 ILE B CA 1
ATOM 6345 C C . ILE B 1 297 ? -33.594 -17.781 -4.129 1 97.94 297 ILE B C 1
ATOM 6347 O O . ILE B 1 297 ? -32.625 -17.609 -4.867 1 97.94 297 ILE B O 1
ATOM 6351 N N . GLU B 1 298 ? -34.844 -17.75 -4.594 1 97.69 298 GLU B N 1
ATOM 6352 C CA . GLU B 1 298 ? -35.125 -17.578 -6.016 1 97.69 298 GLU B CA 1
ATOM 6353 C C . GLU B 1 298 ? -34.75 -16.188 -6.504 1 97.69 298 GLU B C 1
ATOM 6355 O O . GLU B 1 298 ? -34.219 -16.031 -7.605 1 97.69 298 GLU B O 1
ATOM 6360 N N . VAL B 1 299 ? -35 -15.203 -5.707 1 97.12 299 VAL B N 1
ATOM 6361 C CA . VAL B 1 299 ? -34.656 -13.828 -6.055 1 97.12 299 VAL B CA 1
ATOM 6362 C C . VAL B 1 299 ? -33.125 -13.688 -6.094 1 97.12 299 VAL B C 1
ATOM 6364 O O . VAL B 1 299 ? -32.594 -13.039 -6.996 1 97.12 299 VAL B O 1
ATOM 6367 N N . ALA B 1 300 ? -32.438 -14.281 -5.078 1 97.94 300 ALA B N 1
ATOM 6368 C CA . ALA B 1 300 ? -30.984 -14.242 -5.039 1 97.94 300 ALA B CA 1
ATOM 6369 C C . ALA B 1 300 ? -30.391 -14.922 -6.266 1 97.94 300 ALA B C 1
ATOM 6371 O O . ALA B 1 300 ? -29.453 -14.398 -6.875 1 97.94 300 ALA B O 1
ATOM 6372 N N . LEU B 1 301 ? -30.938 -16.094 -6.633 1 98.62 301 LEU B N 1
ATOM 6373 C CA . LEU B 1 301 ? -30.453 -16.812 -7.805 1 98.62 301 LEU B CA 1
ATOM 6374 C C . LEU B 1 301 ? -30.672 -15.992 -9.07 1 98.62 301 LEU B C 1
ATOM 6376 O O . LEU B 1 301 ? -29.766 -15.867 -9.906 1 98.62 301 LEU B O 1
ATOM 6380 N N . ASP B 1 302 ? -31.891 -15.422 -9.211 1 97.88 302 ASP B N 1
ATOM 6381 C CA . ASP B 1 302 ? -32.188 -14.617 -10.383 1 97.88 302 ASP B CA 1
ATOM 6382 C C . ASP B 1 302 ? -31.25 -13.43 -10.5 1 97.88 302 ASP B C 1
ATOM 6384 O O . ASP B 1 302 ? -30.781 -13.102 -11.602 1 97.88 302 ASP B O 1
ATOM 6388 N N . SER B 1 303 ? -31.016 -12.766 -9.398 1 98.25 303 SER B N 1
ATOM 6389 C CA . SER B 1 303 ? -30.125 -11.617 -9.383 1 98.25 303 SER B CA 1
ATOM 6390 C C . SER B 1 303 ? -28.688 -12.023 -9.695 1 98.25 303 SER B C 1
ATOM 6392 O O . SER B 1 303 ? -27.969 -11.297 -10.375 1 98.25 303 SER B O 1
ATOM 6394 N N . PHE B 1 304 ? -28.281 -13.172 -9.133 1 98.5 304 PHE B N 1
ATOM 6395 C CA . PHE B 1 304 ? -26.953 -13.727 -9.414 1 98.5 304 PHE B CA 1
ATOM 6396 C C . PHE B 1 304 ? -26.781 -13.945 -10.914 1 98.5 304 PHE B C 1
ATOM 6398 O O . PHE B 1 304 ? -25.781 -13.508 -11.492 1 98.5 304 PHE B O 1
ATOM 6405 N N . LEU B 1 305 ? -27.719 -14.586 -11.531 1 98.25 305 LEU B N 1
ATOM 6406 C CA . LEU B 1 305 ? -27.656 -14.891 -12.953 1 98.25 305 LEU B CA 1
ATOM 6407 C C . LEU B 1 305 ? -27.703 -13.609 -13.781 1 98.25 305 LEU B C 1
ATOM 6409 O O . LEU B 1 305 ? -27.031 -13.508 -14.82 1 98.25 305 LEU B O 1
ATOM 6413 N N . THR B 1 306 ? -28.453 -12.617 -13.312 1 97.56 306 THR B N 1
ATOM 6414 C CA . THR B 1 306 ? -28.453 -11.312 -13.961 1 97.56 306 THR B CA 1
ATOM 6415 C C . THR B 1 306 ? -27.062 -10.695 -13.938 1 97.56 306 THR B C 1
ATOM 6417 O O . THR B 1 306 ? -26.625 -10.094 -14.922 1 97.56 306 THR B O 1
ATOM 6420 N N . GLY B 1 307 ? -26.406 -10.828 -12.773 1 97.44 307 GLY B N 1
ATOM 6421 C CA . GLY B 1 307 ? -25.047 -10.352 -12.68 1 97.44 307 GLY B CA 1
ATOM 6422 C C . GLY B 1 307 ? -24.109 -10.984 -13.695 1 97.44 307 GLY B C 1
ATOM 6423 O O . GLY B 1 307 ? -23.297 -10.297 -14.312 1 97.44 307 GLY B O 1
ATOM 6424 N N . LEU B 1 308 ? -24.266 -12.297 -13.906 1 97.25 308 LEU B N 1
ATOM 6425 C CA . LEU B 1 308 ? -23.438 -13.008 -14.875 1 97.25 308 LEU B CA 1
ATOM 6426 C C . LEU B 1 308 ? -23.703 -12.508 -16.281 1 97.25 308 LEU B C 1
ATOM 6428 O O . LEU B 1 308 ? -22.766 -12.305 -17.062 1 97.25 308 LEU B O 1
ATOM 6432 N N . VAL B 1 309 ? -24.938 -12.266 -16.609 1 96.81 309 VAL B N 1
ATOM 6433 C CA . VAL B 1 309 ? -25.328 -11.797 -17.938 1 96.81 309 VAL B CA 1
ATOM 6434 C C . VAL B 1 309 ? -24.766 -10.391 -18.172 1 96.81 309 VAL B C 1
ATOM 6436 O O . VAL B 1 309 ? -24.188 -10.117 -19.234 1 96.81 309 VAL B O 1
ATOM 6439 N N . GLN B 1 310 ? -24.906 -9.539 -17.188 1 95.81 310 GLN B N 1
ATOM 6440 C CA . GLN B 1 310 ? -24.578 -8.133 -17.344 1 95.81 310 GLN B CA 1
ATOM 6441 C C . GLN B 1 310 ? -23.062 -7.938 -17.453 1 95.81 310 GLN B C 1
ATOM 6443 O O . GLN B 1 310 ? -22.594 -7.086 -18.219 1 95.81 310 GLN B O 1
ATOM 6448 N N . ILE B 1 311 ? -22.281 -8.711 -16.688 1 93.38 311 ILE B N 1
ATOM 6449 C CA . ILE B 1 311 ? -20.844 -8.562 -16.719 1 93.38 311 ILE B CA 1
ATOM 6450 C C . ILE B 1 311 ? -20.281 -9.258 -17.953 1 93.38 311 ILE B C 1
ATOM 6452 O O . ILE B 1 311 ? -19.281 -8.797 -18.531 1 93.38 311 ILE B O 1
ATOM 6456 N N . ASN B 1 312 ? -20.891 -10.406 -18.344 1 92.38 312 ASN B N 1
ATOM 6457 C CA . ASN B 1 312 ? -20.5 -11.148 -19.547 1 92.38 312 ASN B CA 1
ATOM 6458 C C . ASN B 1 312 ? -19.016 -11.516 -19.531 1 92.38 312 ASN B C 1
ATOM 6460 O O . ASN B 1 312 ? -18.281 -11.18 -20.453 1 92.38 312 ASN B O 1
ATOM 6464 N N . TYR B 1 313 ? -18.609 -12.266 -18.5 1 85.25 313 TYR B N 1
ATOM 6465 C CA . TYR B 1 313 ? -17.219 -12.648 -18.281 1 85.25 313 TYR B CA 1
ATOM 6466 C C . TYR B 1 313 ? -16.656 -13.398 -19.484 1 85.25 313 TYR B C 1
ATOM 6468 O O . TYR B 1 313 ? -15.453 -13.328 -19.766 1 85.25 313 TYR B O 1
ATOM 6476 N N . ASP B 1 314 ? -17.469 -14.117 -20.266 1 81.5 314 ASP B N 1
ATOM 6477 C CA . ASP B 1 314 ? -17.031 -14.93 -21.406 1 81.5 314 ASP B CA 1
ATOM 6478 C C . ASP B 1 314 ? -16.5 -14.055 -22.531 1 81.5 314 ASP B C 1
ATOM 6480 O O . ASP B 1 314 ? -15.742 -14.523 -23.391 1 81.5 314 ASP B O 1
ATOM 6484 N N . GLU B 1 315 ? -16.906 -12.82 -22.484 1 82.06 315 GLU B N 1
ATOM 6485 C CA . GLU B 1 315 ? -16.5 -11.93 -23.562 1 82.06 315 GLU B CA 1
ATOM 6486 C C . GLU B 1 315 ? -15.148 -11.281 -23.25 1 82.06 315 GLU B C 1
ATOM 6488 O O . GLU B 1 315 ? -14.508 -10.711 -24.141 1 82.06 315 GLU B O 1
ATOM 6493 N N . ILE B 1 316 ? -14.688 -11.367 -22.062 1 79.12 316 ILE B N 1
ATOM 6494 C CA . ILE B 1 316 ? -13.398 -10.789 -21.703 1 79.12 316 ILE B CA 1
ATOM 6495 C C . ILE B 1 316 ? -12.273 -11.625 -22.312 1 79.12 316 ILE B C 1
ATOM 6497 O O . ILE B 1 316 ? -12.172 -12.828 -22.047 1 79.12 316 ILE B O 1
ATOM 6501 N N . PRO B 1 317 ? -11.562 -10.945 -23.266 1 72.94 317 PRO B N 1
ATOM 6502 C CA . PRO B 1 317 ? -10.516 -11.703 -23.969 1 72.94 317 PRO B CA 1
ATOM 6503 C C . PRO B 1 317 ? -9.43 -12.211 -23.016 1 72.94 317 PRO B C 1
ATOM 6505 O O . PRO B 1 317 ? -8.969 -11.469 -22.156 1 72.94 317 PRO B O 1
ATOM 6508 N N . GLY B 1 318 ? -9.422 -13.398 -22.75 1 67.56 318 GLY B N 1
ATOM 6509 C CA . GLY B 1 318 ? -8.344 -13.938 -21.938 1 67.56 318 GLY B CA 1
ATOM 6510 C C . GLY B 1 318 ? -7.047 -14.109 -22.719 1 67.56 318 GLY B C 1
ATOM 6511 O O . GLY B 1 318 ? -6.945 -13.68 -23.875 1 67.56 318 GLY B O 1
ATOM 6512 N N . ASP B 1 319 ? -5.914 -14.438 -21.984 1 66.56 319 ASP B N 1
ATOM 6513 C CA . ASP B 1 319 ? -4.629 -14.734 -22.609 1 66.56 319 ASP B CA 1
ATOM 6514 C C . ASP B 1 319 ? -4.75 -15.914 -23.578 1 66.56 319 ASP B C 1
ATOM 6516 O O . ASP B 1 319 ? -5.609 -16.781 -23.406 1 66.56 319 ASP B O 1
ATOM 6520 N N . PRO B 1 320 ? -3.945 -15.812 -24.641 1 72 320 PRO B N 1
ATOM 6521 C CA . PRO B 1 320 ? -3.957 -16.953 -25.562 1 72 320 PRO B CA 1
ATOM 6522 C C . PRO B 1 320 ? -3.658 -18.281 -24.859 1 72 320 PRO B C 1
ATOM 6524 O O . PRO B 1 320 ? -2.85 -18.312 -23.922 1 72 320 PRO B O 1
ATOM 6527 N N . ASP B 1 321 ? -4.375 -19.219 -25.312 1 81 321 ASP B N 1
ATOM 6528 C CA . ASP B 1 321 ? -4.176 -20.562 -24.781 1 81 321 ASP B CA 1
ATOM 6529 C C . ASP B 1 321 ? -2.787 -21.094 -25.141 1 81 321 ASP B C 1
ATOM 6531 O O . ASP B 1 321 ? -2.299 -20.891 -26.25 1 81 321 ASP B O 1
ATOM 6535 N N . ASP B 1 322 ? -2.061 -21.609 -24.156 1 92.25 322 ASP B N 1
ATOM 6536 C CA . ASP B 1 322 ? -0.787 -22.312 -24.328 1 92.25 322 ASP B CA 1
ATOM 6537 C C . ASP B 1 322 ? -0.887 -23.766 -23.859 1 92.25 322 ASP B C 1
ATOM 6539 O O . ASP B 1 322 ? -0.589 -24.062 -22.703 1 92.25 322 ASP B O 1
ATOM 6543 N N . PRO B 1 323 ? -1.278 -24.625 -24.828 1 94.62 323 PRO B N 1
ATOM 6544 C CA . PRO B 1 323 ? -1.498 -26.016 -24.453 1 94.62 323 PRO B CA 1
ATOM 6545 C C . PRO B 1 323 ? -0.253 -26.672 -23.844 1 94.62 323 PRO B C 1
ATOM 6547 O O . PRO B 1 323 ? -0.364 -27.547 -22.984 1 94.62 323 PRO B O 1
ATOM 6550 N N . VAL B 1 324 ? 0.89 -26.219 -24.344 1 96.12 324 VAL B N 1
ATOM 6551 C CA . VAL B 1 324 ? 2.139 -26.75 -23.812 1 96.12 324 VAL B CA 1
ATOM 6552 C C . VAL B 1 324 ? 2.26 -26.406 -22.328 1 96.12 324 VAL B C 1
ATOM 6554 O O . VAL B 1 324 ? 2.486 -27.297 -21.5 1 96.12 324 VAL B O 1
ATOM 6557 N N . ALA B 1 325 ? 2.098 -25.141 -22.031 1 96.5 325 ALA B N 1
ATOM 6558 C CA . ALA B 1 325 ? 2.188 -24.703 -20.641 1 96.5 325 ALA B CA 1
ATOM 6559 C C . ALA B 1 325 ? 1.131 -25.375 -19.766 1 96.5 325 ALA B C 1
ATOM 6561 O O . ALA B 1 325 ? 1.407 -25.766 -18.641 1 96.5 325 ALA B O 1
ATOM 6562 N N . ASP B 1 326 ? -0.05 -25.578 -20.312 1 96.38 326 ASP B N 1
ATOM 6563 C CA . ASP B 1 326 ? -1.158 -26.172 -19.562 1 96.38 326 ASP B CA 1
ATOM 6564 C C . ASP B 1 326 ? -0.853 -27.609 -19.172 1 96.38 326 ASP B C 1
ATOM 6566 O O . ASP B 1 326 ? -1.031 -28 -18.016 1 96.38 326 ASP B O 1
ATOM 6570 N N . LEU B 1 327 ? -0.403 -28.375 -20.141 1 97.69 327 LEU B N 1
ATOM 6571 C CA . LEU B 1 327 ? -0.123 -29.781 -19.906 1 97.69 327 LEU B CA 1
ATOM 6572 C C . LEU B 1 327 ? 1.068 -29.953 -18.969 1 97.69 327 LEU B C 1
ATOM 6574 O O . LEU B 1 327 ? 1.054 -30.797 -18.078 1 97.69 327 LEU B O 1
ATOM 6578 N N . SER B 1 328 ? 2.062 -29.125 -19.172 1 98.56 328 SER B N 1
ATOM 6579 C CA . SER B 1 328 ? 3.254 -29.203 -18.344 1 98.56 328 SER B CA 1
ATOM 6580 C C . SER B 1 328 ? 2.934 -28.875 -16.891 1 98.56 328 SER B C 1
ATOM 6582 O O . SER B 1 328 ? 3.34 -29.594 -15.977 1 98.56 328 SER B O 1
ATOM 6584 N N . TRP B 1 329 ? 2.232 -27.797 -16.688 1 98.12 329 TRP B N 1
ATOM 6585 C CA . TRP B 1 329 ? 1.863 -27.438 -15.328 1 98.12 329 TRP B CA 1
ATOM 6586 C C . TRP B 1 329 ? 0.954 -28.5 -14.711 1 98.12 329 TRP B C 1
ATOM 6588 O O . TRP B 1 329 ? 1.081 -28.828 -13.531 1 98.12 329 TRP B O 1
ATOM 6598 N N . MET B 1 330 ? 0.004 -29.031 -15.516 1 98.19 330 MET B N 1
ATOM 6599 C CA . MET B 1 330 ? -0.864 -30.094 -15.023 1 98.19 330 MET B CA 1
ATOM 6600 C C . MET B 1 330 ? -0.044 -31.297 -14.562 1 98.19 330 MET B C 1
ATOM 6602 O O . MET B 1 330 ? -0.326 -31.891 -13.516 1 98.19 330 MET B O 1
ATOM 6606 N N . TRP B 1 331 ? 0.947 -31.656 -15.32 1 98.5 331 TRP B N 1
ATOM 6607 C CA . TRP B 1 331 ? 1.812 -32.75 -14.891 1 98.5 331 TRP B CA 1
ATOM 6608 C C . TRP B 1 331 ? 2.459 -32.438 -13.547 1 98.5 331 TRP B C 1
ATOM 6610 O O . TRP B 1 331 ? 2.506 -33.281 -12.656 1 98.5 331 TRP B O 1
ATOM 6620 N N . GLN B 1 332 ? 2.918 -31.219 -13.422 1 98.75 332 GLN B N 1
ATOM 6621 C CA . GLN B 1 332 ? 3.631 -30.828 -12.203 1 98.75 332 GLN B CA 1
ATOM 6622 C C . GLN B 1 332 ? 2.717 -30.891 -10.984 1 98.75 332 GLN B C 1
ATOM 6624 O O . GLN B 1 332 ? 3.107 -31.406 -9.938 1 98.75 332 GLN B O 1
ATOM 6629 N N . TYR B 1 333 ? 1.44 -30.328 -11.07 1 98.5 333 TYR B N 1
ATOM 6630 C CA . TYR B 1 333 ? 0.624 -30.359 -9.859 1 98.5 333 TYR B CA 1
ATOM 6631 C C . TYR B 1 333 ? 0.038 -31.75 -9.633 1 98.5 333 TYR B C 1
ATOM 6633 O O . TYR B 1 333 ? -0.244 -32.125 -8.492 1 98.5 333 TYR B O 1
ATOM 6641 N N . CYS B 1 334 ? -0.088 -32.625 -10.695 1 98.56 334 CYS B N 1
ATOM 6642 C CA . CYS B 1 334 ? -0.582 -34 -10.547 1 98.56 334 CYS B CA 1
ATOM 6643 C C . CYS B 1 334 ? 0.495 -34.906 -9.969 1 98.56 334 CYS B C 1
ATOM 6645 O O . CYS B 1 334 ? 0.185 -35.906 -9.328 1 98.56 334 CYS B O 1
ATOM 6647 N N . SER B 1 335 ? 1.735 -34.562 -10.227 1 98.69 335 SER B N 1
ATOM 6648 C CA . SER B 1 335 ? 2.801 -35.5 -9.844 1 98.69 335 SER B CA 1
ATOM 6649 C C . SER B 1 335 ? 3.439 -35.094 -8.516 1 98.69 335 SER B C 1
ATOM 6651 O O . SER B 1 335 ? 3.783 -35.938 -7.699 1 98.69 335 SER B O 1
ATOM 6653 N N . GLU B 1 336 ? 3.584 -33.719 -8.312 1 98.75 336 GLU B N 1
ATOM 6654 C CA . GLU B 1 336 ? 4.438 -33.406 -7.172 1 98.75 336 GLU B CA 1
ATOM 6655 C C . GLU B 1 336 ? 3.84 -32.281 -6.328 1 98.75 336 GLU B C 1
ATOM 6657 O O . GLU B 1 336 ? 4.152 -32.156 -5.141 1 98.75 336 GLU B O 1
ATOM 6662 N N . TYR B 1 337 ? 2.998 -31.359 -6.801 1 98.81 337 TYR B N 1
ATOM 6663 C CA . TYR B 1 337 ? 2.654 -30.156 -6.062 1 98.81 337 TYR B CA 1
ATOM 6664 C C . TYR B 1 337 ? 1.267 -30.266 -5.445 1 98.81 337 TYR B C 1
ATOM 6666 O O . TYR B 1 337 ? 0.997 -29.672 -4.395 1 98.81 337 TYR B O 1
ATOM 6674 N N . GLY B 1 338 ? 0.362 -31.031 -6.16 1 98.75 338 GLY B N 1
ATOM 6675 C CA . GLY B 1 338 ? -1.023 -31.016 -5.715 1 98.75 338 GLY B CA 1
ATOM 6676 C C . GLY B 1 338 ? -1.755 -29.734 -6.078 1 98.75 338 GLY B C 1
ATOM 6677 O O . GLY B 1 338 ? -1.864 -29.391 -7.258 1 98.75 338 GLY B O 1
ATOM 6678 N N . PHE B 1 339 ? -2.184 -29 -5.051 1 98.75 339 PHE B N 1
ATOM 6679 C CA . PHE B 1 339 ? -2.885 -27.734 -5.254 1 98.75 339 PHE B CA 1
ATOM 6680 C C . PHE B 1 339 ? -4.246 -27.969 -5.902 1 98.75 339 PHE B C 1
ATOM 6682 O O . PHE B 1 339 ? -4.617 -27.266 -6.844 1 98.75 339 PHE B O 1
ATOM 6689 N N . TYR B 1 340 ? -4.93 -29.078 -5.52 1 98.62 340 TYR B N 1
ATOM 6690 C CA . TYR B 1 340 ? -6.293 -29.281 -5.992 1 98.62 340 TYR B CA 1
ATOM 6691 C C . TYR B 1 340 ? -7.246 -28.266 -5.383 1 98.62 340 TYR B C 1
ATOM 6693 O O . TYR B 1 340 ? -7.602 -28.359 -4.207 1 98.62 340 TYR B O 1
ATOM 6701 N N . GLN B 1 341 ? -7.652 -27.312 -6.164 1 98.12 341 GLN B N 1
ATOM 6702 C CA . GLN B 1 341 ? -8.461 -26.188 -5.723 1 98.12 341 GLN B CA 1
ATOM 6703 C C . GLN B 1 341 ? -9.938 -26.562 -5.656 1 98.12 341 GLN B C 1
ATOM 6705 O O . GLN B 1 341 ? -10.773 -25.938 -6.316 1 98.12 341 GLN B O 1
ATOM 6710 N N . ARG B 1 342 ? -10.258 -27.516 -4.828 1 97.62 342 ARG B N 1
ATOM 6711 C CA . ARG B 1 342 ? -11.602 -28.094 -4.73 1 97.62 342 ARG B CA 1
ATOM 6712 C C . ARG B 1 342 ? -12.523 -27.188 -3.918 1 97.62 342 ARG B C 1
ATOM 6714 O O . ARG B 1 342 ? -12.062 -26.359 -3.135 1 97.62 342 ARG B O 1
ATOM 6721 N N . GLY B 1 343 ? -13.844 -27.344 -4.164 1 97.44 343 GLY B N 1
ATOM 6722 C CA . GLY B 1 343 ? -14.852 -26.75 -3.281 1 97.44 343 GLY B CA 1
ATOM 6723 C C . GLY B 1 343 ? -15.125 -27.609 -2.055 1 97.44 343 GLY B C 1
ATOM 6724 O O . GLY B 1 343 ? -15.375 -28.812 -2.168 1 97.44 343 GLY B O 1
ATOM 6725 N N . ASP B 1 344 ? -14.984 -27.016 -0.828 1 95.75 344 ASP B N 1
ATOM 6726 C CA . ASP B 1 344 ? -15.141 -27.734 0.428 1 95.75 344 ASP B CA 1
ATOM 6727 C C . ASP B 1 344 ? -16.578 -27.656 0.927 1 95.75 344 ASP B C 1
ATOM 6729 O O . ASP B 1 344 ? -17.016 -26.609 1.416 1 95.75 344 ASP B O 1
ATOM 6733 N N . PRO B 1 345 ? -17.312 -28.75 0.884 1 93.62 345 PRO B N 1
ATOM 6734 C CA . PRO B 1 345 ? -18.703 -28.719 1.35 1 93.62 345 PRO B CA 1
ATOM 6735 C C . PRO B 1 345 ? -18.812 -28.453 2.848 1 93.62 345 PRO B C 1
ATOM 6737 O O . PRO B 1 345 ? -19.891 -28.094 3.336 1 93.62 345 PRO B O 1
ATOM 6740 N N . ASN B 1 346 ? -17.766 -28.609 3.576 1 94.12 346 ASN B N 1
ATOM 6741 C CA . ASN B 1 346 ? -17.797 -28.391 5.02 1 94.12 346 ASN B CA 1
ATOM 6742 C C . ASN B 1 346 ? -17.484 -26.953 5.379 1 94.12 346 ASN B C 1
ATOM 6744 O O . ASN B 1 346 ? -17.594 -26.562 6.543 1 94.12 346 ASN B O 1
ATOM 6748 N N . ASN B 1 347 ? -17.016 -26.172 4.473 1 95.38 347 ASN B N 1
ATOM 6749 C CA . ASN B 1 347 ? -16.828 -24.734 4.664 1 95.38 347 ASN B CA 1
ATOM 6750 C C . ASN B 1 347 ? -18.156 -23.984 4.523 1 95.38 347 ASN B C 1
ATOM 6752 O O . ASN B 1 347 ? -18.703 -23.875 3.424 1 95.38 347 ASN B O 1
ATOM 6756 N N . PRO B 1 348 ? -18.672 -23.469 5.598 1 95.19 348 PRO B N 1
ATOM 6757 C CA . PRO B 1 348 ? -19.969 -22.797 5.531 1 95.19 348 PRO B CA 1
ATOM 6758 C C . PRO B 1 348 ? -19.922 -21.516 4.715 1 95.19 348 PRO B C 1
ATOM 6760 O O . PRO B 1 348 ? -20.969 -20.953 4.363 1 95.19 348 PRO B O 1
ATOM 6763 N N . LEU B 1 349 ? -18.75 -21.016 4.355 1 95.25 349 LEU B N 1
ATOM 6764 C CA . LEU B 1 349 ? -18.609 -19.766 3.631 1 95.25 349 LEU B CA 1
ATOM 6765 C C . LEU B 1 349 ? -18.172 -20.016 2.193 1 95.25 349 LEU B C 1
ATOM 6767 O O . LEU B 1 349 ? -17.812 -19.078 1.478 1 95.25 349 LEU B O 1
ATOM 6771 N N . SER B 1 350 ? -18.172 -21.234 1.753 1 95.75 350 SER B N 1
ATOM 6772 C CA . SER B 1 350 ? -17.625 -21.562 0.445 1 95.75 350 SER B CA 1
ATOM 6773 C C . SER B 1 350 ? -18.438 -20.922 -0.678 1 95.75 350 SER B C 1
ATOM 6775 O O . SER B 1 350 ? -19.656 -20.969 -0.66 1 95.75 350 SER B O 1
ATOM 6777 N N . ILE B 1 351 ? -17.75 -20.312 -1.621 1 98 351 ILE B N 1
ATOM 6778 C CA . ILE B 1 351 ? -18.344 -19.766 -2.832 1 98 351 ILE B CA 1
ATOM 6779 C C . ILE B 1 351 ? -17.984 -20.625 -4.035 1 98 351 ILE B C 1
ATOM 6781 O O . ILE B 1 351 ? -18.125 -20.203 -5.18 1 98 351 ILE B O 1
ATOM 6785 N N . GLU B 1 352 ? -17.453 -21.812 -3.812 1 98.06 352 GLU B N 1
ATOM 6786 C CA . GLU B 1 352 ? -17.109 -22.812 -4.824 1 98.06 352 GLU B CA 1
ATOM 6787 C C . GLU B 1 352 ? -18.047 -24.016 -4.758 1 98.06 352 GLU B C 1
ATOM 6789 O O . GLU B 1 352 ? -18.422 -24.453 -3.672 1 98.06 352 GLU B O 1
ATOM 6794 N N . THR B 1 353 ? -18.391 -24.562 -5.906 1 98.44 353 THR B N 1
ATOM 6795 C CA . THR B 1 353 ? -19.25 -25.75 -5.938 1 98.44 353 THR B CA 1
ATOM 6796 C C . THR B 1 353 ? -18.516 -26.953 -5.336 1 98.44 353 THR B C 1
ATOM 6798 O O . THR B 1 353 ? -17.312 -27.125 -5.547 1 98.44 353 THR B O 1
ATOM 6801 N N . SER B 1 354 ? -19.266 -27.766 -4.625 1 97.25 354 SER B N 1
ATOM 6802 C CA . SER B 1 354 ? -18.703 -28.953 -4 1 97.25 354 SER B CA 1
ATOM 6803 C C . SER B 1 354 ? -18.484 -30.062 -5.027 1 97.25 354 SER B C 1
ATOM 6805 O O . SER B 1 354 ? -17.828 -31.062 -4.738 1 97.25 354 SER B O 1
ATOM 6807 N N . PHE B 1 355 ? -19.016 -29.844 -6.227 1 98.19 355 PHE B N 1
ATOM 6808 C CA . PHE B 1 355 ? -18.812 -30.828 -7.281 1 98.19 355 PHE B CA 1
ATOM 6809 C C . PHE B 1 355 ? -17.359 -30.844 -7.738 1 98.19 355 PHE B C 1
ATOM 6811 O O . PHE B 1 355 ? -16.906 -31.797 -8.367 1 98.19 355 PHE B O 1
ATOM 6818 N N . LEU B 1 356 ? -16.625 -29.75 -7.496 1 98.12 356 LEU B N 1
ATOM 6819 C CA . LEU B 1 356 ? -15.164 -29.766 -7.648 1 98.12 356 LEU B CA 1
ATOM 6820 C C . LEU B 1 356 ? -14.508 -30.5 -6.488 1 98.12 356 LEU B C 1
ATOM 6822 O O . LEU B 1 356 ? -14.031 -29.875 -5.539 1 98.12 356 LEU B O 1
ATOM 6826 N N . SER B 1 357 ? -14.406 -31.75 -6.602 1 97.5 357 SER B N 1
ATOM 6827 C CA . SER B 1 357 ? -13.953 -32.594 -5.492 1 97.5 357 SER B CA 1
ATOM 6828 C C . SER B 1 357 ? -12.508 -33 -5.68 1 97.5 357 SER B C 1
ATOM 6830 O O . SER B 1 357 ? -11.945 -32.875 -6.773 1 97.5 357 SER B O 1
ATOM 6832 N N . LEU B 1 358 ? -11.938 -33.5 -4.625 1 97.06 358 LEU B N 1
ATOM 6833 C CA . LEU B 1 358 ? -10.594 -34.062 -4.699 1 97.06 358 LEU B CA 1
ATOM 6834 C C . LEU B 1 358 ? -10.555 -35.25 -5.676 1 97.06 358 LEU B C 1
ATOM 6836 O O . LEU B 1 358 ? -9.594 -35.406 -6.434 1 97.06 358 LEU B O 1
ATOM 6840 N N . GLU B 1 359 ? -11.602 -36.031 -5.594 1 97 359 GLU B N 1
ATOM 6841 C CA . GLU B 1 359 ? -11.695 -37.188 -6.473 1 97 359 GLU B CA 1
ATOM 6842 C C . GLU B 1 359 ? -11.734 -36.75 -7.938 1 97 359 GLU B C 1
ATOM 6844 O O . GLU B 1 359 ? -11.109 -37.406 -8.789 1 97 359 GLU B O 1
ATOM 6849 N N . LEU B 1 360 ? -12.469 -35.75 -8.172 1 97.69 360 LEU B N 1
ATOM 6850 C CA . LEU B 1 360 ? -12.562 -35.281 -9.547 1 97.69 360 LEU B CA 1
ATOM 6851 C C . LEU B 1 360 ? -11.203 -34.781 -10.055 1 97.69 360 LEU B C 1
ATOM 6853 O O . LEU B 1 360 ? -10.812 -35.094 -11.188 1 97.69 360 LEU B O 1
ATOM 6857 N N . PHE B 1 361 ? -10.484 -34 -9.266 1 97.88 361 PHE B N 1
ATOM 6858 C CA . PHE B 1 361 ? -9.156 -33.562 -9.648 1 97.88 361 PHE B CA 1
ATOM 6859 C C . PHE B 1 361 ? -8.234 -34.719 -9.945 1 97.88 361 PHE B C 1
ATOM 6861 O O . PHE B 1 361 ? -7.547 -34.75 -10.969 1 97.88 361 PHE B O 1
ATOM 6868 N N . GLN B 1 362 ? -8.242 -35.688 -9.078 1 97.81 362 GLN B N 1
ATOM 6869 C CA . GLN B 1 362 ? -7.383 -36.875 -9.273 1 97.81 362 GLN B CA 1
ATOM 6870 C C . GLN B 1 362 ? -7.777 -37.625 -10.523 1 97.81 362 GLN B C 1
ATOM 6872 O O . GLN B 1 362 ? -6.91 -38.125 -11.266 1 97.81 362 GLN B O 1
ATOM 6877 N N . GLN B 1 363 ? -9.062 -37.781 -10.758 1 97.38 363 GLN B N 1
ATOM 6878 C CA . GLN B 1 363 ? -9.555 -38.469 -11.945 1 97.38 363 GLN B CA 1
ATOM 6879 C C . GLN B 1 363 ? -9.094 -37.75 -13.219 1 97.38 363 GLN B C 1
ATOM 6881 O O . GLN B 1 363 ? -8.719 -38.406 -14.195 1 97.38 363 GLN B O 1
ATOM 6886 N N . GLU B 1 364 ? -9.195 -36.438 -13.195 1 97.38 364 GLU B N 1
ATOM 6887 C CA . GLU B 1 364 ? -8.742 -35.688 -14.352 1 97.38 364 GLU B CA 1
ATOM 6888 C C . GLU B 1 364 ? -7.254 -35.906 -14.609 1 97.38 364 GLU B C 1
ATOM 6890 O O . GLU B 1 364 ? -6.832 -36.031 -15.758 1 97.38 364 GLU B O 1
ATOM 6895 N N . CYS B 1 365 ? -6.441 -35.906 -13.539 1 97.94 365 CYS B N 1
ATOM 6896 C CA . CYS B 1 365 ? -5.02 -36.219 -13.656 1 97.94 365 CYS B CA 1
ATOM 6897 C C . CYS B 1 365 ? -4.801 -37.625 -14.234 1 97.94 365 CYS B C 1
ATOM 6899 O O . CYS B 1 365 ? -4.02 -37.781 -15.172 1 97.94 365 CYS B O 1
ATOM 6901 N N . ASN B 1 366 ? -5.543 -38.594 -13.734 1 97.56 366 ASN B N 1
ATOM 6902 C CA . ASN B 1 366 ? -5.422 -39.969 -14.203 1 97.56 366 ASN B CA 1
ATOM 6903 C C . ASN B 1 366 ? -5.816 -40.094 -15.672 1 97.56 366 ASN B C 1
ATOM 6905 O O . ASN B 1 366 ? -5.164 -40.812 -16.422 1 97.56 366 ASN B O 1
ATOM 6909 N N . ASN B 1 367 ? -6.867 -39.438 -16.016 1 96.62 367 ASN B N 1
ATOM 6910 C CA . ASN B 1 367 ? -7.363 -39.5 -17.375 1 96.62 367 ASN B CA 1
ATOM 6911 C C . ASN B 1 367 ? -6.379 -38.875 -18.359 1 96.62 367 ASN B C 1
ATOM 6913 O O . ASN B 1 367 ? -6.254 -39.344 -19.5 1 96.62 367 ASN B O 1
ATOM 6917 N N . THR B 1 368 ? -5.742 -37.812 -17.938 1 96.94 368 THR B N 1
ATOM 6918 C CA . THR B 1 368 ? -4.863 -37.062 -18.828 1 96.94 368 THR B CA 1
ATOM 6919 C C . THR B 1 368 ? -3.537 -37.812 -19.016 1 96.94 368 THR B C 1
ATOM 6921 O O . THR B 1 368 ? -3.025 -37.906 -20.141 1 96.94 368 THR B O 1
ATOM 6924 N N . PHE B 1 369 ? -2.939 -38.438 -17.938 1 96.88 369 PHE B N 1
ATOM 6925 C CA . PHE B 1 369 ? -1.56 -38.875 -18.031 1 96.88 369 PHE B CA 1
ATOM 6926 C C . PHE B 1 369 ? -1.491 -40.406 -17.922 1 96.88 369 PHE B C 1
ATOM 6928 O O . PHE B 1 369 ? -0.501 -41.031 -18.328 1 96.88 369 PHE B O 1
ATOM 6935 N N . GLY B 1 370 ? -2.504 -41.031 -17.344 1 91.88 370 GLY B N 1
ATOM 6936 C CA . GLY B 1 370 ? -2.625 -42.5 -17.344 1 91.88 370 GLY B CA 1
ATOM 6937 C C . GLY B 1 370 ? -1.633 -43.156 -16.422 1 91.88 370 GLY B C 1
ATOM 6938 O O . GLY B 1 370 ? -1.363 -42.688 -15.328 1 91.88 370 GLY B O 1
ATOM 6939 N N . SER B 1 371 ? -1.175 -44.281 -17.062 1 88.25 371 SER B N 1
ATOM 6940 C CA . SER B 1 371 ? -0.309 -45.125 -16.25 1 88.25 371 SER B CA 1
ATOM 6941 C C . SER B 1 371 ? 1.075 -44.531 -16.094 1 88.25 371 SER B C 1
ATOM 6943 O O . SER B 1 371 ? 1.598 -43.906 -17.016 1 88.25 371 SER B O 1
ATOM 6945 N N . GLY B 1 372 ? 1.671 -44.469 -14.93 1 91.44 372 GLY B N 1
ATOM 6946 C CA . GLY B 1 372 ? 2.971 -43.875 -14.625 1 91.44 372 GLY B CA 1
ATOM 6947 C C . GLY B 1 372 ? 2.891 -42.688 -13.695 1 91.44 372 GLY B C 1
ATOM 6948 O O . GLY B 1 372 ? 3.881 -42.312 -13.062 1 91.44 372 GLY B O 1
ATOM 6949 N N . LEU B 1 373 ? 1.751 -42 -13.93 1 95.94 373 LEU B N 1
ATOM 6950 C CA . LEU B 1 373 ? 1.505 -40.938 -12.938 1 95.94 373 LEU B CA 1
ATOM 6951 C C . LEU B 1 373 ? 1.405 -41.531 -11.539 1 95.94 373 LEU B C 1
ATOM 6953 O O . LEU B 1 373 ? 0.799 -42.594 -11.344 1 95.94 373 LEU B O 1
ATOM 6957 N N . PRO B 1 374 ? 2.068 -40.969 -10.578 1 95.94 374 PRO B N 1
ATOM 6958 C CA . PRO B 1 374 ? 1.843 -41.438 -9.219 1 95.94 374 PRO B CA 1
ATOM 6959 C C . PRO B 1 374 ? 0.369 -41.438 -8.82 1 95.94 374 PRO B C 1
ATOM 6961 O O . PRO B 1 374 ? -0.401 -40.594 -9.328 1 95.94 374 PRO B O 1
ATOM 6964 N N . PRO B 1 375 ? -0.022 -42.375 -7.91 1 95.94 375 PRO B N 1
ATOM 6965 C CA . PRO B 1 375 ? -1.429 -42.438 -7.508 1 95.94 375 PRO B CA 1
ATOM 6966 C C . PRO B 1 375 ? -1.928 -41.125 -6.883 1 95.94 375 PRO B C 1
ATOM 6968 O O . PRO B 1 375 ? -3.129 -40.844 -6.906 1 95.94 375 PRO B O 1
ATOM 6971 N N . SER B 1 376 ? -1.037 -40.406 -6.25 1 97.31 376 SER B N 1
ATOM 6972 C CA . SER B 1 376 ? -1.279 -39.094 -5.699 1 97.31 376 SER B CA 1
ATOM 6973 C C . SER B 1 376 ? -0.042 -38.188 -5.824 1 97.31 376 SER B C 1
ATOM 6975 O O . SER B 1 376 ? 1.083 -38.719 -5.875 1 97.31 376 SER B O 1
ATOM 6977 N N . PRO B 1 377 ? -0.286 -36.906 -5.953 1 98.62 377 PRO B N 1
ATOM 6978 C CA . PRO B 1 377 ? 0.892 -36.031 -6.012 1 98.62 377 PRO B CA 1
ATOM 6979 C C . PRO B 1 377 ? 1.864 -36.281 -4.859 1 98.62 377 PRO B C 1
ATOM 6981 O O . PRO B 1 377 ? 1.446 -36.375 -3.703 1 98.62 377 PRO B O 1
ATOM 6984 N N . GLN B 1 378 ? 3.096 -36.406 -5.184 1 98.62 378 GLN B N 1
ATOM 6985 C CA . GLN B 1 378 ? 4.141 -36.656 -4.199 1 98.62 378 GLN B CA 1
ATOM 6986 C C . GLN B 1 378 ? 4.668 -35.344 -3.621 1 98.62 378 GLN B C 1
ATOM 6988 O O . GLN B 1 378 ? 5.816 -34.969 -3.857 1 98.62 378 GLN B O 1
ATOM 6993 N N . VAL B 1 379 ? 3.906 -34.688 -2.756 1 98.81 379 VAL B N 1
ATOM 6994 C CA . VAL B 1 379 ? 4.129 -33.344 -2.281 1 98.81 379 VAL B CA 1
ATOM 6995 C C . VAL B 1 379 ? 5.414 -33.281 -1.457 1 98.81 379 VAL B C 1
ATOM 6997 O O . VAL B 1 379 ? 6.035 -32.219 -1.333 1 98.81 379 VAL B O 1
ATOM 7000 N N . GLU B 1 380 ? 5.891 -34.406 -0.96 1 98.44 380 GLU B N 1
ATOM 7001 C CA . GLU B 1 380 ? 7.105 -34.438 -0.148 1 98.44 380 GLU B CA 1
ATOM 7002 C C . GLU B 1 380 ? 8.336 -34.094 -0.978 1 98.44 380 GLU B C 1
ATOM 7004 O O . GLU B 1 380 ? 9.367 -33.719 -0.431 1 98.44 380 GLU B O 1
ATOM 7009 N N . HIS B 1 381 ? 8.25 -34.281 -2.316 1 98.5 381 HIS B N 1
ATOM 7010 C CA . HIS B 1 381 ? 9.352 -33.906 -3.197 1 98.5 381 HIS B CA 1
ATOM 7011 C C . HIS B 1 381 ? 9.602 -32.406 -3.154 1 98.5 381 HIS B C 1
ATOM 7013 O O . HIS B 1 381 ? 10.711 -31.953 -3.434 1 98.5 381 HIS B O 1
ATOM 7019 N N . VAL B 1 382 ? 8.602 -31.625 -2.762 1 98.75 382 VAL B N 1
ATOM 7020 C CA . VAL B 1 382 ? 8.711 -30.172 -2.621 1 98.75 382 VAL B CA 1
ATOM 7021 C C . VAL B 1 382 ? 8.906 -29.812 -1.15 1 98.75 382 VAL B C 1
ATOM 7023 O O . VAL B 1 382 ? 9.812 -29.062 -0.805 1 98.75 382 VAL B O 1
ATOM 7026 N N . ASN B 1 383 ? 8.109 -30.453 -0.306 1 98.81 383 ASN B N 1
ATOM 7027 C CA . ASN B 1 383 ? 8.031 -30.062 1.096 1 98.81 383 ASN B CA 1
ATOM 7028 C C . ASN B 1 383 ? 9.281 -30.469 1.869 1 98.81 383 ASN B C 1
ATOM 7030 O O . ASN B 1 383 ? 9.508 -30 2.98 1 98.81 383 ASN B O 1
ATOM 7034 N N . LYS B 1 384 ? 10.109 -31.391 1.303 1 98.69 384 LYS B N 1
ATOM 7035 C CA . LYS B 1 384 ? 11.352 -31.781 1.959 1 98.69 384 LYS B CA 1
ATOM 7036 C C . LYS B 1 384 ? 12.273 -30.578 2.146 1 98.69 384 LYS B C 1
ATOM 7038 O O . LYS B 1 384 ? 13.188 -30.609 2.973 1 98.69 384 LYS B O 1
ATOM 7043 N N . TYR B 1 385 ? 12.047 -29.5 1.456 1 98.69 385 TYR B N 1
ATOM 7044 C CA . TYR B 1 385 ? 12.867 -28.297 1.567 1 98.69 385 TYR B CA 1
ATOM 7045 C C . TYR B 1 385 ? 12.336 -27.375 2.658 1 98.69 385 TYR B C 1
ATOM 7047 O O . TYR B 1 385 ? 12.883 -26.281 2.883 1 98.69 385 TYR B O 1
ATOM 7055 N N . GLY B 1 386 ? 11.266 -27.734 3.32 1 98.19 386 GLY B N 1
ATOM 7056 C CA . GLY B 1 386 ? 10.836 -27.031 4.516 1 98.19 386 GLY B CA 1
ATOM 7057 C C . GLY B 1 386 ? 9.398 -26.547 4.441 1 98.19 386 GLY B C 1
ATOM 7058 O O . GLY B 1 386 ? 8.773 -26.297 5.469 1 98.19 386 GLY B O 1
ATOM 7059 N N . GLY B 1 387 ? 8.805 -26.391 3.166 1 98.5 387 GLY B N 1
ATOM 7060 C CA . GLY B 1 387 ? 7.445 -25.891 3.047 1 98.5 387 GLY B CA 1
ATOM 7061 C C . GLY B 1 387 ? 7.207 -24.609 3.832 1 98.5 387 GLY B C 1
ATOM 7062 O O . GLY B 1 387 ? 7.996 -23.672 3.752 1 98.5 387 GLY B O 1
ATOM 7063 N N . TRP B 1 388 ? 6.109 -24.609 4.598 1 98.62 388 TRP B N 1
ATOM 7064 C CA . TRP B 1 388 ? 5.719 -23.453 5.414 1 98.62 388 TRP B CA 1
ATOM 7065 C C . TRP B 1 388 ? 6.773 -23.156 6.477 1 98.62 388 TRP B C 1
ATOM 7067 O O . TRP B 1 388 ? 6.84 -22.047 6.996 1 98.62 388 TRP B O 1
ATOM 7077 N N . ASP B 1 389 ? 7.617 -24.109 6.777 1 98.12 389 ASP B N 1
ATOM 7078 C CA . ASP B 1 389 ? 8.539 -23.953 7.895 1 98.12 389 ASP B CA 1
ATOM 7079 C C . ASP B 1 389 ? 9.938 -23.594 7.406 1 98.12 389 ASP B C 1
ATOM 7081 O O . ASP B 1 389 ? 10.859 -23.438 8.211 1 98.12 389 ASP B O 1
ATOM 7085 N N . MET B 1 390 ? 10.133 -23.438 6.098 1 98.38 390 MET B N 1
ATOM 7086 C CA . MET B 1 390 ? 11.469 -23.125 5.598 1 98.38 390 MET B CA 1
ATOM 7087 C C . MET B 1 390 ? 11.961 -21.781 6.141 1 98.38 390 MET B C 1
ATOM 7089 O O . MET B 1 390 ? 11.156 -20.891 6.41 1 98.38 390 MET B O 1
ATOM 7093 N N . SER B 1 391 ? 13.227 -21.672 6.379 1 97.38 391 SER B N 1
ATOM 7094 C CA . SER B 1 391 ? 13.852 -20.438 6.871 1 97.38 391 SER B CA 1
ATOM 7095 C C . SER B 1 391 ? 15.203 -20.203 6.203 1 97.38 391 SER B C 1
ATOM 7097 O O . SER B 1 391 ? 16.219 -20.078 6.883 1 97.38 391 SER B O 1
ATOM 7099 N N . PRO B 1 392 ? 15.195 -20.078 4.891 1 97.94 392 PRO B N 1
ATOM 7100 C CA . PRO B 1 392 ? 16.469 -19.828 4.215 1 97.94 392 PRO B CA 1
ATOM 7101 C C . PRO B 1 392 ? 17.016 -18.422 4.461 1 97.94 392 PRO B C 1
ATOM 7103 O O . PRO B 1 392 ? 16.234 -17.5 4.691 1 97.94 392 PRO B O 1
ATOM 7106 N N . SER B 1 393 ? 18.328 -18.281 4.52 1 98.12 393 SER B N 1
ATOM 7107 C CA . SER B 1 393 ? 18.969 -16.969 4.582 1 98.12 393 SER B CA 1
ATOM 7108 C C . SER B 1 393 ? 18.922 -16.266 3.223 1 98.12 393 SER B C 1
ATOM 7110 O O . SER B 1 393 ? 18.781 -16.922 2.189 1 98.12 393 SER B O 1
ATOM 7112 N N . ASN B 1 394 ? 18.984 -14.938 3.17 1 98.75 394 ASN B N 1
ATOM 7113 C CA . ASN B 1 394 ? 19.125 -14.094 1.991 1 98.75 394 ASN B CA 1
ATOM 7114 C C . ASN B 1 394 ? 17.953 -14.258 1.031 1 98.75 394 ASN B C 1
ATOM 7116 O O . ASN B 1 394 ? 18.141 -14.336 -0.183 1 98.75 394 ASN B O 1
ATOM 7120 N N . VAL B 1 395 ? 16.75 -14.422 1.589 1 98.94 395 VAL B N 1
ATOM 7121 C CA . VAL B 1 395 ? 15.547 -14.523 0.765 1 98.94 395 VAL B CA 1
ATOM 7122 C C . VAL B 1 395 ? 14.508 -13.5 1.228 1 98.94 395 VAL B C 1
ATOM 7124 O O . VAL B 1 395 ? 14.211 -13.406 2.42 1 98.94 395 VAL B O 1
ATOM 7127 N N . LEU B 1 396 ? 14.039 -12.703 0.35 1 98.94 396 LEU B N 1
ATOM 7128 C CA . LEU B 1 396 ? 12.859 -11.867 0.572 1 98.94 396 LEU B CA 1
ATOM 7129 C C . LEU B 1 396 ? 11.594 -12.57 0.095 1 98.94 396 LEU B C 1
ATOM 7131 O O . LEU B 1 396 ? 11.484 -12.93 -1.08 1 98.94 396 LEU B O 1
ATOM 7135 N N . PHE B 1 397 ? 10.656 -12.797 1 1 98.94 397 PHE B N 1
ATOM 7136 C CA . PHE B 1 397 ? 9.336 -13.312 0.65 1 98.94 397 PHE B CA 1
ATOM 7137 C C . PHE B 1 397 ? 8.305 -12.195 0.647 1 98.94 397 PHE B C 1
ATOM 7139 O O . PHE B 1 397 ? 8.086 -11.539 1.669 1 98.94 397 PHE B O 1
ATOM 7146 N N . THR B 1 398 ? 7.672 -11.938 -0.482 1 98.81 398 THR B N 1
ATOM 7147 C CA . THR B 1 398 ? 6.566 -10.984 -0.544 1 98.81 398 THR B CA 1
ATOM 7148 C C . THR B 1 398 ? 5.277 -11.688 -0.963 1 98.81 398 THR B C 1
ATOM 7150 O O . THR B 1 398 ? 5.312 -12.688 -1.675 1 98.81 398 THR B O 1
ATOM 7153 N N . MET B 1 399 ? 4.137 -11.219 -0.482 1 98.06 399 MET B N 1
ATOM 7154 C CA . MET B 1 399 ? 2.818 -11.766 -0.785 1 98.06 399 MET B CA 1
ATOM 7155 C C . MET B 1 399 ? 1.768 -10.656 -0.817 1 98.06 399 MET B C 1
ATOM 7157 O O . MET B 1 399 ? 1.964 -9.594 -0.23 1 98.06 399 MET B O 1
ATOM 7161 N N . GLY B 1 400 ? 0.751 -10.859 -1.61 1 98.25 400 GLY B N 1
ATOM 7162 C CA . GLY B 1 400 ? -0.431 -10.023 -1.484 1 98.25 400 GLY B CA 1
ATOM 7163 C C . GLY B 1 400 ? -1.387 -10.492 -0.407 1 98.25 400 GLY B C 1
ATOM 7164 O O . GLY B 1 400 ? -1.576 -11.703 -0.224 1 98.25 400 GLY B O 1
ATOM 7165 N N . GLU B 1 401 ? -1.983 -9.57 0.273 1 98.12 401 GLU B N 1
ATOM 7166 C CA . GLU B 1 401 ? -2.908 -9.898 1.354 1 98.12 401 GLU B CA 1
ATOM 7167 C C . GLU B 1 401 ? -4.066 -10.75 0.851 1 98.12 401 GLU B C 1
ATOM 7169 O O . GLU B 1 401 ? -4.516 -11.672 1.542 1 98.12 401 GLU B O 1
ATOM 7174 N N . PHE B 1 402 ? -4.473 -10.477 -0.351 1 98.31 402 PHE B N 1
ATOM 7175 C CA . PHE B 1 402 ? -5.629 -11.18 -0.896 1 98.31 402 PHE B CA 1
ATOM 7176 C C . PHE B 1 402 ? -5.219 -12.078 -2.059 1 98.31 402 PHE B C 1
ATOM 7178 O O . PHE B 1 402 ? -6.031 -12.367 -2.939 1 98.31 402 PHE B O 1
ATOM 7185 N N . ASP B 1 403 ? -3.961 -12.391 -2.1 1 98.5 403 ASP B N 1
ATOM 7186 C CA . ASP B 1 403 ? -3.445 -13.398 -3.023 1 98.5 403 ASP B CA 1
ATOM 7187 C C . ASP B 1 403 ? -3.984 -14.789 -2.682 1 98.5 403 ASP B C 1
ATOM 7189 O O . ASP B 1 403 ? -3.766 -15.289 -1.578 1 98.5 403 ASP B O 1
ATOM 7193 N N . PRO B 1 404 ? -4.66 -15.43 -3.637 1 98.31 404 PRO B N 1
ATOM 7194 C CA . PRO B 1 404 ? -5.125 -16.781 -3.346 1 98.31 404 PRO B CA 1
ATOM 7195 C C . PRO B 1 404 ? -3.99 -17.734 -2.949 1 98.31 404 PRO B C 1
ATOM 7197 O O . PRO B 1 404 ? -4.195 -18.641 -2.146 1 98.31 404 PRO B O 1
ATOM 7200 N N . TRP B 1 405 ? -2.828 -17.438 -3.441 1 98.62 405 TRP B N 1
ATOM 7201 C CA . TRP B 1 405 ? -1.703 -18.328 -3.213 1 98.62 405 TRP B CA 1
ATOM 7202 C C . TRP B 1 405 ? -1.029 -18.031 -1.879 1 98.62 405 TRP B C 1
ATOM 7204 O O . TRP B 1 405 ? -0.16 -18.781 -1.433 1 98.62 405 TRP B O 1
ATOM 7214 N N . ARG B 1 406 ? -1.453 -16.938 -1.186 1 98.56 406 ARG B N 1
ATOM 7215 C CA . ARG B 1 406 ? -0.947 -16.672 0.159 1 98.56 406 ARG B CA 1
ATOM 7216 C C . ARG B 1 406 ? -1.201 -17.859 1.077 1 98.56 406 ARG B C 1
ATOM 7218 O O . ARG B 1 406 ? -0.389 -18.156 1.956 1 98.56 406 ARG B O 1
ATOM 7225 N N . THR B 1 407 ? -2.271 -18.656 0.803 1 98.38 407 THR B N 1
ATOM 7226 C CA . THR B 1 407 ? -2.68 -19.781 1.631 1 98.38 407 THR B CA 1
ATOM 7227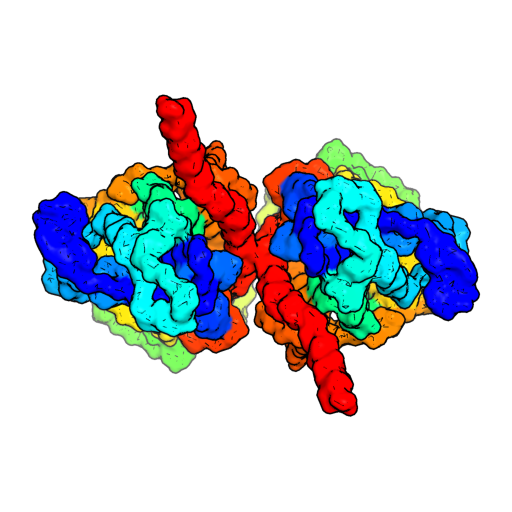 C C . THR B 1 407 ? -1.595 -20.859 1.655 1 98.38 407 THR B C 1
ATOM 7229 O O . THR B 1 407 ? -1.511 -21.641 2.604 1 98.38 407 THR B O 1
ATOM 7232 N N . MET B 1 408 ? -0.746 -20.891 0.619 1 98.81 408 MET B N 1
ATOM 7233 C CA . MET B 1 408 ? 0.316 -21.891 0.538 1 98.81 408 MET B CA 1
ATOM 7234 C C . MET B 1 408 ? 1.688 -21.234 0.679 1 98.81 408 MET B C 1
ATOM 7236 O O . MET B 1 408 ? 2.713 -21.891 0.447 1 98.81 408 MET B O 1
ATOM 7240 N N . GLY B 1 409 ? 1.747 -19.938 0.995 1 98.75 409 GLY B N 1
ATOM 7241 C CA . GLY B 1 409 ? 2.988 -19.219 1.234 1 98.75 409 GLY B CA 1
ATOM 7242 C C . GLY B 1 409 ? 3.326 -19.094 2.707 1 98.75 409 GLY B C 1
ATOM 7243 O O . GLY B 1 409 ? 2.559 -19.531 3.568 1 98.75 409 GLY B O 1
ATOM 7244 N N . LEU B 1 410 ? 4.402 -18.469 3.014 1 98.69 410 LEU B N 1
ATOM 7245 C CA . LEU B 1 410 ? 4.875 -18.344 4.391 1 98.69 410 LEU B CA 1
ATOM 7246 C C . LEU B 1 410 ? 3.926 -17.5 5.223 1 98.69 410 LEU B C 1
ATOM 7248 O O . LEU B 1 410 ? 3.809 -17.703 6.434 1 98.69 410 LEU B O 1
ATOM 7252 N N . ALA B 1 411 ? 3.201 -16.609 4.586 1 98.5 411 ALA B N 1
ATOM 7253 C CA . ALA B 1 411 ? 2.316 -15.703 5.301 1 98.5 411 ALA B CA 1
ATOM 7254 C C . ALA B 1 411 ? 0.905 -16.281 5.41 1 98.5 411 ALA B C 1
ATOM 7256 O O . ALA B 1 411 ? -0.06 -15.531 5.594 1 98.5 411 ALA B O 1
ATOM 7257 N N . SER B 1 412 ? 0.757 -17.547 5.242 1 98.62 412 SER B N 1
ATOM 7258 C CA . SER B 1 412 ? -0.552 -18.188 5.312 1 98.62 412 SER B CA 1
ATOM 7259 C C . SER B 1 412 ? -1.209 -17.953 6.668 1 98.62 412 SER B C 1
ATOM 7261 O O . SER B 1 412 ? -0.543 -18 7.703 1 98.62 412 SER B O 1
ATOM 7263 N N . ILE B 1 413 ? -2.514 -17.719 6.621 1 97.88 413 ILE B N 1
ATOM 7264 C CA . ILE B 1 413 ? -3.285 -17.547 7.848 1 97.88 413 ILE B CA 1
ATOM 7265 C C . ILE B 1 413 ? -4.289 -18.688 8 1 97.88 413 ILE B C 1
ATOM 7267 O O . ILE B 1 413 ? -5.238 -18.578 8.781 1 97.88 413 ILE B O 1
ATOM 7271 N N . GLU B 1 414 ? -4.133 -19.719 7.156 1 97.19 414 GLU B N 1
ATOM 7272 C CA . GLU B 1 414 ? -5.043 -20.859 7.199 1 97.19 414 GLU B CA 1
ATOM 7273 C C . GLU B 1 414 ? -4.852 -21.656 8.477 1 97.19 414 GLU B C 1
ATOM 7275 O O . GLU B 1 414 ? -3.76 -21.688 9.047 1 97.19 414 GLU B O 1
ATOM 7280 N N . ASP B 1 415 ? -5.879 -22.422 8.891 1 95.75 415 ASP B N 1
ATOM 7281 C CA . ASP B 1 415 ? -5.898 -23.109 10.172 1 95.75 415 ASP B CA 1
ATOM 7282 C C . ASP B 1 415 ? -4.781 -24.156 10.25 1 95.75 415 ASP B C 1
ATOM 7284 O O . ASP B 1 415 ? -4.23 -24.406 11.328 1 95.75 415 ASP B O 1
ATOM 7288 N N . ASN B 1 416 ? -4.488 -24.75 9.18 1 96.75 416 ASN B N 1
ATOM 7289 C CA . ASN B 1 416 ? -3.494 -25.828 9.188 1 96.75 416 ASN B CA 1
ATOM 7290 C C . ASN B 1 416 ? -2.084 -25.281 8.977 1 96.75 416 ASN B C 1
ATOM 7292 O O . ASN B 1 416 ? -1.114 -26.031 8.969 1 96.75 416 ASN B O 1
ATOM 7296 N N . SER B 1 417 ? -1.849 -24 8.758 1 98.06 417 SER B N 1
ATOM 7297 C CA . SER B 1 417 ? -0.533 -23.406 8.539 1 98.06 417 SER B CA 1
ATOM 7298 C C . SER B 1 417 ? 0.118 -23 9.859 1 98.06 417 SER B C 1
ATOM 7300 O O . SER B 1 417 ? -0.552 -22.922 10.891 1 98.06 417 SER B O 1
ATOM 7302 N N . PRO B 1 418 ? 1.393 -22.672 9.906 1 98.19 418 PRO B N 1
ATOM 7303 C CA . PRO B 1 418 ? 2.07 -22.281 11.141 1 98.19 418 PRO B CA 1
ATOM 7304 C C . PRO B 1 418 ? 1.845 -20.828 11.5 1 98.19 418 PRO B C 1
ATOM 7306 O O . PRO B 1 418 ? 2.311 -20.359 12.547 1 98.19 418 PRO B O 1
ATOM 7309 N N . HIS B 1 419 ? 1.201 -20.047 10.727 1 97.94 419 HIS B N 1
ATOM 7310 C CA . HIS B 1 419 ? 0.908 -18.641 11 1 97.94 419 HIS B CA 1
ATOM 7311 C C . HIS B 1 419 ? 2.186 -17.844 11.242 1 97.94 419 HIS B C 1
ATOM 7313 O O . HIS B 1 419 ? 2.301 -17.141 12.25 1 97.94 419 HIS B O 1
ATOM 7319 N N . ARG B 1 420 ? 3.102 -17.984 10.266 1 97.88 420 ARG B N 1
ATOM 7320 C CA . ARG B 1 420 ? 4.359 -17.25 10.367 1 97.88 420 ARG B CA 1
ATOM 7321 C C . ARG B 1 420 ? 4.145 -15.75 10.156 1 97.88 420 ARG B C 1
ATOM 7323 O O . ARG B 1 420 ? 3.129 -15.344 9.594 1 97.88 420 ARG B O 1
ATOM 7330 N N . LEU B 1 421 ? 5.09 -14.93 10.672 1 95.75 421 LEU B N 1
ATOM 7331 C CA . LEU B 1 421 ? 4.957 -13.477 10.656 1 95.75 421 LEU B CA 1
ATOM 7332 C C . LEU B 1 421 ? 6.02 -12.836 9.766 1 95.75 421 LEU B C 1
ATOM 7334 O O . LEU B 1 421 ? 7.215 -13.023 9.992 1 95.75 421 LEU B O 1
ATOM 7338 N N . PRO B 1 422 ? 5.586 -12.109 8.742 1 97.81 422 PRO B N 1
ATOM 7339 C CA . PRO B 1 422 ? 6.586 -11.383 7.953 1 97.81 422 PRO B CA 1
ATOM 7340 C C . PRO B 1 422 ? 7.254 -10.258 8.742 1 97.81 422 PRO B C 1
ATOM 7342 O O . PRO B 1 422 ? 6.609 -9.602 9.562 1 97.81 422 PRO B O 1
ATOM 7345 N N . SER B 1 423 ? 8.508 -10.039 8.578 1 97.94 423 SER B N 1
ATOM 7346 C CA . SER B 1 423 ? 9.281 -8.938 9.141 1 97.94 423 SER B CA 1
ATOM 7347 C C . SER B 1 423 ? 10.07 -8.203 8.062 1 97.94 423 SER B C 1
ATOM 7349 O O . SER B 1 423 ? 10.695 -8.836 7.211 1 97.94 423 SER B O 1
ATOM 7351 N N . VAL B 1 424 ? 10.031 -6.875 8.102 1 98.12 424 VAL B N 1
ATOM 7352 C CA . VAL B 1 424 ? 10.758 -6.09 7.109 1 98.12 424 VAL B CA 1
ATOM 7353 C C . VAL B 1 424 ? 12.172 -5.805 7.617 1 98.12 424 VAL B C 1
ATOM 7355 O O . VAL B 1 424 ? 12.953 -5.117 6.949 1 98.12 424 VAL B O 1
ATOM 7358 N N . VAL B 1 425 ? 12.547 -6.312 8.789 1 97.69 425 VAL B N 1
ATOM 7359 C CA . VAL B 1 425 ? 13.906 -6.164 9.297 1 97.69 425 VAL B CA 1
ATOM 7360 C C . VAL B 1 425 ? 14.859 -7.031 8.469 1 97.69 425 VAL B C 1
ATOM 7362 O O . VAL B 1 425 ? 14.703 -8.25 8.414 1 97.69 425 VAL B O 1
ATOM 7365 N N . VAL B 1 426 ? 15.797 -6.434 7.809 1 97.88 426 VAL B N 1
ATOM 7366 C CA . VAL B 1 426 ? 16.75 -7.145 6.969 1 97.88 426 VAL B CA 1
ATOM 7367 C C . VAL B 1 426 ? 17.656 -8.023 7.836 1 97.88 426 VAL B C 1
ATOM 7369 O O . VAL B 1 426 ? 18.375 -7.523 8.703 1 97.88 426 VAL B O 1
ATOM 7372 N N . PRO B 1 427 ? 17.625 -9.336 7.602 1 98.12 427 PRO B N 1
ATOM 7373 C CA . PRO B 1 427 ? 18.547 -10.188 8.344 1 98.12 427 PRO B CA 1
ATOM 7374 C C . PRO B 1 427 ? 20 -9.961 7.953 1 98.12 427 PRO B C 1
ATOM 7376 O O . PRO B 1 427 ? 20.281 -9.477 6.855 1 98.12 427 PRO B O 1
ATOM 7379 N N . ARG B 1 428 ? 20.938 -10.336 8.859 1 96.69 428 ARG B N 1
ATOM 7380 C CA . ARG B 1 428 ? 22.359 -10.336 8.516 1 96.69 428 ARG B CA 1
ATOM 7381 C C . ARG B 1 428 ? 22.656 -11.328 7.398 1 96.69 428 ARG B C 1
ATOM 7383 O O . ARG B 1 428 ? 21.938 -12.312 7.23 1 96.69 428 ARG B O 1
ATOM 7390 N N . CYS B 1 429 ? 23.656 -11.039 6.695 1 96.81 429 CYS B N 1
ATOM 7391 C CA . CYS B 1 429 ? 24.078 -11.867 5.57 1 96.81 429 CYS B CA 1
ATOM 7392 C C . CYS B 1 429 ? 24.266 -13.312 6.004 1 96.81 429 CYS B C 1
ATOM 7394 O O . CYS B 1 429 ? 24.938 -13.586 7 1 96.81 429 CYS B O 1
ATOM 7396 N N . ASN B 1 430 ? 23.641 -14.211 5.32 1 96.75 430 ASN B N 1
ATOM 7397 C CA . ASN B 1 430 ? 23.75 -15.656 5.492 1 96.75 430 ASN B CA 1
ATOM 7398 C C . ASN B 1 430 ? 23.188 -16.109 6.84 1 96.75 430 ASN B C 1
ATOM 7400 O O . ASN B 1 430 ? 23.578 -17.156 7.355 1 96.75 430 ASN B O 1
ATOM 7404 N N . GLU B 1 431 ? 22.344 -15.312 7.398 1 96.75 431 GLU B N 1
ATOM 7405 C CA . GLU B 1 431 ? 21.656 -15.68 8.625 1 96.75 431 GLU B CA 1
ATOM 7406 C C . GLU B 1 431 ? 20.156 -15.82 8.383 1 96.75 431 GLU B C 1
ATOM 7408 O O . GLU B 1 431 ? 19.516 -14.914 7.844 1 96.75 431 GLU B O 1
ATOM 7413 N N . ALA B 1 432 ? 19.656 -16.922 8.727 1 96.12 432 ALA B N 1
ATOM 7414 C CA . ALA B 1 432 ? 18.219 -17.156 8.609 1 96.12 432 ALA B CA 1
ATOM 7415 C C . ALA B 1 432 ? 17.438 -16.312 9.625 1 96.12 432 ALA B C 1
ATOM 7417 O O . ALA B 1 432 ? 17.891 -16.141 10.766 1 96.12 432 ALA B O 1
ATOM 7418 N N . PRO B 1 433 ? 16.312 -15.805 9.273 1 95.88 433 PRO B N 1
ATOM 7419 C CA . PRO B 1 433 ? 15.461 -15.125 10.258 1 95.88 433 PRO B CA 1
ATOM 7420 C C . PRO B 1 433 ? 15.008 -16.047 11.383 1 95.88 433 PRO B C 1
ATOM 7422 O O . PRO B 1 433 ? 14.898 -17.266 11.188 1 95.88 433 PRO B O 1
ATOM 7425 N N . ALA B 1 434 ? 14.734 -15.453 12.492 1 94 434 ALA B N 1
ATOM 7426 C CA . ALA B 1 434 ? 14.297 -16.234 13.641 1 94 434 ALA B CA 1
ATOM 7427 C C . ALA B 1 434 ? 12.852 -16.703 13.461 1 94 434 ALA B C 1
ATOM 7429 O O . ALA B 1 434 ? 11.969 -15.898 13.148 1 94 434 ALA B O 1
ATOM 7430 N N . TYR B 1 435 ? 12.68 -18 13.602 1 94 435 TYR B N 1
ATOM 7431 C CA . TYR B 1 435 ? 11.328 -18.547 13.586 1 94 435 TYR B CA 1
ATOM 7432 C C . TYR B 1 435 ? 10.523 -18.047 14.773 1 94 435 TYR B C 1
ATOM 7434 O O . TYR B 1 435 ? 11.039 -17.953 15.891 1 94 435 TYR B O 1
ATOM 7442 N N . PRO B 1 436 ? 9.25 -17.625 14.586 1 96.62 436 PRO B N 1
ATOM 7443 C CA . PRO B 1 436 ? 8.398 -17.922 13.438 1 96.62 436 PRO B CA 1
ATOM 7444 C C . PRO B 1 436 ? 8.406 -16.797 12.391 1 96.62 436 PRO B C 1
ATOM 7446 O O . PRO B 1 436 ? 7.645 -16.844 11.422 1 96.62 436 PRO B O 1
ATOM 7449 N N . SER B 1 437 ? 9.266 -15.82 12.57 1 97.19 437 SER B N 1
ATOM 7450 C CA . SER B 1 437 ? 9.305 -14.719 11.609 1 97.19 437 SER B CA 1
ATOM 7451 C C . SER B 1 437 ? 10.062 -15.117 10.344 1 97.19 437 SER B C 1
ATOM 7453 O O . SER B 1 437 ? 10.789 -16.109 10.336 1 97.19 437 SER B O 1
ATOM 7455 N N . PHE B 1 438 ? 9.836 -14.5 9.297 1 98.56 438 PHE B N 1
ATOM 7456 C CA . PHE B 1 438 ? 10.617 -14.562 8.062 1 98.56 438 PHE B CA 1
ATOM 7457 C C . PHE B 1 438 ? 10.797 -13.18 7.457 1 98.56 438 PHE B C 1
ATOM 7459 O O . PHE B 1 438 ? 10.039 -12.258 7.77 1 98.56 438 PHE B O 1
ATOM 7466 N N . PHE B 1 439 ? 11.852 -12.969 6.73 1 98.75 439 PHE B N 1
ATOM 7467 C CA . PHE B 1 439 ? 12.086 -11.688 6.066 1 98.75 439 PHE B CA 1
ATOM 7468 C C . PHE B 1 439 ? 11.133 -11.508 4.895 1 98.75 439 PHE B C 1
ATOM 7470 O O . PHE B 1 439 ? 11.172 -12.273 3.926 1 98.75 439 PHE B O 1
ATOM 7477 N N . GLY B 1 440 ? 10.219 -10.578 5.051 1 98.56 440 GLY B N 1
ATOM 7478 C CA . GLY B 1 440 ? 9.234 -10.414 3.998 1 98.56 440 GLY B CA 1
ATOM 7479 C C . GLY B 1 440 ? 8.219 -9.32 4.289 1 98.56 440 GLY B C 1
ATOM 7480 O O . GLY B 1 440 ? 8.359 -8.586 5.273 1 98.56 440 GLY B O 1
ATOM 7481 N N . LEU B 1 441 ? 7.328 -9.141 3.35 1 98.5 441 LEU B N 1
ATOM 7482 C CA . LEU B 1 441 ? 6.305 -8.102 3.383 1 98.5 441 LEU B CA 1
ATOM 7483 C C . LEU B 1 441 ? 5.004 -8.594 2.758 1 98.5 441 LEU B C 1
ATOM 7485 O O . LEU B 1 441 ? 5.023 -9.234 1.7 1 98.5 441 LEU B O 1
ATOM 7489 N N . THR B 1 442 ? 3.887 -8.461 3.449 1 98.31 442 THR B N 1
ATOM 7490 C CA . THR B 1 442 ? 2.564 -8.664 2.865 1 98.31 442 THR B CA 1
ATOM 7491 C C . THR B 1 442 ? 1.992 -7.34 2.357 1 98.31 442 THR B C 1
ATOM 7493 O O . THR B 1 442 ? 1.691 -6.445 3.146 1 98.31 442 THR B O 1
ATOM 7496 N N . HIS B 1 443 ? 1.887 -7.172 1.059 1 98.31 443 HIS B N 1
ATOM 7497 C CA . HIS B 1 443 ? 1.312 -5.969 0.472 1 98.31 443 HIS B CA 1
ATOM 7498 C C . HIS B 1 443 ? -0.179 -5.863 0.772 1 98.31 443 HIS B C 1
ATOM 7500 O O . HIS B 1 443 ? -0.95 -6.762 0.42 1 98.31 443 HIS B O 1
ATOM 7506 N N . ALA B 1 444 ? -0.565 -4.773 1.391 1 96.56 444 ALA B N 1
ATOM 7507 C CA . ALA B 1 444 ? -1.942 -4.578 1.836 1 96.56 444 ALA B CA 1
ATOM 7508 C C . ALA B 1 444 ? -2.896 -4.492 0.647 1 96.56 444 ALA B C 1
ATOM 7510 O O . ALA B 1 444 ? -2.652 -3.744 -0.301 1 96.56 444 ALA B O 1
ATOM 7511 N N . ASN B 1 445 ? -3.934 -5.309 0.673 1 95.81 445 ASN B N 1
ATOM 7512 C CA . ASN B 1 445 ? -5.027 -5.312 -0.292 1 95.81 445 ASN B CA 1
ATOM 7513 C C . ASN B 1 445 ? -4.543 -5.699 -1.687 1 95.81 445 ASN B C 1
ATOM 7515 O O . ASN B 1 445 ? -5.145 -5.312 -2.689 1 95.81 445 ASN B O 1
ATOM 7519 N N . MET B 1 446 ? -3.412 -6.359 -1.75 1 97.94 446 MET B N 1
ATOM 7520 C CA . MET B 1 446 ? -2.848 -6.699 -3.053 1 97.94 446 MET B CA 1
ATOM 7521 C C . MET B 1 446 ? -3.059 -8.18 -3.371 1 97.94 446 MET B C 1
ATOM 7523 O O . MET B 1 446 ? -3.479 -8.945 -2.506 1 97.94 446 MET B O 1
ATOM 7527 N N . VAL B 1 447 ? -2.742 -8.477 -4.641 1 97.94 447 VAL B N 1
ATOM 7528 C CA . VAL B 1 447 ? -3.016 -9.812 -5.156 1 97.94 447 VAL B CA 1
ATOM 7529 C C . VAL B 1 447 ? -1.717 -10.461 -5.637 1 97.94 447 VAL B C 1
ATOM 7531 O O . VAL B 1 447 ? -0.639 -10.156 -5.121 1 97.94 447 VAL B O 1
ATOM 7534 N N . HIS B 1 448 ? -1.828 -11.398 -6.57 1 98 448 HIS B N 1
ATOM 7535 C CA . HIS B 1 448 ? -0.771 -12.328 -6.965 1 98 448 HIS B CA 1
ATOM 7536 C C . HIS B 1 448 ? 0.319 -11.609 -7.758 1 98 448 HIS B C 1
ATOM 7538 O O . HIS B 1 448 ? 0.031 -10.93 -8.742 1 98 448 HIS B O 1
ATOM 7544 N N . VAL B 1 449 ? 1.586 -11.625 -7.281 1 98 449 VAL B N 1
ATOM 7545 C CA . VAL B 1 449 ? 2.812 -11.148 -7.906 1 98 449 VAL B CA 1
ATOM 7546 C C . VAL B 1 449 ? 2.631 -9.695 -8.352 1 98 449 VAL B C 1
ATOM 7548 O O . VAL B 1 449 ? 2.855 -9.367 -9.523 1 98 449 VAL B O 1
ATOM 7551 N N . SER B 1 450 ? 2.326 -8.859 -7.434 1 96.62 450 SER B N 1
ATOM 7552 C CA . SER B 1 450 ? 2.006 -7.465 -7.723 1 96.62 450 SER B CA 1
ATOM 7553 C C . SER B 1 450 ? 3.258 -6.59 -7.695 1 96.62 450 SER B C 1
ATOM 7555 O O . SER B 1 450 ? 3.189 -5.391 -7.965 1 96.62 450 SER B O 1
ATOM 7557 N N . ASP B 1 451 ? 4.422 -7.141 -7.516 1 98.38 451 ASP B N 1
ATOM 7558 C CA . ASP B 1 451 ? 5.5 -6.266 -7.066 1 98.38 451 ASP B CA 1
ATOM 7559 C C . ASP B 1 451 ? 6.758 -6.465 -7.914 1 98.38 451 ASP B C 1
ATOM 7561 O O . ASP B 1 451 ? 7.812 -5.914 -7.602 1 98.38 451 ASP B O 1
ATOM 7565 N N . LEU B 1 452 ? 6.723 -7.242 -9.023 1 98.38 452 LEU B N 1
ATOM 7566 C CA . LEU B 1 452 ? 7.957 -7.5 -9.758 1 98.38 452 LEU B CA 1
ATOM 7567 C C . LEU B 1 452 ? 8.062 -6.594 -10.977 1 98.38 452 LEU B C 1
ATOM 7569 O O . LEU B 1 452 ? 9.102 -6.57 -11.648 1 98.38 452 LEU B O 1
ATOM 7573 N N . ARG B 1 453 ? 7 -5.891 -11.266 1 97.19 453 ARG B N 1
ATOM 7574 C CA . ARG B 1 453 ? 6.965 -4.93 -12.359 1 97.19 453 ARG B CA 1
ATOM 7575 C C . ARG B 1 453 ? 5.957 -3.818 -12.078 1 97.19 453 ARG B C 1
ATOM 7577 O O . ARG B 1 453 ? 5.078 -3.971 -11.227 1 97.19 453 ARG B O 1
ATOM 7584 N N . VAL B 1 454 ? 6.125 -2.699 -12.766 1 97.38 454 VAL B N 1
ATOM 7585 C CA . VAL B 1 454 ? 5.156 -1.612 -12.672 1 97.38 454 VAL B CA 1
ATOM 7586 C C . VAL B 1 454 ? 4.828 -1.091 -14.07 1 97.38 454 VAL B C 1
ATOM 7588 O O . VAL B 1 454 ? 5.715 -0.953 -14.914 1 97.38 454 VAL B O 1
ATOM 7591 N N . LEU B 1 455 ? 3.584 -0.927 -14.383 1 96.44 455 LEU B N 1
ATOM 7592 C CA . LEU B 1 455 ? 3.115 -0.312 -15.617 1 96.44 455 LEU B CA 1
ATOM 7593 C C . LEU B 1 455 ? 3.102 1.209 -15.5 1 96.44 455 LEU B C 1
ATOM 7595 O O . LEU B 1 455 ? 2.486 1.758 -14.578 1 96.44 455 LEU B O 1
ATOM 7599 N N . LEU B 1 456 ? 3.789 1.937 -16.328 1 96.44 456 LEU B N 1
ATOM 7600 C CA . LEU B 1 456 ? 3.867 3.393 -16.281 1 96.44 456 LEU B CA 1
ATOM 7601 C C . LEU B 1 456 ? 3.016 4.023 -17.375 1 96.44 456 LEU B C 1
ATOM 7603 O O . LEU B 1 456 ? 2.531 5.148 -17.219 1 96.44 456 LEU B O 1
ATOM 7607 N N . THR B 1 457 ? 2.904 3.395 -18.516 1 94.25 457 THR B N 1
ATOM 7608 C CA . THR B 1 457 ? 2.059 3.828 -19.625 1 94.25 457 THR B CA 1
ATOM 7609 C C . THR B 1 457 ? 1.114 2.707 -20.062 1 94.25 457 THR B C 1
ATOM 7611 O O . THR B 1 457 ? 1.395 1.529 -19.828 1 94.25 457 THR B O 1
ATOM 7614 N N . PRO B 1 458 ? 0.06 3.076 -20.641 1 90.69 458 PRO B N 1
ATOM 7615 C CA . PRO B 1 458 ? -0.902 2.051 -21.062 1 90.69 458 PRO B CA 1
ATOM 7616 C C . PRO B 1 458 ? -0.281 0.986 -21.953 1 90.69 458 PRO B C 1
ATOM 7618 O O . PRO B 1 458 ? 0.636 1.282 -22.734 1 90.69 458 PRO B O 1
ATOM 7621 N N . ASP B 1 459 ? -0.718 -0.182 -21.734 1 91.81 459 ASP B N 1
ATOM 7622 C CA . ASP B 1 459 ? -0.281 -1.35 -22.484 1 91.81 459 ASP B CA 1
ATOM 7623 C C . ASP B 1 459 ? -1.463 -2.252 -22.844 1 91.81 459 ASP B C 1
ATOM 7625 O O . ASP B 1 459 ? -2.201 -2.688 -21.953 1 91.81 459 ASP B O 1
ATOM 7629 N N . SER B 1 460 ? -1.612 -2.615 -24.062 1 88.5 460 SER B N 1
ATOM 7630 C CA . SER B 1 460 ? -2.756 -3.4 -24.516 1 88.5 460 SER B CA 1
ATOM 7631 C C . SER B 1 460 ? -2.725 -4.809 -23.938 1 88.5 460 SER B C 1
ATOM 7633 O O . SER B 1 460 ? -3.768 -5.449 -23.781 1 88.5 460 SER B O 1
ATOM 7635 N N . ASN B 1 461 ? -1.526 -5.266 -23.609 1 88.56 461 ASN B N 1
ATOM 7636 C CA . ASN B 1 461 ? -1.406 -6.609 -23.047 1 88.56 461 ASN B CA 1
ATOM 7637 C C . ASN B 1 461 ? -1.77 -6.637 -21.562 1 88.56 461 ASN B C 1
ATOM 7639 O O . ASN B 1 461 ? -1.896 -7.711 -20.984 1 88.56 461 ASN B O 1
ATOM 7643 N N . HIS B 1 462 ? -1.933 -5.504 -20.953 1 88.44 462 HIS B N 1
ATOM 7644 C CA . HIS B 1 462 ? -2.305 -5.41 -19.547 1 88.44 462 HIS B CA 1
ATOM 7645 C C . HIS B 1 462 ? -3.586 -4.605 -19.375 1 88.44 462 HIS B C 1
ATOM 7647 O O . HIS B 1 462 ? -3.676 -3.766 -18.469 1 88.44 462 HIS B O 1
ATOM 7653 N N . SER B 1 463 ? -4.512 -4.734 -20.312 1 83.94 463 SER B N 1
ATOM 7654 C CA . SER B 1 463 ? -5.836 -4.121 -20.281 1 83.94 463 SER B CA 1
ATOM 7655 C C . SER B 1 463 ? -6.934 -5.172 -20.359 1 83.94 463 SER B C 1
ATOM 7657 O O . SER B 1 463 ? -6.68 -6.32 -20.734 1 83.94 463 SER B O 1
ATOM 7659 N N . ASP B 1 464 ? -8.055 -4.902 -19.859 1 81.81 464 ASP B N 1
ATOM 7660 C CA . ASP B 1 464 ? -9.242 -5.75 -19.969 1 81.81 464 ASP B CA 1
ATOM 7661 C C . ASP B 1 464 ? -8.984 -7.137 -19.375 1 81.81 464 ASP B C 1
ATOM 7663 O O . ASP B 1 464 ? -9.234 -8.148 -20.031 1 81.81 464 ASP B O 1
ATOM 7667 N N . PHE B 1 465 ? -8.312 -7.18 -18.25 1 85.25 465 PHE B N 1
ATOM 7668 C CA . PHE B 1 465 ? -8.055 -8.375 -17.453 1 85.25 465 PHE B CA 1
ATOM 7669 C C . PHE B 1 465 ? -7.027 -9.266 -18.141 1 85.25 465 PHE B C 1
ATOM 7671 O O . PHE B 1 465 ? -6.941 -10.461 -17.844 1 85.25 465 PHE B O 1
ATOM 7678 N N . ARG B 1 466 ? -6.32 -8.719 -19.188 1 84.81 466 ARG B N 1
ATOM 7679 C CA . ARG B 1 466 ? -5.16 -9.391 -19.75 1 84.81 466 ARG B CA 1
ATOM 7680 C C . ARG B 1 466 ? -3.885 -9.023 -19 1 84.81 466 ARG B C 1
ATOM 7682 O O . ARG B 1 466 ? -3.703 -7.867 -18.609 1 84.81 466 ARG B O 1
ATOM 7689 N N . THR B 1 467 ? -3.068 -9.961 -18.812 1 86.12 467 THR B N 1
ATOM 7690 C CA . THR B 1 467 ? -1.758 -9.695 -18.219 1 86.12 467 THR B CA 1
ATOM 7691 C C . THR B 1 467 ? -0.724 -10.695 -18.734 1 86.12 467 THR B C 1
ATOM 7693 O O . THR B 1 467 ? -1.052 -11.852 -19.016 1 86.12 467 THR B O 1
ATOM 7696 N N . VAL B 1 468 ? 0.46 -10.227 -18.891 1 84.12 468 VAL B N 1
ATOM 7697 C CA . VAL B 1 468 ? 1.591 -11.062 -19.281 1 84.12 468 VAL B CA 1
ATOM 7698 C C . VAL B 1 468 ? 2.568 -11.172 -18.109 1 84.12 468 VAL B C 1
ATOM 7700 O O . VAL B 1 468 ? 2.887 -10.172 -17.453 1 84.12 468 VAL B O 1
ATOM 7703 N N . GLY B 1 469 ? 3.084 -12.406 -17.797 1 82.69 469 GLY B N 1
ATOM 7704 C CA . GLY B 1 469 ? 4.234 -12.609 -16.938 1 82.69 469 GLY B CA 1
ATOM 7705 C C . GLY B 1 469 ? 3.908 -12.469 -15.461 1 82.69 469 GLY B C 1
ATOM 7706 O O . GLY B 1 469 ? 4.676 -11.875 -14.703 1 82.69 469 GLY B O 1
ATOM 7707 N N . PHE B 1 470 ? 2.896 -13.023 -14.812 1 86.06 470 PHE B N 1
ATOM 7708 C CA . PHE B 1 470 ? 2.555 -12.984 -13.398 1 86.06 470 PHE B CA 1
ATOM 7709 C C . PHE B 1 470 ? 2.486 -11.547 -12.898 1 86.06 470 PHE B C 1
ATOM 7711 O O . PHE B 1 470 ? 3.297 -11.133 -12.062 1 86.06 470 PHE B O 1
ATOM 7718 N N . TYR B 1 471 ? 1.688 -10.883 -13.367 1 92.06 471 TYR B N 1
ATOM 7719 C CA . TYR B 1 471 ? 1.659 -9.453 -13.055 1 92.06 471 TYR B CA 1
ATOM 7720 C C . TYR B 1 471 ? 0.235 -8.984 -12.797 1 92.06 471 TYR B C 1
ATOM 7722 O O . TYR B 1 471 ? -0.709 -9.453 -13.438 1 92.06 471 TYR B O 1
ATOM 7730 N N . SER B 1 472 ? 0.142 -8.109 -11.812 1 94.19 472 SER B N 1
ATOM 7731 C CA . SER B 1 472 ? -1.119 -7.414 -11.586 1 94.19 472 SER B CA 1
ATOM 7732 C C . SER B 1 472 ? -0.978 -5.918 -11.852 1 94.19 472 SER B C 1
ATOM 7734 O O . SER B 1 472 ? -0.099 -5.262 -11.289 1 94.19 472 SER B O 1
ATOM 7736 N N . PRO B 1 473 ? -1.826 -5.312 -12.68 1 92.81 473 PRO B N 1
ATOM 7737 C CA . PRO B 1 473 ? -1.749 -3.883 -12.984 1 92.81 473 PRO B CA 1
ATOM 7738 C C . PRO B 1 473 ? -2.6 -3.033 -12.047 1 92.81 473 PRO B C 1
ATOM 7740 O O . PRO B 1 473 ? -2.756 -1.829 -12.266 1 92.81 473 PRO B O 1
ATOM 7743 N N . VAL B 1 474 ? -3.211 -3.654 -10.953 1 93.62 474 VAL B N 1
ATOM 7744 C CA . VAL B 1 474 ? -4.258 -2.98 -10.188 1 93.62 474 VAL B CA 1
ATOM 7745 C C . VAL B 1 474 ? -3.645 -1.896 -9.312 1 93.62 474 VAL B C 1
ATOM 7747 O O . VAL B 1 474 ? -4.344 -0.996 -8.844 1 93.62 474 VAL B O 1
ATOM 7750 N N . SER B 1 475 ? -2.371 -1.945 -9.031 1 95.56 475 SER B N 1
ATOM 7751 C CA . SER B 1 475 ? -1.674 -0.928 -8.258 1 95.56 475 SER B CA 1
ATOM 7752 C C . SER B 1 475 ? -0.208 -0.826 -8.664 1 95.56 475 SER B C 1
ATOM 7754 O O . SER B 1 475 ? 0.393 -1.814 -9.094 1 95.56 475 SER B O 1
ATOM 7756 N N . GLN B 1 476 ? 0.355 0.293 -8.547 1 96.81 476 GLN B N 1
ATOM 7757 C CA . GLN B 1 476 ? 1.759 0.507 -8.883 1 96.81 476 GLN B CA 1
ATOM 7758 C C . GLN B 1 476 ? 2.641 0.421 -7.637 1 96.81 476 GLN B C 1
ATOM 7760 O O . GLN B 1 476 ? 3.842 0.164 -7.738 1 96.81 476 GLN B O 1
ATOM 7765 N N . GLU B 1 477 ? 2.115 0.604 -6.461 1 97.5 477 GLU B N 1
ATOM 7766 C CA . GLU B 1 477 ? 2.84 0.878 -5.227 1 97.5 477 GLU B CA 1
ATOM 7767 C C . GLU B 1 477 ? 3.67 -0.328 -4.793 1 97.5 477 GLU B C 1
ATOM 7769 O O . GLU B 1 477 ? 4.816 -0.179 -4.367 1 97.5 477 GLU B O 1
ATOM 7774 N N . PRO B 1 478 ? 3.137 -1.618 -4.965 1 98.31 478 PRO B N 1
ATOM 7775 C CA . PRO B 1 478 ? 3.889 -2.768 -4.453 1 98.31 478 PRO B CA 1
ATOM 7776 C C . PRO B 1 478 ? 5.254 -2.924 -5.125 1 98.31 478 PRO B C 1
ATOM 7778 O O . PRO B 1 478 ? 6.203 -3.396 -4.492 1 98.31 478 PRO B O 1
ATOM 7781 N N . PHE B 1 479 ? 5.359 -2.484 -6.402 1 98.69 479 PHE B N 1
ATOM 7782 C CA . PHE B 1 479 ? 6.637 -2.553 -7.105 1 98.69 479 PHE B CA 1
ATOM 7783 C C . PHE B 1 479 ? 7.711 -1.779 -6.355 1 98.69 479 PHE B C 1
ATOM 7785 O O . PHE B 1 479 ? 8.805 -2.297 -6.121 1 98.69 479 PHE B O 1
ATOM 7792 N N . TYR B 1 480 ? 7.367 -0.591 -5.938 1 98.81 480 TYR B N 1
ATOM 7793 C CA . TYR B 1 480 ? 8.336 0.292 -5.297 1 98.81 480 TYR B CA 1
ATOM 7794 C C . TYR B 1 480 ? 8.672 -0.193 -3.893 1 98.81 480 TYR B C 1
ATOM 7796 O O . TYR B 1 480 ? 9.836 -0.162 -3.48 1 98.81 480 TYR B O 1
ATOM 7804 N N . SER B 1 481 ? 7.668 -0.675 -3.115 1 98.69 481 SER B N 1
ATOM 7805 C CA . SER B 1 481 ? 7.957 -1.153 -1.768 1 98.69 481 SER B CA 1
ATOM 7806 C C . SER B 1 481 ? 8.828 -2.408 -1.801 1 98.69 481 SER B C 1
ATOM 7808 O O . SER B 1 481 ? 9.781 -2.529 -1.029 1 98.69 481 SER B O 1
ATOM 7810 N N . GLY B 1 482 ? 8.484 -3.357 -2.73 1 98.81 482 GLY B N 1
ATOM 7811 C CA . GLY B 1 482 ? 9.312 -4.539 -2.873 1 98.81 482 GLY B CA 1
ATOM 7812 C C . GLY B 1 482 ? 10.734 -4.223 -3.297 1 98.81 482 GLY B C 1
ATOM 7813 O O . GLY B 1 482 ? 11.695 -4.785 -2.76 1 98.81 482 GLY B O 1
ATOM 7814 N N . LEU B 1 483 ? 10.875 -3.293 -4.27 1 98.81 483 LEU B N 1
ATOM 7815 C CA . LEU B 1 483 ? 12.18 -2.908 -4.797 1 98.81 483 LEU B CA 1
ATOM 7816 C C . LEU B 1 483 ? 13.062 -2.318 -3.695 1 98.81 483 LEU B C 1
ATOM 7818 O O . LEU B 1 483 ? 14.203 -2.736 -3.52 1 98.81 483 LEU B O 1
ATOM 7822 N N . ALA B 1 484 ? 12.5 -1.392 -2.883 1 98.75 484 ALA B N 1
ATOM 7823 C CA . ALA B 1 484 ? 13.273 -0.744 -1.822 1 98.75 484 ALA B CA 1
ATOM 7824 C C . ALA B 1 484 ? 13.711 -1.755 -0.767 1 98.75 484 ALA B C 1
ATOM 7826 O O . ALA B 1 484 ? 14.859 -1.729 -0.313 1 98.75 484 ALA B O 1
ATOM 7827 N N . LEU B 1 485 ? 12.797 -2.568 -0.364 1 98.75 485 LEU B N 1
ATOM 7828 C CA . LEU B 1 485 ? 13.109 -3.535 0.682 1 98.75 485 LEU B CA 1
ATOM 7829 C C . LEU B 1 485 ? 14.203 -4.496 0.228 1 98.75 485 LEU B C 1
ATOM 7831 O O . LEU B 1 485 ? 15.125 -4.797 0.989 1 98.75 485 LEU B O 1
ATOM 7835 N N . PHE B 1 486 ? 14.117 -4.98 -1.031 1 98.88 486 PHE B N 1
ATOM 7836 C CA . PHE B 1 486 ? 15.125 -5.918 -1.519 1 98.88 486 PHE B CA 1
ATOM 7837 C C . PHE B 1 486 ? 16.453 -5.215 -1.726 1 98.88 486 PHE B C 1
ATOM 7839 O O . PHE B 1 486 ? 17.516 -5.805 -1.495 1 98.88 486 PHE B O 1
ATOM 7846 N N . GLU B 1 487 ? 16.438 -3.949 -2.203 1 98.75 487 GLU B N 1
ATOM 7847 C CA . GLU B 1 487 ? 17.672 -3.193 -2.348 1 98.75 487 GLU B CA 1
ATOM 7848 C C . GLU B 1 487 ? 18.359 -3 -1 1 98.75 487 GLU B C 1
ATOM 7850 O O . GLU B 1 487 ? 19.594 -3.107 -0.9 1 98.75 487 GLU B O 1
ATOM 7855 N N . LEU B 1 488 ? 17.578 -2.672 0.047 1 98.44 488 LEU B N 1
ATOM 7856 C CA . LEU B 1 488 ? 18.156 -2.564 1.384 1 98.44 488 LEU B CA 1
ATOM 7857 C C . LEU B 1 488 ? 18.797 -3.881 1.805 1 98.44 488 LEU B C 1
ATOM 7859 O O . LEU B 1 488 ? 19.875 -3.885 2.408 1 98.44 488 LEU B O 1
ATOM 7863 N N . ALA B 1 489 ? 18.172 -5.004 1.467 1 98.69 489 ALA B N 1
ATOM 7864 C CA . ALA B 1 489 ? 18.703 -6.32 1.801 1 98.69 489 ALA B CA 1
ATOM 7865 C C . ALA B 1 489 ? 20 -6.598 1.027 1 98.69 489 ALA B C 1
ATOM 7867 O O . ALA B 1 489 ? 20.984 -7.07 1.6 1 98.69 489 ALA B O 1
ATOM 7868 N N . LEU B 1 490 ? 19.984 -6.309 -0.282 1 98.69 490 LEU B N 1
ATOM 7869 C CA . LEU B 1 490 ? 21.156 -6.559 -1.102 1 98.69 490 LEU B CA 1
ATOM 7870 C C . LEU B 1 490 ? 22.328 -5.688 -0.656 1 98.69 490 LEU B C 1
ATOM 7872 O O . LEU B 1 490 ? 23.484 -6.121 -0.691 1 98.69 490 LEU B O 1
ATOM 7876 N N . ASP B 1 491 ? 22.031 -4.422 -0.251 1 97.44 491 ASP B N 1
ATOM 7877 C CA . ASP B 1 491 ? 23.078 -3.553 0.292 1 97.44 491 ASP B CA 1
ATOM 7878 C C . ASP B 1 491 ? 23.75 -4.199 1.499 1 97.44 491 ASP B C 1
ATOM 7880 O O . ASP B 1 491 ? 24.938 -3.984 1.736 1 97.44 491 ASP B O 1
ATOM 7884 N N . GLU B 1 492 ? 23.016 -4.922 2.236 1 96.75 492 GLU B N 1
ATOM 7885 C CA . GLU B 1 492 ? 23.531 -5.621 3.41 1 96.75 492 GLU B CA 1
ATOM 7886 C C . GLU B 1 492 ? 24.25 -6.906 3.016 1 96.75 492 GLU B C 1
ATOM 7888 O O . GLU B 1 492 ? 25.281 -7.242 3.584 1 96.75 492 GLU B O 1
ATOM 7893 N N . TRP B 1 493 ? 23.766 -7.641 2.012 1 98.19 493 TRP B N 1
ATOM 7894 C CA . TRP B 1 493 ? 24.203 -9.008 1.755 1 98.19 493 TRP B CA 1
ATOM 7895 C C . TRP B 1 493 ? 25.359 -9.047 0.76 1 98.19 493 TRP B C 1
ATOM 7897 O O . TRP B 1 493 ? 26.266 -9.867 0.887 1 98.19 493 TRP B O 1
ATOM 7907 N N . LEU B 1 494 ? 25.328 -8.203 -0.254 1 97.5 494 LEU B N 1
ATOM 7908 C CA . LEU B 1 494 ? 26.281 -8.312 -1.354 1 97.5 494 LEU B CA 1
ATOM 7909 C C . LEU B 1 494 ? 27.703 -8.133 -0.853 1 97.5 494 LEU B C 1
ATOM 7911 O O . LEU B 1 494 ? 28.609 -8.852 -1.281 1 97.5 494 LEU B O 1
ATOM 7915 N N . PRO B 1 495 ? 27.953 -7.195 0.138 1 94.81 495 PRO B N 1
ATOM 7916 C CA . PRO B 1 495 ? 29.328 -7.035 0.633 1 94.81 495 PRO B CA 1
ATOM 7917 C C . PRO B 1 495 ? 29.859 -8.297 1.309 1 94.81 495 PRO B C 1
ATOM 7919 O O . PRO B 1 495 ? 31.078 -8.461 1.444 1 94.81 495 PRO B O 1
ATOM 7922 N N . CYS B 1 496 ? 28.984 -9.102 1.723 1 93.94 496 CYS B N 1
ATOM 7923 C CA . CYS B 1 496 ? 29.406 -10.297 2.447 1 93.94 496 CYS B CA 1
ATOM 7924 C C . CYS B 1 496 ? 29.719 -11.438 1.487 1 93.94 496 CYS B C 1
ATOM 7926 O O . CYS B 1 496 ? 30.203 -12.484 1.902 1 93.94 496 CYS B O 1
ATOM 7928 N N . PHE B 1 497 ? 29.453 -11.266 0.248 1 94.75 497 PHE B N 1
ATOM 7929 C CA . PHE B 1 497 ? 29.75 -12.32 -0.725 1 94.75 497 PHE B CA 1
ATOM 7930 C C . PHE B 1 497 ? 31.25 -12.57 -0.823 1 94.75 497 PHE B C 1
ATOM 7932 O O . PHE B 1 497 ? 32.031 -11.633 -1.008 1 94.75 497 PHE B O 1
ATOM 7939 N N . GLY B 1 498 ? 31.75 -13.719 -0.701 1 83.25 498 GLY B N 1
ATOM 7940 C CA . GLY B 1 498 ? 33.156 -14.094 -0.809 1 83.25 498 GLY B CA 1
ATOM 7941 C C . GLY B 1 498 ? 33.938 -13.859 0.471 1 83.25 498 GLY B C 1
ATOM 7942 O O . GLY B 1 498 ? 35.125 -14.203 0.557 1 83.25 498 GLY B O 1
ATOM 7943 N N . ALA B 1 499 ? 33.406 -12.992 1.41 1 69.56 499 ALA B N 1
ATOM 7944 C CA . ALA B 1 499 ? 34.125 -12.695 2.648 1 69.56 499 ALA B CA 1
ATOM 7945 C C . ALA B 1 499 ? 34.406 -13.969 3.43 1 69.56 499 ALA B C 1
ATOM 7947 O O . ALA B 1 499 ? 35.469 -14.078 4.07 1 69.56 499 ALA B O 1
ATOM 7948 N N . ASP B 1 500 ? 33.562 -14.875 3.461 1 54.59 500 ASP B N 1
ATOM 7949 C CA . ASP B 1 500 ? 33.906 -16.109 4.16 1 54.59 500 ASP B CA 1
ATOM 7950 C C . ASP B 1 500 ? 34.938 -16.922 3.383 1 54.59 500 ASP B C 1
ATOM 7952 O O . ASP B 1 500 ? 35.594 -17.797 3.947 1 54.59 500 ASP B O 1
ATOM 7956 N N . LYS B 1 501 ? 35.125 -16.734 2.051 1 48.81 501 LYS B N 1
ATOM 7957 C CA . LYS B 1 501 ? 36.156 -17.469 1.299 1 48.81 501 LYS B CA 1
ATOM 7958 C C . LYS B 1 501 ? 37.562 -16.938 1.617 1 48.81 501 LYS B C 1
ATOM 7960 O O . LYS B 1 501 ? 38.531 -17.688 1.565 1 48.81 501 LYS B O 1
ATOM 7965 N N . THR B 1 502 ? 37.625 -15.688 1.873 1 43 502 THR B N 1
ATOM 7966 C CA . THR B 1 502 ? 38.938 -15.117 2.227 1 43 502 THR B CA 1
ATOM 7967 C C . THR B 1 502 ? 39.344 -15.523 3.643 1 43 502 THR B C 1
ATOM 7969 O O . THR B 1 502 ? 40.531 -15.711 3.926 1 43 502 THR B O 1
ATOM 7972 N N . ILE B 1 503 ? 38.438 -15.648 4.473 1 40.03 503 ILE B N 1
ATOM 7973 C CA . ILE B 1 503 ? 38.844 -16.094 5.801 1 40.03 503 ILE B CA 1
ATOM 7974 C C . ILE B 1 503 ? 39.281 -17.547 5.742 1 40.03 503 ILE B C 1
ATOM 7976 O O . ILE B 1 503 ? 40.281 -17.922 6.383 1 40.03 503 ILE B O 1
ATOM 7980 N N . GLN B 1 504 ? 38.625 -18.266 4.887 1 35.12 504 GLN B N 1
ATOM 7981 C CA . GLN B 1 504 ? 39.094 -19.641 4.793 1 35.12 504 GLN B CA 1
ATOM 7982 C C . GLN B 1 504 ? 40.438 -19.719 4.055 1 35.12 504 GLN B C 1
ATOM 7984 O O . GLN B 1 504 ? 41.312 -20.531 4.402 1 35.12 504 GLN B O 1
ATOM 7989 N N . SER B 1 505 ? 40.656 -18.891 3.164 1 35.94 505 SER B N 1
ATOM 7990 C CA . SER B 1 505 ? 41.969 -18.906 2.545 1 35.94 505 SER B CA 1
ATOM 7991 C C . SER B 1 505 ? 43.031 -18.344 3.49 1 35.94 505 SER B C 1
ATOM 7993 O O . SER B 1 505 ? 44.156 -18.828 3.518 1 35.94 505 SER B O 1
ATOM 7995 N N . VAL B 1 506 ? 42.656 -17.344 4.23 1 41.88 506 VAL B N 1
ATOM 7996 C CA . VAL B 1 506 ? 43.625 -16.812 5.195 1 41.88 506 VAL B CA 1
ATOM 7997 C C . VAL B 1 506 ? 43.844 -17.812 6.316 1 41.88 506 VAL B C 1
ATOM 7999 O O . VAL B 1 506 ? 44.969 -17.969 6.809 1 41.88 506 VAL B O 1
ATOM 8002 N N . LEU B 1 507 ? 42.781 -18.453 6.641 1 38.12 507 LEU B N 1
ATOM 8003 C CA . LEU B 1 507 ? 42.969 -19.484 7.668 1 38.12 507 LEU B CA 1
ATOM 8004 C C . LEU B 1 507 ? 43.719 -20.688 7.117 1 38.12 507 LEU B C 1
ATOM 8006 O O . LEU B 1 507 ? 44.375 -21.406 7.863 1 38.12 507 LEU B O 1
ATOM 8010 N N . MET B 1 508 ? 43.594 -20.812 5.883 1 37.31 508 MET B N 1
ATOM 8011 C CA . MET B 1 508 ? 44.406 -21.891 5.301 1 37.31 508 MET B CA 1
ATOM 8012 C C . MET B 1 508 ? 45.844 -21.453 5.141 1 37.31 508 MET B C 1
ATOM 8014 O O . MET B 1 508 ? 46.75 -22.281 5.234 1 37.31 508 MET B O 1
ATOM 8018 N N . ASP B 1 509 ? 46.031 -20.25 4.859 1 35.47 509 ASP B N 1
ATOM 8019 C CA . ASP B 1 509 ? 47.438 -19.828 4.742 1 35.47 509 ASP B CA 1
ATOM 8020 C C . ASP B 1 509 ? 48.094 -19.719 6.117 1 35.47 509 ASP B C 1
ATOM 8022 O O . ASP B 1 509 ? 49.312 -19.859 6.234 1 35.47 509 ASP B O 1
ATOM 8026 N N . ARG B 1 510 ? 47.312 -19.375 7.148 1 35.78 510 ARG B N 1
ATOM 8027 C CA . ARG B 1 510 ? 48 -19.344 8.438 1 35.78 510 ARG B CA 1
ATOM 8028 C C . ARG B 1 510 ? 48.281 -20.75 8.945 1 35.78 510 ARG B C 1
ATOM 8030 O O . ARG B 1 510 ? 48.906 -20.938 9.992 1 35.78 510 ARG B O 1
ATOM 8037 N N . ARG B 1 511 ? 47.625 -21.609 8.289 1 34.97 511 ARG B N 1
ATOM 8038 C CA . ARG B 1 511 ? 47.938 -22.969 8.734 1 34.97 511 ARG B CA 1
ATOM 8039 C C . ARG B 1 511 ? 49.219 -23.484 8.094 1 34.97 511 ARG B C 1
ATOM 8041 O O . ARG B 1 511 ? 49.625 -24.609 8.367 1 34.97 511 ARG B O 1
ATOM 8048 N N . PHE B 1 512 ? 49.656 -22.766 6.992 1 28.23 512 PHE B N 1
ATOM 8049 C CA . PHE B 1 512 ? 51 -23.219 6.68 1 28.23 512 PHE B CA 1
ATOM 8050 C C . PHE B 1 512 ? 52.031 -22.281 7.301 1 28.23 512 PHE B C 1
ATOM 8052 O O . PHE B 1 512 ? 51.844 -21.078 7.363 1 28.23 512 PHE B O 1
#

Solvent-accessible surface area (backbone atoms only — not comparable to full-atom values): 52398 Å² total; per-residue (Å²): 84,67,54,38,83,83,74,83,43,86,61,64,30,61,71,48,68,47,77,44,59,88,41,48,45,94,80,30,33,38,30,36,35,46,46,33,82,26,56,36,71,81,36,42,50,40,49,66,63,33,56,50,29,50,19,47,51,46,54,49,14,53,74,54,22,7,30,31,34,43,39,38,30,81,49,14,64,80,11,37,78,52,77,68,58,96,77,52,45,44,86,59,52,68,54,66,37,72,66,48,56,55,47,50,52,52,55,44,44,68,65,40,53,81,53,68,79,62,43,64,77,45,68,86,53,82,74,53,56,67,56,58,19,31,89,70,13,53,24,34,33,39,18,47,30,68,20,4,29,51,38,55,46,37,37,66,74,37,43,68,50,34,54,31,25,41,20,25,29,22,43,39,33,42,33,54,79,23,53,52,39,57,47,34,56,51,70,60,44,53,66,20,48,42,43,30,45,21,50,43,42,51,50,51,50,47,36,59,74,68,45,52,70,67,54,30,27,54,51,28,21,53,41,49,14,25,64,68,14,38,82,90,42,87,44,82,54,49,65,66,58,22,60,70,47,52,67,46,66,36,50,45,53,75,40,55,61,57,76,47,26,49,42,41,29,48,74,70,36,37,42,65,40,40,53,25,31,48,9,55,70,71,72,47,78,66,46,65,65,12,45,34,73,74,68,33,61,66,56,31,42,52,19,45,40,48,21,43,14,63,67,27,66,83,71,49,59,67,70,81,86,50,67,40,28,51,53,43,48,48,50,38,27,42,40,29,34,25,56,38,70,24,22,49,79,83,45,89,67,38,64,51,44,49,66,40,28,69,65,51,52,52,47,53,44,41,70,73,54,40,74,79,54,54,97,53,41,41,22,61,80,50,31,73,68,36,27,66,70,46,56,56,39,47,43,40,40,35,32,17,64,42,11,32,49,28,57,29,15,56,67,9,78,44,90,89,48,87,55,32,41,65,32,81,63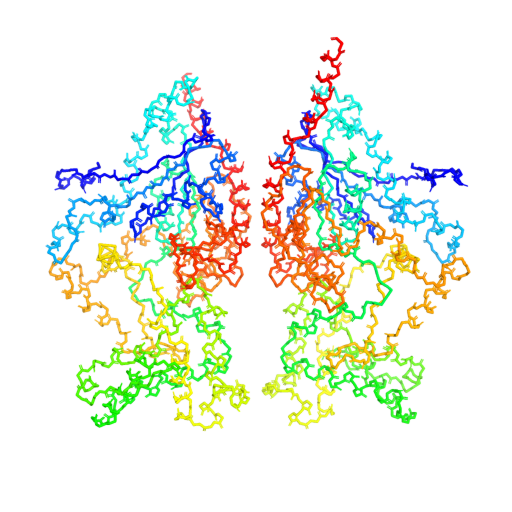,70,63,58,62,80,35,48,46,61,82,64,39,38,38,20,46,66,39,80,87,27,22,36,26,31,34,54,42,31,76,73,47,90,47,81,61,59,41,74,86,23,57,69,74,72,44,19,85,82,51,55,57,45,19,28,24,47,47,30,53,50,49,57,37,45,67,59,32,58,76,53,59,64,52,68,54,50,50,50,49,50,53,52,51,71,68,97,84,66,53,37,83,82,74,82,44,85,59,64,30,61,73,48,67,49,77,42,58,89,43,48,44,94,80,31,32,38,30,40,36,45,46,30,81,27,55,37,69,79,35,43,49,39,48,67,62,33,57,49,28,50,18,48,51,46,54,49,13,54,73,54,21,8,30,30,34,44,38,38,31,78,51,15,63,80,10,37,77,57,75,69,56,95,77,52,46,44,88,60,51,66,56,66,38,72,66,48,55,55,47,49,53,51,57,46,44,67,65,41,52,82,53,68,78,62,42,64,76,44,70,86,52,83,74,54,57,67,56,57,20,32,91,70,13,53,24,32,34,39,17,47,29,67,22,5,28,51,38,54,45,37,38,63,74,37,43,71,51,35,54,32,25,42,20,25,28,23,43,39,33,43,32,53,79,23,53,52,39,58,48,33,56,52,69,61,44,54,67,19,49,42,43,28,44,22,52,43,41,52,50,51,49,49,35,63,73,67,47,53,73,67,55,31,27,54,50,28,22,52,40,50,13,25,62,69,14,36,82,88,42,87,44,84,53,50,64,66,58,23,60,72,48,52,68,46,67,36,49,46,54,75,40,55,61,57,77,47,27,51,42,42,30,48,74,70,37,37,42,66,42,38,52,25,30,48,8,54,69,71,73,48,78,68,46,64,65,12,46,34,74,74,68,34,61,66,57,30,40,52,18,45,40,49,20,44,14,63,67,27,66,82,70,49,60,64,70,81,86,50,69,41,28,51,53,44,49,49,50,38,26,42,41,30,33,25,56,40,71,24,23,47,80,83,45,87,67,38,66,50,45,49,65,40,29,70,66,52,51,50,48,52,44,41,71,74,54,40,76,77,56,53,99,53,40,42,23,60,79,51,31,73,66,36,27,65,69,46,58,54,38,46,43,41,40,34,32,16,63,40,11,32,50,29,58,29,16,56,66,10,79,46,90,89,48,87,56,31,42,63,32,80,64,71,62,59,62,80,35,49,46,62,81,64,37,37,40,20,47,68,39,80,86,27,24,35,26,30,33,54,41,32,78,73,46,90,46,81,59,59,40,75,86,22,58,69,76,71,43,21,84,82,52,54,57,46,19,27,24,47,47,31,52,49,50,58,36,45,69,58,32,57,76,51,60,64,52,67,56,51,50,50,49,50,54,50,51,68,68,98

Nearest PDB structures (foldseek):
  7wab-assembly1_A  TM=7.345E-01  e=7.328E-27  Aspergillus niger
  8bbx-assembly2_B  TM=7.497E-01  e=8.444E-26  Aspergillus niger
  3n2z-assembly1_B-2  TM=7.205E-01  e=1.437E-19  Homo sapiens
  8hgv-assembly1_B-2  TM=6.192E-01  e=3.946E-04  Gordonia sp. P8219
  7k4o-assembly1_A  TM=2.703E-01  e=3.425E-02  Aspergillus niger

Foldseek 3Di:
DALDPPPPDGDDFDWDKDKDQPQADQQFAEEEEELPLEAQVVVCCCARVNPQFYFLQVVSCNVRRYMYMYTYFELYHRNDPDDFDLPDALVNLVSLALVNRLVVVVVCLQQDFDDPVVCVVPVVDPGDSVRRRLQNHAYEYEYFECSLLSQLLCLLVPCSRHVAYERELYLLFFDQDQLLLCVLVLVQDAQQLLLLLLLLLVVLLCCCVPNDLVSQLVLLQLQVQLLVAAPVGGDGDDSVVSSPDDSQRSSCSLCLLVPLCQQANCPGRPVQLSVQLQCVHVVHDGDRNYCCVVPNSVSSNNSNSVSSRHVNSVPQDEDDDDSSSVSSVLLHCFAARNNQNANDPVPSSTSHHNVSDSVVSLVVSCVSHNPNRPSGHNNCSSCVCPFLHHFRANYEYEFEPSASSCCSHVCHPDPVGPNAAEDLPQDAARDTDDPPYHHYYHDYSGHGRAARIERNRDDPCQPSSHDPRGYHHNDRPNNVVSSVSSVVNCVRHVVCNCVVVVVVVVVVVVVD/DALDPPPPDGDDFDWDKDKDQPQADQQFAEEEEELPLEAQVVCCCCAVVNPLFYFLQVVSCNVRRYMYMYTYFELYHRNDPDDDDLPQALVNLVSLALVNRLVVVVVCLQQDFDDPVVCVVPVVDPGDSVRRRLQNHAYEYEYFECSLLSQLLCLLVPCSRHVAYERELYLLFFDQDQLLLCVLVLVQDAQALLLLLLLLLVVLLCCCVPNDLVSQLVLLQLQVQLLVAAPVGGDGDDSVVSSPDDSQRSSCSLCLLVPLCQQANCPGRPVQLSVQLQCVHVVHDGDRNYCCVVPNSVSSNNSNSVSSRHVNSVPQDEDDDDSSSVSSVLLHCFAARNNQNANDPVPSSTSHHNVSDSVVSLVVSCVSHNPNRPSGHNNCSSCVCPFLHHFRANYEYEFEPSASSCCSHVCHPDPVGPNAAEDLPQDAARDTDDPPYHHYYHDYSGHGRAARIERNHDDPCQPSSHDPRGYHHNDRPNNVVSSVSSVVNCVRHVVCNCVVVVVVVVVVVVVD

Sequence (1024 aa):
MPLDHFGGAPGTFKNRYWVNASYYELGGPVFFFDSGEQNAEPLLSYYLQEYHGLSATMRLAKRYNGVAVLWEHRFYGDSLPFPVNDNTTTEQWQFLTTEQALEDVVYFADRFTLPSSTQSQNPSVNFSSAALHPSLTPWVWIGGSYPGVRGALLRVRNPATFFAVWASSAPVQAQVDMASYYKAAERSLTRNCSADWVAVTKYVDATLANGTDAEQILLKQRLLGARASSPTKNVTVSLATAANTSDVSAAGVLMDPLDFYQYYGFNASLLPFCNILETHNFIVDAQEFGLAAADSIEVALDSFLTGLVQINYDEIPGDPDDPVADLSWMWQYCSEYGFYQRGDPNNPLSIETSFLSLELFQQECNNTFGSGLPPSPQVEHVNKYGGWDMSPSNVLFTMGEFDPWRTMGLASIEDNSPHRLPSVVVPRCNEAPAYPSFFGLTHANMVHVSDLRVLLTPDSNHSDFRTVGFYSPVSQEPFYSGLALFELALDEWLPCFGADKTIQSVLMDRRFMPLDHFGGAPGTFKNRYWVNASYYELGGPVFFFDSGEQNAEPLLSYYLQEYHGLSATMRLAKRYNGVAVLWEHRFYGDSLPFPVNDNTTTEQWQFLTTEQALEDVVYFADRFTLPSSTQSQNPSVNFSSAALHPSLTPWVWIGGSYPGVRGALLRVRNPATFFAVWASSAPVQAQVDMASYYKAAERSLTRNCSADWVAVTKYVDATLANGTDAEQILLKQRLLGARASSPTKNVTVSLATAANTSDVSAAGVLMDPLDFYQYYGFNASLLPFCNILETHNFIVDAQEFGLAAADSIEVALDSFLTGLVQINYDEIPGDPDDPVADLSWMWQYCSEYGFYQRGDPNNPLSIETSFLSLELFQQECNNTFGSGLPPSPQVEHVNKYGGWDMSPSNVLFTMGEFDPWRTMGLASIEDNSPHRLPSVVVPRCNEAPAYPSFFGLTHANMVHVSDLRVLLTPDSNHSDFRTVGFYSPVSQEPFYSGLALFELALDEWLPCFGADKTIQSVLMDRRF

InterPro domains:
  IPR008758 Peptidase S28 [PF05577] (2-417)
  IPR029058 Alpha/Beta hydrolase fold [G3DSA:3.40.50.1820] (1-264)
  IPR029058 Alpha/Beta hydrolase fold [G3DSA:3.40.50.1820] (307-465)

Organism: Phanerochaete carnosa (strain HHB-10118-sp) (NCBI:txid650164)